Protein AF-0000000071469486 (afdb_homodimer)

Structure (mmCIF, N/CA/C/O backbone):
data_AF-0000000071469486-model_v1
#
loop_
_entity.id
_entity.type
_entity.pdbx_description
1 polymer 'Carnitine O-acetyltransferase, mitochondrial'
#
loop_
_atom_site.group_PDB
_atom_site.id
_atom_site.type_symbol
_atom_site.label_atom_id
_atom_site.label_alt_id
_atom_site.label_comp_id
_atom_site.label_asym_id
_atom_site.label_entity_id
_atom_site.label_seq_id
_atom_site.pdbx_PDB_ins_code
_atom_site.Cartn_x
_atom_site.Cartn_y
_atom_site.Cartn_z
_atom_site.occupancy
_atom_site.B_iso_or_equiv
_atom_site.auth_seq_id
_atom_site.auth_comp_id
_atom_site.auth_asym_id
_atom_site.auth_atom_id
_atom_site.pdbx_PDB_model_num
ATOM 1 N N . MET A 1 1 ? 19.953 -26.188 0.372 1 44.59 1 MET A N 1
ATOM 2 C CA . MET A 1 1 ? 19.859 -27.359 -0.504 1 44.59 1 MET A CA 1
ATOM 3 C C . MET A 1 1 ? 21.125 -28.203 -0.444 1 44.59 1 MET A C 1
ATOM 5 O O . MET A 1 1 ? 22.234 -27.672 -0.587 1 44.59 1 MET A O 1
ATOM 9 N N . ARG A 1 2 ? 21.062 -29.312 0.188 1 46.56 2 ARG A N 1
ATOM 10 C CA . ARG A 1 2 ? 22.266 -30.141 0.289 1 46.56 2 ARG A CA 1
ATOM 11 C C . ARG A 1 2 ? 22.5 -30.922 -1 1 46.56 2 ARG A C 1
ATOM 13 O O . ARG A 1 2 ? 21.594 -31.578 -1.504 1 46.56 2 ARG A O 1
ATOM 20 N N . LEU A 1 3 ? 23.328 -30.5 -1.856 1 50.81 3 LEU A N 1
ATOM 21 C CA . LEU A 1 3 ? 23.766 -31.312 -2.988 1 50.81 3 LEU A CA 1
ATOM 22 C C . LEU A 1 3 ? 24.453 -32.594 -2.508 1 50.81 3 LEU A C 1
ATOM 24 O O . LEU A 1 3 ? 25.312 -32.562 -1.635 1 50.81 3 LEU A O 1
ATOM 28 N N . SER A 1 4 ? 23.688 -33.625 -2.514 1 47.88 4 SER A N 1
ATOM 29 C CA . SER A 1 4 ? 24.281 -34.875 -2.07 1 47.88 4 SER A CA 1
ATOM 30 C C . SER A 1 4 ? 25.516 -35.219 -2.898 1 47.88 4 SER A C 1
ATOM 32 O O . SER A 1 4 ? 25.594 -34.875 -4.078 1 47.88 4 SER A O 1
ATOM 34 N N . LYS A 1 5 ? 26.641 -35.719 -2.309 1 55.25 5 LYS A N 1
ATOM 35 C CA . LYS A 1 5 ? 27.859 -36.219 -2.932 1 55.25 5 LYS A CA 1
ATOM 36 C C . LYS A 1 5 ? 27.594 -37.531 -3.684 1 55.25 5 LYS A C 1
ATOM 38 O O . LYS A 1 5 ? 28.422 -37.969 -4.48 1 55.25 5 LYS A O 1
ATOM 43 N N . MET A 1 6 ? 26.391 -38.094 -3.385 1 54.84 6 MET A N 1
ATOM 44 C CA . MET A 1 6 ? 26.203 -39.375 -4.039 1 54.84 6 MET A CA 1
ATOM 45 C C . MET A 1 6 ? 25.297 -39.25 -5.266 1 54.84 6 MET A C 1
ATOM 47 O O . MET A 1 6 ? 24.266 -38.562 -5.207 1 54.84 6 MET A O 1
ATOM 51 N N . ALA A 1 7 ? 25.609 -39.781 -6.465 1 66.88 7 ALA A N 1
ATOM 52 C CA . ALA A 1 7 ? 24.906 -39.781 -7.75 1 66.88 7 ALA A CA 1
ATOM 53 C C . ALA A 1 7 ? 23.688 -40.688 -7.715 1 66.88 7 ALA A C 1
ATOM 55 O O . ALA A 1 7 ? 23.562 -41.531 -6.816 1 66.88 7 ALA A O 1
ATOM 56 N N . ARG A 1 8 ? 22.609 -40.406 -8.43 1 73.62 8 ARG A N 1
ATOM 57 C CA . ARG A 1 8 ? 21.422 -41.188 -8.773 1 73.62 8 ARG A CA 1
ATOM 58 C C . ARG A 1 8 ? 20.484 -41.312 -7.578 1 73.62 8 ARG A C 1
ATOM 60 O O . ARG A 1 8 ? 19.953 -42.375 -7.305 1 73.62 8 ARG A O 1
ATOM 67 N N . GLN A 1 9 ? 20.375 -40.188 -6.852 1 84.81 9 GLN A N 1
ATOM 68 C CA . GLN A 1 9 ? 19.516 -40.156 -5.672 1 84.81 9 GLN A CA 1
ATOM 69 C C . GLN A 1 9 ? 18.203 -39.469 -5.957 1 84.81 9 GLN A C 1
ATOM 71 O O . GLN A 1 9 ? 17.188 -39.719 -5.305 1 84.81 9 GLN A O 1
ATOM 76 N N . LEU A 1 10 ? 18.156 -38.656 -6.977 1 92.62 10 LEU A N 1
ATOM 77 C CA . LEU A 1 10 ? 17.047 -37.75 -7.199 1 92.62 10 LEU A CA 1
ATOM 78 C C . LEU A 1 10 ? 15.742 -38.5 -7.375 1 92.62 10 LEU A C 1
ATOM 80 O O . LEU A 1 10 ? 14.727 -38.125 -6.781 1 92.62 10 LEU A O 1
ATOM 84 N N . TYR A 1 11 ? 15.805 -39.656 -8.07 1 94.69 11 TYR A N 1
ATOM 85 C CA . TYR A 1 11 ? 14.578 -40.344 -8.43 1 94.69 11 TYR A CA 1
ATOM 86 C C . TYR A 1 11 ? 14.484 -41.688 -7.695 1 94.69 11 TYR A C 1
ATOM 88 O O . TYR A 1 11 ? 13.742 -42.594 -8.109 1 94.69 11 TYR A O 1
ATOM 96 N N . LYS A 1 12 ? 15.172 -41.844 -6.602 1 93.19 12 LYS A N 1
ATOM 97 C CA . LYS A 1 12 ? 15.312 -43.156 -5.949 1 93.19 12 LYS A CA 1
ATOM 98 C C . LYS A 1 12 ? 13.984 -43.594 -5.348 1 93.19 12 LYS A C 1
ATOM 100 O O . LYS A 1 12 ? 13.742 -44.812 -5.199 1 93.19 12 LYS A O 1
ATOM 105 N N . TYR A 1 13 ? 13.133 -42.656 -5.016 1 94.5 13 TYR A N 1
ATOM 106 C CA . TYR A 1 13 ? 11.891 -43.062 -4.34 1 94.5 13 TYR A CA 1
ATOM 107 C C . TYR A 1 13 ? 10.742 -43.125 -5.332 1 94.5 13 TYR A C 1
ATOM 109 O O . TYR A 1 13 ? 9.609 -43.469 -4.949 1 94.5 13 TYR A O 1
ATOM 117 N N . GLN A 1 14 ? 10.906 -42.938 -6.629 1 94.94 14 GLN A N 1
ATOM 118 C CA . GLN A 1 14 ? 9.828 -42.812 -7.602 1 94.94 14 GLN A CA 1
ATOM 119 C C . GLN A 1 14 ? 9.047 -44.125 -7.723 1 94.94 14 GLN A C 1
ATOM 121 O O . GLN A 1 14 ? 7.82 -44.125 -7.82 1 94.94 14 GLN A O 1
ATOM 126 N N . GLU A 1 15 ? 9.766 -45.219 -7.691 1 94.25 15 GLU A N 1
ATOM 127 C CA . GLU A 1 15 ? 9.125 -46.5 -7.863 1 94.25 15 GLU A CA 1
ATOM 128 C C . GLU A 1 15 ? 8.266 -46.875 -6.652 1 94.25 15 GLU A C 1
ATOM 130 O O . GLU A 1 15 ? 7.277 -47.594 -6.777 1 94.25 15 GLU A O 1
ATOM 135 N N . LYS A 1 16 ? 8.609 -46.344 -5.594 1 94.06 16 LYS A N 1
ATOM 136 C CA . LYS A 1 16 ? 7.926 -46.656 -4.348 1 94.06 16 LYS A CA 1
ATOM 137 C C . LYS A 1 16 ? 6.711 -45.75 -4.141 1 94.06 16 LYS A C 1
ATOM 139 O O . LYS A 1 16 ? 5.855 -46.031 -3.301 1 94.06 16 LYS A O 1
ATOM 144 N N . LEU A 1 17 ? 6.562 -44.719 -4.867 1 97 17 LEU A N 1
ATOM 145 C CA . LEU A 1 17 ? 5.426 -43.812 -4.723 1 97 17 LEU A CA 1
ATOM 146 C C . LEU A 1 17 ? 4.125 -44.531 -5.113 1 97 17 LEU A C 1
ATOM 148 O O . LEU A 1 17 ? 4.094 -45.281 -6.082 1 97 17 LEU A O 1
ATOM 152 N N . PRO A 1 18 ? 3.115 -44.281 -4.312 1 96.62 18 PRO A N 1
ATOM 153 C CA . PRO A 1 18 ? 1.829 -44.875 -4.688 1 96.62 18 PRO A CA 1
ATOM 154 C C . PRO A 1 18 ? 1.234 -44.25 -5.945 1 96.62 18 PRO A C 1
ATOM 156 O O . PRO A 1 18 ? 1.59 -43.125 -6.305 1 96.62 18 PRO A O 1
ATOM 159 N N . SER A 1 19 ? 0.396 -45.031 -6.68 1 97.31 19 SER A N 1
ATOM 160 C CA . SER A 1 19 ? -0.411 -44.5 -7.77 1 97.31 19 SER A CA 1
ATOM 161 C C . SER A 1 19 ? -1.475 -43.531 -7.246 1 97.31 19 SER A C 1
ATOM 163 O O . SER A 1 19 ? -1.877 -43.625 -6.086 1 97.31 19 SER A O 1
ATOM 165 N N . LEU A 1 20 ? -1.877 -42.594 -8.078 1 97.81 20 LEU A N 1
ATOM 166 C CA . LEU A 1 20 ? -3.002 -41.75 -7.715 1 97.81 20 LEU A CA 1
ATOM 167 C C . LEU A 1 20 ? -4.289 -42.562 -7.617 1 97.81 20 LEU A C 1
ATOM 169 O O . LEU A 1 20 ? -4.691 -43.219 -8.578 1 97.81 20 LEU A O 1
ATOM 173 N N . PRO A 1 21 ? -4.949 -42.531 -6.535 1 96.81 21 PRO A N 1
ATOM 174 C CA . PRO A 1 21 ? -6.148 -43.375 -6.367 1 96.81 21 PRO A CA 1
ATOM 175 C C . PRO A 1 21 ? -7.363 -42.812 -7.102 1 96.81 21 PRO A C 1
ATOM 177 O O . PRO A 1 21 ? -7.418 -41.594 -7.375 1 96.81 21 PRO A O 1
ATOM 180 N N . VAL A 1 22 ? -8.195 -43.719 -7.52 1 98.31 22 VAL A N 1
ATOM 181 C CA . VAL A 1 22 ? -9.562 -43.312 -7.852 1 98.31 22 VAL A CA 1
ATOM 182 C C . VAL A 1 22 ? -10.438 -43.375 -6.602 1 98.31 22 VAL A C 1
ATOM 184 O O . VAL A 1 22 ? -10.719 -44.469 -6.09 1 98.31 22 VAL A O 1
ATOM 187 N N . PRO A 1 23 ? -10.875 -42.25 -6.121 1 98.12 23 PRO A N 1
ATOM 188 C CA . PRO A 1 23 ? -11.672 -42.281 -4.891 1 98.12 23 PRO A CA 1
ATOM 189 C C . PRO A 1 23 ? -12.984 -43.062 -5.059 1 98.12 23 PRO A C 1
ATOM 191 O O . PRO A 1 23 ? -13.484 -43.188 -6.18 1 98.12 23 PRO A O 1
ATOM 194 N N . PRO A 1 24 ? -13.5 -43.562 -3.887 1 98.25 24 PRO A N 1
ATOM 195 C CA . PRO A 1 24 ? -14.844 -44.125 -3.986 1 98.25 24 PRO A CA 1
ATOM 196 C C . PRO A 1 24 ? -15.891 -43.125 -4.422 1 98.25 24 PRO A C 1
ATOM 198 O O . PRO A 1 24 ? -15.875 -41.969 -3.959 1 98.25 24 PRO A O 1
ATOM 201 N N . LEU A 1 25 ? -16.734 -43.594 -5.293 1 98.56 25 LEU A N 1
ATOM 202 C CA . LEU A 1 25 ? -17.75 -42.719 -5.844 1 98.56 25 LEU A CA 1
ATOM 203 C C . LEU A 1 25 ? -18.578 -42.094 -4.734 1 98.56 25 LEU A C 1
ATOM 205 O O . LEU A 1 25 ? -18.828 -40.875 -4.746 1 98.56 25 LEU A O 1
ATOM 209 N N . GLN A 1 26 ? -18.953 -42.875 -3.77 1 98.12 26 GLN A N 1
ATOM 210 C CA . GLN A 1 26 ? -19.828 -42.406 -2.688 1 98.12 26 GLN A CA 1
ATOM 211 C C . GLN A 1 26 ? -19.125 -41.312 -1.866 1 98.12 26 GLN A C 1
ATOM 213 O O . GLN A 1 26 ? -19.75 -40.344 -1.462 1 98.12 26 GLN A O 1
ATOM 218 N N . HIS A 1 27 ? -17.906 -41.531 -1.627 1 98.31 27 HIS A N 1
ATOM 219 C CA . HIS A 1 27 ? -17.141 -40.531 -0.883 1 98.31 27 HIS A CA 1
ATOM 220 C C . HIS A 1 27 ? -17.172 -39.188 -1.571 1 98.31 27 HIS A C 1
ATOM 222 O O . HIS A 1 27 ? -17.484 -38.156 -0.939 1 98.31 27 HIS A O 1
ATOM 228 N N . THR A 1 28 ? -16.859 -39.125 -2.859 1 98.69 28 THR A N 1
ATOM 229 C CA . THR A 1 28 ? -16.766 -37.906 -3.621 1 98.69 28 THR A CA 1
ATOM 230 C C . THR A 1 28 ? -18.141 -37.219 -3.684 1 98.69 28 THR A C 1
ATOM 232 O O . THR A 1 28 ? -18.234 -36 -3.518 1 98.69 28 THR A O 1
ATOM 235 N N . LEU A 1 29 ? -19.156 -38 -3.912 1 98.75 29 LEU A N 1
ATOM 236 C CA . LEU A 1 29 ? -20.484 -37.406 -4.078 1 98.75 29 LEU A CA 1
ATOM 237 C C . LEU A 1 29 ? -20.984 -36.844 -2.762 1 98.75 29 LEU A C 1
ATOM 239 O O . LEU A 1 29 ? -21.656 -35.812 -2.752 1 98.75 29 LEU A O 1
ATOM 243 N N . GLU A 1 30 ? -20.703 -37.531 -1.669 1 98.31 30 GLU A N 1
ATOM 244 C CA . GLU A 1 30 ? -21.094 -37 -0.364 1 98.31 30 GLU A CA 1
ATOM 245 C C . GLU A 1 30 ? -20.344 -35.719 -0.042 1 98.31 30 GLU A C 1
ATOM 247 O O . GLU A 1 30 ? -20.922 -34.75 0.452 1 98.31 30 GLU A O 1
ATOM 252 N N . LEU A 1 31 ? -19.047 -35.75 -0.284 1 98.44 31 LEU A N 1
ATOM 253 C CA . LEU A 1 31 ? -18.234 -34.562 -0.06 1 98.44 31 LEU A CA 1
ATOM 254 C C . LEU A 1 31 ? -18.688 -33.406 -0.957 1 98.44 31 LEU A C 1
ATOM 256 O O . LEU A 1 31 ? -18.703 -32.25 -0.536 1 98.44 31 LEU A O 1
ATOM 260 N N . TYR A 1 32 ? -19.047 -33.75 -2.191 1 98.56 32 TYR A N 1
ATOM 261 C CA . TYR A 1 32 ? -19.531 -32.75 -3.137 1 98.56 32 TYR A CA 1
ATOM 262 C C . TYR A 1 32 ? -20.812 -32.094 -2.631 1 98.56 32 TYR A C 1
ATOM 264 O O . TYR A 1 32 ? -20.953 -30.859 -2.646 1 98.56 32 TYR A O 1
ATOM 272 N N . LYS A 1 33 ? -21.703 -32.938 -2.199 1 98.5 33 LYS A N 1
ATOM 273 C CA . LYS A 1 33 ? -22.953 -32.406 -1.642 1 98.5 33 LYS A CA 1
ATOM 274 C C . LYS A 1 33 ? -22.672 -31.438 -0.496 1 98.5 33 LYS A C 1
ATOM 276 O O . LYS A 1 33 ? -23.266 -30.359 -0.436 1 98.5 33 LYS A O 1
ATOM 281 N N . GLU A 1 34 ? 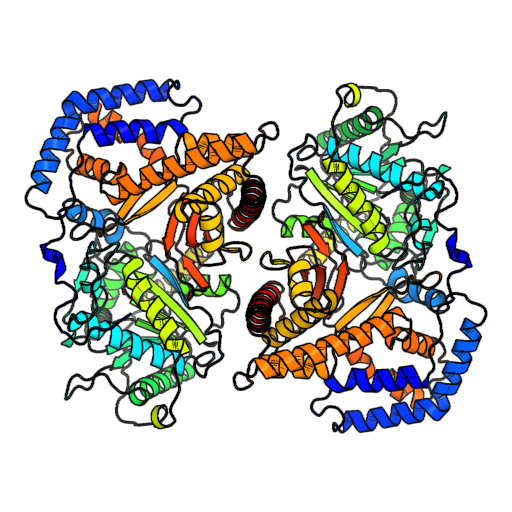-21.766 -31.812 0.364 1 98.06 34 GLU A N 1
ATOM 282 C CA . GLU A 1 34 ? -21.422 -30.953 1.494 1 98.06 34 GLU A CA 1
ATOM 283 C C . GLU A 1 34 ? -20.797 -29.641 1.022 1 98.06 34 GLU A C 1
ATOM 285 O O . GLU A 1 34 ? -21.094 -28.578 1.566 1 98.06 34 GLU A O 1
ATOM 290 N N . SER A 1 35 ? -19.969 -29.688 0.042 1 98.19 35 SER A N 1
ATOM 291 C CA . SER A 1 35 ? -19.156 -28.562 -0.409 1 98.19 35 SER A CA 1
ATOM 292 C C . SER A 1 35 ? -20 -27.516 -1.118 1 98.19 35 SER A C 1
ATOM 294 O O . SER A 1 35 ? -19.594 -26.359 -1.243 1 98.19 35 SER A O 1
ATOM 296 N N . ILE A 1 36 ? -21.203 -27.859 -1.57 1 98.44 36 ILE A N 1
ATOM 297 C CA . ILE A 1 36 ? -21.984 -26.906 -2.348 1 98.44 36 ILE A CA 1
ATOM 298 C C . ILE A 1 36 ? -23.047 -26.266 -1.461 1 98.44 36 ILE A C 1
ATOM 300 O O . ILE A 1 36 ? -23.688 -25.266 -1.851 1 98.44 36 ILE A O 1
ATOM 304 N N . LYS A 1 37 ? -23.203 -26.766 -0.271 1 98.25 37 LYS A N 1
ATOM 305 C CA . LYS A 1 37 ? -24.234 -26.266 0.638 1 98.25 37 LYS A CA 1
ATOM 306 C C . LYS A 1 37 ? -24.078 -24.781 0.907 1 98.25 37 LYS A C 1
ATOM 308 O O . LYS A 1 37 ? -25.062 -24.031 0.928 1 98.25 37 LYS A O 1
ATOM 313 N N . PRO A 1 38 ? -22.859 -24.25 1.106 1 98.06 38 PRO A N 1
ATOM 314 C CA . PRO A 1 38 ? -22.703 -22.828 1.467 1 98.06 38 PRO A CA 1
ATOM 315 C C . PRO A 1 38 ? -23.172 -21.891 0.362 1 98.06 38 PRO A C 1
ATOM 317 O O . PRO A 1 38 ? -23.359 -20.703 0.607 1 98.06 38 PRO A O 1
ATOM 320 N N . PHE A 1 39 ? -23.359 -22.359 -0.854 1 97.94 39 PHE A N 1
ATOM 321 C CA . PHE A 1 39 ? -23.656 -21.5 -1.987 1 97.94 39 PHE A CA 1
ATOM 322 C C . PHE A 1 39 ? -25.172 -21.359 -2.176 1 97.94 39 PHE A C 1
ATOM 324 O O . PHE A 1 39 ? -25.625 -20.609 -3.051 1 97.94 39 PHE A O 1
ATOM 331 N N . TYR A 1 40 ? -25.922 -22.109 -1.347 1 97.31 40 TYR A N 1
ATOM 332 C CA . TYR A 1 40 ? -27.375 -21.984 -1.338 1 97.31 40 TYR A CA 1
ATOM 333 C C . TYR A 1 40 ? -27.844 -21.109 -0.182 1 97.31 40 TYR A C 1
ATOM 335 O O . TYR A 1 40 ? -27.328 -21.219 0.936 1 97.31 40 TYR A O 1
ATOM 343 N N . LYS A 1 41 ? -28.734 -20.234 -0.458 1 92.81 41 LYS A N 1
ATOM 344 C CA . LYS A 1 41 ? -29.219 -19.266 0.532 1 92.81 41 LYS A CA 1
ATOM 345 C C . LYS A 1 41 ? -29.672 -19.969 1.806 1 92.81 41 LYS A C 1
ATOM 347 O O . LYS A 1 41 ? -29.328 -19.547 2.912 1 92.81 41 LYS A O 1
ATOM 352 N N . ASP A 1 42 ? -30.391 -21.094 1.594 1 94.5 42 ASP A N 1
ATOM 353 C CA . ASP A 1 42 ? -30.938 -21.797 2.75 1 94.5 42 ASP A CA 1
ATOM 354 C C . ASP A 1 42 ? -30.188 -23.094 3.014 1 94.5 42 ASP A C 1
ATOM 356 O O . ASP A 1 42 ? -30.734 -24.031 3.621 1 94.5 42 ASP A O 1
ATOM 360 N N . GLY A 1 43 ? -28.969 -23.172 2.5 1 94.06 43 GLY A N 1
ATOM 361 C CA . GLY A 1 43 ? -28.141 -24.344 2.734 1 94.06 43 GLY A CA 1
ATOM 362 C C . GLY A 1 43 ? -28.781 -25.625 2.264 1 94.06 43 GLY A C 1
ATOM 363 O O . GLY A 1 43 ? -29.25 -25.719 1.124 1 94.06 43 GLY A O 1
ATOM 364 N N . GLU A 1 44 ? -28.859 -26.547 3.201 1 94.25 44 GLU A N 1
ATOM 365 C CA . GLU A 1 44 ? -29.375 -27.875 2.859 1 94.25 44 GLU A CA 1
ATOM 366 C C . GLU A 1 44 ? -30.906 -27.859 2.758 1 94.25 44 GLU A C 1
ATOM 368 O O . GLU A 1 44 ? -31.5 -28.812 2.234 1 94.25 44 GLU A O 1
ATOM 373 N N . ARG A 1 45 ? -31.594 -26.781 3.178 1 93.69 45 ARG A N 1
ATOM 374 C CA . ARG A 1 45 ? -33.031 -26.672 3.123 1 93.69 45 ARG A CA 1
ATOM 375 C C . ARG A 1 45 ? -33.5 -25.984 1.835 1 93.69 45 ARG A C 1
ATOM 377 O O . ARG A 1 45 ? -34.688 -25.891 1.555 1 93.69 45 ARG A O 1
ATOM 384 N N . ASP A 1 46 ? -32.5 -25.547 1.08 1 97.25 46 ASP A N 1
ATOM 385 C CA . ASP A 1 46 ? -32.812 -24.891 -0.186 1 97.25 46 ASP A CA 1
ATOM 386 C C . ASP A 1 46 ? -33.469 -25.859 -1.16 1 97.25 46 ASP A C 1
ATOM 388 O O . ASP A 1 46 ? -33 -27 -1.328 1 97.25 46 ASP A O 1
ATOM 392 N N . THR A 1 47 ? -34.5 -25.406 -1.831 1 97.62 47 THR A N 1
ATOM 393 C CA . THR A 1 47 ? -35.25 -26.266 -2.744 1 97.62 47 THR A CA 1
ATOM 394 C C . THR A 1 47 ? -34.375 -26.719 -3.906 1 97.62 47 THR A C 1
ATOM 396 O O . THR A 1 47 ? -34.438 -27.875 -4.34 1 97.62 47 THR A O 1
ATOM 399 N N . GLU A 1 48 ? -33.656 -25.797 -4.387 1 97.31 48 GLU A N 1
ATOM 400 C CA . GLU A 1 48 ? -32.75 -26.141 -5.496 1 97.31 48 GLU A CA 1
ATOM 401 C C . GLU A 1 48 ? -31.688 -27.141 -5.062 1 97.31 48 GLU A C 1
ATOM 403 O O . GLU A 1 48 ? -31.281 -28 -5.844 1 97.31 48 GLU A O 1
ATOM 408 N N . TYR A 1 49 ? -31.219 -27 -3.832 1 98.12 49 TYR A N 1
ATOM 409 C CA . TYR A 1 49 ? -30.281 -27.969 -3.303 1 98.12 49 TYR A CA 1
ATOM 410 C C . TYR A 1 49 ? -30.906 -29.359 -3.211 1 98.12 49 TYR A C 1
ATOM 412 O O . TYR A 1 49 ? -30.297 -30.344 -3.619 1 98.12 49 TYR A O 1
ATOM 420 N N . ILE A 1 50 ? -32.094 -29.422 -2.613 1 98.31 50 ILE A N 1
ATOM 421 C CA . ILE A 1 50 ? -32.781 -30.688 -2.426 1 98.31 50 ILE A CA 1
ATOM 422 C C . ILE A 1 50 ? -32.969 -31.375 -3.775 1 98.31 50 ILE A C 1
ATOM 424 O O . ILE A 1 50 ? -32.75 -32.562 -3.906 1 98.31 50 ILE A O 1
ATOM 428 N N . ASN A 1 51 ? -33.375 -30.609 -4.742 1 98.12 51 ASN A N 1
ATOM 429 C CA . ASN A 1 51 ? -33.562 -31.141 -6.082 1 98.12 51 ASN A CA 1
ATOM 430 C C . ASN A 1 51 ? -32.281 -31.688 -6.672 1 98.12 51 ASN A C 1
ATOM 432 O O . ASN A 1 51 ? -32.25 -32.781 -7.254 1 98.12 51 ASN A O 1
ATOM 436 N N . TYR A 1 52 ? -31.219 -30.906 -6.59 1 98.31 52 TYR A N 1
ATOM 437 C CA . TYR A 1 52 ? -29.953 -31.344 -7.156 1 98.31 52 TYR A CA 1
ATOM 438 C C . TYR A 1 52 ? -29.375 -32.531 -6.379 1 98.31 52 TYR A C 1
ATOM 440 O O . TYR A 1 52 ? -28.781 -33.438 -6.965 1 98.31 52 TYR A O 1
ATOM 448 N N . ALA A 1 53 ? -29.562 -32.531 -5.039 1 98.31 53 ALA A N 1
ATOM 449 C CA . ALA A 1 53 ? -29.125 -33.656 -4.223 1 98.31 53 ALA A CA 1
ATOM 450 C C . ALA A 1 53 ? -29.797 -34.969 -4.676 1 98.31 53 ALA A C 1
ATOM 452 O O . ALA A 1 53 ? -29.172 -36.031 -4.672 1 98.31 53 ALA A O 1
ATOM 453 N N . ALA A 1 54 ? -31 -34.844 -5.066 1 98.06 54 ALA A N 1
ATOM 454 C CA . ALA A 1 54 ? -31.719 -36 -5.574 1 98.06 54 ALA A CA 1
ATOM 455 C C . ALA A 1 54 ? -31.109 -36.5 -6.887 1 98.06 54 ALA A C 1
ATOM 457 O O . ALA A 1 54 ? -31.047 -37.688 -7.137 1 98.06 54 ALA A O 1
ATOM 458 N N . ILE A 1 55 ? -30.781 -35.562 -7.695 1 98.25 55 ILE A N 1
ATOM 459 C CA . ILE A 1 55 ? -30.141 -35.906 -8.953 1 98.25 55 ILE A CA 1
ATOM 460 C C . ILE A 1 55 ? -28.797 -36.594 -8.672 1 98.25 55 ILE A C 1
ATOM 462 O O . ILE A 1 55 ? -28.469 -37.594 -9.32 1 98.25 55 ILE A O 1
ATOM 466 N N . ILE A 1 56 ? -28.016 -36.125 -7.699 1 98.56 56 ILE A N 1
ATOM 467 C CA . ILE A 1 56 ? -26.734 -36.688 -7.309 1 98.56 56 ILE A CA 1
ATOM 468 C C . ILE A 1 56 ? -26.938 -38.125 -6.801 1 98.56 56 ILE A C 1
ATOM 470 O O . ILE A 1 56 ? -26.172 -39.031 -7.117 1 98.56 56 ILE A O 1
ATOM 474 N N . ASP A 1 57 ? -28.016 -38.344 -6.016 1 98.12 57 ASP A N 1
ATOM 475 C CA . ASP A 1 57 ? -28.328 -39.656 -5.477 1 98.12 57 ASP A CA 1
ATOM 476 C C . ASP A 1 57 ? -28.688 -40.625 -6.594 1 98.12 57 ASP A C 1
ATOM 478 O O . ASP A 1 57 ? -28.281 -41.812 -6.555 1 98.12 57 ASP A O 1
ATOM 482 N N . LYS A 1 58 ? -29.438 -40.156 -7.531 1 97.62 58 LYS A N 1
ATOM 483 C CA . LYS A 1 58 ? -29.781 -40.969 -8.68 1 97.62 58 LYS A CA 1
ATOM 484 C C . LYS A 1 58 ? -28.531 -41.312 -9.5 1 97.62 58 LYS A C 1
ATOM 486 O O . LYS A 1 58 ? -28.391 -42.438 -9.984 1 97.62 58 LYS A O 1
ATOM 491 N N . PHE A 1 59 ? -27.75 -40.344 -9.727 1 98.12 59 PHE A N 1
ATOM 492 C CA . PHE A 1 59 ? -26.469 -40.531 -10.414 1 98.12 59 PHE A CA 1
ATOM 493 C C . PHE A 1 59 ? -25.625 -41.594 -9.703 1 98.12 59 PHE A C 1
ATOM 495 O O . PHE A 1 59 ? -25.016 -42.438 -10.352 1 98.12 59 PHE A O 1
ATOM 502 N N . ALA A 1 60 ? -25.641 -41.656 -8.359 1 97.56 60 ALA A N 1
ATOM 503 C CA . ALA A 1 60 ? -24.812 -42.5 -7.52 1 97.56 60 ALA A CA 1
ATOM 504 C C . ALA A 1 60 ? -25.219 -43.969 -7.652 1 97.56 60 ALA A C 1
ATOM 506 O O . ALA A 1 60 ? -24.391 -44.875 -7.445 1 97.56 60 ALA A O 1
ATOM 507 N N . ILE A 1 61 ? -26.391 -44.281 -7.992 1 95.25 61 ILE A N 1
ATOM 508 C CA . ILE A 1 61 ? -26.875 -45.656 -7.922 1 95.25 61 ILE A CA 1
ATOM 509 C C . ILE A 1 61 ? -26.906 -46.25 -9.328 1 95.25 61 ILE A C 1
ATOM 511 O O . ILE A 1 61 ? -27.109 -47.469 -9.484 1 95.25 61 ILE A O 1
ATOM 515 N N . ASP A 1 62 ? -26.688 -45.406 -10.375 1 92.56 62 ASP A N 1
ATOM 516 C CA . ASP A 1 62 ? -26.75 -45.969 -11.719 1 92.56 62 ASP A CA 1
ATOM 517 C C . ASP A 1 62 ? -25.594 -45.438 -12.586 1 92.56 62 ASP A C 1
ATOM 519 O O . ASP A 1 62 ? -24.5 -46 -12.562 1 92.56 62 ASP A O 1
ATOM 523 N N . GLU A 1 63 ? -25.844 -44.281 -13.258 1 94.94 63 GLU A N 1
ATOM 524 C CA . GLU A 1 63 ? -24.875 -43.781 -14.234 1 94.94 63 GLU A CA 1
ATOM 525 C C . GLU A 1 63 ? -23.531 -43.5 -13.586 1 94.94 63 GLU A C 1
ATOM 527 O O . GLU A 1 63 ? -22.484 -43.656 -14.219 1 94.94 63 GLU A O 1
ATOM 532 N N . GLY A 1 64 ? -23.562 -43.094 -12.352 1 97.44 64 GLY A N 1
ATOM 533 C CA . GLY A 1 64 ? -22.328 -42.812 -11.633 1 97.44 64 GLY A CA 1
ATOM 534 C C . GLY A 1 64 ? -21.469 -44.062 -11.453 1 97.44 64 GLY A C 1
ATOM 535 O O . GLY A 1 64 ? -20.25 -44 -11.555 1 97.44 64 GLY A O 1
ATOM 536 N N . ILE A 1 65 ? -22.125 -45.156 -11.164 1 97.75 65 ILE A N 1
ATOM 537 C CA . ILE A 1 65 ? -21.438 -46.406 -10.961 1 97.75 65 ILE A CA 1
ATOM 538 C C . ILE A 1 65 ? -20.781 -46.875 -12.266 1 97.75 65 ILE A C 1
ATOM 540 O O . ILE A 1 65 ? -19.656 -47.344 -12.266 1 97.75 65 ILE A O 1
ATOM 544 N N . LYS A 1 66 ? -21.5 -46.688 -13.352 1 97.5 66 LYS A N 1
ATOM 545 C CA . LYS A 1 66 ? -20.969 -47.062 -14.656 1 97.5 66 LYS A CA 1
ATOM 546 C C . LYS A 1 66 ? -19.734 -46.25 -15 1 97.5 66 LYS A C 1
ATOM 548 O O . LYS A 1 66 ? -18.734 -46.812 -15.461 1 97.5 66 LYS A O 1
ATOM 553 N N . LEU A 1 67 ? -19.828 -44.969 -14.836 1 98.38 67 LEU A N 1
ATOM 554 C CA . LEU A 1 67 ? -18.688 -44.094 -15.117 1 98.38 67 LEU A CA 1
ATOM 555 C C . LEU A 1 67 ? -17.531 -44.406 -14.188 1 98.38 67 LEU A C 1
ATOM 557 O O . LEU A 1 67 ? -16.359 -44.344 -14.602 1 98.38 67 LEU A O 1
ATOM 561 N N . GLN A 1 68 ? -17.844 -44.719 -12.914 1 98.44 68 GLN A N 1
ATOM 562 C CA . GLN A 1 68 ? -16.844 -45.094 -11.93 1 98.44 68 GLN A CA 1
ATOM 563 C C . GLN A 1 68 ? -16.094 -46.344 -12.375 1 98.44 68 GLN A C 1
ATOM 565 O O . GLN A 1 68 ? -14.859 -46.406 -12.297 1 98.44 68 GLN A O 1
ATOM 570 N N . GLU A 1 69 ? -16.781 -47.312 -12.789 1 98.12 69 GLU A N 1
ATOM 571 C CA . GLU A 1 69 ? -16.156 -48.531 -13.25 1 98.12 69 GLU A CA 1
ATOM 572 C C . GLU A 1 69 ? -15.273 -48.281 -14.461 1 98.12 69 GLU A C 1
ATOM 574 O O . GLU A 1 69 ? -14.18 -48.875 -14.555 1 98.12 69 GLU A O 1
ATOM 579 N N . LYS A 1 70 ? -15.766 -47.5 -15.328 1 98.12 70 LYS A N 1
ATOM 580 C CA . LYS A 1 70 ? -14.969 -47.156 -16.5 1 98.12 70 LYS A CA 1
ATOM 581 C C . LYS A 1 70 ? -13.672 -46.438 -16.094 1 98.12 70 LYS A C 1
ATOM 583 O O . LYS A 1 70 ? -12.609 -46.719 -16.656 1 98.12 70 LYS A O 1
ATOM 588 N N . LEU A 1 71 ? -13.734 -45.562 -15.148 1 98.56 71 LEU A N 1
ATOM 589 C CA . LEU A 1 71 ? -12.562 -44.812 -14.695 1 98.56 71 LEU A CA 1
ATOM 590 C C . LEU A 1 71 ? -11.578 -45.719 -13.984 1 98.56 71 LEU A C 1
ATOM 592 O O . LEU A 1 71 ? -10.359 -45.594 -14.156 1 98.56 71 LEU A O 1
ATOM 596 N N . ILE A 1 72 ? -12.133 -46.625 -13.133 1 98.5 72 ILE A N 1
ATOM 597 C CA . ILE A 1 72 ? -11.289 -47.594 -12.453 1 98.5 72 ILE A CA 1
ATOM 598 C C . ILE A 1 72 ? -10.562 -48.438 -13.477 1 98.5 72 ILE A C 1
ATOM 600 O O . ILE A 1 72 ? -9.367 -48.719 -13.344 1 98.5 72 ILE A O 1
ATOM 604 N N . LYS A 1 73 ? -11.281 -48.844 -14.469 1 98.25 73 LYS A N 1
ATOM 605 C CA . LYS A 1 73 ? -10.672 -49.656 -15.539 1 98.25 73 LYS A CA 1
ATOM 606 C C . LYS A 1 73 ? -9.609 -48.844 -16.281 1 98.25 73 LYS A C 1
ATOM 608 O O . LYS A 1 73 ? -8.523 -49.344 -16.562 1 98.25 73 LYS A O 1
ATOM 613 N N . PHE A 1 74 ? -9.922 -47.688 -16.609 1 97.56 74 PHE A N 1
ATOM 614 C CA . PHE A 1 74 ? -8.984 -46.781 -17.266 1 97.56 74 PHE A CA 1
ATOM 615 C C . PHE A 1 74 ? -7.723 -46.625 -16.422 1 97.56 74 PHE A C 1
ATOM 617 O O . PHE A 1 74 ? -6.609 -46.594 -16.953 1 97.56 74 PHE A O 1
ATOM 624 N N . ALA A 1 75 ? -7.863 -46.5 -15.102 1 97.56 75 ALA A N 1
ATOM 625 C CA . ALA A 1 75 ? -6.773 -46.219 -14.172 1 97.56 75 ALA A CA 1
ATOM 626 C C . ALA A 1 75 ? -5.953 -47.5 -13.891 1 97.56 75 ALA A C 1
ATOM 628 O O . ALA A 1 75 ? -4.82 -47.406 -13.406 1 97.56 75 ALA A O 1
ATOM 629 N N . SER A 1 76 ? -6.465 -48.625 -14.141 1 96.5 76 SER A N 1
ATOM 630 C CA . SER A 1 76 ? -5.926 -49.906 -13.688 1 96.5 76 SER A CA 1
ATOM 631 C C . SER A 1 76 ? -4.508 -50.125 -14.203 1 96.5 76 SER A C 1
ATOM 633 O O . SER A 1 76 ? -3.705 -50.812 -13.562 1 96.5 76 SER A O 1
ATOM 635 N N . ASN A 1 77 ? -4.16 -49.562 -15.289 1 95.5 77 ASN A N 1
ATOM 636 C CA . ASN A 1 77 ? -2.822 -49.781 -15.836 1 95.5 77 ASN A CA 1
ATOM 637 C C . ASN A 1 77 ? -2.02 -48.469 -15.875 1 95.5 77 ASN A C 1
ATOM 639 O O . ASN A 1 77 ? -1.097 -48.344 -16.672 1 95.5 77 ASN A O 1
ATOM 643 N N . LYS A 1 78 ? -2.387 -47.562 -15.133 1 96.19 78 LYS A N 1
ATOM 644 C CA . LYS A 1 78 ? -1.728 -46.25 -15.062 1 96.19 78 LYS A CA 1
ATOM 645 C C . LYS A 1 78 ? -1.389 -45.875 -13.617 1 96.19 78 LYS A C 1
ATOM 647 O O . LYS A 1 78 ? -2.236 -46 -12.727 1 96.19 78 LYS A O 1
ATOM 652 N N . ARG A 1 79 ? -0.213 -45.469 -13.367 1 96.44 79 ARG A N 1
ATOM 653 C CA . ARG A 1 79 ? 0.189 -45.062 -12.023 1 96.44 79 ARG A CA 1
ATOM 654 C C . ARG A 1 79 ? -0.415 -43.719 -11.648 1 96.44 79 ARG A C 1
ATOM 656 O O . ARG A 1 79 ? -0.541 -43.406 -10.461 1 96.44 79 ARG A O 1
ATOM 663 N N . ASN A 1 80 ? -0.757 -42.938 -12.656 1 97.25 80 ASN A N 1
ATOM 664 C CA . ASN A 1 80 ? -1.489 -41.688 -12.484 1 97.25 80 ASN A CA 1
ATOM 665 C C . ASN A 1 80 ? -2.494 -41.469 -13.609 1 97.25 80 ASN A C 1
ATOM 667 O O . ASN A 1 80 ? -2.148 -40.906 -14.656 1 97.25 80 ASN A O 1
ATOM 671 N N . TRP A 1 81 ? -3.664 -41.75 -13.352 1 97.38 81 TRP A N 1
ATOM 672 C CA . TRP A 1 81 ? -4.703 -41.719 -14.375 1 97.38 81 TRP A CA 1
ATOM 673 C C . TRP A 1 81 ? -5.02 -40.281 -14.773 1 97.38 81 TRP A C 1
ATOM 675 O O . TRP A 1 81 ? -5.355 -40 -15.93 1 97.38 81 TRP A O 1
ATOM 685 N N . LEU A 1 82 ? -4.961 -39.375 -13.883 1 96.81 82 LEU A N 1
ATOM 686 C CA . LEU A 1 82 ? -5.305 -37.969 -14.117 1 96.81 82 LEU A CA 1
ATOM 687 C C . LEU A 1 82 ? -4.305 -37.312 -15.07 1 96.81 82 LEU A C 1
ATOM 689 O O . LEU A 1 82 ? -4.672 -36.469 -15.875 1 96.81 82 LEU A O 1
ATOM 693 N N . ALA A 1 83 ? -3.037 -37.625 -14.961 1 93.19 83 ALA A N 1
ATOM 694 C CA . ALA A 1 83 ? -1.967 -37.062 -15.766 1 93.19 83 ALA A CA 1
ATOM 695 C C . ALA A 1 83 ? -2.229 -37.25 -17.25 1 93.19 83 ALA A C 1
ATOM 697 O O . ALA A 1 83 ? -1.734 -36.5 -18.078 1 93.19 83 ALA A O 1
ATOM 698 N N . GLU A 1 84 ? -3.004 -38.219 -17.562 1 90.88 84 GLU A N 1
ATOM 699 C CA . GLU A 1 84 ? -3.322 -38.531 -18.953 1 90.88 84 GLU A CA 1
ATOM 700 C C . GLU A 1 84 ? -4.188 -37.438 -19.578 1 90.88 84 GLU A C 1
ATOM 702 O O . GLU A 1 84 ? -4.191 -37.25 -20.797 1 90.88 84 GLU A O 1
ATOM 707 N N . PHE A 1 85 ? -4.852 -36.719 -18.703 1 93.12 85 PHE A N 1
ATOM 708 C CA . PHE A 1 85 ? -5.793 -35.719 -19.188 1 93.12 85 PHE A CA 1
ATOM 709 C C . PHE A 1 85 ? -5.316 -34.312 -18.828 1 93.12 85 PHE A C 1
ATOM 711 O O . PHE A 1 85 ? -5.5 -33.375 -19.594 1 93.12 85 PHE A O 1
ATOM 718 N N . TRP A 1 86 ? -4.75 -34.219 -17.75 1 91.31 86 TRP A N 1
ATOM 719 C CA . TRP A 1 86 ? -4.641 -32.938 -17.062 1 91.31 86 TRP A CA 1
ATOM 720 C C . TRP A 1 86 ? -3.721 -31.969 -17.812 1 91.31 86 TRP A C 1
ATOM 722 O O . TRP A 1 86 ? -4.047 -30.797 -17.984 1 91.31 86 TRP A O 1
ATOM 732 N N . ASP A 1 87 ? -2.562 -32.375 -18.281 1 89.81 87 ASP A N 1
ATOM 733 C CA . ASP A 1 87 ? -1.608 -31.516 -18.984 1 89.81 87 ASP A CA 1
ATOM 734 C C . ASP A 1 87 ? -2.244 -30.891 -20.219 1 89.81 87 ASP A C 1
ATOM 736 O O . ASP A 1 87 ? -1.996 -29.719 -20.516 1 89.81 87 ASP A O 1
ATOM 740 N N . ASN A 1 88 ? -3.031 -31.688 -20.844 1 91.75 88 ASN A N 1
ATOM 741 C CA . ASN A 1 88 ? -3.688 -31.172 -22.047 1 91.75 88 ASN A CA 1
ATOM 742 C C . ASN A 1 88 ? -4.809 -30.203 -21.703 1 91.75 88 ASN A C 1
ATOM 744 O O . ASN A 1 88 ? -4.805 -29.062 -22.156 1 91.75 88 ASN A O 1
ATOM 748 N N . TYR A 1 89 ? -5.598 -30.672 -20.859 1 91.31 89 TYR A N 1
ATOM 749 C CA . TYR A 1 89 ? -6.781 -29.891 -20.516 1 91.31 89 TYR A CA 1
ATOM 750 C C . TYR A 1 89 ? -6.398 -28.578 -19.844 1 91.31 89 TYR A C 1
ATOM 752 O O . TYR A 1 89 ? -6.867 -27.5 -20.234 1 91.31 89 TYR A O 1
ATOM 760 N N . ALA A 1 90 ? -5.539 -28.609 -18.922 1 90.31 90 ALA A N 1
ATOM 761 C CA . ALA A 1 90 ? -5.277 -27.453 -18.078 1 90.31 90 ALA A CA 1
ATOM 762 C C . ALA A 1 90 ? -4.273 -26.516 -18.734 1 90.31 90 ALA A C 1
ATOM 764 O O . ALA A 1 90 ? -4.285 -25.312 -18.469 1 90.31 90 ALA A O 1
ATOM 765 N N . TYR A 1 91 ? -3.439 -27.031 -19.656 1 93 91 TYR A N 1
ATOM 766 C CA . TYR A 1 91 ? -2.334 -26.172 -20.062 1 93 91 TYR A CA 1
ATOM 767 C C . TYR A 1 91 ? -2.166 -26.188 -21.578 1 93 91 TYR A C 1
ATOM 769 O O . TYR A 1 91 ? -2.26 -25.141 -22.234 1 93 91 TYR A O 1
ATOM 777 N N . LEU A 1 92 ? -2.09 -27.297 -22.203 1 95.62 92 LEU A N 1
ATOM 778 C CA . LEU A 1 92 ? -1.597 -27.375 -23.562 1 95.62 92 LEU A CA 1
ATOM 779 C C . LEU A 1 92 ? -2.719 -27.094 -24.562 1 95.62 92 LEU A C 1
ATOM 781 O O . LEU A 1 92 ? -2.457 -26.734 -25.719 1 95.62 92 LEU A O 1
ATOM 785 N N . GLU A 1 93 ? -3.936 -27.281 -24.109 1 95.94 93 GLU A N 1
ATOM 786 C CA . GLU A 1 93 ? -5.074 -26.953 -24.969 1 95.94 93 GLU A CA 1
ATOM 787 C C . GLU A 1 93 ? -5.59 -25.547 -24.672 1 95.94 93 GLU A C 1
ATOM 789 O O . GLU A 1 93 ? -6.461 -25.031 -25.391 1 95.94 93 GLU A O 1
ATOM 794 N N . TYR A 1 94 ? -5.086 -25 -23.672 1 92.75 94 TYR A N 1
ATOM 795 C CA . TYR A 1 94 ? -5.367 -23.594 -23.359 1 92.75 94 TYR A CA 1
ATOM 796 C C . TYR A 1 94 ? -4.832 -22.672 -24.453 1 92.75 94 TYR A C 1
ATOM 798 O O . TYR A 1 94 ? -3.689 -22.812 -24.891 1 92.75 94 TYR A O 1
ATOM 806 N N . ARG A 1 95 ? -5.641 -21.656 -24.859 1 96.06 95 ARG A N 1
ATOM 807 C CA . ARG A 1 95 ? -5.227 -20.953 -26.062 1 96.06 95 ARG A CA 1
ATOM 808 C C . ARG A 1 95 ? -4.855 -19.5 -25.766 1 96.06 95 ARG A C 1
ATOM 810 O O . ARG A 1 95 ? -4.207 -18.828 -26.578 1 96.06 95 ARG A O 1
ATOM 817 N N . ASP A 1 96 ? -5.285 -18.906 -24.656 1 95.56 96 ASP A N 1
ATOM 818 C CA . ASP A 1 96 ? -4.82 -17.578 -24.297 1 95.56 96 ASP A CA 1
ATOM 819 C C . ASP A 1 96 ? -3.303 -17.547 -24.125 1 95.56 96 ASP A C 1
ATOM 821 O O . ASP A 1 96 ? -2.664 -18.594 -24.031 1 95.56 96 ASP A O 1
ATOM 825 N N . PRO A 1 97 ? -2.762 -16.359 -24.109 1 96.75 97 PRO A N 1
ATOM 826 C CA . PRO A 1 97 ? -1.305 -16.266 -23.984 1 96.75 97 PRO A CA 1
ATOM 827 C C . PRO A 1 97 ? -0.77 -16.953 -22.734 1 96.75 97 PRO A C 1
ATOM 829 O O . PRO A 1 97 ? -1.396 -16.891 -21.672 1 96.75 97 PRO A O 1
ATOM 832 N N . VAL A 1 98 ? 0.369 -17.594 -22.812 1 95.56 98 VAL A N 1
ATOM 833 C CA . VAL A 1 98 ? 1.02 -18.219 -21.672 1 95.56 98 VAL A CA 1
ATOM 834 C C . VAL A 1 98 ? 1.242 -17.188 -20.562 1 95.56 98 VAL A C 1
ATOM 836 O O . VAL A 1 98 ? 0.846 -17.391 -19.422 1 95.56 98 VAL A O 1
ATOM 839 N N . SER A 1 99 ? 1.848 -16.141 -20.906 1 93.62 99 SER A N 1
ATOM 840 C CA . SER A 1 99 ? 1.949 -14.984 -20.031 1 93.62 99 SER A CA 1
ATOM 841 C C . SER A 1 99 ? 1.075 -13.836 -20.516 1 93.62 99 SER A C 1
ATOM 843 O O . SER A 1 99 ? 1.111 -13.484 -21.703 1 93.62 99 SER A O 1
ATOM 845 N N . PRO A 1 100 ? 0.185 -13.453 -19.656 1 94.38 100 PRO A N 1
ATOM 846 C CA . PRO A 1 100 ? 0.26 -13.539 -18.203 1 94.38 100 PRO A CA 1
ATOM 847 C C . PRO A 1 100 ? -0.667 -14.609 -17.625 1 94.38 100 PRO A C 1
ATOM 849 O O . PRO A 1 100 ? -0.856 -14.672 -16.406 1 94.38 100 PRO A O 1
ATOM 852 N N . PHE A 1 101 ? -1.176 -15.594 -18.328 1 93.25 101 PHE A N 1
ATOM 853 C CA . PHE A 1 101 ? -2.338 -16.328 -17.828 1 93.25 101 PHE A CA 1
ATOM 854 C C . PHE A 1 101 ? -1.951 -17.734 -17.391 1 93.25 101 PHE A C 1
ATOM 856 O O . PHE A 1 101 ? -2.623 -18.328 -16.547 1 93.25 101 PHE A O 1
ATOM 863 N N . VAL A 1 102 ? -1.066 -18.453 -17.922 1 92.19 102 VAL A N 1
ATOM 864 C CA . VAL A 1 102 ? -0.674 -19.781 -17.516 1 92.19 102 VAL A CA 1
ATOM 865 C C . VAL A 1 102 ? 0.811 -19.797 -17.156 1 92.19 102 VAL A C 1
ATOM 867 O O . VAL A 1 102 ? 1.558 -20.672 -17.625 1 92.19 102 VAL A O 1
ATOM 870 N N . SER A 1 103 ? 1.161 -18.734 -16.516 1 95.88 103 SER A N 1
ATOM 871 C CA . SER A 1 103 ? 2.494 -18.562 -15.953 1 95.88 103 SER A CA 1
ATOM 872 C C . SER A 1 103 ? 2.424 -18.078 -14.508 1 95.88 103 SER A C 1
ATOM 874 O O . SER A 1 103 ? 1.363 -17.672 -14.039 1 95.88 103 SER A O 1
ATOM 876 N N . TYR A 1 104 ? 3.461 -18.297 -13.805 1 97.38 104 TYR A N 1
ATOM 877 C CA . TYR A 1 104 ? 3.65 -17.781 -12.453 1 97.38 104 TYR A CA 1
ATOM 878 C C . TYR A 1 104 ? 5.047 -17.188 -12.289 1 97.38 104 TYR A C 1
ATOM 880 O O . TYR A 1 104 ? 5.973 -17.562 -13.016 1 97.38 104 TYR A O 1
ATOM 888 N N . PHE A 1 105 ? 5.16 -16.25 -11.359 1 98.19 105 PHE A N 1
ATOM 889 C CA . PHE A 1 105 ? 6.457 -15.594 -11.25 1 98.19 105 PHE A CA 1
ATOM 890 C C . PHE A 1 105 ? 6.914 -15.531 -9.797 1 98.19 105 PHE A C 1
ATOM 892 O O . PHE A 1 105 ? 6.105 -15.688 -8.883 1 98.19 105 PHE A O 1
ATOM 899 N N . PHE A 1 106 ? 8.219 -15.469 -9.602 1 98.38 106 PHE A N 1
ATOM 900 C CA . PHE A 1 106 ? 8.867 -15.07 -8.359 1 98.38 106 PHE A CA 1
ATOM 901 C C . PHE A 1 106 ? 9.688 -13.805 -8.555 1 98.38 106 PHE A C 1
ATOM 903 O O . PHE A 1 106 ? 10.266 -13.586 -9.617 1 98.38 106 PHE A O 1
ATOM 910 N N . ASN A 1 107 ? 9.633 -12.969 -7.637 1 97.81 107 ASN A N 1
ATOM 911 C CA . ASN A 1 107 ? 10.609 -11.891 -7.547 1 97.81 107 ASN A CA 1
ATOM 912 C C . ASN A 1 107 ? 11.609 -12.133 -6.418 1 97.81 107 ASN A C 1
ATOM 914 O O . ASN A 1 107 ? 11.211 -12.438 -5.289 1 97.81 107 ASN A O 1
ATOM 918 N N . HIS A 1 108 ? 12.891 -12.055 -6.73 1 96.5 108 HIS A N 1
ATOM 919 C CA . HIS A 1 108 ? 13.938 -12.305 -5.75 1 96.5 108 HIS A CA 1
ATOM 920 C C . HIS A 1 108 ? 14.094 -11.133 -4.785 1 96.5 108 HIS A C 1
ATOM 922 O O . HIS A 1 108 ? 14.109 -9.977 -5.207 1 96.5 108 HIS A O 1
ATOM 928 N N . GLY A 1 109 ? 14.164 -11.445 -3.533 1 91.81 109 GLY A N 1
ATOM 929 C CA . GLY A 1 109 ? 14.359 -10.414 -2.529 1 91.81 109 GLY A CA 1
ATOM 930 C C . GLY A 1 109 ? 15.672 -9.664 -2.693 1 91.81 109 GLY A C 1
ATOM 931 O O . GLY A 1 109 ? 16.625 -10.203 -3.248 1 91.81 109 GLY A O 1
ATOM 932 N N . ASP A 1 110 ? 15.578 -8.383 -2.215 1 78.81 110 ASP A N 1
ATOM 933 C CA . ASP A 1 110 ? 16.781 -7.562 -2.314 1 78.81 110 ASP A CA 1
ATOM 934 C C . ASP A 1 110 ? 17.875 -8.062 -1.366 1 78.81 110 ASP A C 1
ATOM 936 O O . ASP A 1 110 ? 17.578 -8.445 -0.231 1 78.81 110 ASP A O 1
ATOM 940 N N . VAL A 1 111 ? 18.875 -8.453 -1.9 1 64.12 111 VAL A N 1
ATOM 941 C CA . VAL A 1 111 ? 19.984 -8.938 -1.075 1 64.12 111 VAL A CA 1
ATOM 942 C C . VAL A 1 111 ? 20.438 -7.836 -0.123 1 64.12 111 VAL A C 1
ATOM 944 O O . VAL A 1 111 ? 20.719 -6.719 -0.553 1 64.12 111 VAL A O 1
ATOM 947 N N . LYS A 1 112 ? 19.953 -7.902 1.062 1 55.22 112 LYS A N 1
ATOM 948 C CA . LYS A 1 112 ? 20.141 -6.945 2.15 1 55.22 112 LYS A CA 1
ATOM 949 C C . LYS A 1 112 ? 21.516 -6.285 2.092 1 55.22 112 LYS A C 1
ATOM 951 O O . LYS A 1 112 ? 21.625 -5.074 2.268 1 55.22 112 LYS A O 1
ATOM 956 N N . TYR A 1 113 ? 22.5 -7.227 2.131 1 53.25 113 TYR A N 1
ATOM 957 C CA . TYR A 1 113 ? 23.828 -6.688 2.352 1 53.25 113 TYR A CA 1
ATOM 958 C C . TYR A 1 113 ? 24.547 -6.438 1.026 1 53.25 113 TYR A C 1
ATOM 960 O O . TYR A 1 113 ? 24.547 -7.297 0.144 1 53.25 113 TYR A O 1
ATOM 968 N N . LYS A 1 114 ? 24.266 -5.148 0.633 1 60.75 114 LYS A N 1
ATOM 969 C CA . LYS A 1 114 ? 24.859 -4.543 -0.558 1 60.75 114 LYS A CA 1
ATOM 970 C C . LYS A 1 114 ? 26.141 -5.246 -0.954 1 60.75 114 LYS A C 1
ATOM 972 O O . LYS A 1 114 ? 27.188 -5.043 -0.328 1 60.75 114 LYS A O 1
ATOM 977 N N . ASN A 1 115 ? 25.953 -6.449 -1.405 1 69.12 115 ASN A N 1
ATOM 978 C CA . ASN A 1 115 ? 27.172 -6.98 -2.014 1 69.12 115 ASN A CA 1
ATOM 979 C C . ASN A 1 115 ? 27.328 -6.52 -3.461 1 69.12 115 ASN A C 1
ATOM 981 O O . ASN A 1 115 ? 26.531 -5.715 -3.945 1 69.12 115 ASN A O 1
ATOM 985 N N . VAL A 1 116 ? 28.359 -6.895 -3.932 1 75.31 116 VAL A N 1
ATOM 986 C CA . VAL A 1 116 ? 28.797 -6.387 -5.227 1 75.31 116 VAL A CA 1
ATOM 987 C C . VAL A 1 116 ? 27.766 -6.738 -6.301 1 75.31 116 VAL A C 1
ATOM 989 O O . VAL A 1 116 ? 27.734 -6.109 -7.359 1 75.31 116 VAL A O 1
ATOM 992 N N . LEU A 1 117 ? 26.797 -7.68 -5.984 1 78.75 117 LEU A N 1
ATOM 993 C CA . LEU A 1 117 ? 25.828 -8.141 -6.969 1 78.75 117 LEU A CA 1
ATOM 994 C C . LEU A 1 117 ? 24.609 -7.227 -6.988 1 78.75 117 LEU A C 1
ATOM 996 O O . LEU A 1 117 ? 23.859 -7.195 -7.973 1 78.75 117 LEU A O 1
ATOM 1000 N N . SER A 1 118 ? 24.375 -6.508 -5.969 1 78.19 118 SER A N 1
ATOM 1001 C CA . SER A 1 118 ? 23.094 -5.871 -5.723 1 78.19 118 SER A CA 1
ATOM 1002 C C . SER A 1 118 ? 22.781 -4.816 -6.781 1 78.19 118 SER A C 1
ATOM 1004 O O . SER A 1 118 ? 21.625 -4.609 -7.145 1 78.19 118 SER A O 1
ATOM 1006 N N . ASN A 1 119 ? 23.766 -4.246 -7.34 1 83.19 119 ASN A N 1
ATOM 1007 C CA . ASN A 1 119 ? 23.453 -3.148 -8.242 1 83.19 119 ASN A CA 1
ATOM 1008 C C . ASN A 1 119 ? 24.156 -3.307 -9.586 1 83.19 119 ASN A C 1
ATOM 1010 O O . ASN A 1 119 ? 24.266 -2.348 -10.352 1 83.19 119 ASN A O 1
ATOM 1014 N N . ASP A 1 120 ? 24.578 -4.535 -9.852 1 91 120 ASP A N 1
ATOM 1015 C CA . ASP A 1 120 ? 25.25 -4.797 -11.117 1 91 120 ASP A CA 1
ATOM 1016 C C . ASP A 1 120 ? 24.516 -5.879 -11.914 1 91 120 ASP A C 1
ATOM 1018 O O . ASP A 1 120 ? 24.578 -7.059 -11.562 1 91 120 ASP A O 1
ATOM 1022 N N . GLN A 1 121 ? 23.953 -5.477 -12.938 1 96 121 GLN A N 1
ATOM 1023 C CA . GLN A 1 121 ? 23.125 -6.379 -13.727 1 96 121 GLN A CA 1
ATOM 1024 C C . GLN A 1 121 ? 23.938 -7.547 -14.273 1 96 121 GLN A C 1
ATOM 1026 O O . GLN A 1 121 ? 23.5 -8.695 -14.219 1 96 121 GLN A O 1
ATOM 1031 N N . LEU A 1 122 ? 25.125 -7.293 -14.789 1 96.31 122 LEU A N 1
ATOM 1032 C CA . LEU A 1 122 ? 25.906 -8.32 -15.461 1 96.31 122 LEU A CA 1
ATOM 1033 C C . LEU A 1 122 ? 26.547 -9.273 -14.453 1 96.31 122 LEU A C 1
ATOM 1035 O O . LEU A 1 122 ? 26.578 -10.484 -14.672 1 96.31 122 LEU A O 1
ATOM 1039 N N . LEU A 1 123 ? 27.062 -8.734 -13.359 1 94.31 123 LEU A N 1
ATOM 1040 C CA . LEU A 1 123 ? 27.625 -9.594 -12.328 1 94.31 123 LEU A CA 1
ATOM 1041 C C . LEU A 1 123 ? 26.562 -10.523 -11.75 1 94.31 123 LEU A C 1
ATOM 1043 O O . LEU A 1 123 ? 26.797 -11.711 -11.562 1 94.31 123 LEU A O 1
ATOM 1047 N N . LYS A 1 124 ? 25.453 -9.953 -11.484 1 95.12 124 LYS A N 1
ATOM 1048 C CA . LYS A 1 124 ? 24.375 -10.758 -10.93 1 95.12 124 LYS A CA 1
ATOM 1049 C C . LYS A 1 124 ? 23.891 -11.797 -11.938 1 95.12 124 LYS A C 1
ATOM 1051 O O . LYS A 1 124 ? 23.594 -12.938 -11.57 1 95.12 124 LYS A O 1
ATOM 1056 N N . SER A 1 125 ? 23.766 -11.375 -13.164 1 97.69 125 SER A N 1
ATOM 1057 C CA . SER A 1 125 ? 23.375 -12.32 -14.203 1 97.69 125 SER A CA 1
ATOM 1058 C C . SER A 1 125 ? 24.359 -13.477 -14.305 1 97.69 125 SER A C 1
ATOM 1060 O O . SER A 1 125 ? 23.953 -14.633 -14.469 1 97.69 125 SER A O 1
ATOM 1062 N N . THR A 1 126 ? 25.625 -13.141 -14.25 1 96.88 126 THR A N 1
ATOM 1063 C CA . THR A 1 126 ? 26.656 -14.172 -14.297 1 96.88 126 THR A CA 1
ATOM 1064 C C . THR A 1 126 ? 26.5 -15.156 -13.133 1 96.88 126 THR A C 1
ATOM 1066 O O . THR A 1 126 ? 26.547 -16.375 -13.328 1 96.88 126 THR A O 1
ATOM 1069 N N . PHE A 1 127 ? 26.297 -14.578 -11.984 1 96 127 PHE A N 1
ATOM 1070 C CA . PHE A 1 127 ? 26.094 -15.398 -10.797 1 96 127 PHE A CA 1
ATOM 1071 C C . PHE A 1 127 ? 24.875 -16.297 -10.969 1 96 127 PHE A C 1
ATOM 1073 O O . PHE A 1 127 ? 24.938 -17.5 -10.688 1 96 127 PHE A O 1
ATOM 1080 N N . ILE A 1 128 ? 23.781 -15.742 -11.422 1 97.62 128 ILE A N 1
ATOM 1081 C CA . ILE A 1 128 ? 22.531 -16.484 -11.602 1 97.62 128 ILE A CA 1
ATOM 1082 C C . ILE A 1 128 ? 22.75 -17.609 -12.602 1 97.62 128 ILE A C 1
ATOM 1084 O O . ILE A 1 128 ? 22.344 -18.75 -12.367 1 97.62 128 ILE A O 1
ATOM 1088 N N . ILE A 1 129 ? 23.375 -17.312 -13.68 1 98.44 129 ILE A N 1
ATOM 1089 C CA . ILE A 1 129 ? 23.625 -18.328 -14.695 1 98.44 129 ILE A CA 1
ATOM 1090 C C . ILE A 1 129 ? 24.422 -19.469 -14.094 1 98.44 129 ILE A C 1
ATOM 1092 O O . ILE A 1 129 ? 24.047 -20.641 -14.227 1 98.44 129 ILE A O 1
ATOM 1096 N N . LEU A 1 130 ? 25.453 -19.188 -13.391 1 97.38 130 LEU A N 1
ATOM 1097 C CA . LEU A 1 130 ? 26.328 -20.219 -12.852 1 97.38 130 LEU A CA 1
ATOM 1098 C C . LEU A 1 130 ? 25.594 -21.062 -11.82 1 97.38 130 LEU A C 1
ATOM 1100 O O . LEU A 1 130 ? 25.75 -22.297 -11.789 1 97.38 130 LEU A O 1
ATOM 1104 N N . LYS A 1 131 ? 24.812 -20.422 -10.984 1 97.25 131 LYS A N 1
ATOM 1105 C CA . LYS A 1 131 ? 24.109 -21.172 -9.945 1 97.25 131 LYS A CA 1
ATOM 1106 C C . LYS A 1 131 ? 23 -22.016 -10.539 1 97.25 131 LYS A C 1
ATOM 1108 O O . LYS A 1 131 ? 22.75 -23.141 -10.102 1 97.25 131 LYS A O 1
ATOM 1113 N N . VAL A 1 132 ? 22.312 -21.5 -11.508 1 98.38 132 VAL A N 1
ATOM 1114 C CA . VAL A 1 132 ? 21.281 -22.281 -12.172 1 98.38 132 VAL A CA 1
ATOM 1115 C C . VAL A 1 132 ? 21.906 -23.469 -12.906 1 98.38 132 VAL A C 1
ATOM 1117 O O . VAL A 1 132 ? 21.344 -24.562 -12.93 1 98.38 132 VAL A O 1
ATOM 1120 N N . LEU A 1 133 ? 23.094 -23.25 -13.484 1 98.19 133 LEU A N 1
ATOM 1121 C CA . LEU A 1 133 ? 23.812 -24.344 -14.117 1 98.19 133 LEU A CA 1
ATOM 1122 C C . LEU A 1 133 ? 24.188 -25.422 -13.102 1 98.19 133 LEU A C 1
ATOM 1124 O O . LEU A 1 133 ? 24.094 -26.609 -13.391 1 98.19 133 LEU A O 1
ATOM 1128 N N . GLU A 1 134 ? 24.609 -24.938 -11.977 1 97.25 134 GLU A N 1
ATOM 1129 C CA . GLU A 1 134 ? 24.922 -25.891 -10.906 1 97.25 134 GLU A CA 1
ATOM 1130 C C . GLU A 1 134 ? 23.688 -26.703 -10.523 1 97.25 134 GLU A C 1
ATOM 1132 O O . GLU A 1 134 ? 23.766 -27.906 -10.312 1 97.25 134 GLU A O 1
ATOM 1137 N N . PHE A 1 135 ? 22.609 -26.062 -10.375 1 97.5 135 PHE A N 1
ATOM 1138 C CA . PHE A 1 135 ? 21.344 -26.734 -10.055 1 97.5 135 PHE A CA 1
ATOM 1139 C C . PHE A 1 135 ? 20.969 -27.719 -11.164 1 97.5 135 PHE A C 1
ATOM 1141 O O . PHE A 1 135 ? 20.594 -28.859 -10.883 1 97.5 135 PHE A O 1
ATOM 1148 N N . SER A 1 136 ? 21.047 -27.297 -12.414 1 97.31 136 SER A N 1
ATOM 1149 C CA . SER A 1 136 ? 20.75 -28.141 -13.562 1 97.31 136 SER A CA 1
ATOM 1150 C C . SER A 1 136 ? 21.641 -29.375 -13.578 1 97.31 136 SER A C 1
ATOM 1152 O O . SER A 1 136 ? 21.188 -30.484 -13.875 1 97.31 136 SER A O 1
ATOM 1154 N N . LYS A 1 137 ? 22.891 -29.219 -13.305 1 96.19 137 LYS A N 1
ATOM 1155 C CA . LYS A 1 137 ? 23.828 -30.328 -13.242 1 96.19 137 LYS A CA 1
ATOM 1156 C C . LYS A 1 137 ? 23.422 -31.344 -12.18 1 96.19 137 LYS A C 1
ATOM 1158 O O . LYS A 1 137 ? 23.516 -32.562 -12.398 1 96.19 137 LYS A O 1
ATOM 1163 N N . SER A 1 138 ? 22.953 -30.797 -11.078 1 96.12 138 SER A N 1
ATOM 1164 C CA . SER A 1 138 ? 22.547 -31.672 -9.992 1 96.12 138 SER A CA 1
ATOM 1165 C C . SER A 1 138 ? 21.328 -32.5 -10.383 1 96.12 138 SER A C 1
ATOM 1167 O O . SER A 1 138 ? 21.141 -33.625 -9.875 1 96.12 138 SER A O 1
ATOM 1169 N N . ILE A 1 139 ? 20.516 -32 -11.227 1 95.75 139 ILE A N 1
ATOM 1170 C CA . ILE A 1 139 ? 19.375 -32.75 -11.758 1 95.75 139 ILE A CA 1
ATOM 1171 C C . ILE A 1 139 ? 19.891 -33.812 -12.766 1 95.75 139 ILE A C 1
ATOM 1173 O O . ILE A 1 139 ? 19.484 -34.969 -12.719 1 95.75 139 ILE A O 1
ATOM 1177 N N . GLU A 1 140 ? 20.75 -33.406 -13.664 1 94.06 140 GLU A N 1
ATOM 1178 C CA . GLU A 1 140 ? 21.266 -34.25 -14.727 1 94.06 140 GLU A CA 1
ATOM 1179 C C . GLU A 1 140 ? 22 -35.469 -14.148 1 94.06 140 GLU A C 1
ATOM 1181 O O . GLU A 1 140 ? 21.828 -36.594 -14.617 1 94.06 140 GLU A O 1
ATOM 1186 N N . ASP A 1 141 ? 22.812 -35.25 -13.18 1 93.38 141 ASP A N 1
ATOM 1187 C CA . ASP A 1 141 ? 23.578 -36.344 -12.609 1 93.38 141 ASP A CA 1
ATOM 1188 C C . ASP A 1 141 ? 22.828 -36.969 -11.43 1 93.38 141 ASP A C 1
ATOM 1190 O O . ASP A 1 141 ? 23.375 -37.844 -10.758 1 93.38 141 ASP A O 1
ATOM 1194 N N . GLU A 1 142 ? 21.641 -36.438 -11.078 1 94.75 142 GLU A N 1
ATOM 1195 C CA . GLU A 1 142 ? 20.719 -36.969 -10.07 1 94.75 142 GLU A CA 1
ATOM 1196 C C . GLU A 1 142 ? 21.328 -36.844 -8.672 1 94.75 142 GLU A C 1
ATOM 1198 O O . GLU A 1 142 ? 21.094 -37.719 -7.824 1 94.75 142 GLU A O 1
ATOM 1203 N N . SER A 1 143 ? 22.125 -35.844 -8.508 1 94.75 143 SER A N 1
ATOM 1204 C CA . SER A 1 143 ? 22.703 -35.625 -7.188 1 94.75 143 SER A CA 1
ATOM 1205 C C . SER A 1 143 ? 21.812 -34.75 -6.328 1 94.75 143 SER A C 1
ATOM 1207 O O . SER A 1 143 ? 22.016 -34.625 -5.117 1 94.75 143 SER A O 1
ATOM 1209 N N . LEU A 1 144 ? 20.812 -34.125 -6.906 1 94.94 144 LEU A N 1
ATOM 1210 C CA . LEU A 1 144 ? 19.844 -33.375 -6.137 1 94.94 144 LEU A CA 1
ATOM 1211 C C . LEU A 1 144 ? 19.094 -34.25 -5.152 1 94.94 144 LEU A C 1
ATOM 1213 O O . LEU A 1 144 ? 18.562 -35.312 -5.531 1 94.94 144 LEU A O 1
ATOM 1217 N N . THR A 1 145 ? 19.047 -33.812 -3.912 1 93.81 145 THR A N 1
ATOM 1218 C CA . THR A 1 145 ? 18.438 -34.594 -2.857 1 93.81 145 THR A CA 1
ATOM 1219 C C . THR A 1 145 ? 16.922 -34.719 -3.072 1 93.81 145 THR A C 1
ATOM 1221 O O . THR A 1 145 ? 16.266 -33.719 -3.383 1 93.81 145 THR A O 1
ATOM 1224 N N . PRO A 1 146 ? 16.406 -35.906 -2.92 1 94.31 146 PRO A N 1
ATOM 1225 C CA . PRO A 1 146 ? 14.945 -36.031 -3 1 94.31 146 PRO A CA 1
ATOM 1226 C C . PRO A 1 146 ? 14.227 -35.281 -1.886 1 94.31 146 PRO A C 1
ATOM 1228 O O . PRO A 1 146 ? 14.781 -35.094 -0.802 1 94.31 146 PRO A O 1
ATOM 1231 N N . GLU A 1 147 ? 13.086 -34.844 -2.17 1 92.81 147 GLU A N 1
ATOM 1232 C CA . GLU A 1 147 ? 12.273 -34.125 -1.191 1 92.81 147 GLU A CA 1
ATOM 1233 C C . GLU A 1 147 ? 11.453 -35.094 -0.341 1 92.81 147 GLU A C 1
ATOM 1235 O O . GLU A 1 147 ? 10.789 -36 -0.872 1 92.81 147 GLU A O 1
ATOM 1240 N N . LEU A 1 148 ? 11.586 -34.875 0.936 1 91.56 148 LEU A N 1
ATOM 1241 C CA . LEU A 1 148 ? 10.812 -35.656 1.897 1 91.56 148 LEU A CA 1
ATOM 1242 C C . LEU A 1 148 ? 9.945 -34.75 2.762 1 91.56 148 LEU A C 1
ATOM 1244 O O . LEU A 1 148 ? 10.367 -33.656 3.156 1 91.56 148 LEU A O 1
ATOM 1248 N N . VAL A 1 149 ? 8.734 -35.094 2.92 1 86.44 149 VAL A N 1
ATOM 1249 C CA . VAL A 1 149 ? 7.852 -34.438 3.885 1 86.44 149 VAL A CA 1
ATOM 1250 C C . VAL A 1 149 ? 7.496 -35.406 5 1 86.44 149 VAL A C 1
ATOM 1252 O O . VAL A 1 149 ? 6.809 -36.406 4.766 1 86.44 149 VAL A O 1
ATOM 1255 N N . LYS A 1 150 ? 7.812 -35.125 6.215 1 84.81 150 LYS A N 1
ATOM 1256 C CA . LYS A 1 150 ? 7.629 -36.031 7.352 1 84.81 150 LYS A CA 1
ATOM 1257 C C . LYS A 1 150 ? 8.039 -37.438 6.992 1 84.81 150 LYS A C 1
ATOM 1259 O O . LYS A 1 150 ? 7.258 -38.375 7.184 1 84.81 150 LYS A O 1
ATOM 1264 N N . ASN A 1 151 ? 9.039 -37.625 6.273 1 87.38 151 ASN A N 1
ATOM 1265 C CA . ASN A 1 151 ? 9.68 -38.906 5.926 1 87.38 151 ASN A CA 1
ATOM 1266 C C . ASN A 1 151 ? 8.969 -39.594 4.766 1 87.38 151 ASN A C 1
ATOM 1268 O O . ASN A 1 151 ? 9.281 -40.719 4.434 1 87.38 151 ASN A O 1
ATOM 1272 N N . SER A 1 152 ? 8.047 -38.938 4.254 1 91.81 152 SER A N 1
ATOM 1273 C CA . SER A 1 152 ? 7.391 -39.438 3.053 1 91.81 152 SER A CA 1
ATOM 1274 C C . SER A 1 152 ? 7.914 -38.75 1.803 1 91.81 152 SER A C 1
ATOM 1276 O O . SER A 1 152 ? 7.977 -37.5 1.751 1 91.81 152 SER A O 1
ATOM 1278 N N . PRO A 1 153 ? 8.273 -39.562 0.881 1 94.06 153 PRO A N 1
ATOM 1279 C CA . PRO A 1 153 ? 8.867 -38.938 -0.313 1 94.06 153 PRO A CA 1
ATOM 1280 C C . PRO A 1 153 ? 7.84 -38.219 -1.171 1 94.06 153 PRO A C 1
ATOM 1282 O O . PRO A 1 153 ? 6.676 -38.625 -1.23 1 94.06 153 PRO A O 1
ATOM 1285 N N . PHE A 1 154 ? 8.242 -37.188 -1.872 1 94.62 154 PHE A N 1
ATOM 1286 C CA . PHE A 1 154 ? 7.469 -36.469 -2.885 1 94.62 154 PHE A CA 1
ATOM 1287 C C . PHE A 1 154 ? 7.949 -36.844 -4.285 1 94.62 154 PHE A C 1
ATOM 1289 O O . PHE A 1 154 ? 9.117 -37.156 -4.48 1 94.62 154 PHE A O 1
ATOM 1296 N N . CYS A 1 155 ? 7.082 -36.781 -5.184 1 95.94 155 CYS A N 1
ATOM 1297 C CA . CYS A 1 155 ? 7.406 -37.094 -6.57 1 95.94 155 CYS A CA 1
ATOM 1298 C C . CYS A 1 155 ? 8.375 -36.062 -7.145 1 95.94 155 CYS A C 1
ATOM 1300 O O . CYS A 1 155 ? 8.164 -34.875 -7 1 95.94 155 CYS A O 1
ATOM 1302 N N . MET A 1 156 ? 9.391 -36.531 -7.781 1 96 156 MET A N 1
ATOM 1303 C CA . MET A 1 156 ? 10.422 -35.656 -8.336 1 96 156 MET A CA 1
ATOM 1304 C C . MET A 1 156 ? 10.359 -35.625 -9.859 1 96 156 MET A C 1
ATOM 1306 O O . MET A 1 156 ? 11.242 -35.094 -10.508 1 96 156 MET A O 1
ATOM 1310 N N . GLU A 1 157 ? 9.32 -36.125 -10.5 1 93.75 157 GLU A N 1
ATOM 1311 C CA . GLU A 1 157 ? 9.203 -36.312 -11.945 1 93.75 157 GLU A CA 1
ATOM 1312 C C . GLU A 1 157 ? 9.289 -34.969 -12.672 1 93.75 157 GLU A C 1
ATOM 1314 O O . GLU A 1 157 ? 9.836 -34.875 -13.773 1 93.75 157 GLU A O 1
ATOM 1319 N N . SER A 1 158 ? 8.781 -33.969 -12.055 1 93.62 158 SER A N 1
ATOM 1320 C CA . SER A 1 158 ? 8.711 -32.656 -12.711 1 93.62 158 SER A CA 1
ATOM 1321 C C . SER A 1 158 ? 10.109 -32.125 -13 1 93.62 158 SER A C 1
ATOM 1323 O O . SER A 1 158 ? 10.289 -31.344 -13.945 1 93.62 158 SER A O 1
ATOM 1325 N N . PHE A 1 159 ? 11.109 -32.469 -12.234 1 95.88 159 PHE A N 1
ATOM 1326 C CA . PHE A 1 159 ? 12.469 -31.984 -12.406 1 95.88 159 PHE A CA 1
ATOM 1327 C C . PHE A 1 159 ? 13.039 -32.406 -13.75 1 95.88 159 PHE A C 1
ATOM 1329 O O . PHE A 1 159 ? 13.945 -31.766 -14.281 1 95.88 159 PHE A O 1
ATOM 1336 N N . LYS A 1 160 ? 12.484 -33.469 -14.336 1 94.56 160 LYS A N 1
ATOM 1337 C CA . LYS A 1 160 ? 12.914 -33.906 -15.648 1 94.56 160 LYS A CA 1
ATOM 1338 C C . LYS A 1 160 ? 12.609 -32.875 -16.719 1 94.56 160 LYS A C 1
ATOM 1340 O O . LYS A 1 160 ? 13.242 -32.875 -17.781 1 94.56 160 LYS A O 1
ATOM 1345 N N . TRP A 1 161 ? 11.664 -32.031 -16.422 1 95.56 161 TRP A N 1
ATOM 1346 C CA . TRP A 1 161 ? 11.156 -31.109 -17.422 1 95.56 161 TRP A CA 1
ATOM 1347 C C . TRP A 1 161 ? 11.633 -29.688 -17.141 1 95.56 161 TRP A C 1
ATOM 1349 O O . TRP A 1 161 ? 11.156 -28.734 -17.75 1 95.56 161 TRP A O 1
ATOM 1359 N N . MET A 1 162 ? 12.547 -29.484 -16.266 1 97.38 162 MET A N 1
ATOM 1360 C CA . MET A 1 162 ? 12.898 -28.141 -15.836 1 97.38 162 MET A CA 1
ATOM 1361 C C . MET A 1 162 ? 13.789 -27.453 -16.875 1 97.38 162 MET A C 1
ATOM 1363 O O . MET A 1 162 ? 13.625 -26.266 -17.156 1 97.38 162 MET A O 1
ATOM 1367 N N . PHE A 1 163 ? 14.719 -28.219 -17.438 1 97.94 163 PHE A N 1
ATOM 1368 C CA . PHE A 1 163 ? 15.68 -27.625 -18.359 1 97.94 163 PHE A CA 1
ATOM 1369 C C . PHE A 1 163 ? 15.648 -28.344 -19.703 1 97.94 163 PHE A C 1
ATOM 1371 O O . PHE A 1 163 ? 15.07 -29.422 -19.828 1 97.94 163 PHE A O 1
ATOM 1378 N N . ASN A 1 164 ? 16.219 -27.734 -20.719 1 97.75 164 ASN A N 1
ATOM 1379 C CA . ASN A 1 164 ? 16.406 -28.297 -22.062 1 97.75 164 ASN A CA 1
ATOM 1380 C C . ASN A 1 164 ? 15.086 -28.797 -22.641 1 97.75 164 ASN A C 1
ATOM 1382 O O . ASN A 1 164 ? 15.008 -29.938 -23.125 1 97.75 164 ASN A O 1
ATOM 1386 N N . ASN A 1 165 ? 14.07 -28.062 -22.5 1 96.06 165 ASN A N 1
ATOM 1387 C CA . ASN A 1 165 ? 12.773 -28.297 -23.125 1 96.06 165 ASN A CA 1
ATOM 1388 C C . ASN A 1 165 ? 12.055 -26.984 -23.438 1 96.06 165 ASN A C 1
ATOM 1390 O O . ASN A 1 165 ? 12.531 -25.906 -23.078 1 96.06 165 ASN A O 1
ATOM 1394 N N . SER A 1 166 ? 11.023 -27.062 -24.188 1 97.31 166 SER A N 1
ATOM 1395 C CA . SER A 1 166 ? 10.242 -25.891 -24.562 1 97.31 166 SER A CA 1
ATOM 1396 C C . SER A 1 166 ? 8.805 -26.266 -24.906 1 97.31 166 SER A C 1
ATOM 1398 O O . SER A 1 166 ? 8.547 -27.375 -25.391 1 97.31 166 SER A O 1
ATOM 1400 N N . ARG A 1 167 ? 7.875 -25.422 -24.5 1 97.25 167 ARG A N 1
ATOM 1401 C CA . ARG A 1 167 ? 6.527 -25.484 -25.047 1 97.25 167 ARG A CA 1
ATOM 1402 C C . ARG A 1 167 ? 6.496 -24.984 -26.484 1 97.25 167 ARG A C 1
ATOM 1404 O O . ARG A 1 167 ? 6.918 -23.859 -26.766 1 97.25 167 ARG A O 1
ATOM 1411 N N . ILE A 1 168 ? 6.105 -25.781 -27.422 1 97.69 168 ILE A N 1
ATOM 1412 C CA . ILE A 1 168 ? 6.086 -25.406 -28.828 1 97.69 168 ILE A CA 1
ATOM 1413 C C . ILE A 1 168 ? 4.645 -25.219 -29.297 1 97.69 168 ILE A C 1
ATOM 1415 O O . ILE A 1 168 ? 3.787 -26.062 -29.047 1 97.69 168 ILE A O 1
ATOM 1419 N N . PRO A 1 169 ? 4.395 -24.031 -29.922 1 97.69 169 PRO A N 1
ATOM 1420 C CA . PRO A 1 169 ? 3.031 -23.828 -30.406 1 97.69 169 PRO A CA 1
ATOM 1421 C C . PRO A 1 169 ? 2.631 -24.859 -31.469 1 97.69 169 PRO A C 1
ATOM 1423 O O . PRO A 1 169 ? 3.453 -25.234 -32.312 1 97.69 169 PRO A O 1
ATOM 1426 N N . ASN A 1 170 ? 1.519 -25.328 -31.375 1 97.19 170 ASN A N 1
ATOM 1427 C CA . ASN A 1 170 ? 0.932 -26.297 -32.281 1 97.19 170 ASN A CA 1
ATOM 1428 C C . ASN A 1 170 ? -0.569 -26.078 -32.469 1 97.19 170 ASN A C 1
ATOM 1430 O O . ASN A 1 170 ? -1.179 -25.328 -31.688 1 97.19 170 ASN A O 1
ATOM 1434 N N . ALA A 1 171 ? -1.085 -26.703 -33.531 1 95.56 171 ALA A N 1
ATOM 1435 C CA . ALA A 1 171 ? -2.508 -26.531 -33.812 1 95.56 171 ALA A CA 1
ATOM 1436 C C . ALA A 1 171 ? -3.365 -27.172 -32.75 1 95.56 171 ALA A C 1
ATOM 1438 O O . ALA A 1 171 ? -3.166 -28.344 -32.406 1 95.56 171 ALA A O 1
ATOM 1439 N N . LYS A 1 172 ? -4.254 -26.484 -32.156 1 93.19 172 LYS A N 1
ATOM 1440 C CA . LYS A 1 172 ? -5.262 -26.906 -31.188 1 93.19 172 LYS A CA 1
ATOM 1441 C C . LYS A 1 172 ? -4.633 -27.219 -29.828 1 93.19 172 LYS A C 1
ATOM 1443 O O . LYS A 1 172 ? -5.219 -26.906 -28.781 1 93.19 172 LYS A O 1
ATOM 1448 N N . ARG A 1 173 ? -3.422 -27.797 -29.859 1 96.38 173 ARG A N 1
ATOM 1449 C CA . ARG A 1 173 ? -2.744 -28.203 -28.625 1 96.38 173 ARG A CA 1
ATOM 1450 C C . ARG A 1 173 ? -1.232 -28.047 -28.766 1 96.38 173 ARG A C 1
ATOM 1452 O O . ARG A 1 173 ? -0.613 -28.672 -29.641 1 96.38 173 ARG A O 1
ATOM 1459 N N . ASP A 1 174 ? -0.631 -27.266 -27.906 1 97.38 174 ASP A N 1
ATOM 1460 C CA . ASP A 1 174 ? 0.823 -27.125 -27.891 1 97.38 174 ASP A CA 1
ATOM 1461 C C . ASP A 1 174 ? 1.491 -28.453 -27.5 1 97.38 174 ASP A C 1
ATOM 1463 O O . ASP A 1 174 ? 0.814 -29.406 -27.125 1 97.38 174 ASP A O 1
ATOM 1467 N N . ILE A 1 175 ? 2.762 -28.531 -27.672 1 96.44 175 ILE A N 1
ATOM 1468 C CA . ILE A 1 175 ? 3.506 -29.734 -27.312 1 96.44 175 ILE A CA 1
ATOM 1469 C C . ILE A 1 175 ? 4.766 -29.359 -26.547 1 96.44 175 ILE A C 1
ATOM 1471 O O . ILE A 1 175 ? 5.34 -28.297 -26.766 1 96.44 175 ILE A O 1
ATOM 1475 N N . ASN A 1 176 ? 5.121 -30.219 -25.625 1 95.62 176 ASN A N 1
ATOM 1476 C CA . ASN A 1 176 ? 6.41 -30.078 -24.969 1 95.62 176 ASN A CA 1
ATOM 1477 C C . ASN A 1 176 ? 7.461 -31.016 -25.562 1 95.62 176 ASN A C 1
ATOM 1479 O O . ASN A 1 176 ? 7.219 -32.219 -25.703 1 95.62 176 ASN A O 1
ATOM 1483 N N . VAL A 1 177 ? 8.547 -30.453 -25.875 1 96.62 177 VAL A N 1
ATOM 1484 C CA . VAL A 1 177 ? 9.625 -31.25 -26.453 1 96.62 177 VAL A CA 1
ATOM 1485 C C . VAL A 1 177 ? 10.859 -31.172 -25.547 1 96.62 177 VAL A C 1
ATOM 1487 O O . VAL A 1 177 ? 11.305 -30.078 -25.203 1 96.62 177 VAL A O 1
ATOM 1490 N N . LYS A 1 178 ? 11.312 -32.281 -25.203 1 96.12 178 LYS A N 1
ATOM 1491 C CA . LYS A 1 178 ? 12.539 -32.375 -24.422 1 96.12 178 LYS A CA 1
ATOM 1492 C C . LYS A 1 178 ? 13.734 -32.688 -25.297 1 96.12 178 LYS A C 1
ATOM 1494 O O . LYS A 1 178 ? 13.625 -33.469 -26.266 1 96.12 178 LYS A O 1
ATOM 1499 N N . TYR A 1 179 ? 14.875 -32.188 -24.938 1 97.19 179 TYR A N 1
ATOM 1500 C CA . TYR A 1 179 ? 16.094 -32.375 -25.719 1 97.19 179 TYR A CA 1
ATOM 1501 C C . TYR A 1 179 ? 17.219 -32.938 -24.859 1 97.19 179 TYR A C 1
ATOM 1503 O O . TYR A 1 179 ? 17.172 -32.844 -23.625 1 97.19 179 TYR A O 1
ATOM 1511 N N . ASP A 1 180 ? 18.172 -33.5 -25.5 1 95.38 180 ASP A N 1
ATOM 1512 C CA . ASP A 1 180 ? 19.359 -33.969 -24.812 1 95.38 180 ASP A CA 1
ATOM 1513 C C . ASP A 1 180 ? 20.172 -32.812 -24.25 1 95.38 180 ASP A C 1
ATOM 1515 O O . ASP A 1 180 ? 20.562 -31.906 -24.984 1 95.38 180 ASP A O 1
ATOM 1519 N N . PRO A 1 181 ? 20.422 -32.906 -22.969 1 94.81 181 PRO A N 1
ATOM 1520 C CA . PRO A 1 181 ? 21.203 -31.844 -22.344 1 94.81 181 PRO A CA 1
ATOM 1521 C C . PRO A 1 181 ? 22.547 -31.609 -23.047 1 94.81 181 PRO A C 1
ATOM 1523 O O . PRO A 1 181 ? 23.031 -30.469 -23.094 1 94.81 181 PRO A O 1
ATOM 1526 N N . LYS A 1 182 ? 23.094 -32.594 -23.594 1 92.81 182 LYS A N 1
ATOM 1527 C CA . LYS A 1 182 ? 24.391 -32.469 -24.25 1 92.81 182 LYS A CA 1
ATOM 1528 C C . LYS A 1 182 ? 24.312 -31.594 -25.5 1 92.81 182 LYS A C 1
ATOM 1530 O O . LYS A 1 182 ? 25.297 -30.984 -25.906 1 92.81 182 LYS A O 1
ATOM 1535 N N . GLU A 1 183 ? 23.156 -31.531 -26.016 1 93.44 183 GLU A N 1
ATOM 1536 C CA . GLU A 1 183 ? 22.969 -30.734 -27.219 1 93.44 183 GLU A CA 1
ATOM 1537 C C . GLU A 1 183 ? 22.578 -29.297 -26.891 1 93.44 183 GLU A C 1
ATOM 1539 O O . GLU A 1 183 ? 22.562 -28.438 -27.766 1 93.44 183 GLU A O 1
ATOM 1544 N N . GLY A 1 184 ? 22.266 -29.109 -25.672 1 96.12 184 GLY A N 1
ATOM 1545 C CA . GLY A 1 184 ? 21.766 -27.797 -25.266 1 96.12 184 GLY A CA 1
ATOM 1546 C C . GLY A 1 184 ? 22.609 -27.156 -24.172 1 96.12 184 GLY A C 1
ATOM 1547 O O . GLY A 1 184 ? 22.078 -26.688 -23.172 1 96.12 184 GLY A O 1
ATOM 1548 N N . ARG A 1 185 ? 23.953 -27.234 -24.297 1 97.19 185 ARG A N 1
ATOM 1549 C CA . ARG A 1 185 ? 24.875 -26.672 -23.312 1 97.19 185 ARG A CA 1
ATOM 1550 C C . ARG A 1 185 ? 25.047 -25.172 -23.531 1 97.19 185 ARG A C 1
ATOM 1552 O O . ARG A 1 185 ? 26.172 -24.688 -23.688 1 97.19 185 ARG A O 1
ATOM 1559 N N . PHE A 1 186 ? 23.984 -24.422 -23.547 1 98.19 186 PHE A N 1
ATOM 1560 C CA . PHE A 1 186 ? 23.984 -22.969 -23.703 1 98.19 186 PHE A CA 1
ATOM 1561 C C . PHE A 1 186 ? 22.688 -22.375 -23.141 1 98.19 186 PHE A C 1
ATOM 1563 O O . PHE A 1 186 ? 21.719 -23.109 -22.906 1 98.19 186 PHE A O 1
ATOM 1570 N N . VAL A 1 187 ? 22.734 -21.125 -22.828 1 98.62 187 VAL A N 1
ATOM 1571 C CA . VAL A 1 187 ? 21.609 -20.312 -22.375 1 98.62 187 VAL A CA 1
ATOM 1572 C C . VAL A 1 187 ? 21.266 -19.266 -23.422 1 98.62 187 VAL A C 1
ATOM 1574 O O . VAL A 1 187 ? 22.156 -18.781 -24.141 1 98.62 187 VAL A O 1
ATOM 1577 N N . ILE A 1 188 ? 20 -19.016 -23.562 1 98.88 188 ILE A N 1
ATOM 1578 C CA . ILE A 1 188 ? 19.594 -17.922 -24.438 1 98.88 188 ILE A CA 1
ATOM 1579 C C . ILE A 1 188 ? 19.516 -16.625 -23.641 1 98.88 188 ILE A C 1
ATOM 1581 O O . ILE A 1 188 ? 18.906 -16.578 -22.578 1 98.88 188 ILE A O 1
ATOM 1585 N N . ILE A 1 189 ? 20.188 -15.617 -24.156 1 98.88 189 ILE A N 1
ATOM 1586 C CA . ILE A 1 189 ? 20.156 -14.297 -23.547 1 98.88 189 ILE A CA 1
ATOM 1587 C C . ILE A 1 189 ? 19.328 -13.352 -24.406 1 98.88 189 ILE A C 1
ATOM 1589 O O . ILE A 1 189 ? 19.547 -13.242 -25.625 1 98.88 189 ILE A O 1
ATOM 1593 N N . LEU A 1 190 ? 18.328 -12.727 -23.875 1 98.81 190 LEU A N 1
ATOM 1594 C CA . LEU A 1 190 ? 17.609 -11.648 -24.531 1 98.81 190 LEU A CA 1
ATOM 1595 C C . LEU A 1 190 ? 18 -10.289 -23.953 1 98.81 190 LEU A C 1
ATOM 1597 O O . LEU A 1 190 ? 18.047 -10.125 -22.734 1 98.81 190 LEU A O 1
ATOM 1601 N N . SER A 1 191 ? 18.328 -9.406 -24.766 1 98.69 191 SER A N 1
ATOM 1602 C CA . SER A 1 191 ? 18.656 -8.031 -24.406 1 98.69 191 SER A CA 1
ATOM 1603 C C . SER A 1 191 ? 18.172 -7.047 -25.453 1 98.69 191 SER A C 1
ATOM 1605 O O . SER A 1 191 ? 18.531 -7.16 -26.641 1 98.69 191 SER A O 1
ATOM 1607 N N . LYS A 1 192 ? 17.312 -6.141 -25.078 1 98.38 192 LYS A N 1
ATOM 1608 C CA . LYS A 1 192 ? 16.734 -5.137 -25.969 1 98.38 192 LYS A CA 1
ATOM 1609 C C . LYS A 1 192 ? 16.047 -5.785 -27.172 1 98.38 192 LYS A C 1
ATOM 1611 O O . LYS A 1 192 ? 16.047 -5.227 -28.266 1 98.38 192 LYS A O 1
ATOM 1616 N N . GLY A 1 193 ? 15.586 -6.984 -26.953 1 98.31 193 GLY A N 1
ATOM 1617 C CA . GLY A 1 193 ? 14.844 -7.691 -27.984 1 98.31 193 GLY A CA 1
ATOM 1618 C C . GLY A 1 193 ? 15.734 -8.516 -28.906 1 98.31 193 GLY A C 1
ATOM 1619 O O . GLY A 1 193 ? 15.242 -9.203 -29.797 1 98.31 193 GLY A O 1
ATOM 1620 N N . TRP A 1 194 ? 17 -8.43 -28.719 1 98.62 194 TRP A N 1
ATOM 1621 C CA . TRP A 1 194 ? 17.922 -9.25 -29.484 1 98.62 194 TRP A CA 1
ATOM 1622 C C . TRP A 1 194 ? 18.172 -10.594 -28.797 1 98.62 194 TRP A C 1
ATOM 1624 O O . TRP A 1 194 ? 18.062 -10.688 -27.562 1 98.62 194 TRP A O 1
ATOM 1634 N N . VAL A 1 195 ? 18.484 -11.656 -29.609 1 98.81 195 VAL A N 1
ATOM 1635 C CA . VAL A 1 195 ? 18.609 -13.008 -29.094 1 98.81 195 VAL A CA 1
ATOM 1636 C C . VAL A 1 195 ? 20.031 -13.516 -29.281 1 98.81 195 VAL A C 1
ATOM 1638 O O . VAL A 1 195 ? 20.578 -13.445 -30.375 1 98.81 195 VAL A O 1
ATOM 1641 N N . PHE A 1 196 ? 20.641 -13.969 -28.188 1 98.88 196 PHE A N 1
ATOM 1642 C CA . PHE A 1 196 ? 22.016 -14.461 -28.25 1 98.88 196 PHE A CA 1
ATOM 1643 C C . PHE A 1 196 ? 22.109 -15.852 -27.625 1 98.88 196 PHE A C 1
ATOM 1645 O O . PHE A 1 196 ? 21.344 -16.188 -26.703 1 98.88 196 PHE A O 1
ATOM 1652 N N . LYS A 1 197 ? 22.953 -16.609 -28.156 1 98.31 197 LYS A N 1
ATOM 1653 C CA . LYS A 1 197 ? 23.375 -17.891 -27.578 1 98.31 197 LYS A CA 1
ATOM 1654 C C . LYS A 1 197 ? 24.641 -17.703 -26.75 1 98.31 197 LYS A C 1
ATOM 1656 O O . LYS A 1 197 ? 25.688 -17.281 -27.25 1 98.31 197 LYS A O 1
ATOM 1661 N N . LEU A 1 198 ? 24.531 -17.938 -25.469 1 98.62 198 LEU A N 1
ATOM 1662 C CA . LEU A 1 198 ? 25.672 -17.891 -24.562 1 98.62 198 LEU A CA 1
ATOM 1663 C C . LEU A 1 198 ? 26.125 -19.297 -24.172 1 98.62 198 LEU A C 1
ATOM 1665 O O . LEU A 1 198 ? 25.344 -20.062 -23.578 1 98.62 198 LEU A O 1
ATOM 1669 N N . PHE A 1 199 ? 27.312 -19.641 -24.453 1 97.56 199 PHE A N 1
ATOM 1670 C CA . PHE A 1 199 ? 27.844 -20.969 -24.172 1 97.56 199 PHE A CA 1
ATOM 1671 C C . PHE A 1 199 ? 28.156 -21.141 -22.688 1 97.56 199 PHE A C 1
ATOM 1673 O O . PHE A 1 199 ? 28.656 -20.203 -22.047 1 97.56 199 PHE A O 1
ATOM 1680 N N . THR A 1 200 ? 27.859 -22.328 -22.172 1 97.69 200 THR A N 1
ATOM 1681 C CA . THR A 1 200 ? 27.953 -22.516 -20.719 1 97.69 200 THR A CA 1
ATOM 1682 C C . THR A 1 200 ? 28.984 -23.562 -20.375 1 97.69 200 THR A C 1
ATOM 1684 O O . THR A 1 200 ? 29.438 -23.641 -19.219 1 97.69 200 THR A O 1
ATOM 1687 N N . HIS A 1 201 ? 29.344 -24.391 -21.344 1 96.5 201 HIS A N 1
ATOM 1688 C CA . HIS A 1 201 ? 30.266 -25.5 -21.094 1 96.5 201 HIS A CA 1
ATOM 1689 C C . HIS A 1 201 ? 31.438 -25.469 -22.047 1 96.5 201 HIS A C 1
ATOM 1691 O O . HIS A 1 201 ? 31.312 -25.047 -23.188 1 96.5 201 HIS A O 1
ATOM 1697 N N . ASP A 1 202 ? 32.531 -25.938 -21.5 1 92.69 202 ASP A N 1
ATOM 1698 C CA . ASP A 1 202 ? 33.688 -26.156 -22.359 1 92.69 202 ASP A CA 1
ATOM 1699 C C . ASP A 1 202 ? 33.438 -27.328 -23.312 1 92.69 202 ASP A C 1
ATOM 1701 O O . ASP A 1 202 ? 33.125 -28.438 -22.875 1 92.69 202 ASP A O 1
ATOM 1705 N N . SER A 1 203 ? 33.656 -27.047 -24.531 1 88.5 203 SER A N 1
ATOM 1706 C CA . SER A 1 203 ? 33.375 -28.062 -25.531 1 88.5 203 SER A CA 1
ATOM 1707 C C . SER A 1 203 ? 34.312 -29.25 -25.406 1 88.5 203 SER A C 1
ATOM 1709 O O . SER A 1 203 ? 34 -30.344 -25.875 1 88.5 203 SER A O 1
ATOM 1711 N N . ARG A 1 204 ? 35.531 -29.031 -24.719 1 88.75 204 ARG A N 1
ATOM 1712 C CA . ARG A 1 204 ? 36.562 -30.062 -24.641 1 88.75 204 ARG A CA 1
ATOM 1713 C C . ARG A 1 204 ? 36.281 -31.062 -23.531 1 88.75 204 ARG A C 1
ATOM 1715 O O . ARG A 1 204 ? 36.531 -32.25 -23.672 1 88.75 204 ARG A O 1
ATOM 1722 N N . ASN A 1 205 ? 35.594 -30.656 -22.438 1 91.69 205 ASN A N 1
ATOM 1723 C CA . ASN A 1 205 ? 35.469 -31.531 -21.281 1 91.69 205 ASN A CA 1
ATOM 1724 C C . ASN A 1 205 ? 34.094 -31.453 -20.656 1 91.69 205 ASN A C 1
ATOM 1726 O O . ASN A 1 205 ? 33.844 -32.062 -19.625 1 91.69 205 ASN A O 1
ATOM 1730 N N . ASP A 1 206 ? 33.188 -30.688 -21.172 1 93.44 206 ASP A N 1
ATOM 1731 C CA . ASP A 1 206 ? 31.797 -30.578 -20.781 1 93.44 206 ASP A CA 1
ATOM 1732 C C . ASP A 1 206 ? 31.656 -29.969 -19.391 1 93.44 206 ASP A C 1
ATOM 1734 O O . ASP A 1 206 ? 30.625 -30.125 -18.734 1 93.44 206 ASP A O 1
ATOM 1738 N N . GLU A 1 207 ? 32.719 -29.312 -18.953 1 94.75 207 GLU A N 1
ATOM 1739 C CA . GLU A 1 207 ? 32.656 -28.641 -17.656 1 94.75 207 GLU A CA 1
ATOM 1740 C C . GLU A 1 207 ? 32.031 -27.25 -17.781 1 94.75 207 GLU A C 1
ATOM 1742 O O . GLU A 1 207 ? 32.188 -26.578 -18.812 1 94.75 207 GLU A O 1
ATOM 1747 N N . ILE A 1 208 ? 31.391 -26.859 -16.766 1 96.56 208 ILE A N 1
ATOM 1748 C CA . ILE A 1 208 ? 30.797 -25.531 -16.734 1 96.56 208 ILE A CA 1
ATOM 1749 C C . ILE A 1 208 ? 31.891 -24.469 -16.812 1 96.56 208 ILE A C 1
ATOM 1751 O O . ILE A 1 208 ? 32.938 -24.578 -16.141 1 96.56 208 ILE A O 1
ATOM 1755 N N . LEU A 1 209 ? 31.688 -23.516 -17.641 1 95.62 209 LEU A N 1
ATOM 1756 C CA . LEU A 1 209 ? 32.656 -22.438 -17.812 1 95.62 209 LEU A CA 1
ATOM 1757 C C . LEU A 1 209 ? 32.812 -21.641 -16.531 1 95.62 209 LEU A C 1
ATOM 1759 O O . LEU A 1 209 ? 31.938 -21.656 -15.672 1 95.62 209 LEU A O 1
ATOM 1763 N N . SER A 1 210 ? 33.969 -20.969 -16.391 1 93.44 210 SER A N 1
ATOM 1764 C CA . SER A 1 210 ? 34.25 -20.172 -15.211 1 93.44 210 SER A CA 1
ATOM 1765 C C . SER A 1 210 ? 33.438 -18.891 -15.18 1 93.44 210 SER A C 1
ATOM 1767 O O . SER A 1 210 ? 32.812 -18.531 -16.172 1 93.44 210 SER A O 1
ATOM 1769 N N . PHE A 1 211 ? 33.438 -18.219 -14.031 1 94.38 211 PHE A N 1
ATOM 1770 C CA . PHE A 1 211 ? 32.719 -16.969 -13.836 1 94.38 211 PHE A CA 1
ATOM 1771 C C . PHE A 1 211 ? 33.125 -15.938 -14.883 1 94.38 211 PHE A C 1
ATOM 1773 O O . PHE A 1 211 ? 32.25 -15.32 -15.508 1 94.38 211 PHE A O 1
ATOM 1780 N N . ASN A 1 212 ? 34.406 -15.758 -15.125 1 93.31 212 ASN A N 1
ATOM 1781 C CA . ASN A 1 212 ? 34.906 -14.742 -16.047 1 93.31 212 ASN A CA 1
ATOM 1782 C C . ASN A 1 212 ? 34.5 -15.039 -17.484 1 93.31 212 ASN A C 1
ATOM 1784 O O . ASN A 1 212 ? 34.25 -14.125 -18.266 1 93.31 212 ASN A O 1
ATOM 1788 N N . GLU A 1 213 ? 34.5 -16.328 -17.844 1 94.88 213 GLU A N 1
ATOM 1789 C CA . GLU A 1 213 ? 34.156 -16.703 -19.203 1 94.88 213 GLU A CA 1
ATOM 1790 C C . GLU A 1 213 ? 32.688 -16.391 -19.5 1 94.88 213 GLU A C 1
ATOM 1792 O O . GLU A 1 213 ? 32.344 -15.922 -20.578 1 94.88 213 GLU A O 1
ATOM 1797 N N . ILE A 1 214 ? 31.828 -16.656 -18.484 1 96.75 214 ILE A N 1
ATOM 1798 C CA . ILE A 1 214 ? 30.406 -16.328 -18.625 1 96.75 214 ILE A CA 1
ATOM 1799 C C . ILE A 1 214 ? 30.234 -14.812 -18.641 1 96.75 214 ILE A C 1
ATOM 1801 O O . ILE A 1 214 ? 29.531 -14.266 -19.5 1 96.75 214 ILE A O 1
ATOM 1805 N N . TYR A 1 215 ? 30.906 -14.109 -17.734 1 95.69 215 TYR A N 1
ATOM 1806 C CA . TYR A 1 215 ? 30.812 -12.664 -17.562 1 95.69 215 TYR A CA 1
ATOM 1807 C C . TYR A 1 215 ? 31.219 -11.938 -18.844 1 95.69 215 TYR A C 1
ATOM 1809 O O . TYR A 1 215 ? 30.547 -10.992 -19.266 1 95.69 215 TYR A O 1
ATOM 1817 N N . ASN A 1 216 ? 32.25 -12.383 -19.469 1 95.25 216 ASN A N 1
ATOM 1818 C CA . ASN A 1 216 ? 32.75 -11.727 -20.656 1 95.25 216 ASN A CA 1
ATOM 1819 C C . ASN A 1 216 ? 31.797 -11.859 -21.828 1 95.25 216 ASN A C 1
ATOM 1821 O O . ASN A 1 216 ? 31.672 -10.953 -22.656 1 95.25 216 ASN A O 1
ATOM 1825 N N . GLN A 1 217 ? 31.172 -13.031 -21.953 1 97.06 217 GLN A N 1
ATOM 1826 C CA . GLN A 1 217 ? 30.156 -13.18 -22.984 1 97.06 217 GLN A CA 1
ATOM 1827 C C . GLN A 1 217 ? 29.016 -12.188 -22.781 1 97.06 217 GLN A C 1
ATOM 1829 O O . GLN A 1 217 ? 28.516 -11.602 -23.75 1 97.06 217 GLN A O 1
ATOM 1834 N N . LEU A 1 218 ? 28.641 -11.953 -21.531 1 97.62 218 LEU A N 1
ATOM 1835 C CA . LEU A 1 218 ? 27.547 -11.023 -21.234 1 97.62 218 LEU A CA 1
ATOM 1836 C C . LEU A 1 218 ? 27.969 -9.594 -21.547 1 97.62 218 LEU A C 1
ATOM 1838 O O . LEU A 1 218 ? 27.156 -8.797 -22.031 1 97.62 218 LEU A O 1
ATOM 1842 N N . ILE A 1 219 ? 29.172 -9.234 -21.219 1 95.88 219 ILE A N 1
ATOM 1843 C CA . ILE A 1 219 ? 29.688 -7.906 -21.516 1 95.88 219 ILE A CA 1
ATOM 1844 C C . ILE A 1 219 ? 29.594 -7.648 -23.031 1 95.88 219 ILE A C 1
ATOM 1846 O O . ILE A 1 219 ? 29.188 -6.57 -23.453 1 95.88 219 ILE A O 1
ATOM 1850 N N . GLN A 1 220 ? 30.031 -8.656 -23.734 1 96.31 220 GLN A N 1
ATOM 1851 C CA . GLN A 1 220 ? 29.984 -8.539 -25.188 1 96.31 220 GLN A CA 1
ATOM 1852 C C . GLN A 1 220 ? 28.547 -8.305 -25.672 1 96.31 220 GLN A C 1
ATOM 1854 O O . GLN A 1 220 ? 28.312 -7.457 -26.547 1 96.31 220 GLN A O 1
ATOM 1859 N N . ILE A 1 221 ? 27.641 -9.039 -25.156 1 98.25 221 ILE A N 1
ATOM 1860 C CA . ILE A 1 221 ? 26.234 -8.906 -25.531 1 98.25 221 ILE A CA 1
ATOM 1861 C C . ILE A 1 221 ? 25.734 -7.508 -25.188 1 98.25 221 ILE A C 1
ATOM 1863 O O . ILE A 1 221 ? 25.094 -6.852 -26.016 1 98.25 221 ILE A O 1
ATOM 1867 N N . GLU A 1 222 ? 25.984 -7.047 -23.969 1 97.06 222 GLU A N 1
ATOM 1868 C CA . GLU A 1 222 ? 25.547 -5.727 -23.531 1 97.06 222 GLU A CA 1
ATOM 1869 C C . GLU A 1 222 ? 26.078 -4.633 -24.453 1 97.06 222 GLU A C 1
ATOM 1871 O O . GLU A 1 222 ? 25.344 -3.727 -24.844 1 97.06 222 GLU A O 1
ATOM 1876 N N . LYS A 1 223 ? 27.375 -4.734 -24.797 1 96.38 223 LYS A N 1
ATOM 1877 C CA . LYS A 1 223 ? 28 -3.748 -25.672 1 96.38 223 LYS A CA 1
ATOM 1878 C C . LYS A 1 223 ? 27.312 -3.719 -27.047 1 96.38 223 LYS A C 1
ATOM 1880 O O . LYS A 1 223 ? 27.031 -2.646 -27.578 1 96.38 223 LYS A O 1
ATOM 1885 N N . THR A 1 224 ? 27.109 -4.875 -27.547 1 97.44 224 THR A N 1
ATOM 1886 C CA . THR A 1 224 ? 26.469 -4.996 -28.844 1 97.44 224 THR A CA 1
ATOM 1887 C C . THR A 1 224 ? 25.078 -4.383 -28.828 1 97.44 224 THR A C 1
ATOM 1889 O O . THR A 1 224 ? 24.719 -3.609 -29.719 1 97.44 224 THR A O 1
ATOM 1892 N N . CYS A 1 225 ? 24.297 -4.715 -27.859 1 97.81 225 CYS A N 1
ATOM 1893 C CA . CYS A 1 225 ? 22.906 -4.266 -27.781 1 97.81 225 CYS A CA 1
ATOM 1894 C C . CYS A 1 225 ? 22.828 -2.768 -27.5 1 97.81 225 CYS A C 1
ATOM 1896 O O . CYS A 1 225 ? 21.938 -2.084 -27.984 1 97.81 225 CYS A O 1
ATOM 1898 N N . ASN A 1 226 ? 23.75 -2.285 -26.688 1 96.69 226 ASN A N 1
ATOM 1899 C CA . ASN A 1 226 ? 23.781 -0.854 -26.406 1 96.69 226 ASN A CA 1
ATOM 1900 C C . ASN A 1 226 ? 24.109 -0.042 -27.656 1 96.69 226 ASN A C 1
ATOM 1902 O O . ASN A 1 226 ? 23.562 1.04 -27.859 1 96.69 226 ASN A O 1
ATOM 1906 N N . LEU A 1 227 ? 24.938 -0.515 -28.453 1 96.94 227 LEU A N 1
ATOM 1907 C CA . LEU A 1 227 ? 25.297 0.155 -29.688 1 96.94 227 LEU A CA 1
ATOM 1908 C C . LEU A 1 227 ? 24.141 0.146 -30.672 1 96.94 227 LEU A C 1
ATOM 1910 O O . LEU A 1 227 ? 23.906 1.139 -31.375 1 96.94 227 LEU A O 1
ATOM 1914 N N . ARG A 1 228 ? 23.438 -0.909 -30.719 1 97.19 228 ARG A N 1
ATOM 1915 C CA . ARG A 1 228 ? 22.406 -1.097 -31.734 1 97.19 228 ARG A CA 1
ATOM 1916 C C . ARG A 1 228 ? 21.078 -0.479 -31.281 1 97.19 228 ARG A C 1
ATOM 1918 O O . ARG A 1 228 ? 20.25 -0.094 -32.125 1 97.19 228 ARG A O 1
ATOM 1925 N N . GLY A 1 229 ? 20.828 -0.416 -30 1 97.38 229 GLY A N 1
ATOM 1926 C CA . GLY A 1 229 ? 19.516 -0.011 -29.5 1 97.38 229 GLY A CA 1
ATOM 1927 C C . GLY A 1 229 ? 18.5 -1.134 -29.5 1 97.38 229 GLY A C 1
ATOM 1928 O O . GLY A 1 229 ? 18.859 -2.309 -29.609 1 97.38 229 GLY A O 1
ATOM 1929 N N . GLU A 1 230 ? 17.297 -0.801 -29.375 1 97.62 230 GLU A N 1
ATOM 1930 C CA . GLU A 1 230 ? 16.219 -1.783 -29.297 1 97.62 230 GLU A CA 1
ATOM 1931 C C . GLU A 1 230 ? 15.961 -2.412 -30.672 1 97.62 230 GLU A C 1
ATOM 1933 O O . GLU A 1 230 ? 15.984 -1.724 -31.688 1 97.62 230 GLU A O 1
ATOM 1938 N N . ASN A 1 231 ? 15.75 -3.695 -30.688 1 98.12 231 ASN A N 1
ATOM 1939 C CA . ASN A 1 231 ? 15.391 -4.398 -31.922 1 98.12 231 ASN A CA 1
ATOM 1940 C C . ASN A 1 231 ? 14.055 -3.916 -32.469 1 98.12 231 ASN A C 1
ATOM 1942 O O . ASN A 1 231 ? 13.031 -3.986 -31.781 1 98.12 231 ASN A O 1
ATOM 1946 N N . PRO A 1 232 ? 13.992 -3.439 -33.656 1 96.94 232 PRO A N 1
ATOM 1947 C CA . PRO A 1 232 ? 12.727 -2.965 -34.219 1 96.94 232 PRO A CA 1
ATOM 1948 C C . PRO A 1 232 ? 11.734 -4.098 -34.469 1 96.94 232 PRO A C 1
ATOM 1950 O O . PRO A 1 232 ? 10.539 -3.85 -34.625 1 96.94 232 PRO A O 1
ATOM 1953 N N . ASN A 1 233 ? 12.281 -5.312 -34.625 1 97.88 233 ASN A N 1
ATOM 1954 C CA . ASN A 1 233 ? 11.438 -6.484 -34.812 1 97.88 233 ASN A CA 1
ATOM 1955 C C . ASN A 1 233 ? 11.766 -7.594 -33.812 1 97.88 233 ASN A C 1
ATOM 1957 O O . ASN A 1 233 ? 12.203 -8.68 -34.219 1 97.88 233 ASN A O 1
ATOM 1961 N N . PRO A 1 234 ? 11.484 -7.328 -32.594 1 98.38 234 PRO A N 1
ATOM 1962 C CA . PRO A 1 234 ? 11.812 -8.344 -31.594 1 98.38 234 PRO A CA 1
ATOM 1963 C C . PRO A 1 234 ? 10.883 -9.547 -31.656 1 98.38 234 PRO A C 1
ATOM 1965 O O . PRO A 1 234 ? 9.68 -9.422 -31.406 1 98.38 234 PRO A O 1
ATOM 1968 N N . ILE A 1 235 ? 11.367 -10.672 -31.938 1 98 235 ILE A N 1
ATOM 1969 C CA . ILE A 1 235 ? 10.547 -11.852 -32.219 1 98 235 ILE A CA 1
ATOM 1970 C C . ILE A 1 235 ? 9.992 -12.406 -30.891 1 98 235 ILE A C 1
ATOM 1972 O O . ILE A 1 235 ? 9.008 -13.156 -30.891 1 98 235 ILE A O 1
ATOM 1976 N N . GLY A 1 236 ? 10.625 -12.016 -29.688 1 98.25 236 GLY A N 1
ATOM 1977 C CA . GLY A 1 236 ? 10.133 -12.492 -28.406 1 98.25 236 GLY A CA 1
ATOM 1978 C C . GLY A 1 236 ? 8.672 -12.172 -28.156 1 98.25 236 GLY A C 1
ATOM 1979 O O . GLY A 1 236 ? 7.965 -12.938 -27.5 1 98.25 236 GLY A O 1
ATOM 1980 N N . ILE A 1 237 ? 8.141 -11.062 -28.734 1 98.56 237 ILE A N 1
ATOM 1981 C CA . ILE A 1 237 ? 6.789 -10.578 -28.5 1 98.56 237 ILE A CA 1
ATOM 1982 C C . ILE A 1 237 ? 5.777 -11.578 -29.062 1 98.56 237 ILE A C 1
ATOM 1984 O O . ILE A 1 237 ? 4.641 -11.648 -28.594 1 98.56 237 ILE A O 1
ATOM 1988 N N . LEU A 1 238 ? 6.23 -12.391 -30.031 1 98.5 238 LEU A N 1
ATOM 1989 C CA . LEU A 1 238 ? 5.328 -13.344 -30.656 1 98.5 238 LEU A CA 1
ATOM 1990 C C . LEU A 1 238 ? 4.91 -14.438 -29.688 1 98.5 238 LEU A C 1
ATOM 1992 O O . LEU A 1 238 ? 3.828 -15.016 -29.812 1 98.5 238 LEU A O 1
ATOM 1996 N N . THR A 1 239 ? 5.707 -14.727 -28.672 1 98.12 239 THR A N 1
ATOM 1997 C CA . THR A 1 239 ? 5.395 -15.758 -27.688 1 98.12 239 THR A CA 1
ATOM 1998 C C . THR A 1 239 ? 4.332 -15.266 -26.703 1 98.12 239 THR A C 1
ATOM 2000 O O . THR A 1 239 ? 3.803 -16.047 -25.922 1 98.12 239 THR A O 1
ATOM 2003 N N . SER A 1 240 ? 4.004 -14.016 -26.703 1 97 240 SER A N 1
ATOM 2004 C CA . SER A 1 240 ? 2.996 -13.445 -25.812 1 97 240 SER A CA 1
ATOM 2005 C C . SER A 1 240 ? 1.615 -13.469 -26.453 1 97 240 SER A C 1
ATOM 2007 O O . SER A 1 240 ? 0.649 -12.953 -25.891 1 97 240 SER A O 1
ATOM 2009 N N . SER A 1 241 ? 1.452 -14.109 -27.547 1 96.56 241 SER A N 1
ATOM 2010 C CA . SER A 1 241 ? 0.223 -14.102 -28.344 1 96.56 241 SER A CA 1
ATOM 2011 C C . SER A 1 241 ? -0.708 -15.234 -27.922 1 96.56 241 SER A C 1
ATOM 2013 O O . SER A 1 241 ? -0.294 -16.156 -27.203 1 96.56 241 SER A O 1
ATOM 2015 N N . ASN A 1 242 ? -1.965 -15.008 -28.359 1 97.56 242 ASN A N 1
ATOM 2016 C CA . ASN A 1 242 ? -2.814 -16.188 -28.406 1 97.56 242 ASN A CA 1
ATOM 2017 C C . ASN A 1 242 ? -2.096 -17.375 -29.062 1 97.56 242 ASN A C 1
ATOM 2019 O O . ASN A 1 242 ? -1.396 -17.203 -30.062 1 97.56 242 ASN A O 1
ATOM 2023 N N . ARG A 1 243 ? -2.314 -18.531 -28.531 1 97.81 243 ARG A N 1
ATOM 2024 C CA . ARG A 1 243 ? -1.497 -19.672 -28.938 1 97.81 243 ARG A CA 1
ATOM 2025 C C . ARG A 1 243 ? -1.738 -20.031 -30.391 1 97.81 243 ARG A C 1
ATOM 2027 O O . ARG A 1 243 ? -0.829 -20.516 -31.078 1 97.81 243 ARG A O 1
ATOM 2034 N N . ASP A 1 244 ? -2.988 -19.797 -30.906 1 98.12 244 ASP A N 1
ATOM 2035 C CA . ASP A 1 244 ? -3.262 -20.047 -32.312 1 98.12 244 ASP A CA 1
ATOM 2036 C C . ASP A 1 244 ? -2.535 -19.047 -33.188 1 98.12 244 ASP A C 1
ATOM 2038 O O . ASP A 1 244 ? -1.994 -19.406 -34.25 1 98.12 244 ASP A O 1
ATOM 2042 N N . GLU A 1 245 ? -2.566 -17.812 -32.781 1 98 245 GLU A N 1
ATOM 2043 C CA . GLU A 1 245 ? -1.834 -16.797 -33.5 1 98 245 GLU A CA 1
ATOM 2044 C C . GLU A 1 245 ? -0.333 -17.062 -33.5 1 98 245 GLU A C 1
ATOM 2046 O O . GLU A 1 245 ? 0.345 -16.906 -34.5 1 98 245 GLU A O 1
ATOM 2051 N N . TRP A 1 246 ? 0.153 -17.469 -32.375 1 98.25 246 TRP A N 1
ATOM 2052 C CA . TRP A 1 246 ? 1.569 -17.797 -32.281 1 98.25 246 TRP A CA 1
ATOM 2053 C C . TRP A 1 246 ? 1.921 -18.984 -33.156 1 98.25 246 TRP A C 1
ATOM 2055 O O . TRP A 1 246 ? 2.984 -19.016 -33.781 1 98.25 246 TRP A O 1
ATOM 2065 N N . PHE A 1 247 ? 1.037 -19.984 -33.219 1 98.31 247 PHE A N 1
ATOM 2066 C CA . PHE A 1 247 ? 1.264 -21.141 -34.094 1 98.31 247 PHE A CA 1
ATOM 2067 C C . PHE A 1 247 ? 1.397 -20.703 -35.531 1 98.31 247 PHE A C 1
ATOM 2069 O O . PHE A 1 247 ? 2.32 -21.125 -36.25 1 98.31 247 PHE A O 1
ATOM 2076 N N . GLU A 1 248 ? 0.536 -19.859 -35.969 1 98.19 248 GLU A N 1
ATOM 2077 C CA . GLU A 1 248 ? 0.586 -19.359 -37.344 1 98.19 248 GLU A CA 1
ATOM 2078 C C . GLU A 1 248 ? 1.88 -18.594 -37.594 1 98.19 248 GLU A C 1
ATOM 2080 O O . GLU A 1 248 ? 2.553 -18.812 -38.594 1 98.19 248 GLU A O 1
ATOM 2085 N N . ASN A 1 249 ? 2.195 -17.672 -36.719 1 98.38 249 ASN A N 1
ATOM 2086 C CA . ASN A 1 249 ? 3.396 -16.859 -36.875 1 98.38 249 ASN A CA 1
ATOM 2087 C C . ASN A 1 249 ? 4.664 -17.703 -36.75 1 98.38 249 ASN A C 1
ATOM 2089 O O . ASN A 1 249 ? 5.672 -17.406 -37.406 1 98.38 249 ASN A O 1
ATOM 2093 N N . TYR A 1 250 ? 4.598 -18.734 -35.906 1 98.25 250 TYR A N 1
ATOM 2094 C CA . TYR A 1 250 ? 5.703 -19.672 -35.781 1 98.25 250 TYR A CA 1
ATOM 2095 C C . TYR A 1 250 ? 5.961 -20.375 -37.125 1 98.25 250 TYR A C 1
ATOM 2097 O O . TYR A 1 250 ? 7.113 -20.531 -37.531 1 98.25 250 TYR A O 1
ATOM 2105 N N . GLN A 1 251 ? 4.914 -20.75 -37.812 1 97.81 251 GLN A N 1
ATOM 2106 C CA . GLN A 1 251 ? 5.031 -21.359 -39.125 1 97.81 251 GLN A CA 1
ATOM 2107 C C . GLN A 1 251 ? 5.613 -20.391 -40.156 1 97.81 251 GLN A C 1
ATOM 2109 O O . GLN A 1 251 ? 6.488 -20.75 -40.938 1 97.81 251 GLN A O 1
ATOM 2114 N N . ILE A 1 252 ? 5.117 -19.234 -40.094 1 98 252 ILE A N 1
ATOM 2115 C CA . ILE A 1 252 ? 5.621 -18.203 -41 1 98 252 ILE A CA 1
ATOM 2116 C C . ILE A 1 252 ? 7.109 -17.984 -40.75 1 98 252 ILE A C 1
ATOM 2118 O O . ILE A 1 252 ? 7.91 -18.016 -41.688 1 98 252 ILE A O 1
ATOM 2122 N N . LEU A 1 253 ? 7.461 -17.766 -39.5 1 98.25 253 LEU A N 1
ATOM 2123 C CA . LEU A 1 253 ? 8.852 -17.531 -39.125 1 98.25 253 LEU A CA 1
ATOM 2124 C C . LEU A 1 253 ? 9.742 -18.672 -39.594 1 98.25 253 LEU A C 1
ATOM 2126 O O . LEU A 1 253 ? 10.844 -18.438 -40.125 1 98.25 253 LEU A O 1
ATOM 2130 N N . SER A 1 254 ? 9.297 -19.906 -39.469 1 97.88 254 SER A N 1
ATOM 2131 C CA . SER A 1 254 ? 10.055 -21.109 -39.844 1 97.88 254 SER A CA 1
ATOM 2132 C C . SER A 1 254 ? 10.18 -21.234 -41.344 1 97.88 254 SER A C 1
ATOM 2134 O O . SER A 1 254 ? 11.148 -21.812 -41.844 1 97.88 254 SER A O 1
ATOM 2136 N N . SER A 1 255 ? 9.266 -20.719 -42.094 1 97.81 255 SER A N 1
ATOM 2137 C CA . SER A 1 255 ? 9.234 -20.922 -43.531 1 97.81 255 SER A CA 1
ATOM 2138 C C . SER A 1 255 ? 10.117 -19.906 -44.25 1 97.81 255 SER A C 1
ATOM 2140 O O . SER A 1 255 ? 10.477 -20.109 -45.406 1 97.81 255 SER A O 1
ATOM 2142 N N . ILE A 1 256 ? 10.477 -18.891 -43.562 1 97.94 256 ILE A N 1
ATOM 2143 C CA . ILE A 1 256 ? 11.203 -17.797 -44.219 1 97.94 256 ILE A CA 1
ATOM 2144 C C . ILE A 1 256 ? 12.609 -18.25 -44.594 1 97.94 256 ILE A C 1
ATOM 2146 O O . ILE A 1 256 ? 13.102 -17.938 -45.656 1 97.94 256 ILE A O 1
ATOM 2150 N N . SER A 1 257 ? 13.336 -19.016 -43.688 1 98.12 257 SER A N 1
ATOM 2151 C CA . SER A 1 257 ? 14.695 -19.469 -43.969 1 98.12 257 SER A CA 1
ATOM 2152 C C . SER A 1 257 ? 15.086 -20.656 -43.094 1 98.12 257 SER A C 1
ATOM 2154 O O . SER A 1 257 ? 14.531 -20.844 -42 1 98.12 257 SER A O 1
ATOM 2156 N N . SER A 1 258 ? 16.016 -21.406 -43.562 1 97.94 258 SER A N 1
ATOM 2157 C CA . SER A 1 258 ? 16.562 -22.5 -42.75 1 97.94 258 SER A CA 1
ATOM 2158 C C . SER A 1 258 ? 17.281 -21.984 -41.531 1 97.94 258 SER A C 1
ATOM 2160 O O . SER A 1 258 ? 17.328 -22.672 -40.5 1 97.94 258 SER A O 1
ATOM 2162 N N . GLN A 1 259 ? 17.734 -20.812 -41.625 1 97.94 259 GLN A N 1
ATOM 2163 C CA . GLN A 1 259 ? 18.375 -20.203 -40.469 1 97.94 259 GLN A CA 1
ATOM 2164 C C . GLN A 1 259 ? 17.391 -19.984 -39.344 1 97.94 259 GLN A C 1
ATOM 2166 O O . GLN A 1 259 ? 17.719 -20.203 -38.156 1 97.94 259 GLN A O 1
ATOM 2171 N N . ASN A 1 260 ? 16.234 -19.516 -39.688 1 98.62 260 ASN A N 1
ATOM 2172 C CA . ASN A 1 260 ? 15.195 -19.312 -38.688 1 98.62 260 ASN A CA 1
ATOM 2173 C C . ASN A 1 260 ? 14.844 -20.625 -38 1 98.62 260 ASN A C 1
ATOM 2175 O O . ASN A 1 260 ? 14.648 -20.641 -36.781 1 98.62 260 ASN A O 1
ATOM 2179 N N . VAL A 1 261 ? 14.812 -21.703 -38.75 1 98.44 261 VAL A N 1
ATOM 2180 C CA . VAL A 1 261 ? 14.508 -23.016 -38.188 1 98.44 261 VAL A CA 1
ATOM 2181 C C . VAL A 1 261 ? 15.594 -23.422 -37.188 1 98.44 261 VAL A C 1
ATOM 2183 O O . VAL A 1 261 ? 15.305 -23.906 -36.094 1 98.44 261 VAL A O 1
ATOM 2186 N N . SER A 1 262 ? 16.781 -23.234 -37.625 1 98.31 262 SER A N 1
ATOM 2187 C CA . SER A 1 262 ? 17.922 -23.578 -36.781 1 98.31 262 SER A CA 1
ATOM 2188 C C . SER A 1 262 ? 17.938 -22.75 -35.5 1 98.31 262 SER A C 1
ATOM 2190 O O . SER A 1 262 ? 18.219 -23.266 -34.406 1 98.31 262 SER A O 1
ATOM 2192 N N . ASN A 1 263 ? 17.656 -21.469 -35.656 1 98.56 263 ASN A N 1
ATOM 2193 C CA . ASN A 1 263 ? 17.609 -20.562 -34.5 1 98.56 263 ASN A CA 1
ATOM 2194 C C . ASN A 1 263 ? 16.516 -20.969 -33.531 1 98.56 263 ASN A C 1
ATOM 2196 O O . ASN A 1 263 ? 16.734 -20.984 -32.312 1 98.56 263 ASN A O 1
ATOM 2200 N N . LEU A 1 264 ? 15.367 -21.266 -34 1 98.56 264 LEU A N 1
ATOM 2201 C CA . LEU A 1 264 ? 14.258 -21.703 -33.156 1 98.56 264 LEU A CA 1
ATOM 2202 C C . LEU A 1 264 ? 14.602 -22.984 -32.438 1 98.56 264 LEU A C 1
ATOM 2204 O O . LEU A 1 264 ? 14.281 -23.141 -31.25 1 98.56 264 LEU A O 1
ATOM 2208 N N . LEU A 1 265 ? 15.219 -23.859 -33.125 1 98.31 265 LEU A N 1
ATOM 2209 C CA . LEU A 1 265 ? 15.648 -25.109 -32.5 1 98.31 265 LEU A CA 1
ATOM 2210 C C . LEU A 1 265 ? 16.625 -24.859 -31.359 1 98.31 265 LEU A C 1
ATOM 2212 O O . LEU A 1 265 ? 16.562 -25.5 -30.312 1 98.31 265 LEU A O 1
ATOM 2216 N N . ASP A 1 266 ? 17.516 -23.953 -31.578 1 98.38 266 ASP A N 1
ATOM 2217 C CA . ASP A 1 266 ? 18.469 -23.609 -30.531 1 98.38 266 ASP A CA 1
ATOM 2218 C C . ASP A 1 266 ? 17.766 -23.047 -29.312 1 98.38 266 ASP A C 1
ATOM 2220 O O . ASP A 1 266 ? 18.109 -23.375 -28.172 1 98.38 266 ASP A O 1
ATOM 2224 N N . ILE A 1 267 ? 16.828 -22.172 -29.531 1 98.69 267 ILE A N 1
ATOM 2225 C CA . ILE A 1 267 ? 16.094 -21.625 -28.406 1 98.69 267 ILE A CA 1
ATOM 2226 C C . ILE A 1 267 ? 15.383 -22.75 -27.656 1 98.69 267 ILE A C 1
ATOM 2228 O O . ILE A 1 267 ? 15.453 -22.828 -26.422 1 98.69 267 ILE A O 1
ATOM 2232 N N . ASN A 1 268 ? 14.773 -23.656 -28.375 1 98.12 268 ASN A N 1
ATOM 2233 C CA . ASN A 1 268 ? 14.023 -24.766 -27.781 1 98.12 268 ASN A CA 1
ATOM 2234 C C . ASN A 1 268 ? 14.938 -25.703 -26.984 1 98.12 268 ASN A C 1
ATOM 2236 O O . ASN A 1 268 ? 14.547 -26.188 -25.922 1 98.12 268 ASN A O 1
ATOM 2240 N N . LYS A 1 269 ? 16.188 -25.859 -27.453 1 97.25 269 LYS A N 1
ATOM 2241 C CA . LYS A 1 269 ? 17.141 -26.797 -26.859 1 97.25 269 LYS A CA 1
ATOM 2242 C C . LYS A 1 269 ? 17.828 -26.172 -25.641 1 97.25 269 LYS A C 1
ATOM 2244 O O . LYS A 1 269 ? 18.406 -26.891 -24.828 1 97.25 269 LYS A O 1
ATOM 2249 N N . SER A 1 270 ? 17.797 -24.922 -25.594 1 98.38 270 SER A N 1
ATOM 2250 C CA . SER A 1 270 ? 18.609 -24.234 -24.594 1 98.38 270 SER A CA 1
ATOM 2251 C C . SER A 1 270 ? 18.234 -24.672 -23.172 1 98.38 270 SER A C 1
ATOM 2253 O O . SER A 1 270 ? 17.125 -25.172 -22.938 1 98.38 270 SER A O 1
ATOM 2255 N N . LEU A 1 271 ? 19.172 -24.547 -22.25 1 98.25 271 LEU A N 1
ATOM 2256 C CA . LEU A 1 271 ? 18.938 -24.875 -20.844 1 98.25 271 LEU A CA 1
ATOM 2257 C C . LEU A 1 271 ? 17.812 -24.016 -20.281 1 98.25 271 LEU A C 1
ATOM 2259 O O . LEU A 1 271 ? 16.844 -24.531 -19.719 1 98.25 271 LEU A O 1
ATOM 2263 N N . PHE A 1 272 ? 17.984 -22.75 -20.344 1 98.5 272 PHE A N 1
ATOM 2264 C CA . PHE A 1 272 ? 17 -21.766 -19.906 1 98.5 272 PHE A CA 1
ATOM 2265 C C . PHE A 1 272 ? 17.25 -20.422 -20.594 1 98.5 272 PHE A C 1
ATOM 2267 O O . PHE A 1 272 ? 18.1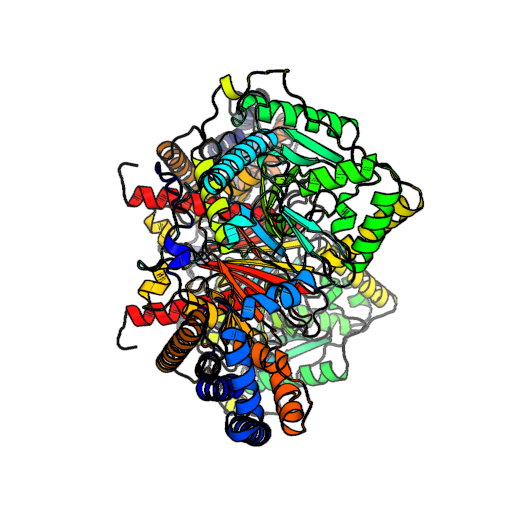09 -20.312 -21.469 1 98.5 272 PHE A O 1
ATOM 2274 N N . VAL A 1 273 ? 16.375 -19.422 -20.312 1 98.75 273 VAL A N 1
ATOM 2275 C CA . VAL A 1 273 ? 16.5 -18.078 -20.875 1 98.75 273 VAL A CA 1
ATOM 2276 C C . VAL A 1 273 ? 16.797 -17.078 -19.766 1 98.75 273 VAL A C 1
ATOM 2278 O O . VAL A 1 273 ? 16.266 -17.188 -18.656 1 98.75 273 VAL A O 1
ATOM 2281 N N . LEU A 1 274 ? 17.703 -16.219 -20.016 1 98.88 274 LEU A N 1
ATOM 2282 C CA . LEU A 1 274 ? 17.922 -15.078 -19.125 1 98.88 274 LEU A CA 1
ATOM 2283 C C . LEU A 1 274 ? 17.75 -13.758 -19.875 1 98.88 274 LEU A C 1
ATOM 2285 O O . LEU A 1 274 ? 18.328 -13.57 -20.953 1 98.88 274 LEU A O 1
ATOM 2289 N N . CYS A 1 275 ? 16.969 -12.875 -19.359 1 98.81 275 CYS A N 1
ATOM 2290 C CA . CYS A 1 275 ? 16.672 -11.594 -19.984 1 98.81 275 CYS A CA 1
ATOM 2291 C C . CYS A 1 275 ? 17.359 -10.453 -19.25 1 98.81 275 CYS A C 1
ATOM 2293 O O . CYS A 1 275 ? 17.203 -10.289 -18.047 1 98.81 275 CYS A O 1
ATOM 2295 N N . LEU A 1 276 ? 18.141 -9.688 -19.953 1 98.69 276 LEU A N 1
ATOM 2296 C CA . LEU A 1 276 ? 18.703 -8.445 -19.438 1 98.69 276 LEU A CA 1
ATOM 2297 C C . LEU A 1 276 ? 17.75 -7.277 -19.688 1 98.69 276 LEU A C 1
ATOM 2299 O O . LEU A 1 276 ? 17.688 -6.758 -20.812 1 98.69 276 LEU A O 1
ATOM 2303 N N . ASP A 1 277 ? 17.094 -6.852 -18.641 1 97.88 277 ASP A N 1
ATOM 2304 C CA . ASP A 1 277 ? 16.078 -5.824 -18.797 1 97.88 277 ASP A CA 1
ATOM 2305 C C . ASP A 1 277 ? 16.672 -4.426 -18.688 1 97.88 277 ASP A C 1
ATOM 2307 O O . ASP A 1 277 ? 17.641 -4.215 -17.969 1 97.88 277 ASP A O 1
ATOM 2311 N N . ASP A 1 278 ? 16.016 -3.457 -19.328 1 96.12 278 ASP A N 1
ATOM 2312 C CA . ASP A 1 278 ? 16.531 -2.09 -19.359 1 96.12 278 ASP A CA 1
ATOM 2313 C C . ASP A 1 278 ? 15.859 -1.231 -18.281 1 96.12 278 ASP A C 1
ATOM 2315 O O . ASP A 1 278 ? 16.312 -0.121 -18 1 96.12 278 ASP A O 1
ATOM 2319 N N . ASN A 1 279 ? 14.891 -1.689 -17.688 1 96.25 279 ASN A N 1
ATOM 2320 C CA . ASN A 1 279 ? 14.156 -0.914 -16.688 1 96.25 279 ASN A CA 1
ATOM 2321 C C . ASN A 1 279 ? 14.789 -1.04 -15.305 1 96.25 279 ASN A C 1
ATOM 2323 O O . ASN A 1 279 ? 15.773 -1.759 -15.133 1 96.25 279 ASN A O 1
ATOM 2327 N N . SER A 1 280 ? 14.328 -0.243 -14.352 1 95.12 280 SER A N 1
ATOM 2328 C CA . SER A 1 280 ? 14.805 -0.219 -12.969 1 95.12 280 SER A CA 1
ATOM 2329 C C . SER A 1 280 ? 13.641 -0.182 -11.984 1 95.12 280 SER A C 1
ATOM 2331 O O . SER A 1 280 ? 13.445 0.815 -11.281 1 95.12 280 SER A O 1
ATOM 2333 N N . PRO A 1 281 ? 12.914 -1.3 -11.852 1 95.81 281 PRO A N 1
ATOM 2334 C CA . PRO A 1 281 ? 11.797 -1.294 -10.898 1 95.81 281 PRO A CA 1
ATOM 2335 C C . PRO A 1 281 ? 12.258 -1.089 -9.461 1 95.81 281 PRO A C 1
ATOM 2337 O O . PRO A 1 281 ? 13.266 -1.655 -9.039 1 95.81 281 PRO A O 1
ATOM 2340 N N . THR A 1 282 ? 11.453 -0.309 -8.695 1 94.75 282 THR A N 1
ATOM 2341 C CA . THR A 1 282 ? 11.844 0.039 -7.332 1 94.75 282 THR A CA 1
ATOM 2342 C C . THR A 1 282 ? 10.906 -0.606 -6.316 1 94.75 282 THR A C 1
ATOM 2344 O O . THR A 1 282 ? 11.328 -1.427 -5.504 1 94.75 282 THR A O 1
ATOM 2347 N N . THR A 1 283 ? 9.633 -0.362 -6.398 1 96.62 283 THR A N 1
ATOM 2348 C CA . THR A 1 283 ? 8.664 -0.832 -5.414 1 96.62 283 THR A CA 1
ATOM 2349 C C . THR A 1 283 ? 8.391 -2.324 -5.59 1 96.62 283 THR A C 1
ATOM 2351 O O . THR A 1 283 ? 8.688 -2.893 -6.645 1 96.62 283 THR A O 1
ATOM 2354 N N . ILE A 1 284 ? 7.844 -2.961 -4.613 1 96.56 284 ILE A N 1
ATOM 2355 C CA . ILE A 1 284 ? 7.512 -4.383 -4.656 1 96.56 284 ILE A CA 1
ATOM 2356 C C . ILE A 1 284 ? 6.508 -4.645 -5.777 1 96.56 284 ILE A C 1
ATOM 2358 O O . ILE A 1 284 ? 6.586 -5.668 -6.461 1 96.56 284 ILE A O 1
ATOM 2362 N N . GLU A 1 285 ? 5.59 -3.734 -6.008 1 96.62 285 GLU A N 1
ATOM 2363 C CA . GLU A 1 285 ? 4.594 -3.877 -7.066 1 96.62 285 GLU A CA 1
ATOM 2364 C C . GLU A 1 285 ? 5.238 -3.781 -8.445 1 96.62 285 GLU A C 1
ATOM 2366 O O . GLU A 1 285 ? 4.902 -4.551 -9.352 1 96.62 285 GLU A O 1
ATOM 2371 N N . GLU A 1 286 ? 6.145 -2.811 -8.578 1 96.56 286 GLU A N 1
ATOM 2372 C CA . GLU A 1 286 ? 6.863 -2.691 -9.844 1 96.56 286 GLU A CA 1
ATOM 2373 C C . GLU A 1 286 ? 7.676 -3.949 -10.141 1 96.56 286 GLU A C 1
ATOM 2375 O O . GLU A 1 286 ? 7.695 -4.43 -11.273 1 96.56 286 GLU A O 1
ATOM 2380 N N . LYS A 1 287 ? 8.328 -4.426 -9.164 1 97.12 287 LYS A N 1
ATOM 2381 C CA . LYS A 1 287 ? 9.133 -5.641 -9.289 1 97.12 287 LYS A CA 1
ATOM 2382 C C . LYS A 1 287 ? 8.266 -6.84 -9.648 1 97.12 287 LYS A C 1
ATOM 2384 O O . LYS A 1 287 ? 8.633 -7.645 -10.508 1 97.12 287 LYS A O 1
ATOM 2389 N N . SER A 1 288 ? 7.133 -6.957 -9 1 97.25 288 SER A N 1
ATOM 2390 C CA . SER A 1 288 ? 6.199 -8.039 -9.281 1 97.25 288 SER A CA 1
ATOM 2391 C C . SER A 1 288 ? 5.672 -7.953 -10.711 1 97.25 288 SER A C 1
ATOM 2393 O O . SER A 1 288 ? 5.602 -8.961 -11.414 1 97.25 288 SER A O 1
ATOM 2395 N N . ARG A 1 289 ? 5.348 -6.789 -11.078 1 95.94 289 ARG A N 1
ATOM 2396 C CA . ARG A 1 289 ? 4.836 -6.602 -12.43 1 95.94 289 ARG A CA 1
ATOM 2397 C C . ARG A 1 289 ? 5.887 -6.965 -13.469 1 95.94 289 ARG A C 1
ATOM 2399 O O . ARG A 1 289 ? 5.57 -7.574 -14.5 1 95.94 289 ARG A O 1
ATOM 2406 N N . ASN A 1 290 ? 7.082 -6.543 -13.219 1 96.62 290 ASN A N 1
ATOM 2407 C CA . ASN A 1 290 ? 8.164 -6.863 -14.141 1 96.62 290 ASN A CA 1
ATOM 2408 C C . ASN A 1 290 ? 8.391 -8.367 -14.242 1 96.62 290 ASN A C 1
ATOM 2410 O O . ASN A 1 290 ? 8.664 -8.891 -15.32 1 96.62 290 ASN A O 1
ATOM 2414 N N . SER A 1 291 ? 8.281 -9.008 -13.125 1 97.19 291 SER A N 1
ATOM 2415 C CA . SER A 1 291 ? 8.477 -10.453 -13.102 1 97.19 291 SER A CA 1
ATOM 2416 C C . SER A 1 291 ? 7.305 -11.188 -13.75 1 97.19 291 SER A C 1
ATOM 2418 O O . SER A 1 291 ? 7.469 -12.281 -14.281 1 97.19 291 SER A O 1
ATOM 2420 N N . TRP A 1 292 ? 6.184 -10.555 -13.75 1 96.38 292 TRP A N 1
ATOM 2421 C CA . TRP A 1 292 ? 4.934 -11.133 -14.227 1 96.38 292 TRP A CA 1
ATOM 2422 C C . TRP A 1 292 ? 4.922 -11.219 -15.75 1 96.38 292 TRP A C 1
ATOM 2424 O O . TRP A 1 292 ? 4.574 -12.258 -16.312 1 96.38 292 TRP A O 1
ATOM 2434 N N . HIS A 1 293 ? 5.359 -10.086 -16.375 1 95.75 293 HIS A N 1
ATOM 2435 C CA . HIS A 1 293 ? 5.254 -10.117 -17.828 1 95.75 293 HIS A CA 1
ATOM 2436 C C . HIS A 1 293 ? 6.34 -9.266 -18.484 1 95.75 293 HIS A C 1
ATOM 2438 O O . HIS A 1 293 ? 6.602 -9.391 -19.688 1 95.75 293 HIS A O 1
ATOM 2444 N N . GLY A 1 294 ? 6.992 -8.391 -17.703 1 95.69 294 GLY A N 1
AT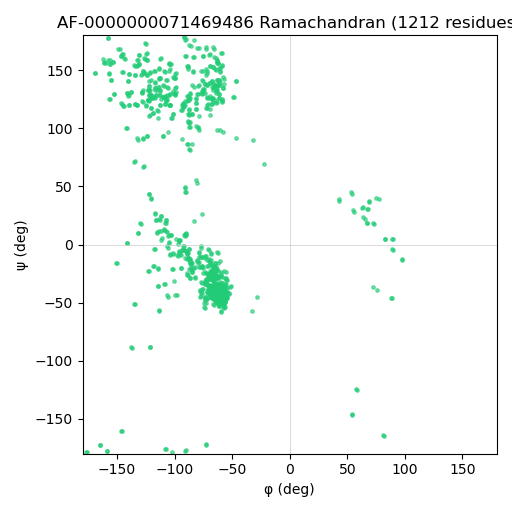OM 2445 C CA . GLY A 1 294 ? 7.965 -7.496 -18.312 1 95.69 294 GLY A CA 1
ATOM 2446 C C . GLY A 1 294 ? 7.391 -6.699 -19.469 1 95.69 294 GLY A C 1
ATOM 2447 O O . GLY A 1 294 ? 6.238 -6.262 -19.422 1 95.69 294 GLY A O 1
ATOM 2448 N N . ASN A 1 295 ? 8.227 -6.422 -20.484 1 96.5 295 ASN A N 1
ATOM 2449 C CA . ASN A 1 295 ? 7.773 -5.617 -21.625 1 96.5 295 ASN A CA 1
ATOM 2450 C C . ASN A 1 295 ? 7.32 -6.492 -22.781 1 96.5 295 ASN A C 1
ATOM 2452 O O . ASN A 1 295 ? 7.074 -5.988 -23.891 1 96.5 295 ASN A O 1
ATOM 2456 N N . GLY A 1 296 ? 7.344 -7.77 -22.578 1 96.94 296 GLY A N 1
ATOM 2457 C CA . GLY A 1 296 ? 6.801 -8.695 -23.562 1 96.94 296 GLY A CA 1
ATOM 2458 C C . GLY A 1 296 ? 7.824 -9.133 -24.594 1 96.94 296 GLY A C 1
ATOM 2459 O O . GLY A 1 296 ? 7.988 -10.328 -24.844 1 96.94 296 GLY A O 1
ATOM 2460 N N . PHE A 1 297 ? 8.57 -8.172 -25.125 1 97.44 297 PHE A N 1
ATOM 2461 C CA . PHE A 1 297 ? 9.414 -8.516 -26.266 1 97.44 297 PHE A CA 1
ATOM 2462 C C . PHE A 1 297 ? 10.781 -9 -25.797 1 97.44 297 PHE A C 1
ATOM 2464 O O . PHE A 1 297 ? 11.484 -9.695 -26.531 1 97.44 297 PHE A O 1
ATOM 2471 N N . ASN A 1 298 ? 11.219 -8.602 -24.609 1 98.25 298 ASN A N 1
ATOM 2472 C CA . ASN A 1 298 ? 12.469 -9.109 -24.031 1 98.25 298 ASN A CA 1
ATOM 2473 C C . ASN A 1 298 ? 12.227 -10.352 -23.172 1 98.25 298 ASN A C 1
ATOM 2475 O O . ASN A 1 298 ? 12.719 -10.43 -22.047 1 98.25 298 ASN A O 1
ATOM 2479 N N . ARG A 1 299 ? 11.43 -11.266 -23.703 1 98.19 299 ARG A N 1
ATOM 2480 C CA . ARG A 1 299 ? 11.023 -12.516 -23.062 1 98.19 299 ARG A CA 1
ATOM 2481 C C . ARG A 1 299 ? 10.914 -13.641 -24.094 1 98.19 299 ARG A C 1
ATOM 2483 O O . ARG A 1 299 ? 10.836 -13.391 -25.297 1 98.19 299 ARG A O 1
ATOM 2490 N N . TRP A 1 300 ? 10.953 -14.82 -23.609 1 98.44 300 TRP A N 1
ATOM 2491 C CA . TRP A 1 300 ? 10.547 -16.016 -24.344 1 98.44 300 TRP A CA 1
ATOM 2492 C C . TRP A 1 300 ? 9.633 -16.891 -23.469 1 98.44 300 TRP A C 1
ATOM 2494 O O . TRP A 1 300 ? 10.086 -17.859 -22.875 1 98.44 300 TRP A O 1
ATOM 2504 N N . PHE A 1 301 ? 8.398 -16.703 -23.547 1 97.94 301 PHE A N 1
ATOM 2505 C CA . PHE A 1 301 ? 7.43 -17.188 -22.562 1 97.94 301 PHE A CA 1
ATOM 2506 C C . PHE A 1 301 ? 7.246 -18.703 -22.703 1 97.94 301 PHE A C 1
ATOM 2508 O O . PHE A 1 301 ? 6.707 -19.344 -21.797 1 97.94 301 PHE A O 1
ATOM 2515 N N . ASP A 1 302 ? 7.754 -19.281 -23.781 1 97.62 302 ASP A N 1
ATOM 2516 C CA . ASP A 1 302 ? 7.578 -20.703 -24.031 1 97.62 302 ASP A CA 1
ATOM 2517 C C . ASP A 1 302 ? 8.578 -21.531 -23.234 1 97.62 302 ASP A C 1
ATOM 2519 O O . ASP A 1 302 ? 8.453 -22.766 -23.156 1 97.62 302 ASP A O 1
ATOM 2523 N N . LYS A 1 303 ? 9.586 -20.922 -22.688 1 97.75 303 LYS A N 1
ATOM 2524 C CA . LYS A 1 303 ? 10.602 -21.656 -21.938 1 97.75 303 LYS A CA 1
ATOM 2525 C C . LYS A 1 303 ? 10.164 -21.859 -20.5 1 97.75 303 LYS A C 1
ATOM 2527 O O . LYS A 1 303 ? 9.656 -20.953 -19.844 1 97.75 303 LYS A O 1
ATOM 2532 N N . PRO A 1 304 ? 10.359 -23.047 -19.938 1 97.06 304 PRO A N 1
ATOM 2533 C CA . PRO A 1 304 ? 9.906 -23.328 -18.578 1 97.06 304 PRO A CA 1
ATOM 2534 C C . PRO A 1 304 ? 10.609 -22.469 -17.531 1 97.06 304 PRO A C 1
ATOM 2536 O O . PRO A 1 304 ? 10.008 -22.109 -16.516 1 97.06 304 PRO A O 1
ATOM 2539 N N . VAL A 1 305 ? 11.883 -22.219 -17.781 1 98.31 305 VAL A N 1
ATOM 2540 C CA . VAL A 1 305 ? 12.672 -21.422 -16.844 1 98.31 305 VAL A CA 1
ATOM 2541 C C . VAL A 1 305 ? 13.18 -20.156 -17.531 1 98.31 305 VAL A C 1
ATOM 2543 O O . VAL A 1 305 ? 13.945 -20.234 -18.5 1 98.31 305 VAL A O 1
ATOM 2546 N N . GLN A 1 306 ? 12.695 -19.125 -17.094 1 97.94 306 GLN A N 1
ATOM 2547 C CA . GLN A 1 306 ? 13.156 -17.812 -17.547 1 97.94 306 GLN A CA 1
ATOM 2548 C C . GLN A 1 306 ? 13.539 -16.922 -16.375 1 97.94 306 GLN A C 1
ATOM 2550 O O . GLN A 1 306 ? 12.734 -16.719 -15.461 1 97.94 306 GLN A O 1
ATOM 2555 N N . MET A 1 307 ? 14.766 -16.484 -16.406 1 98.38 307 MET A N 1
ATOM 2556 C CA . MET A 1 307 ? 15.266 -15.547 -15.398 1 98.38 307 MET A CA 1
ATOM 2557 C C . MET A 1 307 ? 15.375 -14.141 -15.969 1 98.38 307 MET A C 1
ATOM 2559 O O . MET A 1 307 ? 15.492 -13.969 -17.188 1 98.38 307 MET A O 1
ATOM 2563 N N . PHE A 1 308 ? 15.328 -13.141 -15.141 1 97.12 308 PHE A N 1
ATOM 2564 C CA . PHE A 1 308 ? 15.57 -11.789 -15.617 1 97.12 308 PHE A CA 1
ATOM 2565 C C . PHE A 1 308 ? 16.297 -10.961 -14.57 1 97.12 308 PHE A C 1
ATOM 2567 O O . PHE A 1 308 ? 16.141 -11.195 -13.367 1 97.12 308 PHE A O 1
ATOM 2574 N N . VAL A 1 309 ? 17.109 -10.047 -15.016 1 97.69 309 VAL A N 1
ATOM 2575 C CA . VAL A 1 309 ? 17.828 -9.094 -14.18 1 97.69 309 VAL A CA 1
ATOM 2576 C C . VAL A 1 309 ? 17.688 -7.691 -14.758 1 97.69 309 VAL A C 1
ATOM 2578 O O . VAL A 1 309 ? 18.062 -7.438 -15.906 1 97.69 309 VAL A O 1
ATOM 2581 N N . SER A 1 310 ? 17.125 -6.801 -13.977 1 96.81 310 SER A N 1
ATOM 2582 C CA . SER A 1 310 ? 16.953 -5.406 -14.375 1 96.81 310 SER A CA 1
ATOM 2583 C C . SER A 1 310 ? 18.25 -4.613 -14.219 1 96.81 310 SER A C 1
ATOM 2585 O O . SER A 1 310 ? 19.203 -5.102 -13.633 1 96.81 310 SER A O 1
ATOM 2587 N N . ARG A 1 311 ? 18.25 -3.426 -14.75 1 95.62 311 ARG A N 1
ATOM 2588 C CA . ARG A 1 311 ? 19.422 -2.574 -14.719 1 95.62 311 ARG A CA 1
ATOM 2589 C C . ARG A 1 311 ? 19.859 -2.293 -13.281 1 95.62 311 ARG A C 1
ATOM 2591 O O . ARG A 1 311 ? 21.062 -2.158 -13.008 1 95.62 311 ARG A O 1
ATOM 2598 N N . ASN A 1 312 ? 18.891 -2.229 -12.398 1 92.38 312 ASN A N 1
ATOM 2599 C CA . ASN A 1 312 ? 19.234 -1.897 -11.016 1 92.38 312 ASN A CA 1
ATOM 2600 C C . ASN A 1 312 ? 19.5 -3.152 -10.188 1 92.38 312 ASN A C 1
ATOM 2602 O O . ASN A 1 312 ? 19.484 -3.104 -8.953 1 92.38 312 ASN A O 1
ATOM 2606 N N . GLY A 1 313 ? 19.547 -4.301 -10.859 1 93.19 313 GLY A N 1
ATOM 2607 C CA . GLY A 1 313 ? 19.953 -5.523 -10.188 1 93.19 313 GLY A CA 1
ATOM 2608 C C . GLY A 1 313 ? 18.781 -6.367 -9.719 1 93.19 313 GLY A C 1
ATOM 2609 O O . GLY A 1 313 ? 18.969 -7.523 -9.328 1 93.19 313 GLY A O 1
ATOM 2610 N N . ASN A 1 314 ? 17.594 -5.828 -9.711 1 95.06 314 ASN A N 1
ATOM 2611 C CA . ASN A 1 314 ? 16.453 -6.66 -9.359 1 95.06 314 ASN A CA 1
ATOM 2612 C C . ASN A 1 314 ? 16.328 -7.867 -10.281 1 95.06 314 ASN A C 1
ATOM 2614 O O . ASN A 1 314 ? 16.531 -7.75 -11.492 1 95.06 314 ASN A O 1
ATOM 2618 N N . SER A 1 315 ? 16.094 -9 -9.695 1 96.75 315 SER A N 1
ATOM 2619 C CA . SER A 1 315 ? 15.992 -10.219 -10.5 1 96.75 315 SER A CA 1
ATOM 2620 C C . SER A 1 315 ? 14.742 -11.008 -10.148 1 96.75 315 SER A C 1
ATOM 2622 O O . SER A 1 315 ? 14.102 -10.75 -9.125 1 96.75 315 SER A O 1
ATOM 2624 N N . GLY A 1 316 ? 14.398 -11.891 -11.023 1 97.44 316 GLY A N 1
ATOM 2625 C CA . GLY A 1 316 ? 13.227 -12.719 -10.82 1 97.44 316 GLY A CA 1
ATOM 2626 C C . GLY A 1 316 ? 13.18 -13.922 -11.734 1 97.44 316 GLY A C 1
ATOM 2627 O O . GLY A 1 316 ? 14.188 -14.273 -12.359 1 97.44 316 GLY A O 1
ATOM 2628 N N . PHE A 1 317 ? 12.055 -14.57 -11.656 1 98.19 317 PHE A N 1
ATOM 2629 C CA . PHE A 1 317 ? 11.805 -15.828 -12.344 1 98.19 317 PHE A CA 1
ATOM 2630 C C . PHE A 1 317 ? 10.391 -15.875 -12.906 1 98.19 317 PHE A C 1
ATOM 2632 O O . PHE A 1 317 ? 9.461 -15.352 -12.297 1 98.19 317 PHE A O 1
ATOM 2639 N N . LEU A 1 318 ? 10.273 -16.422 -14.078 1 98.06 318 LEU A N 1
ATOM 2640 C CA . LEU A 1 318 ? 8.977 -16.734 -14.672 1 98.06 318 LEU A CA 1
ATOM 2641 C C . LEU A 1 318 ? 8.922 -18.188 -15.133 1 98.06 318 LEU A C 1
ATOM 2643 O O . LEU A 1 318 ? 9.805 -18.641 -15.859 1 98.06 318 LEU A O 1
ATOM 2647 N N . GLY A 1 319 ? 7.863 -18.828 -14.734 1 97.38 319 GLY A N 1
ATOM 2648 C CA . GLY A 1 319 ? 7.707 -20.234 -15.086 1 97.38 319 GLY A CA 1
ATOM 2649 C C . GLY A 1 319 ? 6.559 -20.484 -16.047 1 97.38 319 GLY A C 1
ATOM 2650 O O . GLY A 1 319 ? 5.477 -19.906 -15.883 1 97.38 319 GLY A O 1
ATOM 2651 N N . GLU A 1 320 ? 6.875 -21.266 -17.078 1 96.12 320 GLU A N 1
ATOM 2652 C CA . GLU A 1 320 ? 5.82 -21.891 -17.891 1 96.12 320 GLU A CA 1
ATOM 2653 C C . GLU A 1 320 ? 5.203 -23.078 -17.156 1 96.12 320 GLU A C 1
ATOM 2655 O O . GLU A 1 320 ? 5.918 -23.953 -16.672 1 96.12 320 GLU A O 1
ATOM 2660 N N . HIS A 1 321 ? 3.971 -23.172 -17.047 1 94.81 321 HIS A N 1
ATOM 2661 C CA . HIS A 1 321 ? 3.299 -23.922 -15.992 1 94.81 321 HIS A CA 1
ATOM 2662 C C . HIS A 1 321 ? 2.93 -25.328 -16.453 1 94.81 321 HIS A C 1
ATOM 2664 O O . HIS A 1 321 ? 2.471 -26.141 -15.641 1 94.81 321 HIS A O 1
ATOM 2670 N N . SER A 1 322 ? 3.088 -25.734 -17.656 1 93.88 322 SER A N 1
ATOM 2671 C CA . SER A 1 322 ? 2.469 -26.938 -18.188 1 93.88 322 SER A CA 1
ATOM 2672 C C . SER A 1 322 ? 3.062 -28.188 -17.562 1 93.88 322 SER A C 1
ATOM 2674 O O . SER A 1 322 ? 2.334 -29.125 -17.234 1 93.88 322 SER A O 1
ATOM 2676 N N . LYS A 1 323 ? 4.406 -28.172 -17.391 1 93.12 323 LYS A N 1
ATOM 2677 C CA . LYS A 1 323 ? 5.023 -29.422 -16.922 1 93.12 323 LYS A CA 1
ATOM 2678 C C . LYS A 1 323 ? 5.672 -29.234 -15.555 1 93.12 323 LYS A C 1
ATOM 2680 O O . LYS A 1 323 ? 6.168 -30.203 -14.969 1 93.12 323 LYS A O 1
ATOM 2685 N N . MET A 1 324 ? 5.633 -28.062 -15.109 1 90.5 324 MET A N 1
ATOM 2686 C CA . MET A 1 324 ? 6.309 -27.797 -13.844 1 90.5 324 MET A CA 1
ATOM 2687 C C . MET A 1 324 ? 5.477 -26.859 -12.977 1 90.5 324 MET A C 1
ATOM 2689 O O . MET A 1 324 ? 5.129 -25.75 -13.406 1 90.5 324 MET A O 1
ATOM 2693 N N . ASP A 1 325 ? 5.289 -27.328 -11.727 1 90.62 325 ASP A N 1
ATOM 2694 C CA . ASP A 1 325 ? 4.578 -26.484 -10.773 1 90.62 325 ASP A CA 1
ATOM 2695 C C . ASP A 1 325 ? 5.547 -25.594 -9.992 1 90.62 325 ASP A C 1
ATOM 2697 O O . ASP A 1 325 ? 6.762 -25.672 -10.188 1 90.62 325 ASP A O 1
ATOM 2701 N N . GLY A 1 326 ? 5.016 -24.828 -9.078 1 93.62 326 GLY A N 1
ATOM 2702 C CA . GLY A 1 326 ? 5.781 -23.797 -8.391 1 93.62 326 GLY A CA 1
ATOM 2703 C C . GLY A 1 326 ? 6.73 -24.359 -7.348 1 93.62 326 GLY A C 1
ATOM 2704 O O . GLY A 1 326 ? 7.738 -23.734 -7.02 1 93.62 326 GLY A O 1
ATOM 2705 N N . THR A 1 327 ? 6.523 -25.547 -6.879 1 93.25 327 THR A N 1
ATOM 2706 C CA . THR A 1 327 ? 7.305 -26.047 -5.758 1 93.25 327 THR A CA 1
ATOM 2707 C C . THR A 1 327 ? 8.734 -26.359 -6.188 1 93.25 327 THR A C 1
ATOM 2709 O O . THR A 1 327 ? 9.688 -26 -5.504 1 93.25 327 THR A O 1
ATOM 2712 N N . PRO A 1 328 ? 8.945 -27.062 -7.336 1 94.31 328 PRO A N 1
ATOM 2713 C CA . PRO A 1 328 ? 10.328 -27.312 -7.762 1 94.31 328 PRO A CA 1
ATOM 2714 C C . PRO A 1 328 ? 11.094 -26.031 -8.055 1 94.31 328 PRO A C 1
ATOM 2716 O O . PRO A 1 328 ? 12.266 -25.906 -7.691 1 94.31 328 PRO A O 1
ATOM 2719 N N . THR A 1 329 ? 10.43 -25.125 -8.703 1 96.94 329 THR A N 1
ATOM 2720 C CA . THR A 1 329 ? 11.117 -23.891 -9.055 1 96.94 329 THR A CA 1
ATOM 2721 C C . THR A 1 329 ? 11.336 -23.016 -7.82 1 96.94 329 THR A C 1
ATOM 2723 O O . THR A 1 329 ? 12.297 -22.25 -7.762 1 96.94 329 THR A O 1
ATOM 2726 N N . LEU A 1 330 ? 10.422 -23.141 -6.875 1 97.25 330 LEU A N 1
ATOM 2727 C CA . LEU A 1 330 ? 10.641 -22.484 -5.59 1 97.25 330 LEU A CA 1
ATOM 2728 C C . LEU A 1 330 ? 11.945 -22.953 -4.949 1 97.25 330 LEU A C 1
ATOM 2730 O O . LEU A 1 330 ? 12.734 -22.141 -4.461 1 97.25 330 LEU A O 1
ATOM 2734 N N . ARG A 1 331 ? 12.133 -24.25 -4.93 1 96.38 331 ARG A N 1
ATOM 2735 C CA . ARG A 1 331 ? 13.352 -24.828 -4.359 1 96.38 331 ARG A CA 1
ATOM 2736 C C . ARG A 1 331 ? 14.594 -24.219 -5 1 96.38 331 ARG A C 1
ATOM 2738 O O . ARG A 1 331 ? 15.531 -23.828 -4.305 1 96.38 331 ARG A O 1
ATOM 2745 N N . MET A 1 332 ? 14.602 -24.109 -6.297 1 97.75 332 MET A N 1
ATOM 2746 C CA . MET A 1 332 ? 15.75 -23.578 -7.023 1 97.75 332 MET A CA 1
ATOM 2747 C C . MET A 1 332 ? 15.953 -22.109 -6.707 1 97.75 332 MET A C 1
ATOM 2749 O O . MET A 1 332 ? 17.062 -21.688 -6.367 1 97.75 332 MET A O 1
ATOM 2753 N N . ASN A 1 333 ? 14.93 -21.359 -6.832 1 98 333 ASN A N 1
ATOM 2754 C CA . ASN A 1 333 ? 15.047 -19.906 -6.676 1 98 333 ASN A CA 1
ATOM 2755 C C . ASN A 1 333 ? 15.352 -19.516 -5.234 1 98 333 ASN A C 1
ATOM 2757 O O . ASN A 1 333 ? 16.094 -18.562 -4.988 1 98 333 ASN A O 1
ATOM 2761 N N . ASP A 1 334 ? 14.719 -20.203 -4.32 1 96.94 334 ASP A N 1
ATOM 2762 C CA . ASP A 1 334 ? 15.016 -19.938 -2.914 1 96.94 334 ASP A CA 1
ATOM 2763 C C . ASP A 1 334 ? 16.484 -20.203 -2.607 1 96.94 334 ASP A C 1
ATOM 2765 O O . ASP A 1 334 ? 17.141 -19.375 -1.969 1 96.94 334 ASP A O 1
ATOM 2769 N N . TRP A 1 335 ? 16.969 -21.328 -3.043 1 96.38 335 TRP A N 1
ATOM 2770 C CA . TRP A 1 335 ? 18.375 -21.672 -2.885 1 96.38 335 TRP A CA 1
ATOM 2771 C C . TRP A 1 335 ? 19.266 -20.656 -3.576 1 96.38 335 TRP A C 1
ATOM 2773 O O . TRP A 1 335 ? 20.297 -20.234 -3.025 1 96.38 335 TRP A O 1
ATOM 2783 N N . LEU A 1 336 ? 18.891 -20.281 -4.738 1 96.38 336 LEU A N 1
ATOM 2784 C CA . LEU A 1 336 ? 19.625 -19.312 -5.535 1 96.38 336 LEU A CA 1
ATOM 2785 C C . LEU A 1 336 ? 19.812 -18 -4.766 1 96.38 336 LEU A C 1
ATOM 2787 O O . LEU A 1 336 ? 20.922 -17.484 -4.684 1 96.38 336 LEU A O 1
ATOM 2791 N N . VAL A 1 337 ? 18.766 -17.484 -4.203 1 94.81 337 VAL A N 1
ATOM 2792 C CA . VAL A 1 337 ? 18.812 -16.203 -3.492 1 94.81 337 VAL A CA 1
ATOM 2793 C C . VAL A 1 337 ? 19.656 -16.359 -2.223 1 94.81 337 VAL A C 1
ATOM 2795 O O . VAL A 1 337 ? 20.391 -15.453 -1.846 1 94.81 337 VAL A O 1
ATOM 2798 N N . GLU A 1 338 ? 19.547 -17.484 -1.584 1 92.94 338 GLU A N 1
ATOM 2799 C CA . GLU A 1 338 ? 20.391 -17.75 -0.414 1 92.94 338 GLU A CA 1
ATOM 2800 C C . GLU A 1 338 ? 21.875 -17.719 -0.773 1 92.94 338 GLU A C 1
ATOM 2802 O O . GLU A 1 338 ? 22.688 -17.188 -0.017 1 92.94 338 GLU A O 1
ATOM 2807 N N . GLU A 1 339 ? 22.141 -18.297 -1.873 1 92.44 339 GLU A N 1
ATOM 2808 C CA . GLU A 1 339 ? 23.516 -18.328 -2.336 1 92.44 339 GLU A CA 1
ATOM 2809 C C . GLU A 1 339 ? 24.016 -16.922 -2.684 1 92.44 339 GLU A C 1
ATOM 2811 O O . GLU A 1 339 ? 25.203 -16.625 -2.521 1 92.44 339 GLU A O 1
ATOM 2816 N N . MET A 1 340 ? 23.188 -16.109 -3.193 1 90.69 340 MET A N 1
ATOM 2817 C CA . MET A 1 340 ? 23.562 -14.742 -3.537 1 90.69 340 MET A CA 1
ATOM 2818 C C . MET A 1 340 ? 24.047 -13.984 -2.307 1 90.69 340 MET A C 1
ATOM 2820 O O . MET A 1 340 ? 24.969 -13.18 -2.4 1 90.69 340 MET A O 1
ATOM 2824 N N . LYS A 1 341 ? 23.453 -14.25 -1.234 1 83.94 341 LYS A N 1
ATOM 2825 C CA . LYS A 1 341 ? 23.766 -13.555 0.008 1 83.94 341 LYS A CA 1
ATOM 2826 C C . LYS A 1 341 ? 25.203 -13.836 0.436 1 83.94 341 LYS A C 1
ATOM 2828 O O . LYS A 1 341 ? 25.844 -12.992 1.059 1 83.94 341 LYS A O 1
ATOM 2833 N N . ASN A 1 342 ? 25.703 -14.914 0.045 1 82.25 342 ASN A N 1
ATOM 2834 C CA . ASN A 1 342 ? 27.016 -15.367 0.517 1 82.25 342 ASN A CA 1
ATOM 2835 C C . ASN A 1 342 ? 28.078 -15.195 -0.555 1 82.25 342 ASN A C 1
ATOM 2837 O O . ASN A 1 342 ? 29.234 -15.594 -0.356 1 82.25 342 ASN A O 1
ATOM 2841 N N . PHE A 1 343 ? 27.688 -14.578 -1.557 1 86.38 343 PHE A N 1
ATOM 2842 C CA . PHE A 1 343 ? 28.609 -14.477 -2.684 1 86.38 343 PHE A CA 1
ATOM 2843 C C . PHE A 1 343 ? 29.719 -13.477 -2.391 1 86.38 343 PHE A C 1
ATOM 2845 O O . PHE A 1 343 ? 29.469 -12.398 -1.856 1 86.38 343 PHE A O 1
ATOM 2852 N N . LYS A 1 344 ? 30.969 -13.828 -2.662 1 83.06 344 LYS A N 1
ATOM 2853 C CA . LYS A 1 344 ? 32.125 -12.961 -2.611 1 83.06 344 LYS A CA 1
ATOM 2854 C C . LYS A 1 344 ? 32.844 -12.938 -3.955 1 83.06 344 LYS A C 1
ATOM 2856 O O . LYS A 1 344 ? 33.25 -13.984 -4.48 1 83.06 344 LYS A O 1
ATOM 2861 N N . LEU A 1 345 ? 33 -11.797 -4.445 1 83.5 345 LEU A N 1
ATOM 2862 C CA . LEU A 1 345 ? 33.656 -11.625 -5.738 1 83.5 345 LEU A CA 1
ATOM 2863 C C . LEU A 1 345 ? 35.156 -11.695 -5.598 1 83.5 345 LEU A C 1
ATOM 2865 O O . LEU A 1 345 ? 35.75 -11.055 -4.707 1 83.5 345 LEU A O 1
ATOM 2869 N N . SER A 1 346 ? 35.781 -12.469 -6.359 1 83 346 SER A N 1
ATOM 2870 C CA . SER A 1 346 ? 37.25 -12.516 -6.422 1 83 346 SER A CA 1
ATOM 2871 C C . SER A 1 346 ? 37.781 -11.734 -7.621 1 83 346 SER A C 1
ATOM 2873 O O . SER A 1 346 ? 37.094 -11.641 -8.648 1 83 346 SER A O 1
ATOM 2875 N N . PRO A 1 347 ? 38.875 -11.094 -7.441 1 75.94 347 PRO A N 1
ATOM 2876 C CA . PRO A 1 347 ? 39.469 -10.367 -8.562 1 75.94 347 PRO A CA 1
ATOM 2877 C C . PRO A 1 347 ? 39.625 -11.227 -9.82 1 75.94 347 PRO A C 1
ATOM 2879 O O . PRO A 1 347 ? 39.469 -10.727 -10.938 1 75.94 347 PRO A O 1
ATOM 2882 N N . SER A 1 348 ? 39.906 -12.406 -9.641 1 75.38 348 SER A N 1
ATOM 2883 C CA . SER A 1 348 ? 40.094 -13.312 -10.766 1 75.38 348 SER A CA 1
ATOM 2884 C C . SER A 1 348 ? 38.781 -13.5 -11.547 1 75.38 348 SER A C 1
ATOM 2886 O O . SER A 1 348 ? 38.812 -13.844 -12.734 1 75.38 348 SER A O 1
ATOM 2888 N N . ASP A 1 349 ? 37.719 -13.219 -10.922 1 79.19 349 ASP A N 1
ATOM 2889 C CA . ASP A 1 349 ? 36.406 -13.367 -11.539 1 79.19 349 ASP A CA 1
ATOM 2890 C C . ASP A 1 349 ? 36.188 -12.328 -12.633 1 79.19 349 ASP A C 1
ATOM 2892 O O . ASP A 1 349 ? 35.344 -12.5 -13.5 1 79.19 349 ASP A O 1
ATOM 2896 N N . LEU A 1 350 ? 37.062 -11.328 -12.633 1 78.19 350 LEU A N 1
ATOM 2897 C CA . LEU A 1 350 ? 36.812 -10.227 -13.562 1 78.19 350 LEU A CA 1
ATOM 2898 C C . LEU A 1 350 ? 37.875 -10.203 -14.648 1 78.19 350 LEU A C 1
ATOM 2900 O O . LEU A 1 350 ? 37.875 -9.32 -15.516 1 78.19 350 LEU A O 1
ATOM 2904 N N . ASN A 1 351 ? 38.75 -11.234 -14.578 1 78.31 351 ASN A N 1
ATOM 2905 C CA . ASN A 1 351 ? 39.781 -11.289 -15.594 1 78.31 351 ASN A CA 1
ATOM 2906 C C . ASN A 1 351 ? 39.219 -11.477 -16.984 1 78.31 351 ASN A C 1
ATOM 2908 O O . ASN A 1 351 ? 38.281 -12.25 -17.188 1 78.31 351 ASN A O 1
ATOM 2912 N N . ARG A 1 352 ? 39.719 -10.656 -17.891 1 72.88 352 ARG A N 1
ATOM 2913 C CA . ARG A 1 352 ? 39.25 -10.734 -19.266 1 72.88 352 ARG A CA 1
ATOM 2914 C C . ARG A 1 352 ? 39.906 -11.906 -20 1 72.88 352 ARG A C 1
ATOM 2916 O O . ARG A 1 352 ? 41.125 -12.133 -19.875 1 72.88 352 ARG A O 1
ATOM 2923 N N . ASN A 1 353 ? 39.094 -12.875 -20.281 1 67.44 353 ASN A N 1
ATOM 2924 C CA . ASN A 1 353 ? 39.5 -13.945 -21.188 1 67.44 353 ASN A CA 1
ATOM 2925 C C . ASN A 1 353 ? 38.688 -13.945 -22.469 1 67.44 353 ASN A C 1
ATOM 2927 O O . ASN A 1 353 ? 37.469 -14.023 -22.422 1 67.44 353 ASN A O 1
ATOM 2931 N N . ASP A 1 354 ? 39.25 -13.57 -23.594 1 64.88 354 ASP A N 1
ATOM 2932 C CA . ASP A 1 354 ? 38.562 -13.32 -24.859 1 64.88 354 ASP A CA 1
ATOM 2933 C C . ASP A 1 354 ? 38.344 -14.625 -25.625 1 64.88 354 ASP A C 1
ATOM 2935 O O . ASP A 1 354 ? 37.938 -14.594 -26.797 1 64.88 354 ASP A O 1
ATOM 2939 N N . ASN A 1 355 ? 38.375 -15.695 -25.016 1 76.38 355 ASN A N 1
ATOM 2940 C CA . ASN A 1 355 ? 38.406 -16.891 -25.859 1 76.38 355 ASN A CA 1
ATOM 2941 C C . ASN A 1 355 ? 37.031 -17.391 -26.203 1 76.38 355 ASN A C 1
ATOM 2943 O O . ASN A 1 355 ? 36.812 -17.969 -27.281 1 76.38 355 ASN A O 1
ATOM 2947 N N . ILE A 1 356 ? 36 -17.172 -25.453 1 85.5 356 ILE A N 1
ATOM 2948 C CA . ILE A 1 356 ? 34.688 -17.672 -25.766 1 85.5 356 ILE A CA 1
ATOM 2949 C C . ILE A 1 356 ? 33.719 -16.484 -25.938 1 85.5 356 ILE A C 1
ATOM 2951 O O . ILE A 1 356 ? 33.625 -15.602 -25.094 1 85.5 356 ILE A O 1
ATOM 2955 N N . GLN A 1 357 ? 33.031 -16.516 -27.172 1 89.75 357 GLN A N 1
ATOM 2956 C CA . GLN A 1 357 ? 32.125 -15.43 -27.5 1 89.75 357 GLN A CA 1
ATOM 2957 C C . GLN A 1 357 ? 30.703 -15.961 -27.766 1 89.75 357 GLN A C 1
ATOM 2959 O O . GLN A 1 357 ? 30.547 -17.031 -28.344 1 89.75 357 GLN A O 1
ATOM 2964 N N . SER A 1 358 ? 29.781 -15.203 -27.281 1 96.19 358 SER A N 1
ATOM 2965 C CA . SER A 1 358 ? 28.375 -15.5 -27.578 1 96.19 358 SER A CA 1
ATOM 2966 C C . SER A 1 358 ? 28.078 -15.352 -29.062 1 96.19 358 SER A C 1
ATOM 2968 O O . SER A 1 358 ? 28.844 -14.719 -29.797 1 96.19 358 SER A O 1
ATOM 2970 N N . ILE A 1 359 ? 27.016 -15.945 -29.469 1 97.62 359 ILE A N 1
ATOM 2971 C CA . ILE A 1 359 ? 26.609 -15.875 -30.875 1 97.62 359 ILE A CA 1
ATOM 2972 C C . ILE A 1 359 ? 25.203 -15.273 -30.969 1 97.62 359 ILE A C 1
ATOM 2974 O O . ILE A 1 359 ? 24.281 -15.711 -30.266 1 97.62 359 ILE A O 1
ATOM 2978 N N . GLU A 1 360 ? 25.062 -14.281 -31.781 1 98.19 360 GLU A N 1
ATOM 2979 C CA . GLU A 1 360 ? 23.734 -13.727 -32.031 1 98.19 360 GLU A CA 1
ATOM 2980 C C . GLU A 1 360 ? 22.906 -14.656 -32.906 1 98.19 360 GLU A C 1
ATOM 2982 O O . GLU A 1 360 ? 23.406 -15.172 -33.906 1 98.19 360 GLU A O 1
ATOM 2987 N N . LEU A 1 361 ? 21.734 -14.938 -32.5 1 98.62 361 LEU A N 1
ATOM 2988 C CA . LEU A 1 361 ? 20.781 -15.641 -33.375 1 98.62 361 LEU A CA 1
ATOM 2989 C C . LEU A 1 361 ? 20 -14.664 -34.25 1 98.62 361 LEU A C 1
ATOM 2991 O O . LEU A 1 361 ? 19 -14.094 -33.812 1 98.62 361 LEU A O 1
ATOM 2995 N N . LYS A 1 362 ? 20.406 -14.562 -35.469 1 97.75 362 LYS A N 1
ATOM 2996 C CA . LYS A 1 362 ? 19.812 -13.594 -36.406 1 97.75 362 LYS A CA 1
ATOM 2997 C C . LYS A 1 362 ? 18.594 -14.18 -37.094 1 97.75 362 LYS A C 1
ATOM 2999 O O . LYS A 1 362 ? 18.688 -15.219 -37.75 1 97.75 362 LYS A O 1
ATOM 3004 N N . PHE A 1 363 ? 17.547 -13.492 -37 1 98.38 363 PHE A N 1
ATOM 3005 C CA . PHE A 1 363 ? 16.312 -13.953 -37.625 1 98.38 363 PHE A CA 1
ATOM 3006 C C . PHE A 1 363 ? 16 -13.148 -38.875 1 98.38 363 PHE A C 1
ATOM 3008 O O . PHE A 1 363 ? 16.141 -11.922 -38.875 1 98.38 363 PHE A O 1
ATOM 3015 N N . ASP A 1 364 ? 15.641 -13.844 -39.906 1 98.12 364 ASP A N 1
ATOM 3016 C CA . ASP A 1 364 ? 15.102 -13.211 -41.094 1 98.12 364 ASP A CA 1
ATOM 3017 C C . ASP A 1 364 ? 13.617 -12.898 -40.938 1 98.12 364 ASP A C 1
ATOM 3019 O O . ASP A 1 364 ? 12.82 -13.789 -40.594 1 98.12 364 ASP A O 1
ATOM 3023 N N . ILE A 1 365 ? 13.297 -11.672 -41.156 1 98 365 ILE A N 1
ATOM 3024 C CA . ILE A 1 365 ? 11.922 -11.211 -40.969 1 98 365 ILE A CA 1
ATOM 3025 C C . ILE A 1 365 ? 11.391 -10.602 -42.25 1 98 365 ILE A C 1
ATOM 3027 O O . ILE A 1 365 ? 12.023 -9.719 -42.844 1 98 365 ILE A O 1
ATOM 3031 N N . ASN A 1 366 ? 10.281 -11.047 -42.812 1 97.25 366 ASN A N 1
ATOM 3032 C CA . ASN A 1 366 ? 9.648 -10.438 -43.969 1 97.25 366 ASN A CA 1
ATOM 3033 C C . ASN A 1 366 ? 8.602 -9.406 -43.562 1 97.25 366 ASN A C 1
ATOM 3035 O O . ASN A 1 366 ? 8.398 -9.164 -42.375 1 97.25 366 ASN A O 1
ATOM 3039 N N . GLY A 1 367 ? 7.98 -8.773 -44.531 1 97.31 367 GLY A N 1
ATOM 3040 C CA . GLY A 1 367 ? 7.039 -7.699 -44.281 1 97.31 367 GLY A CA 1
ATOM 3041 C C . GLY A 1 367 ? 5.832 -8.148 -43.469 1 97.31 367 GLY A C 1
ATOM 3042 O O . GLY A 1 367 ? 5.371 -7.43 -42.594 1 97.31 367 GLY A O 1
ATOM 3043 N N . LYS A 1 368 ? 5.414 -9.312 -43.812 1 97.06 368 LYS A N 1
ATOM 3044 C CA . LYS A 1 368 ? 4.242 -9.844 -43.125 1 97.06 368 LYS A CA 1
ATOM 3045 C C . LYS A 1 368 ? 4.523 -10.055 -41.625 1 97.06 368 LYS A C 1
ATOM 3047 O O . LYS A 1 368 ? 3.721 -9.672 -40.781 1 97.06 368 LYS A O 1
ATOM 3052 N N . LEU A 1 369 ? 5.602 -10.68 -41.344 1 97.81 369 LEU A N 1
ATOM 3053 C CA . LEU A 1 369 ? 5.953 -10.969 -39.969 1 97.81 369 LEU A CA 1
ATOM 3054 C C . LEU A 1 369 ? 6.254 -9.68 -39.219 1 97.81 369 LEU A C 1
ATOM 3056 O O . LEU A 1 369 ? 5.965 -9.586 -38 1 97.81 369 LEU A O 1
ATOM 3060 N N . SER A 1 370 ? 6.875 -8.742 -39.844 1 98.31 370 SER A N 1
ATOM 3061 C CA . SER A 1 370 ? 7.141 -7.453 -39.219 1 98.31 370 SER A CA 1
ATOM 3062 C C . SER A 1 370 ? 5.848 -6.789 -38.75 1 98.31 370 SER A C 1
ATOM 3064 O O . SER A 1 370 ? 5.789 -6.234 -37.656 1 98.31 370 SER A O 1
ATOM 3066 N N . LYS A 1 371 ? 4.871 -6.836 -39.594 1 98.25 371 LYS A N 1
ATOM 3067 C CA . LYS A 1 371 ? 3.568 -6.277 -39.219 1 98.25 371 LYS A CA 1
ATOM 3068 C C . LYS A 1 371 ? 2.945 -7.023 -38.062 1 98.25 371 LYS A C 1
ATOM 3070 O O . LYS A 1 371 ? 2.35 -6.406 -37.156 1 98.25 371 LYS A O 1
ATOM 3075 N N . GLU A 1 372 ? 3.072 -8.328 -38.094 1 98 372 GLU A N 1
ATOM 3076 C CA . GLU A 1 372 ? 2.545 -9.141 -37 1 98 372 GLU A CA 1
ATOM 3077 C C . GLU A 1 372 ? 3.242 -8.812 -35.688 1 98 372 GLU A C 1
ATOM 3079 O O . GLU A 1 372 ? 2.605 -8.797 -34.625 1 98 372 GLU A O 1
ATOM 3084 N N . ILE A 1 373 ? 4.516 -8.633 -35.75 1 98.56 373 ILE A N 1
ATOM 3085 C CA . ILE A 1 373 ? 5.281 -8.266 -34.562 1 98.56 373 ILE A CA 1
ATOM 3086 C C . ILE A 1 373 ? 4.738 -6.961 -33.969 1 98.56 373 ILE A C 1
ATOM 3088 O O . ILE A 1 373 ? 4.492 -6.867 -32.75 1 98.56 373 ILE A O 1
ATOM 3092 N N . GLN A 1 374 ? 4.477 -5.992 -34.781 1 98.31 374 GLN A N 1
ATOM 3093 C CA . GLN A 1 374 ? 3.93 -4.719 -34.344 1 98.31 374 GLN A CA 1
ATOM 3094 C C . GLN A 1 374 ? 2.533 -4.898 -33.75 1 98.31 374 GLN A C 1
ATOM 3096 O O . GLN A 1 374 ? 2.203 -4.297 -32.719 1 98.31 374 GLN A O 1
ATOM 3101 N N . ASN A 1 375 ? 1.782 -5.664 -34.406 1 98.31 375 ASN A N 1
ATOM 3102 C CA . ASN A 1 375 ? 0.438 -5.949 -33.906 1 98.31 375 ASN A CA 1
ATOM 3103 C C . ASN A 1 375 ? 0.47 -6.605 -32.531 1 98.31 375 ASN A C 1
ATOM 3105 O O . ASN A 1 375 ? -0.344 -6.277 -31.672 1 98.31 375 ASN A O 1
ATOM 3109 N N . GLN A 1 376 ? 1.366 -7.566 -32.375 1 98.19 376 GLN A N 1
ATOM 3110 C CA . GLN A 1 376 ? 1.467 -8.273 -31.094 1 98.19 376 GLN A CA 1
ATOM 3111 C C . GLN A 1 376 ? 1.981 -7.352 -30 1 98.19 376 GLN A C 1
ATOM 3113 O O . GLN A 1 376 ? 1.609 -7.5 -28.828 1 98.19 376 GLN A O 1
ATOM 3118 N N . MET A 1 377 ? 2.814 -6.363 -30.375 1 98.25 377 MET A N 1
ATOM 3119 C CA . MET A 1 377 ? 3.246 -5.363 -29.406 1 98.25 377 MET A CA 1
ATOM 3120 C C . MET A 1 377 ? 2.053 -4.602 -28.844 1 98.25 377 MET A C 1
ATOM 3122 O O . MET A 1 377 ? 1.956 -4.398 -27.625 1 98.25 377 MET A O 1
ATOM 3126 N N . VAL A 1 378 ? 1.161 -4.219 -29.703 1 98.25 378 VAL A N 1
ATOM 3127 C CA . VAL A 1 378 ? -0.024 -3.463 -29.312 1 98.25 378 VAL A CA 1
ATOM 3128 C C . VAL A 1 378 ? -0.943 -4.344 -28.469 1 98.25 378 VAL A C 1
ATOM 3130 O O . VAL A 1 378 ? -1.424 -3.918 -27.406 1 98.25 378 VAL A O 1
ATOM 3133 N N . LYS A 1 379 ? -1.158 -5.574 -28.922 1 97.88 379 LYS A N 1
ATOM 3134 C CA . LYS A 1 379 ? -2.037 -6.496 -28.203 1 97.88 379 LYS A CA 1
ATOM 3135 C C . LYS A 1 379 ? -1.502 -6.801 -26.812 1 97.88 379 LYS A C 1
ATOM 3137 O O . LYS A 1 379 ? -2.273 -6.914 -25.859 1 97.88 379 LYS A O 1
ATOM 3142 N N . PHE A 1 380 ? -0.23 -6.965 -26.75 1 98.06 380 PHE A N 1
ATOM 3143 C CA . PHE A 1 380 ? 0.393 -7.242 -25.453 1 98.06 380 PHE A CA 1
ATOM 3144 C C . PHE A 1 380 ? 0.152 -6.102 -24.484 1 98.06 380 PHE A C 1
ATOM 3146 O O . PHE A 1 380 ? -0.226 -6.332 -23.328 1 98.06 380 PHE A O 1
ATOM 3153 N N . LYS A 1 381 ? 0.398 -4.938 -24.953 1 97.81 381 LYS A N 1
ATOM 3154 C CA . LYS A 1 381 ? 0.19 -3.76 -24.109 1 97.81 381 LYS A CA 1
ATOM 3155 C C . LYS A 1 381 ? -1.255 -3.678 -23.625 1 97.81 381 LYS A C 1
ATOM 3157 O O . LYS A 1 381 ? -1.509 -3.336 -22.469 1 97.81 381 LYS A O 1
ATOM 3162 N N . GLU A 1 382 ? -2.143 -3.967 -24.453 1 97.94 382 GLU A N 1
ATOM 3163 C CA . GLU A 1 382 ? -3.557 -3.967 -24.094 1 97.94 382 GLU A CA 1
ATOM 3164 C C . GLU A 1 382 ? -3.857 -5.035 -23.047 1 97.94 382 GLU A C 1
ATOM 3166 O O . GLU A 1 382 ? -4.578 -4.777 -22.078 1 97.94 382 GLU A O 1
ATOM 3171 N N . THR A 1 383 ? -3.324 -6.234 -23.266 1 97.5 383 THR A N 1
ATOM 3172 C CA . THR A 1 383 ? -3.566 -7.355 -22.375 1 97.5 383 THR A CA 1
ATOM 3173 C C . THR A 1 383 ? -3.039 -7.047 -20.969 1 97.5 383 THR A C 1
ATOM 3175 O O . THR A 1 383 ? -3.779 -7.137 -19.984 1 97.5 383 THR A O 1
ATOM 3178 N N . VAL A 1 384 ? -1.825 -6.668 -20.906 1 97.69 384 VAL A N 1
ATOM 3179 C CA . VAL A 1 384 ? -1.229 -6.445 -19.594 1 97.69 384 VAL A CA 1
ATOM 3180 C C . VAL A 1 384 ? -1.789 -5.16 -18.984 1 97.69 384 VAL A C 1
ATOM 3182 O O . VAL A 1 384 ? -1.925 -5.055 -17.75 1 97.69 384 VAL A O 1
ATOM 3185 N N . GLY A 1 385 ? -2.135 -4.195 -19.859 1 97.62 385 GLY A N 1
ATOM 3186 C CA . GLY A 1 385 ? -2.764 -2.967 -19.391 1 97.62 385 GLY A CA 1
ATOM 3187 C C . GLY A 1 385 ? -4.129 -3.193 -18.781 1 97.62 385 GLY A C 1
ATOM 3188 O O . GLY A 1 385 ? -4.617 -2.357 -18.016 1 97.62 385 GLY A O 1
ATOM 3189 N N . SER A 1 386 ? -4.738 -4.289 -19.062 1 97.81 386 SER A N 1
ATOM 3190 C CA . SER A 1 386 ? -6.062 -4.605 -18.547 1 97.81 386 SER A CA 1
ATOM 3191 C C . SER A 1 386 ? -5.973 -5.293 -17.188 1 97.81 386 SER A C 1
ATOM 3193 O O . SER A 1 386 ? -6.996 -5.562 -16.547 1 97.81 386 SER A O 1
ATOM 3195 N N . LEU A 1 387 ? -4.816 -5.574 -16.703 1 98.06 387 LEU A N 1
ATOM 3196 C CA . LEU A 1 387 ? -4.602 -6.293 -15.445 1 98.06 387 LEU A CA 1
ATOM 3197 C C . LEU A 1 387 ? -4.094 -5.355 -14.359 1 98.06 387 LEU A C 1
ATOM 3199 O O . LEU A 1 387 ? -3.328 -4.43 -14.641 1 98.06 387 LEU A O 1
ATOM 3203 N N . SER A 1 388 ? -4.582 -5.574 -13.172 1 97.88 388 SER A N 1
ATOM 3204 C CA . SER A 1 388 ? -4.125 -4.824 -12 1 97.88 388 SER A CA 1
ATOM 3205 C C . SER A 1 388 ? -3.475 -5.738 -10.977 1 97.88 388 SER A C 1
ATOM 3207 O O . SER A 1 388 ? -3.811 -6.922 -10.891 1 97.88 388 SER A O 1
ATOM 3209 N N . ILE A 1 389 ? -2.527 -5.203 -10.242 1 98.06 389 ILE A N 1
ATOM 3210 C CA . ILE A 1 389 ? -1.87 -5.934 -9.164 1 98.06 389 ILE A CA 1
ATOM 3211 C C . ILE A 1 389 ? -1.688 -5.02 -7.953 1 98.06 389 ILE A C 1
ATOM 3213 O O . ILE A 1 389 ? -1.399 -3.828 -8.109 1 98.06 389 ILE A O 1
ATOM 3217 N N . LYS A 1 390 ? -2.045 -5.441 -6.793 1 98.25 390 LYS A N 1
ATOM 3218 C CA . LYS A 1 390 ? -1.688 -4.871 -5.496 1 98.25 390 LYS A CA 1
ATOM 3219 C C . LYS A 1 390 ? -0.993 -5.902 -4.613 1 98.25 390 LYS A C 1
ATOM 3221 O O . LYS A 1 390 ? -1.513 -7 -4.402 1 98.25 390 LYS A O 1
ATOM 3226 N N . THR A 1 391 ? 0.206 -5.57 -4.152 1 97.75 391 THR A N 1
ATOM 3227 C CA . THR A 1 391 ? 0.919 -6.453 -3.238 1 97.75 391 THR A CA 1
ATOM 3228 C C . THR A 1 391 ? 0.623 -6.086 -1.787 1 97.75 391 THR A C 1
ATOM 3230 O O . THR A 1 391 ? 0.827 -4.938 -1.379 1 97.75 391 THR A O 1
ATOM 3233 N N . TRP A 1 392 ? 0.104 -6.992 -1.019 1 98.25 392 TRP A N 1
ATOM 3234 C CA . TRP A 1 392 ? -0.197 -6.812 0.397 1 98.25 392 TRP A CA 1
ATOM 3235 C C . TRP A 1 392 ? 0.854 -7.492 1.268 1 98.25 392 TRP A C 1
ATOM 3237 O O . TRP A 1 392 ? 1.003 -8.719 1.232 1 98.25 392 TRP A O 1
ATOM 3247 N N . GLN A 1 393 ? 1.684 -6.754 1.939 1 97.81 393 GLN A N 1
ATOM 3248 C CA . GLN A 1 393 ? 2.617 -7.25 2.945 1 97.81 393 GLN A CA 1
ATOM 3249 C C . GLN A 1 393 ? 2.207 -6.801 4.344 1 97.81 393 GLN A C 1
ATOM 3251 O O . GLN A 1 393 ? 1.881 -5.633 4.559 1 97.81 393 GLN A O 1
ATOM 3256 N N . TYR A 1 394 ? 2.08 -7.68 5.25 1 98.31 394 TYR A N 1
ATOM 3257 C CA . TYR A 1 394 ? 1.71 -7.395 6.633 1 98.31 394 TYR A CA 1
ATOM 3258 C C . TYR A 1 394 ? 2.791 -7.871 7.594 1 98.31 394 TYR A C 1
ATOM 3260 O O . TYR A 1 394 ? 3.053 -9.07 7.699 1 98.31 394 TYR A O 1
ATOM 3268 N N . PHE A 1 395 ? 3.432 -6.965 8.367 1 98.06 395 PHE A N 1
ATOM 3269 C CA . PHE A 1 395 ? 4.605 -7.27 9.18 1 98.06 395 PHE A CA 1
ATOM 3270 C C . PHE A 1 395 ? 4.227 -7.402 10.648 1 98.06 395 PHE A C 1
ATOM 3272 O O . PHE A 1 395 ? 5.098 -7.539 11.516 1 98.06 395 PHE A O 1
ATOM 3279 N N . GLY A 1 396 ? 2.912 -7.402 10.953 1 97.5 396 GLY A N 1
ATOM 3280 C CA . GLY A 1 396 ? 2.451 -7.434 12.328 1 97.5 396 GLY A CA 1
ATOM 3281 C C . GLY A 1 396 ? 2.328 -8.844 12.891 1 97.5 396 GLY A C 1
ATOM 3282 O O . GLY A 1 396 ? 2.189 -9.023 14.102 1 97.5 396 GLY A O 1
ATOM 3283 N N . LEU A 1 397 ? 2.33 -9.797 12.023 1 96.12 397 LEU A N 1
ATOM 3284 C CA . LEU A 1 397 ? 2.332 -11.188 12.461 1 96.12 397 LEU A CA 1
ATOM 3285 C C . LEU A 1 397 ? 2.768 -12.109 11.328 1 96.12 397 LEU A C 1
ATOM 3287 O O . LEU A 1 397 ? 2.713 -11.734 10.156 1 96.12 397 LEU A O 1
ATOM 3291 N N . GLY A 1 398 ? 3.229 -13.328 11.648 1 97.69 398 GLY A N 1
ATOM 3292 C CA . GLY A 1 398 ? 3.605 -14.367 10.703 1 97.69 398 GLY A CA 1
ATOM 3293 C C . GLY A 1 398 ? 3.324 -15.766 11.211 1 97.69 398 GLY A C 1
ATOM 3294 O O . GLY A 1 398 ? 2.434 -15.961 12.047 1 97.69 398 GLY A O 1
ATOM 3295 N N . LYS A 1 399 ? 3.945 -16.672 10.656 1 98.25 399 LYS A N 1
ATOM 3296 C CA . LYS A 1 399 ? 3.789 -18.094 10.977 1 98.25 399 LYS A CA 1
ATOM 3297 C C . LYS A 1 399 ? 4 -18.344 12.469 1 98.25 399 LYS A C 1
ATOM 3299 O O . LYS A 1 399 ? 3.266 -19.125 13.086 1 98.25 399 LYS A O 1
ATOM 3304 N N . ASN A 1 400 ? 4.973 -17.703 13.062 1 97.69 400 ASN A N 1
ATOM 3305 C CA . ASN A 1 400 ? 5.297 -17.891 14.469 1 97.69 400 ASN A CA 1
ATOM 3306 C C . ASN A 1 400 ? 4.145 -17.469 15.375 1 97.69 400 ASN A C 1
ATOM 3308 O O . ASN A 1 400 ? 3.801 -18.172 16.328 1 97.69 400 ASN A O 1
ATOM 3312 N N . ASP A 1 401 ? 3.57 -16.375 15.117 1 97.19 401 ASP A N 1
ATOM 3313 C CA . ASP A 1 401 ? 2.424 -15.891 15.883 1 97.19 401 ASP A CA 1
ATOM 3314 C C . ASP A 1 401 ? 1.227 -16.828 15.719 1 97.19 401 ASP A C 1
ATOM 3316 O O . ASP A 1 401 ? 0.534 -17.141 16.688 1 97.19 401 ASP A O 1
ATOM 3320 N N . ILE A 1 402 ? 0.973 -17.234 14.5 1 98 402 ILE A N 1
ATOM 3321 C CA . ILE A 1 402 ? -0.18 -18.062 14.188 1 98 402 ILE A CA 1
ATOM 3322 C C . ILE A 1 402 ? -0.085 -19.391 14.945 1 98 402 ILE A C 1
ATOM 3324 O O . ILE A 1 402 ? -1.084 -19.875 15.477 1 98 402 ILE A O 1
ATOM 3328 N N . LYS A 1 403 ? 1.084 -19.938 14.969 1 96.94 403 LYS A N 1
ATOM 3329 C CA . LYS A 1 403 ? 1.303 -21.172 15.719 1 96.94 403 LYS A CA 1
ATOM 3330 C C . LYS A 1 403 ? 1.062 -20.953 17.203 1 96.94 403 LYS A C 1
ATOM 3332 O O . LYS A 1 403 ? 0.536 -21.844 17.891 1 96.94 403 LYS A O 1
ATOM 3337 N N . LEU A 1 404 ? 1.47 -19.812 17.688 1 95.94 404 LEU A N 1
ATOM 3338 C CA . LEU A 1 404 ? 1.217 -19.469 19.078 1 95.94 404 LEU A CA 1
ATOM 3339 C C . LEU A 1 404 ? -0.28 -19.391 19.359 1 95.94 404 LEU A C 1
ATOM 3341 O O . LEU A 1 404 ? -0.726 -19.688 20.469 1 95.94 404 LEU A O 1
ATOM 3345 N N . PHE A 1 405 ? -1.036 -19.047 18.328 1 96.31 405 PHE A N 1
ATOM 3346 C CA . PHE A 1 405 ? -2.488 -19 18.438 1 96.31 405 PHE A CA 1
ATOM 3347 C C . PHE A 1 405 ? -3.084 -20.391 18.344 1 96.31 405 PHE A C 1
ATOM 3349 O O . PHE A 1 405 ? -4.305 -20.562 18.391 1 96.31 405 PHE A O 1
ATOM 3356 N N . LYS A 1 406 ? -2.223 -21.375 18.031 1 95.31 406 LYS A N 1
ATOM 3357 C CA . LYS A 1 406 ? -2.625 -22.781 17.875 1 95.31 406 LYS A CA 1
ATOM 3358 C C . LYS A 1 406 ? -3.484 -22.969 16.641 1 95.31 406 LYS A C 1
ATOM 3360 O O . LYS A 1 406 ? -4.461 -23.719 16.656 1 95.31 406 LYS A O 1
ATOM 3365 N N . CYS A 1 407 ? -3.152 -22.266 15.633 1 96.62 407 CYS A N 1
ATOM 3366 C CA . CYS A 1 407 ? -3.795 -22.375 14.328 1 96.62 407 CYS A CA 1
ATOM 3367 C C . CYS A 1 407 ? -2.82 -22.922 13.289 1 96.62 407 CYS A C 1
ATOM 3369 O O . CYS A 1 407 ? -1.623 -22.641 13.344 1 96.62 407 CYS A O 1
ATOM 3371 N N . SER A 1 408 ? -3.396 -23.781 12.367 1 97.12 408 SER A N 1
ATOM 3372 C CA . SER A 1 408 ? -2.635 -24.047 11.156 1 97.12 408 SER A CA 1
ATOM 3373 C C . SER A 1 408 ? -2.395 -22.766 10.359 1 97.12 408 SER A C 1
ATOM 3375 O O . SER A 1 408 ? -3.336 -22.031 10.07 1 97.12 408 SER A O 1
ATOM 3377 N N . PRO A 1 409 ? -1.151 -22.469 10.039 1 98.19 409 PRO A N 1
ATOM 3378 C CA . PRO A 1 409 ? -0.879 -21.219 9.312 1 98.19 409 PRO A CA 1
ATOM 3379 C C . PRO A 1 409 ? -1.674 -21.109 8.016 1 98.19 409 PRO A C 1
ATOM 3381 O O . PRO A 1 409 ? -2.223 -20.047 7.715 1 98.19 409 PRO A O 1
ATOM 3384 N N . ASP A 1 410 ? -1.704 -22.188 7.27 1 98.25 410 ASP A N 1
ATOM 3385 C CA . ASP A 1 410 ? -2.426 -22.188 6 1 98.25 410 ASP A CA 1
ATOM 3386 C C . ASP A 1 410 ? -3.918 -21.938 6.219 1 98.25 410 ASP A C 1
ATOM 3388 O O . ASP A 1 410 ? -4.531 -21.141 5.52 1 98.25 410 ASP A O 1
ATOM 3392 N N . SER A 1 411 ? -4.488 -22.688 7.141 1 98.62 411 SER A N 1
ATOM 3393 C CA . SER A 1 411 ? -5.91 -22.516 7.438 1 98.62 411 SER A CA 1
ATOM 3394 C C . SER A 1 411 ? -6.223 -21.109 7.902 1 98.62 411 SER A C 1
ATOM 3396 O O . SER A 1 411 ? -7.266 -20.547 7.547 1 98.62 411 SER A O 1
ATOM 3398 N N . PHE A 1 412 ? -5.336 -20.578 8.734 1 98.69 412 PHE A N 1
ATOM 3399 C CA . PHE A 1 412 ? -5.512 -19.219 9.227 1 98.69 412 PHE A CA 1
ATOM 3400 C C . PHE A 1 412 ? -5.609 -18.234 8.078 1 98.69 412 PHE A C 1
ATOM 3402 O O . PHE A 1 412 ? -6.52 -17.391 8.039 1 98.69 412 PHE A O 1
ATOM 3409 N N . VAL A 1 413 ? -4.688 -18.281 7.121 1 98.88 413 VAL A N 1
ATOM 3410 C CA . VAL A 1 413 ? -4.652 -17.312 6.027 1 98.88 413 VAL A CA 1
ATOM 3411 C C . VAL A 1 413 ? -5.863 -17.516 5.121 1 98.88 413 VAL A C 1
ATOM 3413 O O . VAL A 1 413 ? -6.414 -16.547 4.582 1 98.88 413 VAL A O 1
ATOM 3416 N N . GLN A 1 414 ? -6.281 -18.734 4.902 1 98.88 414 GLN A N 1
ATOM 3417 C CA . GLN A 1 414 ? -7.473 -18.984 4.098 1 98.88 414 GLN A CA 1
ATOM 3418 C C . GLN A 1 414 ? -8.711 -18.375 4.742 1 98.88 414 GLN A C 1
ATOM 3420 O O . GLN A 1 414 ? -9.547 -17.781 4.059 1 98.88 414 GLN A O 1
ATOM 3425 N N . MET A 1 415 ? -8.812 -18.547 6.062 1 98.88 415 MET A N 1
ATOM 3426 C CA . MET A 1 415 ? -9.945 -17.922 6.746 1 98.88 415 MET A CA 1
ATOM 3427 C C . MET A 1 415 ? -9.812 -16.391 6.742 1 98.88 415 MET A C 1
ATOM 3429 O O . MET A 1 415 ? -10.82 -15.688 6.668 1 98.88 415 MET A O 1
ATOM 3433 N N . LEU A 1 416 ? -8.578 -15.914 6.848 1 98.88 416 LEU A N 1
ATOM 3434 C CA . LEU A 1 416 ? -8.328 -14.484 6.707 1 98.88 416 LEU A CA 1
ATOM 3435 C C . LEU A 1 416 ? -8.836 -13.969 5.363 1 98.88 416 LEU A C 1
ATOM 3437 O O . LEU A 1 416 ? -9.508 -12.938 5.305 1 98.88 416 LEU A O 1
ATOM 3441 N N . ILE A 1 417 ? -8.531 -14.688 4.289 1 98.94 417 ILE A N 1
ATOM 3442 C CA . ILE A 1 417 ? -8.953 -14.328 2.939 1 98.94 417 ILE A CA 1
ATOM 3443 C C . ILE A 1 417 ? -10.477 -14.336 2.859 1 98.94 417 ILE A C 1
ATOM 3445 O O . ILE A 1 417 ? -11.078 -13.398 2.318 1 98.94 417 ILE A O 1
ATOM 3449 N N . GLN A 1 418 ? -11.094 -15.359 3.414 1 98.88 418 GLN A N 1
ATOM 3450 C CA . GLN A 1 418 ? -12.555 -15.461 3.377 1 98.88 418 GLN A CA 1
ATOM 3451 C C . GLN A 1 418 ? -13.203 -14.312 4.145 1 98.88 418 GLN A C 1
ATOM 3453 O O . GLN A 1 418 ? -14.18 -13.727 3.682 1 98.88 418 GLN A O 1
ATOM 3458 N N . LEU A 1 419 ? -12.641 -14.023 5.277 1 98.81 419 LEU A N 1
ATOM 3459 C CA . LEU A 1 419 ? -13.188 -12.93 6.082 1 98.81 419 LEU A CA 1
ATOM 3460 C C . LEU A 1 419 ? -13.039 -11.602 5.355 1 98.81 419 LEU A C 1
ATOM 3462 O O . LEU A 1 419 ? -13.977 -10.805 5.316 1 98.81 419 LEU A O 1
ATOM 3466 N N . ALA A 1 420 ? -11.883 -11.344 4.844 1 98.75 420 ALA A N 1
ATOM 3467 C CA . ALA A 1 420 ? -11.633 -10.102 4.113 1 98.75 420 ALA A CA 1
ATOM 3468 C C . ALA A 1 420 ? -12.578 -9.969 2.92 1 98.75 420 ALA A C 1
ATOM 3470 O O . ALA A 1 420 ? -13.125 -8.891 2.67 1 98.75 420 ALA A O 1
ATOM 3471 N N . TYR A 1 421 ? -12.727 -11.07 2.154 1 98.75 421 TYR A N 1
ATOM 3472 C CA . TYR A 1 421 ? -13.609 -11.047 0.992 1 98.75 421 TYR A CA 1
ATOM 3473 C C . TYR A 1 421 ? -15.047 -10.797 1.407 1 98.75 421 TYR A C 1
ATOM 3475 O O . TYR A 1 421 ? -15.781 -10.078 0.72 1 98.75 421 TYR A O 1
ATOM 3483 N N . TYR A 1 422 ? -15.469 -11.398 2.482 1 98.38 422 TYR A N 1
ATOM 3484 C CA . TYR A 1 422 ? -16.828 -11.195 2.988 1 98.38 422 TYR A CA 1
ATOM 3485 C C . TYR A 1 422 ? -17.031 -9.742 3.422 1 98.38 422 TYR A C 1
ATOM 3487 O O . TYR A 1 422 ? -18.078 -9.156 3.154 1 98.38 422 TYR A O 1
ATOM 3495 N N . LYS A 1 423 ? -16.094 -9.227 4.105 1 96.06 423 LYS A N 1
ATOM 3496 C CA . LYS A 1 423 ? -16.156 -7.809 4.469 1 96.06 423 LYS A CA 1
ATOM 3497 C C . LYS A 1 423 ? -16.281 -6.93 3.232 1 96.06 423 LYS A C 1
ATOM 3499 O O . LYS A 1 423 ? -16.938 -5.887 3.268 1 96.06 423 LYS A O 1
ATOM 3504 N N . TYR A 1 424 ? -15.617 -7.27 2.186 1 97.06 424 TYR A N 1
ATOM 3505 C CA . TYR A 1 424 ? -15.523 -6.496 0.951 1 97.06 424 TYR A CA 1
ATOM 3506 C C . TYR A 1 424 ? -16.812 -6.621 0.134 1 97.06 424 TYR A C 1
ATOM 3508 O O . TYR A 1 424 ? -17.312 -5.629 -0.39 1 97.06 424 TYR A O 1
ATOM 3516 N N . THR A 1 425 ? -17.422 -7.828 0.105 1 97.31 425 THR A N 1
ATOM 3517 C CA . THR A 1 425 ? -18.453 -8.07 -0.888 1 97.31 425 THR A CA 1
ATOM 3518 C C . THR A 1 425 ? -19.766 -8.469 -0.212 1 97.31 425 THR A C 1
ATOM 3520 O O . THR A 1 425 ? -20.828 -8.438 -0.837 1 97.31 425 THR A O 1
ATOM 3523 N N . GLY A 1 426 ? -19.688 -8.984 1.034 1 96.06 426 GLY A N 1
ATOM 3524 C CA . GLY A 1 426 ? -20.875 -9.414 1.746 1 96.06 426 GLY A CA 1
ATOM 3525 C C . GLY A 1 426 ? -21.234 -10.867 1.485 1 96.06 426 GLY A C 1
ATOM 3526 O O . GLY A 1 426 ? -22.266 -11.352 1.956 1 96.06 426 GLY A O 1
ATOM 3527 N N . THR A 1 427 ? -20.344 -11.578 0.709 1 96.69 427 THR A N 1
ATOM 3528 C CA . THR A 1 427 ? -20.625 -12.969 0.389 1 96.69 427 THR A CA 1
ATOM 3529 C C . THR A 1 427 ? -19.344 -13.781 0.297 1 96.69 427 THR A C 1
ATOM 3531 O O . THR A 1 427 ? -18.25 -13.227 0.319 1 96.69 427 THR A O 1
ATOM 3534 N N . LEU A 1 428 ? -19.484 -15.078 0.376 1 98 428 LEU A N 1
ATOM 3535 C CA . LEU A 1 428 ? -18.391 -15.984 0.002 1 98 428 LEU A CA 1
ATOM 3536 C C . LEU A 1 428 ? -18.625 -16.547 -1.395 1 98 428 LEU A C 1
ATOM 3538 O O . LEU A 1 428 ? -19.766 -16.766 -1.802 1 98 428 LEU A O 1
ATOM 3542 N N . LYS A 1 429 ? -17.594 -16.719 -2.129 1 98.31 429 LYS A N 1
ATOM 3543 C CA . LYS A 1 429 ? -17.641 -17.281 -3.475 1 98.31 429 LYS A CA 1
ATOM 3544 C C . LYS A 1 429 ? -16.719 -18.5 -3.59 1 98.31 429 LYS A C 1
ATOM 3546 O O . LYS A 1 429 ? -15.836 -18.688 -2.76 1 98.31 429 LYS A O 1
ATOM 3551 N N . PRO A 1 430 ? -17.016 -19.344 -4.605 1 98.62 430 PRO A N 1
ATOM 3552 C CA . PRO A 1 430 ? -16.141 -20.5 -4.805 1 98.62 430 PRO A CA 1
ATOM 3553 C C . PRO A 1 430 ? -14.664 -20.141 -4.812 1 98.62 430 PRO A C 1
ATOM 3555 O O . PRO A 1 430 ? -14.258 -19.219 -5.527 1 98.62 430 PRO A O 1
ATOM 3558 N N . THR A 1 431 ? -13.914 -20.828 -3.982 1 98.75 431 THR A N 1
ATOM 3559 C CA . THR A 1 431 ? -12.492 -20.547 -3.789 1 98.75 431 THR A CA 1
ATOM 3560 C C . THR A 1 431 ? -11.656 -21.797 -4.031 1 98.75 431 THR A C 1
ATOM 3562 O O . THR A 1 431 ? -11.859 -22.828 -3.379 1 98.75 431 THR A O 1
ATOM 3565 N N . TYR A 1 432 ? -10.812 -21.656 -4.98 1 98.31 432 TYR A N 1
ATOM 3566 C CA . TYR A 1 432 ? -9.844 -22.703 -5.297 1 98.31 432 TYR A CA 1
ATOM 3567 C C . TYR A 1 432 ? -8.57 -22.531 -4.473 1 98.31 432 TYR A C 1
ATOM 3569 O O . TYR A 1 432 ? -7.969 -21.453 -4.469 1 98.31 432 TYR A O 1
ATOM 3577 N N . GLU A 1 433 ? -8.211 -23.547 -3.766 1 98.44 433 GLU A N 1
ATOM 3578 C CA . GLU A 1 433 ? -6.883 -23.625 -3.168 1 98.44 433 GLU A CA 1
ATOM 3579 C C . GLU A 1 433 ? -6.129 -24.859 -3.678 1 98.44 433 GLU A C 1
ATOM 3581 O O . GLU A 1 433 ? -6.641 -25.984 -3.615 1 98.44 433 GLU A O 1
ATOM 3586 N N . SER A 1 434 ? -4.941 -24.594 -4.141 1 96.81 434 SER A N 1
ATOM 3587 C CA . SER A 1 434 ? -4.141 -25.688 -4.66 1 96.81 434 SER A CA 1
ATOM 3588 C C . SER A 1 434 ? -3.643 -26.594 -3.537 1 96.81 434 SER A C 1
ATOM 3590 O O . SER A 1 434 ? -3.062 -26.125 -2.561 1 96.81 434 SER A O 1
ATOM 3592 N N . ALA A 1 435 ? -3.895 -27.875 -3.65 1 97 435 ALA A N 1
ATOM 3593 C CA . ALA A 1 435 ? -3.344 -28.891 -2.758 1 97 435 ALA A CA 1
ATOM 3594 C C . ALA A 1 435 ? -2.375 -29.812 -3.502 1 97 435 ALA A C 1
ATOM 3596 O O . ALA A 1 435 ? -2.711 -30.344 -4.559 1 97 435 ALA A O 1
ATOM 3597 N N . SER A 1 436 ? -1.26 -29.969 -3 1 94.94 436 SER A N 1
ATOM 3598 C CA . SER A 1 436 ? -0.26 -30.812 -3.662 1 94.94 436 SER A CA 1
ATOM 3599 C C . SER A 1 436 ? -0.619 -32.281 -3.562 1 94.94 436 SER A C 1
ATOM 3601 O O . SER A 1 436 ? -1.042 -32.75 -2.504 1 94.94 436 SER A O 1
ATOM 3603 N N . THR A 1 437 ? -0.456 -33 -4.633 1 96.06 437 THR A N 1
ATOM 3604 C CA . THR A 1 437 ? -0.601 -34.469 -4.645 1 96.06 437 THR A CA 1
ATOM 3605 C C . THR A 1 437 ? 0.716 -35.125 -5.02 1 96.06 437 THR A C 1
ATOM 3607 O O . THR A 1 437 ? 0.721 -36.219 -5.594 1 96.06 437 THR A O 1
ATOM 3610 N N . ARG A 1 438 ? 1.787 -34.469 -4.738 1 95.5 438 ARG A N 1
ATOM 3611 C CA . ARG A 1 438 ? 3.105 -35 -5.094 1 95.5 438 ARG A CA 1
ATOM 3612 C C . ARG A 1 438 ? 3.467 -36.188 -4.246 1 95.5 438 ARG A C 1
ATOM 3614 O O . ARG A 1 438 ? 4.484 -36.844 -4.488 1 95.5 438 ARG A O 1
ATOM 3621 N N . ARG A 1 439 ? 2.662 -36.562 -3.293 1 96.19 439 ARG A N 1
ATOM 3622 C CA . ARG A 1 439 ? 2.859 -37.812 -2.564 1 96.19 439 ARG A CA 1
ATOM 3623 C C . ARG A 1 439 ? 2.594 -39.031 -3.461 1 96.19 439 ARG A C 1
ATOM 3625 O O . ARG A 1 439 ? 2.982 -40.156 -3.135 1 96.19 439 ARG A O 1
ATOM 3632 N N . PHE A 1 440 ? 1.904 -38.812 -4.613 1 97.12 440 PHE A N 1
ATOM 3633 C CA . PHE A 1 440 ? 1.656 -39.844 -5.609 1 97.12 440 PHE A CA 1
ATOM 3634 C C . PHE A 1 440 ? 2.578 -39.656 -6.809 1 97.12 440 PHE A C 1
ATOM 3636 O O . PHE A 1 440 ? 3.076 -38.562 -7.062 1 97.12 440 PHE A O 1
ATOM 3643 N N . PHE A 1 441 ? 2.82 -40.781 -7.531 1 96.88 441 PHE A N 1
ATOM 3644 C CA . PHE A 1 441 ? 3.639 -40.719 -8.734 1 96.88 441 PHE A CA 1
ATOM 3645 C C . PHE A 1 441 ? 3.035 -39.75 -9.758 1 96.88 441 PHE A C 1
ATOM 3647 O O . PHE A 1 441 ? 1.85 -39.875 -10.086 1 96.88 441 PHE A O 1
ATOM 3654 N N . LYS A 1 442 ? 3.803 -38.781 -10.203 1 95.81 442 LYS A N 1
ATOM 3655 C CA . LYS A 1 442 ? 3.412 -37.781 -11.18 1 95.81 442 LYS A CA 1
ATOM 3656 C C . LYS A 1 442 ? 2.285 -36.906 -10.641 1 95.81 442 LYS A C 1
ATOM 3658 O O . LYS A 1 442 ? 1.487 -36.375 -11.414 1 95.81 442 LYS A O 1
ATOM 3663 N N . GLY A 1 443 ? 2.184 -36.844 -9.305 1 94.81 443 GLY A N 1
ATOM 3664 C CA . GLY A 1 443 ? 1.164 -36 -8.688 1 94.81 443 GLY A CA 1
ATOM 3665 C C . GLY A 1 443 ? 1.4 -34.531 -8.906 1 94.81 443 GLY A C 1
ATOM 3666 O O . GLY A 1 443 ? 2.533 -34.062 -8.797 1 94.81 443 GLY A O 1
ATOM 3667 N N . ARG A 1 444 ? 0.329 -33.719 -9.156 1 93.06 444 ARG A N 1
ATOM 3668 C CA . ARG A 1 444 ? 0.387 -32.281 -9.344 1 93.06 444 ARG A CA 1
ATOM 3669 C C . ARG A 1 444 ? -0.482 -31.562 -8.312 1 93.06 444 ARG A C 1
ATOM 3671 O O . ARG A 1 444 ? -0.072 -31.391 -7.164 1 93.06 444 ARG A O 1
ATOM 3678 N N . THR A 1 445 ? -1.814 -31.391 -8.688 1 92.06 445 THR A N 1
ATOM 3679 C CA . THR A 1 445 ? -2.645 -30.656 -7.738 1 92.06 445 THR A CA 1
ATOM 3680 C C . THR A 1 445 ? -4.027 -31.297 -7.629 1 92.06 445 THR A C 1
ATOM 3682 O O . THR A 1 445 ? -4.453 -32.031 -8.523 1 92.06 445 THR A O 1
ATOM 3685 N N . GLU A 1 446 ? -4.559 -31.219 -6.488 1 96.44 446 GLU A N 1
ATOM 3686 C CA . GLU A 1 446 ? -5.98 -31.344 -6.191 1 96.44 446 GLU A CA 1
ATOM 3687 C C . GLU A 1 446 ? -6.566 -30.016 -5.723 1 96.44 446 GLU A C 1
ATOM 3689 O O . GLU A 1 446 ? -5.828 -29.078 -5.41 1 96.44 446 GLU A O 1
ATOM 3694 N N . THR A 1 447 ? -7.875 -29.891 -5.809 1 97.75 447 THR A N 1
ATOM 3695 C CA . THR A 1 447 ? -8.547 -28.672 -5.375 1 97.75 447 THR A CA 1
ATOM 3696 C C . THR A 1 447 ? -9.008 -28.797 -3.926 1 97.75 447 THR A C 1
ATOM 3698 O O . THR A 1 447 ? -9.75 -29.719 -3.582 1 97.75 447 THR A O 1
ATOM 3701 N N . CYS A 1 448 ? -8.516 -27.938 -3.152 1 98.31 448 CYS A N 1
ATOM 3702 C CA . CYS A 1 448 ? -9.172 -27.719 -1.87 1 98.31 448 CYS A CA 1
ATOM 3703 C C . CYS A 1 448 ? -10.273 -26.672 -1.997 1 98.31 448 CYS A C 1
ATOM 3705 O O . CYS A 1 448 ? -10.016 -25.531 -2.391 1 98.31 448 CYS A O 1
ATOM 3707 N N . ARG A 1 449 ? -11.492 -27.094 -1.768 1 97.94 449 ARG A N 1
ATOM 3708 C CA . ARG A 1 449 ? -12.609 -26.172 -1.706 1 97.94 449 ARG A CA 1
ATOM 3709 C C . ARG A 1 449 ? -12.664 -25.469 -0.355 1 97.94 449 ARG A C 1
ATOM 3711 O O . ARG A 1 449 ? -13.336 -25.922 0.567 1 97.94 449 ARG A O 1
ATOM 3718 N N . SER A 1 450 ? -12.188 -24.266 -0.296 1 97 450 SER A N 1
ATOM 3719 C CA . SER A 1 450 ? -11.891 -23.594 0.967 1 97 450 SER A CA 1
ATOM 3720 C C . SER A 1 450 ? -13.156 -23.047 1.615 1 97 450 SER A C 1
ATOM 3722 O O . SER A 1 450 ? -13.156 -22.719 2.801 1 97 450 SER A O 1
ATOM 3724 N N . VAL A 1 451 ? -14.234 -22.969 0.857 1 98.44 451 VAL A N 1
ATOM 3725 C CA . VAL A 1 451 ? -15.484 -22.453 1.413 1 98.44 451 VAL A CA 1
ATOM 3726 C C . VAL A 1 451 ? -16.328 -23.609 1.936 1 98.44 451 VAL A C 1
ATOM 3728 O O . VAL A 1 451 ? -16.641 -24.547 1.19 1 98.44 451 VAL A O 1
ATOM 3731 N N . SER A 1 452 ? -16.609 -23.641 3.166 1 98.12 452 SER A N 1
ATOM 3732 C CA . SER A 1 452 ? -17.453 -24.609 3.842 1 98.12 452 SER A CA 1
ATOM 3733 C C . SER A 1 452 ? -18.578 -23.938 4.625 1 98.12 452 SER A C 1
ATOM 3735 O O . SER A 1 452 ? -18.625 -22.703 4.695 1 98.12 452 SER A O 1
ATOM 3737 N N . LEU A 1 453 ? -19.484 -24.766 5.145 1 98 453 LEU A N 1
ATOM 3738 C CA . LEU A 1 453 ? -20.531 -24.219 6 1 98 453 LEU A CA 1
ATOM 3739 C C . LEU A 1 453 ? -19.938 -23.578 7.242 1 98 453 LEU A C 1
ATOM 3741 O O . LEU A 1 453 ? -20.438 -22.547 7.719 1 98 453 LEU A O 1
ATOM 3745 N N . GLU A 1 454 ? -18.859 -24.156 7.773 1 98.5 454 GLU A N 1
ATOM 3746 C CA . GLU A 1 454 ? -18.188 -23.609 8.945 1 98.5 454 GLU A CA 1
ATOM 3747 C C . GLU A 1 454 ? -17.547 -22.266 8.633 1 98.5 454 GLU A C 1
ATOM 3749 O O . GLU A 1 454 ? -17.609 -21.344 9.438 1 98.5 454 GLU A O 1
ATOM 3754 N N . ALA A 1 455 ? -16.922 -22.156 7.457 1 98.75 455 ALA A N 1
ATOM 3755 C CA . ALA A 1 455 ? -16.344 -20.891 7.035 1 98.75 455 ALA A CA 1
ATOM 3756 C C . ALA A 1 455 ? -17.406 -19.812 6.895 1 98.75 455 ALA A C 1
ATOM 3758 O O . ALA A 1 455 ? -17.188 -18.672 7.305 1 98.75 455 ALA A O 1
ATOM 3759 N N . LEU A 1 456 ? -18.531 -20.188 6.27 1 98.62 456 LEU A N 1
ATOM 3760 C CA . LEU A 1 456 ? -19.625 -19.266 6.102 1 98.62 456 LEU A CA 1
ATOM 3761 C C . LEU A 1 456 ? -20.141 -18.766 7.449 1 98.62 456 LEU A C 1
ATOM 3763 O O . LEU A 1 456 ? -20.391 -17.578 7.633 1 98.62 456 LEU A O 1
ATOM 3767 N N . GLN A 1 457 ? -20.281 -19.703 8.391 1 98.44 457 GLN A N 1
ATOM 3768 C CA . GLN A 1 457 ? -20.75 -19.328 9.727 1 98.44 457 GLN A CA 1
ATOM 3769 C C . GLN A 1 457 ? -19.75 -18.422 10.422 1 98.44 457 GLN A C 1
ATOM 3771 O O . GLN A 1 457 ? -20.125 -17.469 11.109 1 98.44 457 GLN A O 1
ATOM 3776 N N . PHE A 1 458 ? -18.516 -18.688 10.281 1 98.69 458 PHE A N 1
ATOM 3777 C CA . PHE A 1 458 ? -17.438 -17.891 10.867 1 98.69 458 PHE A CA 1
ATOM 3778 C C . PHE A 1 458 ? -17.531 -16.453 10.406 1 98.69 458 PHE A C 1
ATOM 3780 O O . PHE A 1 458 ? -17.562 -15.531 11.227 1 98.69 458 PHE A O 1
ATOM 3787 N N . VAL A 1 459 ? -17.562 -16.203 9.133 1 98.5 459 VAL A N 1
ATOM 3788 C CA . VAL A 1 459 ? -17.516 -14.836 8.633 1 98.5 459 VAL A CA 1
ATOM 3789 C C . VAL A 1 459 ? -18.797 -14.109 9.016 1 98.5 459 VAL A C 1
ATOM 3791 O O . VAL A 1 459 ? -18.781 -12.906 9.312 1 98.5 459 VAL A O 1
ATOM 3794 N N . LYS A 1 460 ? -19.953 -14.844 8.992 1 97.62 460 LYS A N 1
ATOM 3795 C CA . LYS A 1 460 ? -21.219 -14.242 9.406 1 97.62 460 LYS A CA 1
ATOM 3796 C C . LYS A 1 460 ? -21.172 -13.82 10.875 1 97.62 460 LYS A C 1
ATOM 3798 O O . LYS A 1 460 ? -21.594 -12.719 11.227 1 97.62 460 LYS A O 1
ATOM 3803 N N . ASP A 1 461 ? -20.656 -14.75 11.695 1 97.81 461 ASP A N 1
ATOM 3804 C CA . ASP A 1 461 ? -20.516 -14.422 13.117 1 97.81 461 ASP A CA 1
ATOM 3805 C C . ASP A 1 461 ? -19.578 -13.242 13.32 1 97.81 461 ASP A C 1
ATOM 3807 O O . ASP A 1 461 ? -19.859 -12.344 14.117 1 97.81 461 ASP A O 1
ATOM 3811 N N . TRP A 1 462 ? -18.547 -13.258 12.641 1 96.94 462 TRP A N 1
ATOM 3812 C CA . TRP A 1 462 ? -17.516 -12.25 12.844 1 96.94 462 TRP A CA 1
ATOM 3813 C C . TRP A 1 462 ? -18.031 -10.859 12.5 1 96.94 462 TRP A C 1
ATOM 3815 O O . TRP A 1 462 ? -17.672 -9.875 13.148 1 96.94 462 TRP A O 1
ATOM 3825 N N . GLU A 1 463 ? -18.859 -10.75 11.477 1 93.38 463 GLU A N 1
ATOM 3826 C CA . GLU A 1 463 ? -19.328 -9.453 11 1 93.38 463 GLU A CA 1
ATOM 3827 C C . GLU A 1 463 ? -20.609 -9.023 11.734 1 93.38 463 GLU A C 1
ATOM 3829 O O . GLU A 1 463 ? -21.078 -7.906 11.555 1 93.38 463 GLU A O 1
ATOM 3834 N N . ASN A 1 464 ? -21.125 -9.898 12.508 1 92 464 ASN A N 1
ATOM 3835 C CA . ASN A 1 464 ? -22.297 -9.57 13.328 1 92 464 ASN A CA 1
ATOM 3836 C C . ASN A 1 464 ? -21.891 -8.906 14.641 1 92 464 ASN A C 1
ATOM 3838 O O . ASN A 1 464 ? -21.312 -9.555 15.516 1 92 464 ASN A O 1
ATOM 3842 N N . PRO A 1 465 ? -22.188 -7.691 14.844 1 84.62 465 PRO A N 1
ATOM 3843 C CA . PRO A 1 465 ? -21.719 -6.965 16.031 1 84.62 465 PRO A CA 1
ATOM 3844 C C . PRO A 1 465 ? -22.328 -7.492 17.328 1 84.62 465 PRO A C 1
ATOM 3846 O O . PRO A 1 465 ? -21.812 -7.223 18.406 1 84.62 465 PRO A O 1
ATOM 3849 N N . THR A 1 466 ? -23.391 -8.203 17.281 1 87.25 466 THR A N 1
ATOM 3850 C CA . THR A 1 466 ? -24.062 -8.688 18.469 1 87.25 466 THR A CA 1
ATOM 3851 C C . THR A 1 466 ? -23.484 -10.023 18.922 1 87.25 466 THR A C 1
ATOM 3853 O O . THR A 1 466 ? -23.734 -10.469 20.047 1 87.25 466 THR A O 1
ATOM 3856 N N . VAL A 1 467 ? -22.672 -10.641 18.078 1 93.94 467 VAL A N 1
ATOM 3857 C CA . VAL A 1 467 ? -22.031 -11.898 18.438 1 93.94 46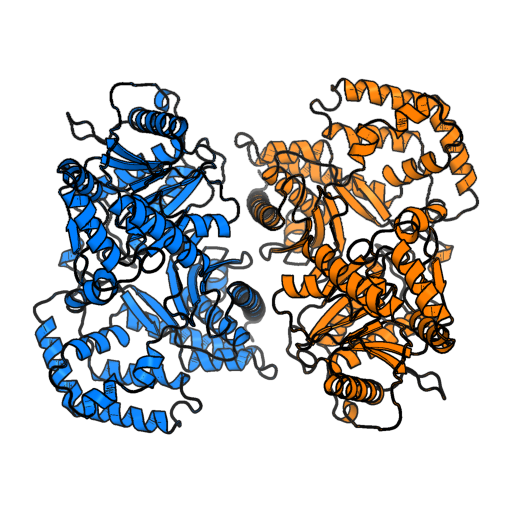7 VAL A CA 1
ATOM 3858 C C . VAL A 1 467 ? -20.797 -11.625 19.297 1 93.94 467 VAL A C 1
ATOM 3860 O O . VAL A 1 467 ? -19.906 -10.875 18.906 1 93.94 467 VAL A O 1
ATOM 3863 N N . PRO A 1 468 ? -20.781 -12.188 20.516 1 93.38 468 PRO A N 1
ATOM 3864 C CA . PRO A 1 468 ? -19.609 -11.977 21.391 1 93.38 468 PRO A CA 1
ATOM 3865 C C . PRO A 1 468 ? -18.328 -12.562 20.797 1 93.38 468 PRO A C 1
ATOM 3867 O O . PRO A 1 468 ? -18.375 -13.531 20.047 1 93.38 468 PRO A O 1
ATOM 3870 N N . VAL A 1 469 ? -17.234 -12.078 21.234 1 93.81 469 VAL A N 1
ATOM 3871 C CA . VAL A 1 469 ? -15.922 -12.438 20.688 1 93.81 469 VAL A CA 1
ATOM 3872 C C . VAL A 1 469 ? -15.656 -13.922 20.938 1 93.81 469 VAL A C 1
ATOM 3874 O O . VAL A 1 469 ? -15.078 -14.602 20.094 1 93.81 469 VAL A O 1
ATOM 3877 N N . GLU A 1 470 ? -16.062 -14.422 22.047 1 95.31 470 GLU A N 1
ATOM 3878 C CA . GLU A 1 470 ? -15.859 -15.836 22.375 1 95.31 470 GLU A CA 1
ATOM 3879 C C . GLU A 1 470 ? -16.531 -16.734 21.344 1 95.31 470 GLU A C 1
ATOM 3881 O O . GLU A 1 470 ? -15.953 -17.75 20.938 1 95.31 470 GLU A O 1
ATOM 3886 N N . ARG A 1 471 ? -17.719 -16.391 20.938 1 97 471 ARG A N 1
ATOM 3887 C CA . ARG A 1 471 ? -18.438 -17.156 19.938 1 97 471 ARG A CA 1
ATOM 3888 C C . ARG A 1 471 ? -17.797 -17 18.562 1 97 471 ARG A C 1
ATOM 3890 O O . ARG A 1 471 ? -17.766 -17.938 17.766 1 97 471 ARG A O 1
ATOM 3897 N N . LYS A 1 472 ? -17.359 -15.812 18.281 1 97.69 472 LYS A N 1
ATOM 3898 C CA . LYS A 1 472 ? -16.625 -15.578 17.047 1 97.69 472 LYS A CA 1
ATOM 3899 C C . LYS A 1 472 ? -15.406 -16.484 16.938 1 97.69 472 LYS A C 1
ATOM 3901 O O . LYS A 1 472 ? -15.164 -17.094 15.891 1 97.69 472 LYS A O 1
ATOM 3906 N N . LEU A 1 473 ? -14.68 -16.625 18.031 1 97.75 473 LEU A N 1
ATOM 3907 C CA . LEU A 1 473 ? -13.469 -17.438 18.062 1 97.75 473 LEU A CA 1
ATOM 3908 C C . LEU A 1 473 ? -13.812 -18.922 17.953 1 97.75 473 LEU A C 1
ATOM 3910 O O . LEU A 1 473 ? -13.055 -19.688 17.344 1 97.75 473 LEU A O 1
ATOM 3914 N N . LYS A 1 474 ? -14.906 -19.281 18.531 1 97.88 474 LYS A N 1
ATOM 3915 C CA . LYS A 1 474 ? -15.352 -20.672 18.391 1 97.88 474 LYS A CA 1
ATOM 3916 C C . LYS A 1 474 ? -15.68 -21 16.938 1 97.88 474 LYS A C 1
ATOM 3918 O O . LYS A 1 474 ? -15.32 -22.062 16.438 1 97.88 474 LYS A O 1
ATOM 3923 N N . SER A 1 475 ? -16.406 -20.109 16.297 1 98.62 475 SER A N 1
ATOM 3924 C CA . SER A 1 475 ? -16.719 -20.297 14.883 1 98.62 475 SER A CA 1
ATOM 3925 C C . SER A 1 475 ? -15.453 -20.359 14.031 1 98.62 475 SER A C 1
ATOM 3927 O O . SER A 1 475 ? -15.391 -21.109 13.055 1 98.62 475 SER A O 1
ATOM 3929 N N . LEU A 1 476 ? -14.492 -19.531 14.398 1 98.69 476 LEU A N 1
ATOM 3930 C CA . LEU A 1 476 ? -13.211 -19.578 13.703 1 98.69 476 LEU A CA 1
ATOM 3931 C C . LEU A 1 476 ? -12.555 -20.953 13.859 1 98.69 476 LEU A C 1
ATOM 3933 O O . LEU A 1 476 ? -12.07 -21.516 12.875 1 98.69 476 LEU A O 1
ATOM 3937 N N . ASP A 1 477 ? -12.562 -21.422 15.039 1 98.31 477 ASP A N 1
ATOM 3938 C CA . ASP A 1 477 ? -11.961 -22.719 15.312 1 98.31 477 ASP A CA 1
ATOM 3939 C C . ASP A 1 477 ? -12.602 -23.812 14.469 1 98.31 477 ASP A C 1
ATOM 3941 O O . ASP A 1 477 ? -11.906 -24.672 13.922 1 98.31 477 ASP A O 1
ATOM 3945 N N . LEU A 1 478 ? -13.875 -23.781 14.383 1 98.75 478 LEU A N 1
ATOM 3946 C CA . LEU A 1 478 ? -14.594 -24.766 13.594 1 98.75 478 LEU A CA 1
ATOM 3947 C C . LEU A 1 478 ? -14.258 -24.625 12.109 1 98.75 478 LEU A C 1
ATOM 3949 O O . LEU A 1 478 ? -14.117 -25.625 11.406 1 98.75 478 LEU A O 1
ATOM 3953 N N . ALA A 1 479 ? -14.188 -23.422 11.641 1 98.88 479 ALA A N 1
ATOM 3954 C CA . ALA A 1 479 ? -13.828 -23.156 10.25 1 98.88 479 ALA A CA 1
ATOM 3955 C C . ALA A 1 479 ? -12.422 -23.672 9.938 1 98.88 479 ALA A C 1
ATOM 3957 O O . ALA A 1 479 ? -12.18 -24.234 8.875 1 98.88 479 ALA A O 1
ATOM 3958 N N . LEU A 1 480 ? -11.523 -23.453 10.852 1 98.75 480 LEU A N 1
ATOM 3959 C CA . LEU A 1 480 ? -10.148 -23.922 10.688 1 98.75 480 LEU A CA 1
ATOM 3960 C C . LEU A 1 480 ? -10.094 -25.438 10.609 1 98.75 480 LEU A C 1
ATOM 3962 O O . LEU A 1 480 ? -9.391 -26 9.766 1 98.75 480 LEU A O 1
ATOM 3966 N N . LYS A 1 481 ? -10.836 -26.047 11.469 1 98.56 481 LYS A N 1
ATOM 3967 C CA . LYS A 1 481 ? -10.883 -27.516 11.469 1 98.56 481 LYS A CA 1
ATOM 3968 C C . LYS A 1 481 ? -11.453 -28.047 10.164 1 98.56 481 LYS A C 1
ATOM 3970 O O . LYS A 1 481 ? -10.961 -29.031 9.617 1 98.56 481 LYS A O 1
ATOM 3975 N N . SER A 1 482 ? -12.469 -27.406 9.742 1 98.69 482 SER A N 1
ATOM 3976 C CA . SER A 1 482 ? -13.07 -27.797 8.469 1 98.69 482 SER A CA 1
ATOM 3977 C C . SER A 1 482 ? -12.07 -27.656 7.324 1 98.69 482 SER A C 1
ATOM 3979 O O . SER A 1 482 ? -11.945 -28.562 6.488 1 98.69 482 SER A O 1
ATOM 3981 N N . HIS A 1 483 ? -11.414 -26.547 7.273 1 98.69 483 HIS A N 1
ATOM 3982 C CA . HIS A 1 483 ? -10.422 -26.328 6.23 1 98.69 483 HIS A CA 1
ATOM 3983 C C . HIS A 1 483 ? -9.32 -27.375 6.281 1 98.69 483 HIS A C 1
ATOM 3985 O O . HIS A 1 483 ? -8.898 -27.891 5.246 1 98.69 483 HIS A O 1
ATOM 3991 N N . ASN A 1 484 ? -8.914 -27.656 7.473 1 98.31 484 ASN A N 1
ATOM 3992 C CA . ASN A 1 484 ? -7.891 -28.688 7.652 1 98.31 484 ASN A CA 1
ATOM 3993 C C . ASN A 1 484 ? -8.344 -30.031 7.098 1 98.31 484 ASN A C 1
ATOM 3995 O O . ASN A 1 484 ? -7.539 -30.766 6.523 1 98.31 484 ASN A O 1
ATOM 3999 N N . ASN A 1 485 ? -9.547 -30.281 7.305 1 98.25 485 ASN A N 1
ATOM 4000 C CA . ASN A 1 485 ? -10.086 -31.531 6.785 1 98.25 485 ASN A CA 1
ATOM 4001 C C . ASN A 1 485 ? -10.117 -31.531 5.262 1 98.25 485 ASN A C 1
ATOM 4003 O O . ASN A 1 485 ? -9.727 -32.531 4.633 1 98.25 485 ASN A O 1
ATOM 4007 N N . TYR A 1 486 ? -10.578 -30.453 4.688 1 98.31 486 TYR A N 1
ATOM 4008 C CA . TYR A 1 486 ? -10.656 -30.359 3.234 1 98.31 486 TYR A CA 1
ATOM 4009 C C . TYR A 1 486 ? -9.273 -30.469 2.607 1 98.31 486 TYR A C 1
ATOM 4011 O O . TYR A 1 486 ? -9.094 -31.141 1.591 1 98.31 486 TYR A O 1
ATOM 4019 N N . ILE A 1 487 ? -8.305 -29.797 3.18 1 97.69 487 ILE A N 1
ATOM 4020 C CA . ILE A 1 487 ? -6.957 -29.812 2.613 1 97.69 487 ILE A CA 1
ATOM 4021 C C . ILE A 1 487 ? -6.344 -31.203 2.756 1 97.69 487 ILE A C 1
ATOM 4023 O O . ILE A 1 487 ? -5.582 -31.641 1.892 1 97.69 487 ILE A O 1
ATOM 4027 N N . ARG A 1 488 ? -6.629 -31.844 3.875 1 97.31 488 ARG A N 1
ATOM 4028 C CA . ARG A 1 488 ? -6.152 -33.219 4.074 1 97.31 488 ARG A CA 1
ATOM 4029 C C . ARG A 1 488 ? -6.723 -34.156 3.016 1 97.31 488 ARG A C 1
ATOM 4031 O O . ARG A 1 488 ? -5.988 -34.938 2.414 1 97.31 488 ARG A O 1
ATOM 4038 N N . LEU A 1 489 ? -7.977 -34.062 2.801 1 98.12 489 LEU A N 1
ATOM 4039 C CA . LEU A 1 489 ? -8.633 -34.906 1.809 1 98.12 489 LEU A CA 1
ATOM 4040 C C . LEU A 1 489 ? -8.078 -34.625 0.413 1 98.12 489 LEU A C 1
ATOM 4042 O O . LEU A 1 489 ? -7.797 -35.562 -0.342 1 98.12 489 LEU A O 1
ATOM 4046 N N . ALA A 1 490 ? -7.945 -33.406 0.125 1 98.12 490 ALA A N 1
ATOM 4047 C CA . ALA A 1 490 ? -7.418 -33.031 -1.185 1 98.12 490 ALA A CA 1
ATOM 4048 C C . ALA A 1 490 ? -6 -33.562 -1.381 1 98.12 490 ALA A C 1
ATOM 4050 O O . ALA A 1 490 ? -5.684 -34.125 -2.43 1 98.12 490 ALA A O 1
ATOM 4051 N N . SER A 1 491 ? -5.191 -33.406 -0.374 1 96.38 491 SER A N 1
ATOM 4052 C CA . SER A 1 491 ? -3.803 -33.844 -0.456 1 96.38 491 SER A CA 1
ATOM 4053 C C . SER A 1 491 ? -3.717 -35.375 -0.577 1 96.38 491 SER A C 1
ATOM 4055 O O . SER A 1 491 ? -2.748 -35.906 -1.126 1 96.38 491 SER A O 1
ATOM 4057 N N . ASN A 1 492 ? -4.797 -36.031 -0.123 1 96.94 492 ASN A N 1
ATOM 4058 C CA . ASN A 1 492 ? -4.863 -37.5 -0.197 1 96.94 492 ASN A CA 1
ATOM 4059 C C . ASN A 1 492 ? -5.492 -37.969 -1.506 1 96.94 492 ASN A C 1
ATOM 4061 O O . ASN A 1 492 ? -5.789 -39.156 -1.669 1 96.94 492 ASN A O 1
ATOM 4065 N N . GLY A 1 493 ? -5.699 -37.062 -2.385 1 96.88 493 GLY A N 1
ATOM 4066 C CA . GLY A 1 493 ? -6.312 -37.406 -3.656 1 96.88 493 GLY A CA 1
ATOM 4067 C C . GLY A 1 493 ? -7.797 -37.719 -3.541 1 96.88 493 GLY A C 1
ATOM 4068 O O . GLY A 1 493 ? -8.375 -38.344 -4.418 1 96.88 493 GLY A O 1
ATOM 4069 N N . GLU A 1 494 ? -8.359 -37.281 -2.461 1 98 494 GLU A N 1
ATOM 4070 C CA . GLU A 1 494 ? -9.766 -37.562 -2.172 1 98 494 GLU A CA 1
ATOM 4071 C C . GLU A 1 494 ? -10.617 -36.281 -2.25 1 98 494 GLU A C 1
ATOM 4073 O O . GLU A 1 494 ? -11.633 -36.188 -1.561 1 98 494 GLU A O 1
ATOM 4078 N N . GLY A 1 495 ? -10.133 -35.344 -2.998 1 97.62 495 GLY A N 1
ATOM 4079 C CA . GLY A 1 495 ? -10.945 -34.156 -3.236 1 97.62 495 GLY A CA 1
ATOM 4080 C C . GLY A 1 495 ? -12.109 -34.406 -4.176 1 97.62 495 GLY A C 1
ATOM 4081 O O . GLY A 1 495 ? -12.328 -35.531 -4.605 1 97.62 495 GLY A O 1
ATOM 4082 N N . VAL A 1 496 ? -12.781 -33.375 -4.578 1 98.06 496 VAL A N 1
ATOM 4083 C CA . VAL A 1 496 ? -14.016 -33.469 -5.348 1 98.06 496 VAL A CA 1
ATOM 4084 C C . VAL A 1 496 ? -13.719 -33.25 -6.832 1 98.06 496 VAL A C 1
ATOM 4086 O O . VAL A 1 496 ? -14.125 -34.062 -7.672 1 98.06 496 VAL A O 1
ATOM 4089 N N . ASP A 1 497 ? -12.953 -32.344 -7.137 1 97.81 497 ASP A N 1
ATOM 4090 C CA . ASP A 1 497 ? -12.914 -31.734 -8.477 1 97.81 497 ASP A CA 1
ATOM 4091 C C . ASP A 1 497 ? -12.164 -32.656 -9.453 1 97.81 497 ASP A C 1
ATOM 4093 O O . ASP A 1 497 ? -12.617 -32.875 -10.578 1 97.81 497 ASP A O 1
ATOM 4097 N N . ARG A 1 498 ? -11.062 -33.188 -9.078 1 98.06 498 ARG A N 1
ATOM 4098 C CA . ARG A 1 498 ? -10.297 -34.031 -10 1 98.06 498 ARG A CA 1
ATOM 4099 C C . ARG A 1 498 ? -11.031 -35.344 -10.289 1 98.06 498 ARG A C 1
ATOM 4101 O O . ARG A 1 498 ? -10.969 -35.844 -11.406 1 98.06 498 ARG A O 1
ATOM 4108 N N . HIS A 1 499 ? -11.664 -35.938 -9.25 1 98.44 499 HIS A N 1
ATOM 4109 C CA . HIS A 1 499 ? -12.445 -37.125 -9.461 1 98.44 499 HIS A CA 1
ATOM 4110 C C . HIS A 1 499 ? -13.609 -36.875 -10.422 1 98.44 499 HIS A C 1
ATOM 4112 O O . HIS A 1 499 ? -13.812 -37.625 -11.375 1 98.44 499 HIS A O 1
ATOM 4118 N N . LEU A 1 500 ? -14.344 -35.844 -10.156 1 98.38 500 LEU A N 1
ATOM 4119 C CA . LEU A 1 500 ? -15.484 -35.5 -11.023 1 98.38 500 LEU A CA 1
ATOM 4120 C C . LEU A 1 500 ? -15.016 -35.219 -12.445 1 98.38 500 LEU A C 1
ATOM 4122 O O . LEU A 1 500 ? -15.719 -35.531 -13.406 1 98.38 500 LEU A O 1
ATOM 4126 N N . PHE A 1 501 ? -13.922 -34.625 -12.609 1 97.56 501 PHE A N 1
ATOM 4127 C CA . PHE A 1 501 ? -13.336 -34.406 -13.93 1 97.56 501 PHE A CA 1
ATOM 4128 C C . PHE A 1 501 ? -13.062 -35.75 -14.617 1 97.56 501 PHE A C 1
ATOM 4130 O O . PHE A 1 501 ? -13.383 -35.906 -15.797 1 97.56 501 PHE A O 1
ATOM 4137 N N . GLY A 1 502 ? -12.438 -36.656 -13.867 1 97.81 502 GLY A N 1
ATOM 4138 C CA . GLY A 1 502 ? -12.188 -37.969 -14.422 1 97.81 502 GLY A CA 1
ATOM 4139 C C . GLY A 1 502 ? -13.453 -38.656 -14.883 1 97.81 502 GLY A C 1
ATOM 4140 O O . GLY A 1 502 ? -13.477 -39.25 -15.977 1 97.81 502 GLY A O 1
ATOM 4141 N N . LEU A 1 503 ? -14.477 -38.625 -14.039 1 98.38 503 LEU A N 1
ATOM 4142 C CA . LEU A 1 503 ? -15.75 -39.25 -14.406 1 98.38 503 LEU A CA 1
ATOM 4143 C C . LEU A 1 503 ? -16.312 -38.625 -15.672 1 98.38 503 LEU A C 1
ATOM 4145 O O . LEU A 1 503 ? -16.844 -39.312 -16.547 1 98.38 503 LEU A O 1
ATOM 4149 N N . LYS A 1 504 ? -16.234 -37.344 -15.75 1 97.25 504 LYS A N 1
ATOM 4150 C CA . LYS A 1 504 ? -16.75 -36.625 -16.922 1 97.25 504 LYS A CA 1
ATOM 4151 C C . LYS A 1 504 ? -16.047 -37.094 -18.188 1 97.25 504 LYS A C 1
ATOM 4153 O O . LYS A 1 504 ? -16.672 -37.156 -19.25 1 97.25 504 LYS A O 1
ATOM 4158 N N . GLN A 1 505 ? -14.734 -37.406 -18.125 1 96.62 505 GLN A N 1
ATOM 4159 C CA . GLN A 1 505 ? -13.969 -37.875 -19.281 1 96.62 505 GLN A CA 1
ATOM 4160 C C . GLN A 1 505 ? -14.469 -39.219 -19.766 1 96.62 505 GLN A C 1
ATOM 4162 O O . GLN A 1 505 ? -14.211 -39.625 -20.891 1 96.62 505 GLN A O 1
ATOM 4167 N N . MET A 1 506 ? -15.18 -39.969 -18.891 1 97.38 506 MET A N 1
ATOM 4168 C CA . MET A 1 506 ? -15.633 -41.312 -19.219 1 97.38 506 MET A CA 1
ATOM 4169 C C . MET A 1 506 ? -17 -41.281 -19.891 1 97.38 506 MET A C 1
ATOM 4171 O O . MET A 1 506 ? -17.516 -42.312 -20.328 1 97.38 506 MET A O 1
ATOM 4175 N N . VAL A 1 507 ? -17.609 -40.125 -19.938 1 97.19 507 VAL A N 1
ATOM 4176 C CA . VAL A 1 507 ? -18.969 -40 -20.469 1 97.19 507 VAL A CA 1
ATOM 4177 C C . VAL A 1 507 ? -18.953 -40.281 -21.984 1 97.19 507 VAL A C 1
ATOM 4179 O O . VAL A 1 507 ? -18.266 -39.562 -22.719 1 97.19 507 VAL A O 1
ATOM 4182 N N . GLU A 1 508 ? -19.656 -41.219 -22.391 1 93.5 508 GLU A N 1
ATOM 4183 C CA . GLU A 1 508 ? -19.812 -41.531 -23.812 1 93.5 508 GLU A CA 1
ATOM 4184 C C . GLU A 1 508 ? -21.188 -41.094 -24.328 1 93.5 508 GLU A C 1
ATOM 4186 O O . GLU A 1 508 ? -21.312 -40.594 -25.438 1 93.5 508 GLU A O 1
ATOM 4191 N N . GLU A 1 509 ? -22.141 -41.438 -23.516 1 90.38 509 GLU A N 1
ATOM 4192 C CA . GLU A 1 509 ? -23.531 -41.062 -23.828 1 90.38 509 GLU A CA 1
ATOM 4193 C C . GLU A 1 509 ? -24.094 -40.094 -22.812 1 90.38 509 GLU A C 1
ATOM 4195 O O . GLU A 1 509 ? -24 -40.312 -21.594 1 90.38 509 GLU A O 1
ATOM 4200 N N . GLN A 1 510 ? -24.688 -39.094 -23.406 1 91.5 510 GLN A N 1
ATOM 4201 C CA . GLN A 1 510 ? -25.312 -38.125 -22.531 1 91.5 510 GLN A CA 1
ATOM 4202 C C . GLN A 1 510 ? -26.734 -38.531 -22.156 1 91.5 510 GLN A C 1
ATOM 4204 O O . GLN A 1 510 ? -27.703 -37.938 -22.641 1 91.5 510 GLN A O 1
ATOM 4209 N N . THR A 1 511 ? -26.797 -39.406 -21.172 1 94.88 511 THR A N 1
ATOM 4210 C CA . THR A 1 511 ? -28.109 -39.719 -20.656 1 94.88 511 THR A CA 1
ATOM 4211 C C . THR A 1 511 ? -28.703 -38.531 -19.891 1 94.88 511 THR A C 1
ATOM 4213 O O . THR A 1 511 ? -27.984 -37.625 -19.516 1 94.88 511 THR A O 1
ATOM 4216 N N . PRO A 1 512 ? -29.969 -38.594 -19.688 1 95.56 512 PRO A N 1
ATOM 4217 C CA . PRO A 1 512 ? -30.594 -37.469 -18.984 1 95.56 512 PRO A CA 1
ATOM 4218 C C . PRO A 1 512 ? -30 -37.219 -17.594 1 95.56 512 PRO A C 1
ATOM 4220 O O . PRO A 1 512 ? -29.781 -36.062 -17.219 1 95.56 512 PRO A O 1
ATOM 4223 N N . ILE A 1 513 ? -29.672 -38.25 -16.875 1 95.69 513 ILE A N 1
ATOM 4224 C CA . ILE A 1 513 ? -29.156 -38.094 -15.523 1 95.69 513 ILE A CA 1
ATOM 4225 C C . ILE A 1 513 ? -27.734 -37.531 -15.57 1 95.69 513 ILE A C 1
ATOM 4227 O O . ILE A 1 513 ? -27.359 -36.719 -14.727 1 95.69 513 ILE A O 1
ATOM 4231 N N . VAL A 1 514 ? -26.953 -38 -16.469 1 97.31 514 VAL A N 1
ATOM 4232 C CA . VAL A 1 514 ? -25.594 -37.5 -16.656 1 97.31 514 VAL A CA 1
ATOM 4233 C C . VAL A 1 514 ? -25.625 -36.031 -17.016 1 97.31 514 VAL A C 1
ATOM 4235 O O . VAL A 1 514 ? -24.859 -35.219 -16.469 1 97.31 514 VAL A O 1
ATOM 4238 N N . ASP A 1 515 ? -26.531 -35.688 -17.875 1 97 515 ASP A N 1
ATOM 4239 C CA . ASP A 1 515 ? -26.703 -34.312 -18.297 1 97 515 ASP A CA 1
ATOM 4240 C C . ASP A 1 515 ? -27.109 -33.438 -17.125 1 97 515 ASP A C 1
ATOM 4242 O O . ASP A 1 515 ? -26.516 -32.375 -16.906 1 97 515 ASP A O 1
ATOM 4246 N N . LYS A 1 516 ? -28.078 -33.844 -16.359 1 97.25 516 LYS A N 1
ATOM 4247 C CA . LYS A 1 516 ? -28.578 -33.062 -15.227 1 97.25 516 LYS A CA 1
ATOM 4248 C C . LYS A 1 516 ? -27.531 -32.938 -14.133 1 97.25 516 LYS A C 1
ATOM 4250 O O . LYS A 1 516 ? -27.484 -31.938 -13.422 1 97.25 516 LYS A O 1
ATOM 4255 N N . PHE A 1 517 ? -26.688 -33.969 -14.055 1 97.94 517 PHE A N 1
ATOM 4256 C CA . PHE A 1 517 ? -25.641 -33.938 -13.047 1 97.94 517 PHE A CA 1
ATOM 4257 C C . PHE A 1 517 ? -24.531 -32.938 -13.422 1 97.94 517 PHE A C 1
ATOM 4259 O O . PHE A 1 517 ? -24.266 -32 -12.672 1 97.94 517 PHE A O 1
ATOM 4266 N N . PHE A 1 518 ? -23.953 -33.062 -14.586 1 97.88 518 PHE A N 1
ATOM 4267 C CA . PHE A 1 518 ? -22.734 -32.312 -14.953 1 97.88 518 PHE A CA 1
ATOM 4268 C C . PHE A 1 518 ? -23.094 -30.938 -15.492 1 97.88 518 PHE A C 1
ATOM 4270 O O . PHE A 1 518 ? -22.25 -30.047 -15.555 1 97.88 518 PHE A O 1
ATOM 4277 N N . ASN A 1 519 ? -24.312 -30.672 -15.875 1 97 519 ASN A N 1
ATOM 4278 C CA . ASN A 1 519 ? -24.672 -29.391 -16.469 1 97 519 ASN A CA 1
ATOM 4279 C C . ASN A 1 519 ? -25.625 -28.609 -15.555 1 97 519 ASN A C 1
ATOM 4281 O O . ASN A 1 519 ? -26.234 -27.625 -15.984 1 97 519 ASN A O 1
ATOM 4285 N N . ASN A 1 520 ? -25.719 -29.141 -14.312 1 97.56 520 ASN A N 1
ATOM 4286 C CA . ASN A 1 520 ? -26.453 -28.344 -13.336 1 97.56 520 ASN A CA 1
ATOM 4287 C C . ASN A 1 520 ? -25.781 -26.984 -13.109 1 97.56 520 ASN A C 1
ATOM 4289 O O . ASN A 1 520 ? -24.547 -26.891 -13.07 1 97.56 520 ASN A O 1
ATOM 4293 N N . PRO A 1 521 ? -26.547 -25.922 -12.945 1 97.31 521 PRO A N 1
ATOM 4294 C CA . PRO A 1 521 ? -25.953 -24.594 -12.75 1 97.31 521 PRO A CA 1
ATOM 4295 C C . PRO A 1 521 ? -25 -24.531 -11.57 1 97.31 521 PRO A C 1
ATOM 4297 O O . PRO A 1 521 ? -23.953 -23.891 -11.648 1 97.31 521 PRO A O 1
ATOM 4300 N N . ILE A 1 522 ? -25.266 -25.219 -10.516 1 98.19 522 ILE A N 1
ATOM 4301 C CA . ILE A 1 522 ? -24.422 -25.172 -9.328 1 98.19 522 ILE A CA 1
ATOM 4302 C C . ILE A 1 522 ? -23.125 -25.938 -9.578 1 98.19 522 ILE A C 1
ATOM 4304 O O . ILE A 1 522 ? -22.094 -25.609 -8.992 1 98.19 522 ILE A O 1
ATOM 4308 N N . PHE A 1 523 ? -23.172 -27 -10.422 1 98.06 523 PHE A N 1
ATOM 4309 C CA . PHE A 1 523 ? -21.969 -27.734 -10.766 1 98.06 523 PHE A CA 1
ATOM 4310 C C . PHE A 1 523 ? -20.938 -26.797 -11.398 1 98.06 523 PHE A C 1
ATOM 4312 O O . PHE A 1 523 ? -19.781 -26.75 -10.969 1 98.06 523 PHE A O 1
ATOM 4319 N N . ASN A 1 524 ? -21.406 -25.984 -12.32 1 97.12 524 ASN A N 1
ATOM 4320 C CA . ASN A 1 524 ? -20.547 -25.031 -12.984 1 97.12 524 ASN A CA 1
ATOM 4321 C C . ASN A 1 524 ? -20.125 -23.906 -12.047 1 97.12 524 ASN A C 1
ATOM 4323 O O . ASN A 1 524 ? -18.969 -23.5 -12.023 1 97.12 524 ASN A O 1
ATOM 4327 N N . TYR A 1 525 ? -21.062 -23.438 -11.273 1 98.06 525 TYR A N 1
ATOM 4328 C CA . TYR A 1 525 ? -20.797 -22.328 -10.367 1 98.06 525 TYR A CA 1
ATOM 4329 C C . TYR A 1 525 ? -19.766 -22.719 -9.312 1 98.06 525 TYR A C 1
ATOM 4331 O O . TYR A 1 525 ? -18.844 -21.938 -9.023 1 98.06 525 TYR A O 1
ATOM 4339 N N . SER A 1 526 ? -19.922 -23.875 -8.742 1 98.12 526 SER A N 1
ATOM 4340 C CA . SER A 1 526 ? -19.109 -24.297 -7.605 1 98.12 526 SER A CA 1
ATOM 4341 C C . SER A 1 526 ? -17.688 -24.625 -8.039 1 98.12 526 SER A C 1
ATOM 4343 O O . SER A 1 526 ? -16.797 -24.812 -7.195 1 98.12 526 SER A O 1
ATOM 4345 N N . SER A 1 527 ? -17.453 -24.688 -9.359 1 96.81 527 SER A N 1
ATOM 4346 C CA . SER A 1 527 ? -16.094 -24.891 -9.875 1 96.81 527 SER A CA 1
ATOM 4347 C C . SER A 1 527 ? -15.617 -23.688 -10.664 1 96.81 527 SER A C 1
ATOM 4349 O O . SER A 1 527 ? -14.68 -23.781 -11.453 1 96.81 527 SER A O 1
ATOM 4351 N N . TYR A 1 528 ? -16.375 -22.562 -10.609 1 97.69 528 TYR A N 1
ATOM 4352 C CA . TYR A 1 528 ? -15.969 -21.25 -11.125 1 97.69 528 TYR A CA 1
ATOM 4353 C C . TYR A 1 528 ? -15.188 -20.469 -10.086 1 97.69 528 TYR A C 1
ATOM 4355 O O . TYR A 1 528 ? -15.766 -19.969 -9.117 1 97.69 528 TYR A O 1
ATOM 4363 N N . TRP A 1 529 ? -13.922 -20.359 -10.234 1 97.94 529 TRP A N 1
ATOM 4364 C CA . TRP A 1 529 ? -13.047 -19.984 -9.141 1 97.94 529 TRP A CA 1
ATOM 4365 C C . TRP A 1 529 ? -12.898 -18.469 -9.07 1 97.94 529 TRP A C 1
ATOM 4367 O O . TRP A 1 529 ? -11.891 -17.906 -9.508 1 97.94 529 TRP A O 1
ATOM 4377 N N . TYR A 1 530 ? -13.836 -17.859 -8.375 1 98.56 530 TYR A N 1
ATOM 4378 C CA . TYR A 1 530 ? -13.812 -16.422 -8.125 1 98.56 530 TYR A CA 1
ATOM 4379 C C . TYR A 1 530 ? -12.555 -16.016 -7.367 1 98.56 530 TYR A C 1
ATOM 4381 O O . TYR A 1 530 ? -11.977 -14.969 -7.633 1 98.56 530 TYR A O 1
ATOM 4389 N N . LEU A 1 531 ? -12.211 -16.875 -6.457 1 98.81 531 LEU A N 1
ATOM 4390 C CA . LEU A 1 531 ? -10.922 -16.719 -5.781 1 98.81 531 LEU A CA 1
ATOM 4391 C C . LEU A 1 531 ? -10 -17.891 -6.102 1 98.81 531 LEU A C 1
ATOM 4393 O O . LEU A 1 531 ? -10.336 -19.047 -5.82 1 98.81 531 LEU A O 1
ATOM 4397 N N . SER A 1 532 ? -8.945 -17.594 -6.754 1 98.5 532 SER A N 1
ATOM 4398 C CA . SER A 1 532 ? -7.879 -18.547 -6.984 1 98.5 532 SER A CA 1
ATOM 4399 C C . SER A 1 532 ? -6.707 -18.312 -6.039 1 98.5 532 SER A C 1
ATOM 4401 O O . SER A 1 532 ? -6.051 -17.281 -6.105 1 98.5 532 SER A O 1
ATOM 4403 N N . THR A 1 533 ? -6.473 -19.25 -5.125 1 98.56 533 THR A N 1
ATOM 4404 C CA . THR A 1 533 ? -5.457 -19.047 -4.102 1 98.56 533 THR A CA 1
ATOM 4405 C C . THR A 1 533 ? -4.438 -20.188 -4.121 1 98.56 533 THR A C 1
ATOM 4407 O O . THR A 1 533 ? -4.766 -21.312 -4.484 1 98.56 533 THR A O 1
ATOM 4410 N N . SER A 1 534 ? -3.201 -19.844 -3.812 1 97.62 534 SER A N 1
ATOM 4411 C CA . SER A 1 534 ? -2.117 -20.797 -3.688 1 97.62 534 SER A CA 1
ATOM 4412 C C . SER A 1 534 ? -0.992 -20.266 -2.811 1 97.62 534 SER A C 1
ATOM 4414 O O . SER A 1 534 ? -0.758 -19.047 -2.768 1 97.62 534 SER A O 1
ATOM 4416 N N . GLN A 1 535 ? -0.365 -21.203 -2.104 1 96.38 535 GLN A N 1
ATOM 4417 C CA . GLN A 1 535 ? 0.668 -20.797 -1.154 1 96.38 535 GLN A CA 1
ATOM 4418 C C . GLN A 1 535 ? 2.033 -21.344 -1.567 1 96.38 535 GLN A C 1
ATOM 4420 O O . GLN A 1 535 ? 2.184 -22.547 -1.808 1 96.38 535 GLN A O 1
ATOM 4425 N N . LEU A 1 536 ? 3.029 -20.531 -1.646 1 96.56 536 LEU A N 1
ATOM 4426 C CA . LEU A 1 536 ? 4.461 -20.828 -1.681 1 96.56 536 LEU A CA 1
ATOM 4427 C C . LEU A 1 536 ? 5.238 -19.828 -0.833 1 96.56 536 LEU A C 1
ATOM 4429 O O . LEU A 1 536 ? 5.219 -18.625 -1.11 1 96.56 536 LEU A O 1
ATOM 4433 N N . SER A 1 537 ? 5.945 -20.297 0.167 1 96.56 537 SER A N 1
ATOM 4434 C CA . SER A 1 537 ? 6.562 -19.359 1.104 1 96.56 537 SER A CA 1
ATOM 4435 C C . SER A 1 537 ? 8.078 -19.344 0.937 1 96.56 537 SER A C 1
ATOM 4437 O O . SER A 1 537 ? 8.703 -20.375 0.701 1 96.56 537 SER A O 1
ATOM 4439 N N . SER A 1 538 ? 8.609 -18.203 0.955 1 97.12 538 SER A N 1
ATOM 4440 C CA . SER A 1 538 ? 10.055 -18 0.959 1 97.12 538 SER A CA 1
ATOM 4441 C C . SER A 1 538 ? 10.422 -16.672 1.636 1 97.12 538 SER A C 1
ATOM 4443 O O . SER A 1 538 ? 9.891 -15.625 1.286 1 97.12 538 SER A O 1
ATOM 4445 N N . GLU A 1 539 ? 11.359 -16.734 2.59 1 95.56 539 GLU A N 1
ATOM 4446 C CA . GLU A 1 539 ? 11.891 -15.531 3.215 1 95.56 539 GLU A CA 1
ATOM 4447 C C . GLU A 1 539 ? 12.727 -14.719 2.23 1 95.56 539 GLU A C 1
ATOM 4449 O O . GLU A 1 539 ? 13.055 -13.562 2.49 1 95.56 539 GLU A O 1
ATOM 4454 N N . ASN A 1 540 ? 12.953 -15.352 1.049 1 94.94 540 ASN A N 1
ATOM 4455 C CA . ASN A 1 540 ? 13.898 -14.766 0.106 1 94.94 540 ASN A CA 1
ATOM 4456 C C . ASN A 1 540 ? 13.188 -14.094 -1.061 1 94.94 540 ASN A C 1
ATOM 4458 O O . ASN A 1 540 ? 13.828 -13.57 -1.973 1 94.94 540 ASN A O 1
ATOM 4462 N N . PHE A 1 541 ? 11.891 -14.078 -1.066 1 96.5 541 PHE A N 1
ATOM 4463 C CA . PHE A 1 541 ? 11.148 -13.508 -2.186 1 96.5 541 PHE A CA 1
ATOM 4464 C C . PHE A 1 541 ? 10.484 -12.195 -1.786 1 96.5 541 PHE A C 1
ATOM 4466 O O . PHE A 1 541 ? 10.125 -12.008 -0.624 1 96.5 541 PHE A O 1
ATOM 4473 N N . ASN A 1 542 ? 10.359 -11.305 -2.781 1 92.12 542 ASN A N 1
ATOM 4474 C CA . ASN A 1 542 ? 9.594 -10.062 -2.666 1 92.12 542 ASN A CA 1
ATOM 4475 C C . ASN A 1 542 ? 8.273 -10.148 -3.434 1 92.12 542 ASN A C 1
ATOM 4477 O O . ASN A 1 542 ? 7.492 -9.203 -3.434 1 92.12 542 ASN A O 1
ATOM 4481 N N . GLY A 1 543 ? 8.094 -11.305 -4.105 1 94.81 543 GLY A N 1
ATOM 4482 C CA . GLY A 1 543 ? 6.887 -11.43 -4.906 1 94.81 543 GLY A CA 1
ATOM 4483 C C . GLY A 1 543 ? 6.648 -12.844 -5.398 1 94.81 543 GLY A C 1
ATOM 4484 O O . GLY A 1 543 ? 7.602 -13.594 -5.645 1 94.81 543 GLY A O 1
ATOM 4485 N N . TYR A 1 544 ? 5.457 -13.203 -5.527 1 97.31 544 TYR A N 1
ATOM 4486 C CA . TYR A 1 544 ? 4.922 -14.453 -6.059 1 97.31 544 TYR A CA 1
ATOM 4487 C C . TYR A 1 544 ? 3.498 -14.266 -6.566 1 97.31 544 TYR A C 1
ATOM 4489 O O . TYR A 1 544 ? 2.648 -13.719 -5.859 1 97.31 544 TYR A O 1
ATOM 4497 N N . GLY A 1 545 ? 3.33 -14.648 -7.859 1 97.62 545 GLY A N 1
ATOM 4498 C CA . GLY A 1 545 ? 1.946 -14.43 -8.25 1 97.62 545 GLY A CA 1
ATOM 4499 C C . GLY A 1 545 ? 1.644 -14.906 -9.656 1 97.62 545 GLY A C 1
ATOM 4500 O O . GLY A 1 545 ? 2.496 -15.508 -10.312 1 97.62 545 GLY A O 1
ATOM 4501 N N . TRP A 1 546 ? 0.385 -14.68 -10.047 1 97.75 546 TRP A N 1
ATOM 4502 C CA . TRP A 1 546 ? -0.188 -14.984 -11.352 1 97.75 546 TRP A CA 1
ATOM 4503 C C . TRP A 1 546 ? -1.443 -14.148 -11.602 1 97.75 546 TRP A C 1
ATOM 4505 O O . TRP A 1 546 ? -1.81 -13.305 -10.781 1 97.75 546 TRP A O 1
ATOM 4515 N N . SER A 1 547 ? -2.113 -14.328 -12.711 1 97.69 547 SER A N 1
ATOM 4516 C CA . SER A 1 547 ? -3.293 -13.578 -13.125 1 97.69 547 SER A CA 1
ATOM 4517 C C . SER A 1 547 ? -4.562 -14.148 -12.5 1 97.69 547 SER A C 1
ATOM 4519 O O . SER A 1 547 ? -4.57 -15.289 -12.031 1 97.69 547 SER A O 1
ATOM 4521 N N . PRO A 1 548 ? -5.676 -13.32 -12.469 1 97.75 548 PRO A N 1
ATOM 4522 C CA . PRO A 1 548 ? -6.969 -13.922 -12.141 1 97.75 548 PRO A CA 1
ATOM 4523 C C . PRO A 1 548 ? -7.383 -15.008 -13.141 1 97.75 548 PRO A C 1
ATOM 4525 O O . PRO A 1 548 ? -7.113 -14.883 -14.336 1 97.75 548 PRO A O 1
ATOM 4528 N N . VAL A 1 549 ? -8.109 -15.992 -12.664 1 96.56 549 VAL A N 1
ATOM 4529 C CA . VAL A 1 549 ? -8.391 -17.125 -13.539 1 96.56 549 VAL A CA 1
ATOM 4530 C C . VAL A 1 549 ? -9.734 -16.922 -14.227 1 96.56 549 VAL A C 1
ATOM 4532 O O . VAL A 1 549 ? -10.031 -17.594 -15.227 1 96.56 549 VAL A O 1
ATOM 4535 N N . VAL A 1 550 ? -10.617 -16.047 -13.656 1 97.56 550 VAL A N 1
ATOM 4536 C CA . VAL A 1 550 ? -11.867 -15.664 -14.297 1 97.56 550 VAL A CA 1
ATOM 4537 C C . VAL A 1 550 ? -12.008 -14.148 -14.281 1 97.56 550 VAL A C 1
ATOM 4539 O O . VAL A 1 550 ? -11.438 -13.477 -13.414 1 97.56 550 VAL A O 1
ATOM 4542 N N . PRO A 1 551 ? -12.766 -13.562 -15.195 1 97.69 551 PRO A N 1
ATOM 4543 C CA . PRO A 1 551 ? -12.867 -12.102 -15.297 1 97.69 551 PRO A CA 1
ATOM 4544 C C . PRO A 1 551 ? -13.43 -11.461 -14.031 1 97.69 551 PRO A C 1
ATOM 4546 O O . PRO A 1 551 ? -13.07 -10.328 -13.695 1 97.69 551 PRO A O 1
ATOM 4549 N N . GLU A 1 552 ? -14.25 -12.219 -13.281 1 98.19 552 GLU A N 1
ATOM 4550 C CA . GLU A 1 552 ? -14.93 -11.688 -12.109 1 98.19 552 GLU A CA 1
ATOM 4551 C C . GLU A 1 552 ? -14.094 -11.875 -10.852 1 98.19 552 GLU A C 1
ATOM 4553 O O . GLU A 1 552 ? -14.453 -11.391 -9.773 1 98.19 552 GLU A O 1
ATOM 4558 N N . GLY A 1 553 ? -12.992 -12.578 -11.031 1 98.25 553 GLY A N 1
ATOM 4559 C CA . GLY A 1 553 ? -12.344 -13.086 -9.836 1 98.25 553 GLY A CA 1
ATOM 4560 C C . GLY A 1 553 ? -11.062 -12.359 -9.492 1 98.25 553 GLY A C 1
ATOM 4561 O O . GLY A 1 553 ? -10.734 -11.344 -10.109 1 98.25 553 GLY A O 1
ATOM 4562 N N . LEU A 1 554 ? -10.406 -12.906 -8.406 1 98.81 554 LEU A N 1
ATOM 4563 C CA . LEU A 1 554 ? -9.117 -12.453 -7.906 1 98.81 554 LEU A CA 1
ATOM 4564 C C . LEU A 1 554 ? -8.102 -13.586 -7.906 1 98.81 554 LEU A C 1
ATOM 4566 O O . LEU A 1 554 ? -8.445 -14.734 -7.613 1 98.81 554 LEU A O 1
ATOM 4570 N N . GLY A 1 555 ? -6.883 -13.289 -8.344 1 98.69 555 GLY A N 1
ATOM 4571 C CA . GLY A 1 555 ? -5.754 -14.156 -8.039 1 98.69 555 GLY A CA 1
ATOM 4572 C C . GLY A 1 555 ? -5.039 -13.773 -6.754 1 98.69 555 GLY A C 1
ATOM 4573 O O . GLY A 1 555 ? -4.645 -12.617 -6.578 1 98.69 555 GLY A O 1
ATOM 4574 N N . LEU A 1 556 ? -4.934 -14.719 -5.84 1 98.81 556 LEU A N 1
ATOM 4575 C CA . LEU A 1 556 ? -4.305 -14.469 -4.547 1 98.81 556 LEU A CA 1
ATOM 4576 C C . LEU A 1 556 ? -3.168 -15.445 -4.293 1 98.81 556 LEU A C 1
ATOM 4578 O O . LEU A 1 556 ? -3.393 -16.547 -3.77 1 98.81 556 LEU A O 1
ATOM 4582 N N . ALA A 1 557 ? -1.971 -15.062 -4.629 1 98.56 557 ALA A N 1
ATOM 4583 C CA . ALA A 1 557 ? -0.766 -15.828 -4.312 1 98.56 557 ALA A CA 1
ATOM 4584 C C . ALA A 1 557 ? -0.172 -15.383 -2.979 1 98.56 557 ALA A C 1
ATOM 4586 O O . ALA A 1 557 ? 0.169 -14.211 -2.801 1 98.56 557 ALA A O 1
ATOM 4587 N N . TYR A 1 558 ? -0.083 -16.281 -2.037 1 98.38 558 TYR A N 1
ATOM 4588 C CA . TYR A 1 558 ? 0.296 -15.789 -0.719 1 98.38 558 TYR A CA 1
ATOM 4589 C C . TYR A 1 558 ? 1.485 -16.562 -0.166 1 98.38 558 TYR A C 1
ATOM 4591 O O . TYR A 1 558 ? 1.723 -17.719 -0.557 1 98.38 558 TYR A O 1
ATOM 4599 N N . MET A 1 559 ? 2.283 -15.938 0.613 1 98.5 559 MET A N 1
ATOM 4600 C CA . MET A 1 559 ? 3.404 -16.484 1.379 1 98.5 559 MET A CA 1
ATOM 4601 C C . MET A 1 559 ? 3.172 -16.312 2.877 1 98.5 559 MET A C 1
ATOM 4603 O O . MET A 1 559 ? 2.66 -15.281 3.316 1 98.5 559 MET A O 1
ATOM 4607 N N . ILE A 1 560 ? 3.424 -17.312 3.602 1 98.5 560 ILE A N 1
ATOM 4608 C CA . ILE A 1 560 ? 3.383 -17.281 5.059 1 98.5 560 ILE A CA 1
ATOM 4609 C C . ILE A 1 560 ? 4.801 -17.391 5.617 1 98.5 560 ILE A C 1
ATOM 4611 O O . ILE A 1 560 ? 5.301 -18.484 5.863 1 98.5 560 ILE A O 1
ATOM 4615 N N . ASN A 1 561 ? 5.41 -16.281 5.867 1 97.81 561 ASN A N 1
ATOM 4616 C CA . ASN A 1 561 ? 6.777 -16.25 6.371 1 97.81 561 ASN A CA 1
ATOM 4617 C C . ASN A 1 561 ? 6.816 -16.266 7.898 1 97.81 561 ASN A C 1
ATOM 4619 O O . ASN A 1 561 ? 5.773 -16.328 8.547 1 97.81 561 ASN A O 1
ATOM 4623 N N . SER A 1 562 ? 7.977 -16.312 8.477 1 97.31 562 SER A N 1
ATOM 4624 C CA . SER A 1 562 ? 8.133 -16.5 9.914 1 97.31 562 SER A CA 1
ATOM 4625 C C . SER A 1 562 ? 7.426 -15.391 10.695 1 97.31 562 SER A C 1
ATOM 4627 O O . SER A 1 562 ? 6.664 -15.672 11.625 1 97.31 562 SER A O 1
ATOM 4629 N N . ASP A 1 563 ? 7.613 -14.062 10.195 1 96.38 563 ASP A N 1
ATOM 4630 C CA . ASP A 1 563 ? 7.117 -12.953 11.008 1 96.38 563 ASP A CA 1
ATOM 4631 C C . ASP A 1 563 ? 6.312 -11.977 10.164 1 96.38 563 ASP A C 1
ATOM 4633 O O . ASP A 1 563 ? 6.016 -10.867 10.602 1 96.38 563 ASP A O 1
ATOM 4637 N N . TRP A 1 564 ? 6.035 -12.352 8.977 1 97.56 564 TRP A N 1
ATOM 4638 C CA . TRP A 1 564 ? 5.258 -11.453 8.133 1 97.56 564 TRP A CA 1
ATOM 4639 C C . TRP A 1 564 ? 4.48 -12.242 7.078 1 97.56 564 TRP A C 1
ATOM 4641 O O . TRP A 1 564 ? 4.824 -13.391 6.773 1 97.56 564 TRP A O 1
ATOM 4651 N N . LEU A 1 565 ? 3.422 -11.742 6.539 1 98.62 565 LEU A N 1
ATOM 4652 C CA . LEU A 1 565 ? 2.555 -12.328 5.523 1 98.62 565 LEU A CA 1
ATOM 4653 C C . LEU A 1 565 ? 2.635 -11.547 4.219 1 98.62 565 LEU A C 1
ATOM 4655 O O . LEU A 1 565 ? 2.941 -10.352 4.223 1 98.62 565 LEU A O 1
ATOM 4659 N N . HIS A 1 566 ? 2.416 -12.188 3.123 1 98.44 566 HIS A N 1
ATOM 4660 C CA . HIS A 1 566 ? 2.453 -11.594 1.793 1 98.44 566 HIS A CA 1
ATOM 4661 C C . HIS A 1 566 ? 1.361 -12.164 0.898 1 98.44 566 HIS A C 1
ATOM 4663 O O . HIS A 1 566 ? 1.159 -13.383 0.864 1 98.44 566 HIS A O 1
ATOM 4669 N N . ILE A 1 567 ? 0.565 -11.336 0.203 1 98.75 567 ILE A N 1
ATOM 4670 C CA . ILE A 1 567 ? -0.377 -11.773 -0.821 1 98.75 567 ILE A CA 1
ATOM 4671 C C . ILE A 1 567 ? -0.266 -10.867 -2.047 1 98.75 567 ILE A C 1
ATOM 4673 O O . ILE A 1 567 ? -0.406 -9.648 -1.939 1 98.75 567 ILE A O 1
ATOM 4677 N N . ASN A 1 568 ? 0.043 -11.383 -3.203 1 98.5 568 ASN A N 1
ATOM 4678 C CA . ASN A 1 568 ? -0.16 -10.68 -4.465 1 98.5 568 ASN A CA 1
ATOM 4679 C C . ASN A 1 568 ? -1.604 -10.797 -4.945 1 98.5 568 ASN A C 1
ATOM 4681 O O . ASN A 1 568 ? -2.076 -11.891 -5.246 1 98.5 568 ASN A O 1
ATOM 4685 N N . ILE A 1 569 ? -2.279 -9.688 -5.023 1 98.88 569 ILE A N 1
ATOM 4686 C CA . ILE A 1 569 ? -3.684 -9.641 -5.418 1 98.88 569 ILE A CA 1
ATOM 4687 C C . ILE A 1 569 ? -3.799 -9.148 -6.855 1 98.88 569 ILE A C 1
ATOM 4689 O O . ILE A 1 569 ? -3.383 -8.031 -7.168 1 98.88 569 ILE A O 1
ATOM 4693 N N . THR A 1 570 ? -4.352 -9.914 -7.754 1 98.69 570 THR A N 1
ATOM 4694 C CA . THR A 1 570 ? -4.523 -9.516 -9.148 1 98.69 570 THR A CA 1
ATOM 4695 C C . THR A 1 570 ? -5.996 -9.547 -9.539 1 98.69 570 THR A C 1
ATOM 4697 O O . THR A 1 570 ? -6.781 -10.312 -8.977 1 98.69 570 THR A O 1
ATOM 4700 N N . ALA A 1 571 ? -6.395 -8.68 -10.422 1 98.75 571 ALA A N 1
ATOM 4701 C CA . ALA A 1 571 ? -7.742 -8.594 -10.977 1 98.75 571 ALA A CA 1
ATOM 4702 C C . ALA A 1 571 ? -7.723 -7.906 -12.344 1 98.75 571 ALA A C 1
ATOM 4704 O O . ALA A 1 571 ? -6.766 -7.207 -12.68 1 98.75 571 ALA A O 1
ATOM 4705 N N . PHE A 1 572 ? -8.703 -8.18 -13.148 1 98.5 572 PHE A N 1
ATOM 4706 C CA . PHE A 1 572 ? -8.922 -7.355 -14.328 1 98.5 572 PHE A CA 1
ATOM 4707 C C . PHE A 1 572 ? -9.414 -5.969 -13.938 1 98.5 572 PHE A C 1
ATOM 4709 O O . PHE A 1 572 ? -10.203 -5.828 -13 1 98.5 572 PHE A O 1
ATOM 4716 N N . LYS A 1 573 ? -8.914 -4.965 -14.602 1 98 573 LYS A N 1
ATOM 4717 C CA . LYS A 1 573 ? -9.32 -3.594 -14.297 1 98 573 LYS A CA 1
ATOM 4718 C C . LYS A 1 573 ? -10.82 -3.404 -14.516 1 98 573 LYS A C 1
ATOM 4720 O O . LYS A 1 573 ? -11.477 -2.713 -13.734 1 98 573 LYS A O 1
ATOM 4725 N N . GLU A 1 574 ? -11.289 -3.963 -15.578 1 97.62 574 GLU A N 1
ATOM 4726 C CA . GLU A 1 574 ? -12.727 -3.945 -15.836 1 97.62 574 GLU A CA 1
ATOM 4727 C C . GLU A 1 574 ? -13.406 -5.18 -15.25 1 97.62 574 GLU A C 1
ATOM 4729 O O . GLU A 1 574 ? -14.141 -5.883 -15.953 1 97.62 574 GLU A O 1
ATOM 4734 N N . ASN A 1 575 ? -13.164 -5.492 -14.039 1 98.12 575 ASN A N 1
ATOM 4735 C CA . ASN A 1 575 ? -13.781 -6.617 -13.336 1 98.12 575 ASN A CA 1
ATOM 4736 C C . ASN A 1 575 ? -15.297 -6.488 -13.297 1 98.12 575 ASN A C 1
ATOM 4738 O O . ASN A 1 575 ? -15.828 -5.504 -12.773 1 98.12 575 ASN A O 1
ATOM 4742 N N . PRO A 1 576 ? -16.047 -7.418 -13.773 1 97.94 576 PRO A N 1
ATOM 4743 C CA . PRO A 1 576 ? -17.516 -7.328 -13.836 1 97.94 576 PRO A CA 1
ATOM 4744 C C . PRO A 1 576 ? -18.141 -7.156 -12.461 1 97.94 576 PRO A C 1
ATOM 4746 O O . PRO A 1 576 ? -19.281 -6.668 -12.359 1 97.94 576 PRO A O 1
ATOM 4749 N N . MET A 1 577 ? -17.5 -7.578 -11.438 1 97.56 577 MET A N 1
ATOM 4750 C CA . MET A 1 577 ? -18 -7.426 -10.078 1 97.56 577 MET A CA 1
ATOM 4751 C C . MET A 1 577 ? -17.422 -6.184 -9.414 1 97.56 577 MET A C 1
ATOM 4753 O O . MET A 1 577 ? -17.641 -5.957 -8.227 1 97.56 577 MET A O 1
ATOM 4757 N N . ASN A 1 578 ? -16.656 -5.422 -10.148 1 97.19 578 ASN A N 1
ATOM 4758 C CA . ASN A 1 578 ? -16.047 -4.16 -9.727 1 97.19 578 ASN A CA 1
ATOM 4759 C C . ASN A 1 578 ? -15.078 -4.363 -8.562 1 97.19 578 ASN A C 1
ATOM 4761 O O . ASN A 1 578 ? -15.023 -3.543 -7.645 1 97.19 578 ASN A O 1
ATOM 4765 N N . LEU A 1 579 ? -14.453 -5.504 -8.539 1 98.12 579 LEU A N 1
ATOM 4766 C CA . LEU A 1 579 ? -13.453 -5.773 -7.52 1 98.12 579 LEU A CA 1
ATOM 4767 C C . LEU A 1 579 ? -12.133 -5.09 -7.859 1 98.12 579 LEU A C 1
ATOM 4769 O O . LEU A 1 579 ? -11.711 -5.082 -9.023 1 98.12 579 LEU A O 1
ATOM 4773 N N . LYS A 1 580 ? -11.539 -4.512 -6.898 1 98 580 LYS A N 1
ATOM 4774 C CA . LYS A 1 580 ? -10.234 -3.861 -7.031 1 98 580 LYS A CA 1
ATOM 4775 C C . LYS A 1 580 ? -9.227 -4.445 -6.043 1 98 580 LYS A C 1
ATOM 4777 O O . LYS A 1 580 ? -9.539 -4.621 -4.863 1 98 580 LYS A O 1
ATOM 4782 N N . PRO A 1 581 ? -8.031 -4.758 -6.508 1 98.44 581 PRO A N 1
ATOM 4783 C CA . PRO A 1 581 ? -7.02 -5.32 -5.613 1 98.44 581 PRO A CA 1
ATOM 4784 C C . PRO A 1 581 ? -6.742 -4.43 -4.402 1 98.44 581 PRO A C 1
ATOM 4786 O O . PRO A 1 581 ? -6.492 -4.934 -3.305 1 98.44 581 PRO A O 1
ATOM 4789 N N . GLU A 1 582 ? -6.801 -3.111 -4.523 1 97.94 582 GLU A N 1
ATOM 4790 C CA . GLU A 1 582 ? -6.531 -2.178 -3.432 1 97.94 582 GLU A CA 1
ATOM 4791 C C . GLU A 1 582 ? -7.551 -2.332 -2.307 1 97.94 582 GLU A C 1
ATOM 4793 O O . GLU A 1 582 ? -7.199 -2.246 -1.128 1 97.94 582 GLU A O 1
ATOM 4798 N N . GLU A 1 583 ? -8.781 -2.459 -2.66 1 98.19 583 GLU A N 1
ATOM 4799 C CA . GLU A 1 583 ? -9.828 -2.623 -1.65 1 98.19 583 GLU A CA 1
ATOM 4800 C C . GLU A 1 583 ? -9.703 -3.969 -0.943 1 98.19 583 GLU A C 1
ATOM 4802 O O . GLU A 1 583 ? -9.906 -4.059 0.269 1 98.19 583 GLU A O 1
ATOM 4807 N N . MET A 1 584 ? -9.383 -5.023 -1.726 1 98.75 584 MET A N 1
ATOM 4808 C CA . MET A 1 584 ? -9.141 -6.316 -1.094 1 98.75 584 MET A CA 1
ATOM 4809 C C . MET A 1 584 ? -7.996 -6.223 -0.088 1 98.75 584 MET A C 1
ATOM 4811 O O . MET A 1 584 ? -8.078 -6.793 1.003 1 98.75 584 MET A O 1
ATOM 4815 N N . ALA A 1 585 ? -6.926 -5.555 -0.502 1 98.69 585 ALA A N 1
ATOM 4816 C CA . ALA A 1 585 ? -5.789 -5.359 0.394 1 98.69 585 ALA A CA 1
ATOM 4817 C C . ALA A 1 585 ? -6.215 -4.637 1.67 1 98.69 585 ALA A C 1
ATOM 4819 O O . ALA A 1 585 ? -5.762 -4.98 2.766 1 98.69 585 ALA A O 1
ATOM 4820 N N . TYR A 1 586 ? -7.051 -3.666 1.554 1 97.81 586 TYR A N 1
ATOM 4821 C CA . TYR A 1 586 ? -7.57 -2.93 2.699 1 97.81 586 TYR A CA 1
ATOM 4822 C C . TYR A 1 586 ? -8.305 -3.859 3.658 1 97.81 586 TYR A C 1
ATOM 4824 O O . TYR A 1 586 ? -8.031 -3.863 4.859 1 97.81 586 TYR A O 1
ATOM 4832 N N . TYR A 1 587 ? -9.188 -4.625 3.148 1 98 587 TYR A N 1
ATOM 4833 C CA . TYR A 1 587 ? -10 -5.492 3.994 1 98 587 TYR A CA 1
ATOM 4834 C C . TYR A 1 587 ? -9.156 -6.613 4.59 1 98 587 TYR A C 1
ATOM 4836 O O . TYR A 1 587 ? -9.43 -7.078 5.703 1 98 587 TYR A O 1
ATOM 4844 N N . LEU A 1 588 ? -8.109 -7.039 3.889 1 98.75 588 LEU A N 1
ATOM 4845 C CA . LEU A 1 588 ? -7.176 -7.984 4.484 1 98.75 588 LEU A CA 1
ATOM 4846 C C . LEU A 1 588 ? -6.535 -7.402 5.742 1 98.75 588 LEU A C 1
ATOM 4848 O O . LEU A 1 588 ? -6.414 -8.094 6.758 1 98.75 588 LEU A O 1
ATOM 4852 N N . THR A 1 589 ? -6.137 -6.172 5.652 1 97.81 589 THR A N 1
ATOM 4853 C CA . THR A 1 589 ? -5.512 -5.516 6.793 1 97.81 589 THR A CA 1
ATOM 4854 C C . THR A 1 589 ? -6.5 -5.391 7.953 1 97.81 589 THR A C 1
ATOM 4856 O O . THR A 1 589 ? -6.148 -5.648 9.102 1 97.81 589 THR A O 1
ATOM 4859 N N . VAL A 1 590 ? -7.738 -4.965 7.645 1 95.88 590 VAL A N 1
ATOM 4860 C CA . VAL A 1 590 ? -8.773 -4.848 8.672 1 95.88 590 VAL A CA 1
ATOM 4861 C C . VAL A 1 590 ? -8.992 -6.203 9.336 1 95.88 590 VAL A C 1
ATOM 4863 O O . VAL A 1 590 ? -9 -6.305 10.562 1 95.88 590 VAL A O 1
ATOM 4866 N N . ALA A 1 591 ? -9.125 -7.207 8.523 1 97.69 591 ALA A N 1
ATOM 4867 C CA . ALA A 1 591 ? -9.438 -8.547 9.008 1 97.69 591 ALA A CA 1
ATOM 4868 C C . ALA A 1 591 ? -8.305 -9.094 9.875 1 97.69 591 ALA A C 1
ATOM 4870 O O . ALA A 1 591 ? -8.547 -9.648 10.953 1 97.69 591 ALA A O 1
ATOM 4871 N N . VAL A 1 592 ? -7.082 -8.977 9.453 1 98.31 592 VAL A N 1
ATOM 4872 C CA . VAL A 1 592 ? -5.965 -9.57 10.18 1 98.31 592 VAL A CA 1
ATOM 4873 C C . VAL A 1 592 ? -5.77 -8.844 11.516 1 98.31 592 VAL A C 1
ATOM 4875 O O . VAL A 1 592 ? -5.414 -9.469 12.516 1 98.31 592 VAL A O 1
ATOM 4878 N N . ASN A 1 593 ? -5.914 -7.551 11.531 1 96.06 593 ASN A N 1
ATOM 4879 C CA . ASN A 1 593 ? -5.828 -6.805 12.789 1 96.06 593 ASN A CA 1
ATOM 4880 C C . ASN A 1 593 ? -6.863 -7.285 13.797 1 96.06 593 ASN A C 1
ATOM 4882 O O . ASN A 1 593 ? -6.559 -7.449 14.977 1 96.06 593 ASN A O 1
ATOM 4886 N N . GLU A 1 594 ? -8.102 -7.477 13.359 1 95.06 594 GLU A N 1
ATOM 4887 C CA . GLU A 1 594 ? -9.172 -7.949 14.234 1 95.06 594 GLU A CA 1
ATOM 4888 C C . GLU A 1 594 ? -8.875 -9.352 14.758 1 95.06 594 GLU A C 1
ATOM 4890 O O . GLU A 1 594 ? -9.062 -9.625 15.945 1 95.06 594 GLU A O 1
ATOM 4895 N N . LEU A 1 595 ? -8.469 -10.203 13.844 1 97.5 595 LEU A N 1
ATOM 4896 C CA . LEU A 1 595 ? -8.148 -11.57 14.25 1 97.5 595 LEU A CA 1
ATOM 4897 C C . LEU A 1 595 ? -7.012 -11.586 15.258 1 97.5 595 LEU A C 1
ATOM 4899 O O . LEU A 1 595 ? -7.086 -12.297 16.266 1 97.5 595 LEU A O 1
ATOM 4903 N N . LYS A 1 596 ? -5.965 -10.852 14.961 1 96.62 596 LYS A N 1
ATOM 4904 C CA . LYS A 1 596 ? -4.812 -10.781 15.852 1 96.62 596 LYS A CA 1
ATOM 4905 C C . LYS A 1 596 ? -5.223 -10.289 17.234 1 96.62 596 LYS A C 1
ATOM 4907 O O . LYS A 1 596 ? -4.82 -10.867 18.25 1 96.62 596 LYS A O 1
ATOM 4912 N N . ASP A 1 597 ? -6 -9.234 17.297 1 93.81 597 ASP A N 1
ATOM 4913 C CA . ASP A 1 597 ? -6.449 -8.664 18.562 1 93.81 597 ASP A CA 1
ATOM 4914 C C . ASP A 1 597 ? -7.25 -9.688 19.375 1 93.81 597 ASP A C 1
ATOM 4916 O O . ASP A 1 597 ? -7.008 -9.867 20.562 1 93.81 597 ASP A O 1
ATOM 4920 N N . ALA A 1 598 ? -8.203 -10.328 18.734 1 95.19 598 ALA A N 1
ATOM 4921 C CA . ALA A 1 598 ? -9.07 -11.297 19.406 1 95.19 598 ALA A CA 1
ATOM 4922 C C . ALA A 1 598 ? -8.273 -12.5 19.891 1 95.19 598 ALA A C 1
ATOM 4924 O O . ALA A 1 598 ? -8.477 -12.977 21.016 1 95.19 598 ALA A O 1
ATOM 4925 N N . LEU A 1 599 ? -7.391 -12.984 19.078 1 96.69 599 LEU A N 1
ATOM 4926 C CA . LEU A 1 599 ? -6.633 -14.188 19.406 1 96.69 599 LEU A CA 1
ATOM 4927 C C . LEU A 1 599 ? -5.586 -13.898 20.469 1 96.69 599 LEU A C 1
ATOM 4929 O O . LEU A 1 599 ? -5.27 -14.773 21.281 1 96.69 599 LEU A O 1
ATOM 4933 N N . SER A 1 600 ? -5.016 -12.672 20.438 1 92.69 600 SER A N 1
ATOM 4934 C CA . SER A 1 600 ? -4.051 -12.281 21.453 1 92.69 600 SER A CA 1
ATOM 4935 C C . SER A 1 600 ? -4.707 -12.18 22.828 1 92.69 600 SER A C 1
ATOM 4937 O O . SER A 1 600 ? -4.09 -12.516 23.844 1 92.69 600 SER A O 1
ATOM 4939 N N . GLN A 1 601 ? -5.855 -11.703 22.891 1 86.75 601 GLN A N 1
ATOM 4940 C CA . GLN A 1 601 ? -6.594 -11.602 24.141 1 86.75 601 GLN A CA 1
ATOM 4941 C C . GLN A 1 601 ? -6.949 -12.984 24.688 1 86.75 601 GLN A C 1
ATOM 4943 O O . GLN A 1 601 ? -6.926 -13.203 25.891 1 86.75 601 GLN A O 1
ATOM 4948 N N . LYS A 1 602 ? -7.301 -13.867 23.875 1 80.94 602 LYS A N 1
ATOM 4949 C CA . LYS A 1 602 ? -7.59 -15.242 24.266 1 80.94 602 LYS A CA 1
ATOM 4950 C C . LYS A 1 602 ? -6.367 -15.906 24.891 1 80.94 602 LYS A C 1
ATOM 4952 O O . LYS A 1 602 ? -6.48 -16.641 25.875 1 80.94 602 LYS A O 1
ATOM 4957 N N . LYS A 1 603 ? -5.238 -15.703 24.375 1 74.5 603 LYS A N 1
ATOM 4958 C CA . LYS A 1 603 ? -3.99 -16.266 24.891 1 74.5 603 LYS A CA 1
ATOM 4959 C C . LYS A 1 603 ? -3.688 -15.75 26.281 1 74.5 603 LYS A C 1
ATOM 4961 O O . LYS A 1 603 ? -3.193 -16.5 27.141 1 74.5 603 LYS A O 1
ATOM 4966 N N . LEU A 1 604 ? -3.998 -14.555 26.438 1 66.88 604 LEU A N 1
ATOM 4967 C CA . LEU A 1 604 ? -3.744 -13.938 27.75 1 66.88 604 LEU A CA 1
ATOM 4968 C C . LEU A 1 604 ? -4.797 -14.367 28.766 1 66.88 604 LEU A C 1
ATOM 4970 O O . LEU A 1 604 ? -4.496 -14.508 29.953 1 66.88 604 LEU A O 1
ATOM 4974 N N . ASP A 1 605 ? -6.012 -14.578 28.219 1 65.69 605 ASP A N 1
ATOM 4975 C CA . ASP A 1 605 ? -7.117 -15.047 29.047 1 65.69 605 ASP A CA 1
ATOM 4976 C C . ASP A 1 605 ? -7.773 -16.281 28.453 1 65.69 605 ASP A C 1
ATOM 4978 O O . ASP A 1 605 ? -8.695 -16.188 27.641 1 65.69 605 ASP A O 1
ATOM 4982 N N . PRO A 1 606 ? -7.246 -17.438 28.891 1 60.25 606 PRO A N 1
ATOM 4983 C CA . PRO A 1 606 ? -7.766 -18.641 28.25 1 60.25 606 PRO A CA 1
ATOM 4984 C C . PRO A 1 606 ? -9.258 -18.844 28.484 1 60.25 606 PRO A C 1
ATOM 4986 O O . PRO A 1 606 ? -9.867 -19.734 27.891 1 60.25 606 PRO A O 1
ATOM 4989 N N . LYS A 1 607 ? -9.828 -17.906 29.422 1 60.62 607 LYS A N 1
ATOM 4990 C CA . LYS A 1 607 ? -11.258 -18.062 29.656 1 60.62 607 LYS A CA 1
ATOM 4991 C C . LYS A 1 607 ? -12.07 -17.484 28.5 1 60.62 607 LYS A C 1
ATOM 4993 O O . LYS A 1 607 ? -13.289 -17.656 28.438 1 60.62 607 LYS A O 1
ATOM 4998 N N . LEU A 1 608 ? -11.469 -16.984 27.672 1 51.12 608 LEU A N 1
ATOM 4999 C CA . LEU A 1 608 ? -12.109 -16.531 26.438 1 51.12 608 LEU A CA 1
ATOM 5000 C C . LEU A 1 608 ? -12.07 -17.609 25.359 1 51.12 608 LEU A C 1
ATOM 5002 O O . LEU A 1 608 ? -11.039 -18.25 25.172 1 51.12 608 LEU A O 1
ATOM 5006 N N . MET B 1 1 ? -10.891 12.742 27.672 1 46.12 1 MET B N 1
ATOM 5007 C CA . MET B 1 1 ? -10.961 14.156 28.016 1 46.12 1 MET B CA 1
ATOM 5008 C C . MET B 1 1 ? -11.93 14.391 29.172 1 46.12 1 MET B C 1
ATOM 5010 O O . MET B 1 1 ? -13.062 13.898 29.156 1 46.12 1 MET B O 1
ATOM 5014 N N . ARG B 1 2 ? -11.414 14.727 30.312 1 46.78 2 ARG B N 1
ATOM 5015 C CA . ARG B 1 2 ? -12.289 14.953 31.453 1 46.78 2 ARG B CA 1
ATOM 5016 C C . ARG B 1 2 ? -12.898 16.344 31.406 1 46.78 2 ARG B C 1
ATOM 5018 O O . ARG B 1 2 ? -12.18 17.344 31.25 1 46.78 2 ARG B O 1
ATOM 5025 N N . LEU B 1 3 ? -14.086 16.516 31.031 1 51.25 3 LEU B N 1
ATOM 5026 C CA . LEU B 1 3 ? -14.797 17.781 31.188 1 51.25 3 LEU B CA 1
ATOM 5027 C C . LEU B 1 3 ? -14.961 18.125 32.656 1 51.25 3 LEU B C 1
ATOM 5029 O O . LEU B 1 3 ? -15.398 17.297 33.469 1 51.25 3 LEU B O 1
ATOM 5033 N N . SER B 1 4 ? -14.102 18.953 33.094 1 48.16 4 SER B N 1
ATOM 5034 C CA . SER B 1 4 ? -14.188 19.328 34.5 1 48.16 4 SER B CA 1
ATOM 5035 C C . SER B 1 4 ? -15.531 19.984 34.812 1 48.16 4 SER B C 1
ATOM 5037 O O . SER B 1 4 ? -16.125 20.625 33.969 1 48.16 4 SER B O 1
ATOM 5039 N N . LYS B 1 5 ? -16.203 19.703 36 1 55.66 5 LYS B N 1
ATOM 5040 C CA . LYS B 1 5 ? -17.422 20.281 36.531 1 55.66 5 LYS B CA 1
ATOM 5041 C C . LYS B 1 5 ? -17.203 21.734 36.969 1 55.66 5 LYS B C 1
ATOM 5043 O O . LYS B 1 5 ? -18.156 22.469 37.219 1 55.66 5 LYS B O 1
ATOM 5048 N N . MET B 1 6 ? -15.891 22.094 37.031 1 55.12 6 MET B N 1
ATOM 5049 C CA . MET B 1 6 ? -15.711 23.453 37.562 1 55.12 6 MET B CA 1
ATOM 5050 C C . MET B 1 6 ? -15.5 24.438 36.406 1 55.12 6 MET B C 1
ATOM 5052 O O . MET B 1 6 ? -14.711 24.172 35.5 1 55.12 6 MET B O 1
ATOM 5056 N N . ALA B 1 7 ? -16.156 25.594 36.281 1 66.69 7 ALA B N 1
ATOM 5057 C CA . ALA B 1 7 ? -16.125 26.672 35.312 1 66.69 7 ALA B CA 1
ATOM 5058 C C . ALA B 1 7 ? -14.859 27.5 35.438 1 66.69 7 ALA B C 1
ATOM 5060 O O . ALA B 1 7 ? -14.172 27.438 36.438 1 66.69 7 ALA B O 1
ATOM 5061 N N . ARG B 1 8 ? -14.289 28.031 34.375 1 73.62 8 ARG B N 1
ATOM 5062 C CA . ARG B 1 8 ? -13.25 29.047 34.219 1 73.62 8 ARG B CA 1
ATOM 5063 C C . ARG B 1 8 ? -11.867 28.469 34.5 1 73.62 8 ARG B C 1
ATOM 5065 O O . ARG B 1 8 ? -11.055 29.109 35.188 1 73.62 8 ARG B O 1
ATOM 5072 N N . GLN B 1 9 ? -11.688 27.219 34.031 1 84.81 9 GLN B N 1
ATOM 5073 C CA . GLN B 1 9 ? -10.414 26.547 34.25 1 84.81 9 GLN B CA 1
ATOM 5074 C C . GLN B 1 9 ? -9.555 26.562 33 1 84.81 9 GLN B C 1
ATOM 5076 O O . GLN B 1 9 ? -8.328 26.484 33.062 1 84.81 9 GLN B O 1
ATOM 5081 N N . LEU B 1 10 ? -10.164 26.75 31.859 1 92.56 10 LEU B N 1
ATOM 5082 C CA . LEU B 1 10 ? -9.5 26.531 30.594 1 92.56 10 LEU B CA 1
ATOM 5083 C C . LEU B 1 10 ? -8.281 27.438 30.438 1 92.56 10 LEU B C 1
ATOM 5085 O O . LEU B 1 10 ? -7.211 26.984 30.031 1 92.56 10 LEU B O 1
ATOM 5089 N N . TYR B 1 11 ? -8.406 28.703 30.922 1 94.69 11 TYR B N 1
ATOM 5090 C CA . TYR B 1 11 ? -7.355 29.688 30.672 1 94.69 11 TYR B CA 1
ATOM 5091 C C . TYR B 1 11 ? -6.656 30.062 31.984 1 94.69 11 TYR B C 1
ATOM 5093 O O . TYR B 1 11 ? -6.004 31.109 32.062 1 94.69 11 TYR B O 1
ATOM 5101 N N . LYS B 1 12 ? -6.715 29.266 33 1 93.06 12 LYS B N 1
ATOM 5102 C CA . LYS B 1 12 ? -6.262 29.641 34.344 1 93.06 12 LYS B CA 1
ATOM 5103 C C . LYS B 1 12 ? -4.746 29.781 34.375 1 93.06 12 LYS B C 1
ATOM 5105 O O . LYS B 1 12 ? -4.215 30.531 35.188 1 93.06 12 LYS B O 1
ATOM 5110 N N . TYR B 1 13 ? -4.055 29.109 33.5 1 94.44 13 TYR B N 1
ATOM 5111 C CA . TYR B 1 13 ? -2.6 29.141 33.562 1 94.44 13 TYR B CA 1
ATOM 5112 C C . TYR B 1 13 ? -2.027 30.156 32.594 1 94.44 13 TYR B C 1
ATOM 5114 O O . TYR B 1 13 ? -0.811 30.344 32.5 1 94.44 13 TYR B O 1
ATOM 5122 N N . GLN B 1 14 ? -2.807 30.906 31.812 1 94.88 14 GLN B N 1
ATOM 5123 C CA . GLN B 1 14 ? -2.338 31.75 30.719 1 94.88 14 GLN B CA 1
ATOM 5124 C C . GLN B 1 14 ? -1.444 32.875 31.234 1 94.88 14 GLN B C 1
ATOM 5126 O O . GLN B 1 14 ? -0.426 33.188 30.625 1 94.88 14 GLN B O 1
ATOM 5131 N N . GLU B 1 15 ? -1.818 33.406 32.344 1 94.19 15 GLU B N 1
ATOM 5132 C CA . GLU B 1 15 ? -1.064 34.531 32.906 1 94.19 15 GLU B CA 1
ATOM 5133 C C . GLU B 1 15 ? 0.304 34.094 33.406 1 94.19 15 GLU B C 1
ATOM 5135 O O . GLU B 1 15 ? 1.256 34.875 33.406 1 94.19 15 GLU B O 1
ATOM 5140 N N . LYS B 1 16 ? 0.374 32.906 33.75 1 93.94 16 LYS B N 1
ATOM 5141 C CA . LYS B 1 16 ? 1.604 32.375 34.312 1 93.94 16 LYS B CA 1
ATOM 5142 C C . LYS B 1 16 ? 2.555 31.891 33.25 1 93.94 16 LYS B C 1
ATOM 5144 O O . LYS B 1 16 ? 3.738 31.656 33.5 1 93.94 16 LYS B O 1
ATOM 5149 N N . LEU B 1 17 ? 2.137 31.75 32.062 1 96.94 17 LEU B N 1
ATOM 5150 C CA . LEU B 1 17 ? 2.994 31.281 30.969 1 96.94 17 LEU B CA 1
ATOM 5151 C C . LEU B 1 17 ? 4.094 32.281 30.672 1 96.94 17 LEU B C 1
ATOM 5153 O O . LEU B 1 17 ? 3.846 33.5 30.688 1 96.94 17 LEU B O 1
ATOM 5157 N N . PRO B 1 18 ? 5.281 31.781 30.469 1 96.56 18 PRO B N 1
ATOM 5158 C CA . PRO B 1 18 ? 6.352 32.719 30.109 1 96.56 18 PRO B CA 1
ATOM 5159 C C . PRO B 1 18 ? 6.164 33.312 28.719 1 96.56 18 PRO B C 1
ATOM 5161 O O . PRO B 1 18 ? 5.457 32.75 27.875 1 96.56 18 PRO B O 1
ATOM 5164 N N . SER B 1 19 ? 6.719 34.531 28.5 1 97.25 19 SER B N 1
ATOM 5165 C CA . SER B 1 19 ? 6.809 35.125 27.172 1 97.25 19 SER B CA 1
ATOM 5166 C C . SER B 1 19 ? 7.762 34.344 26.281 1 97.25 19 SER B C 1
ATOM 5168 O O . SER B 1 19 ? 8.656 33.656 26.781 1 97.25 19 SER B O 1
ATOM 5170 N N . LEU B 1 20 ? 7.535 34.406 24.984 1 97.81 20 LEU B N 1
ATOM 5171 C CA . LEU B 1 20 ? 8.492 33.812 24.062 1 97.81 20 LEU B CA 1
ATOM 5172 C C . LEU B 1 20 ? 9.82 34.562 24.094 1 97.81 20 LEU B C 1
ATOM 5174 O O . LEU B 1 20 ? 9.867 35.75 23.875 1 97.81 20 LEU B O 1
ATOM 5178 N N . PRO B 1 21 ? 10.883 33.906 24.375 1 96.81 21 PRO B N 1
ATOM 5179 C CA . PRO B 1 21 ? 12.172 34.594 24.5 1 96.81 21 PRO B CA 1
ATOM 5180 C C . PRO B 1 21 ? 12.766 35 23.156 1 96.81 21 PRO B C 1
ATOM 5182 O O . PRO B 1 21 ? 12.445 34.406 22.125 1 96.81 21 PRO B O 1
ATOM 5185 N N . VAL B 1 22 ? 13.492 36.094 23.203 1 98.31 22 VAL B N 1
ATOM 5186 C CA . VAL B 1 22 ? 14.438 36.344 22.125 1 98.31 22 VAL B CA 1
ATOM 5187 C C . VAL B 1 22 ? 15.773 35.688 22.438 1 98.31 22 VAL B C 1
ATOM 5189 O O . VAL B 1 22 ? 16.484 36.094 23.375 1 98.31 22 VAL B O 1
ATOM 5192 N N . PRO B 1 23 ? 16.141 34.688 21.688 1 98.12 23 PRO B N 1
ATOM 5193 C CA . PRO B 1 23 ? 17.391 34 22 1 98.12 23 PRO B CA 1
ATOM 5194 C C . PRO B 1 23 ? 18.609 34.906 21.875 1 98.12 23 PRO B C 1
ATOM 5196 O O . PRO B 1 23 ? 18.562 35.906 21.141 1 98.12 23 PRO B O 1
ATOM 5199 N N . PRO B 1 24 ? 19.688 34.5 22.625 1 98.19 24 PRO B N 1
ATOM 5200 C CA . PRO B 1 24 ? 20.938 35.25 22.375 1 98.19 24 PRO B CA 1
ATOM 5201 C C . PRO B 1 24 ? 21.422 35.094 20.938 1 98.19 24 PRO B C 1
ATOM 5203 O O . PRO B 1 24 ? 21.391 34 20.375 1 98.19 24 PRO B O 1
ATOM 5206 N N . LEU B 1 25 ? 21.859 36.219 20.438 1 98.56 25 LEU B N 1
ATOM 5207 C CA . LEU B 1 25 ? 22.297 36.25 19.047 1 98.56 25 LEU B CA 1
ATOM 5208 C C . LEU B 1 25 ? 23.391 35.219 18.812 1 98.56 25 LEU B C 1
ATOM 5210 O O . LEU B 1 25 ? 23.344 34.469 17.828 1 98.56 25 LEU B O 1
ATOM 5214 N N . GLN B 1 26 ? 24.328 35.125 19.719 1 98.12 26 GLN B N 1
ATOM 5215 C CA . GLN B 1 26 ? 25.469 34.219 19.562 1 98.12 26 GLN B CA 1
ATOM 5216 C C . GLN B 1 26 ? 25.016 32.75 19.531 1 98.12 26 GLN B C 1
ATOM 5218 O O . GLN B 1 26 ? 25.531 31.953 18.766 1 98.12 26 GLN B O 1
ATOM 5223 N N . HIS B 1 27 ? 24.109 32.469 20.359 1 98.25 27 HIS B N 1
ATOM 5224 C CA . HIS B 1 27 ? 23.562 31.109 20.406 1 98.25 27 HIS B CA 1
ATOM 5225 C C . HIS B 1 27 ? 22.984 30.703 19.047 1 98.25 27 HIS B C 1
ATOM 5227 O O . HIS B 1 27 ? 23.328 29.641 18.516 1 98.25 27 HIS B O 1
ATOM 5233 N N . THR B 1 28 ? 22.125 31.531 18.484 1 98.69 28 THR B N 1
ATOM 5234 C CA . THR B 1 28 ? 21.438 31.234 17.219 1 98.69 28 THR B CA 1
ATOM 5235 C C . THR B 1 28 ? 22.453 31.109 16.078 1 98.69 28 THR B C 1
ATOM 5237 O O . THR B 1 28 ? 22.359 30.188 15.258 1 98.69 28 THR B O 1
ATOM 5240 N N . LEU B 1 29 ? 23.391 32 16.062 1 98.75 29 LEU B N 1
ATOM 5241 C CA . LEU B 1 29 ? 24.344 32.031 14.961 1 98.75 29 LEU B CA 1
ATOM 5242 C C . LEU B 1 29 ? 25.266 30.812 15.016 1 98.75 29 LEU B C 1
ATOM 5244 O O . LEU B 1 29 ? 25.625 30.266 13.977 1 98.75 29 LEU B O 1
ATOM 5248 N N . GLU B 1 30 ? 25.656 30.422 16.219 1 98.31 30 GLU B N 1
ATOM 5249 C CA . GLU B 1 30 ? 26.469 29.219 16.359 1 98.31 30 GLU B CA 1
ATOM 5250 C C . GLU B 1 30 ? 25.688 27.969 15.953 1 98.31 30 GLU B C 1
ATOM 5252 O O . GLU B 1 30 ? 26.219 27.094 15.266 1 98.31 30 GLU B O 1
ATOM 5257 N N . LEU B 1 31 ? 24.469 27.906 16.453 1 98.44 31 LEU B N 1
ATOM 5258 C CA . LEU B 1 31 ? 23.625 26.766 16.078 1 98.44 31 LEU B CA 1
ATOM 5259 C C . LEU B 1 31 ? 23.359 26.75 14.578 1 98.44 31 LEU B C 1
ATOM 5261 O O . LEU B 1 31 ? 23.312 25.672 13.969 1 98.44 31 LEU B O 1
ATOM 5265 N N . TYR B 1 32 ? 23.188 27.922 13.984 1 98.56 32 TYR B N 1
ATOM 5266 C CA . TYR B 1 32 ? 22.969 28.031 12.547 1 98.56 32 TYR B CA 1
ATOM 5267 C C . TYR B 1 32 ? 24.172 27.516 11.773 1 98.56 32 TYR B C 1
ATOM 5269 O O . TYR B 1 32 ? 24.016 26.734 10.828 1 98.56 32 TYR B O 1
ATOM 5277 N N . LYS B 1 33 ? 25.297 27.953 12.203 1 98.5 33 LYS B N 1
ATOM 5278 C CA . LYS B 1 33 ? 26.516 27.469 11.562 1 98.5 33 LYS B CA 1
ATOM 5279 C C . LYS B 1 33 ? 26.609 25.938 11.609 1 98.5 33 LYS B C 1
ATOM 5281 O O . LYS B 1 33 ? 26.922 25.312 10.602 1 98.5 33 LYS B O 1
ATOM 5286 N N . GLU B 1 34 ? 26.281 25.375 12.742 1 98.06 34 GLU B N 1
ATOM 5287 C CA . GLU B 1 34 ? 26.312 23.922 12.891 1 98.06 34 GLU B CA 1
ATOM 5288 C C . GLU B 1 34 ? 25.281 23.266 11.992 1 98.06 34 GLU B C 1
ATOM 5290 O O . GLU B 1 34 ? 25.547 22.219 11.383 1 98.06 34 GLU B O 1
ATOM 5295 N N . SER B 1 35 ? 24.125 23.812 11.875 1 98.19 35 SER B N 1
ATOM 5296 C CA . SER B 1 35 ? 22.969 23.219 11.195 1 98.19 35 SER B CA 1
ATOM 5297 C C . SER B 1 35 ? 23.172 23.203 9.688 1 98.19 35 SER B C 1
ATOM 5299 O O . SER B 1 35 ? 22.516 22.438 8.977 1 98.19 35 SER B O 1
ATOM 5301 N N . ILE B 1 36 ? 24.094 24.016 9.141 1 98.5 36 ILE B N 1
ATOM 5302 C CA . ILE B 1 36 ? 24.203 24.094 7.691 1 98.5 36 ILE B CA 1
ATOM 5303 C C . ILE B 1 36 ? 25.391 23.266 7.223 1 98.5 36 ILE B C 1
ATOM 5305 O O . ILE B 1 36 ?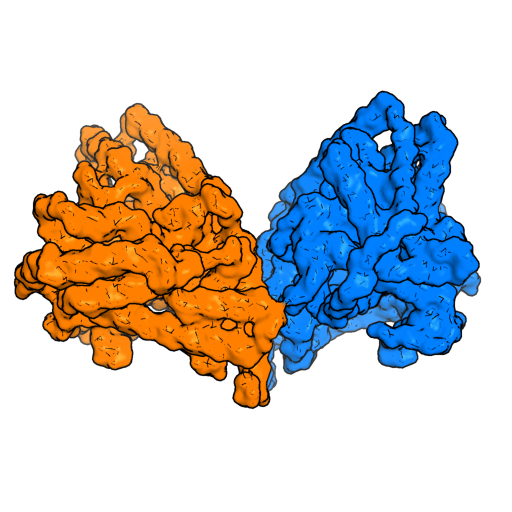 25.547 23.016 6.023 1 98.5 36 ILE B O 1
ATOM 5309 N N . LYS B 1 37 ? 26.172 22.766 8.141 1 98.25 37 LYS B N 1
ATOM 5310 C CA . LYS B 1 37 ? 27.375 22.016 7.809 1 98.25 37 LYS B CA 1
ATOM 5311 C C . LYS B 1 37 ? 27.031 20.781 6.961 1 98.25 37 LYS B C 1
ATOM 5313 O O . LYS B 1 37 ? 27.734 20.484 5.992 1 98.25 37 LYS B O 1
ATOM 5318 N N . PRO B 1 38 ? 25.953 20.031 7.246 1 98.06 38 PRO B N 1
ATOM 5319 C CA . PRO B 1 38 ? 25.688 18.797 6.504 1 98.06 38 PRO B CA 1
ATOM 5320 C C . PRO B 1 38 ? 25.391 19.062 5.027 1 98.06 38 PRO B C 1
ATOM 5322 O O . PRO B 1 38 ? 25.422 18.125 4.219 1 98.06 38 PRO B O 1
ATOM 5325 N N . PHE B 1 39 ? 25.094 20.281 4.633 1 98 39 PHE B N 1
ATOM 5326 C CA . PHE B 1 39 ? 24.656 20.578 3.271 1 98 39 PHE B CA 1
ATOM 5327 C C . PHE B 1 39 ? 25.844 20.938 2.383 1 98 39 PHE B C 1
ATOM 5329 O O . PHE B 1 39 ? 25.688 21.141 1.18 1 98 39 PHE B O 1
ATOM 5336 N N . TYR B 1 40 ? 27.031 21.016 3.029 1 97.38 40 TYR B N 1
ATOM 5337 C CA . TYR B 1 40 ? 28.266 21.234 2.275 1 97.38 40 TYR B CA 1
ATOM 5338 C C . TYR B 1 40 ? 29 19.922 2.055 1 97.38 40 TYR B C 1
ATOM 5340 O O . TYR B 1 40 ? 29.094 19.094 2.963 1 97.38 40 TYR B O 1
ATOM 5348 N N . LYS B 1 41 ? 29.469 19.703 0.871 1 92.81 41 LYS B N 1
ATOM 5349 C CA . LYS B 1 41 ? 30.125 18.453 0.495 1 92.81 41 LYS B CA 1
ATOM 5350 C C . LYS B 1 41 ? 31.25 18.125 1.472 1 92.81 41 LYS B C 1
ATOM 5352 O O . LYS B 1 41 ? 31.375 16.969 1.915 1 92.81 41 LYS B O 1
ATOM 5357 N N . ASP B 1 42 ? 32 19.172 1.833 1 94.62 42 ASP B N 1
ATOM 5358 C CA . ASP B 1 42 ? 33.156 18.938 2.699 1 94.62 42 ASP B CA 1
ATOM 5359 C C . ASP B 1 42 ? 32.906 19.453 4.113 1 94.62 42 ASP B C 1
ATOM 5361 O O . ASP B 1 42 ? 33.844 19.75 4.855 1 94.62 42 ASP B O 1
ATOM 5365 N N . GLY B 1 43 ? 31.641 19.609 4.445 1 94.19 43 GLY B N 1
ATOM 5366 C CA . GLY B 1 43 ? 31.266 20.047 5.781 1 94.19 43 GLY B CA 1
ATOM 5367 C C . GLY B 1 43 ? 31.891 21.391 6.16 1 94.19 43 GLY B C 1
ATOM 5368 O O . GLY B 1 43 ? 31.797 22.359 5.406 1 94.19 43 GLY B O 1
ATOM 5369 N N . GLU B 1 44 ? 32.594 21.359 7.273 1 94.31 44 GLU B N 1
ATOM 5370 C CA . GLU B 1 44 ? 33.156 22.594 7.805 1 94.31 44 GLU B CA 1
ATOM 5371 C C . GLU B 1 44 ? 34.406 22.984 7.051 1 94.31 44 GLU B C 1
ATOM 5373 O O . GLU B 1 44 ? 34.906 24.109 7.164 1 94.31 44 GLU B O 1
ATOM 5378 N N . ARG B 1 45 ? 34.969 22.109 6.184 1 93.88 45 ARG B N 1
ATOM 5379 C CA . ARG B 1 45 ? 36.188 22.375 5.41 1 93.88 45 ARG B CA 1
ATOM 5380 C C . ARG B 1 45 ? 35.844 22.922 4.035 1 93.88 45 ARG B C 1
ATOM 5382 O O . ARG B 1 45 ? 36.75 23.328 3.281 1 93.88 45 ARG B O 1
ATOM 5389 N N . ASP B 1 46 ? 34.562 22.953 3.775 1 97.31 46 ASP B N 1
ATOM 5390 C CA . ASP B 1 46 ? 34.125 23.484 2.488 1 97.31 46 ASP B CA 1
ATOM 5391 C C . ASP B 1 46 ? 34.438 24.969 2.365 1 97.31 46 ASP B C 1
ATOM 5393 O O . ASP B 1 46 ? 34.219 25.75 3.293 1 97.31 46 ASP B O 1
ATOM 5397 N N . THR B 1 47 ? 34.938 25.375 1.215 1 97.62 47 THR B N 1
ATOM 5398 C CA . THR B 1 47 ? 35.344 26.75 1 1 97.62 47 THR B CA 1
ATOM 5399 C C . THR B 1 47 ? 34.156 27.703 1.105 1 97.62 47 THR B C 1
ATOM 5401 O O . THR B 1 47 ? 34.281 28.797 1.661 1 97.62 47 THR B O 1
ATOM 5404 N N . GLU B 1 48 ? 33.125 27.281 0.526 1 97.31 48 GLU B N 1
ATOM 5405 C CA . GLU B 1 48 ? 31.922 28.109 0.581 1 97.31 48 GLU B CA 1
ATOM 5406 C C . GLU B 1 48 ? 31.391 28.234 2.01 1 97.31 48 GLU B C 1
ATOM 5408 O O . GLU B 1 48 ? 30.875 29.281 2.398 1 97.31 48 GLU B O 1
ATOM 5413 N N . TYR B 1 49 ? 31.531 27.172 2.775 1 98.12 49 TYR B N 1
ATOM 5414 C CA . TYR B 1 49 ? 31.156 27.234 4.184 1 98.12 49 TYR B CA 1
ATOM 5415 C C . TYR B 1 49 ? 32.031 28.219 4.938 1 98.12 49 TYR B C 1
ATOM 5417 O O . TYR B 1 49 ? 31.531 29.047 5.707 1 98.12 49 TYR B O 1
ATOM 5425 N N . ILE B 1 50 ? 33.344 28.094 4.758 1 98.31 50 ILE B N 1
ATOM 5426 C CA . ILE B 1 50 ? 34.312 28.953 5.445 1 98.31 50 ILE B CA 1
ATOM 5427 C C . ILE B 1 50 ? 34 30.422 5.129 1 98.31 50 ILE B C 1
ATOM 5429 O O . ILE B 1 50 ? 34 31.266 6.027 1 98.31 50 ILE B O 1
ATOM 5433 N N . ASN B 1 51 ? 33.719 30.688 3.889 1 98.06 51 ASN B N 1
ATOM 5434 C CA . ASN B 1 51 ? 33.406 32.031 3.463 1 98.06 51 ASN B CA 1
ATOM 5435 C C . ASN B 1 51 ? 32.156 32.562 4.133 1 98.06 51 ASN B C 1
ATOM 5437 O O . ASN B 1 51 ? 32.094 33.688 4.602 1 98.06 51 ASN B O 1
ATOM 5441 N N . TYR B 1 52 ? 31.094 31.75 4.094 1 98.25 52 TYR B N 1
ATOM 5442 C CA . TYR B 1 52 ? 29.828 32.188 4.68 1 98.25 52 TYR B CA 1
ATOM 5443 C C . TYR B 1 52 ? 29.953 32.312 6.195 1 98.25 52 TYR B C 1
ATOM 5445 O O . TYR B 1 52 ? 29.359 33.188 6.805 1 98.25 52 TYR B O 1
ATOM 5453 N N . ALA B 1 53 ? 30.719 31.375 6.84 1 98.31 53 ALA B N 1
ATOM 5454 C CA . ALA B 1 53 ? 30.953 31.469 8.281 1 98.31 53 ALA B CA 1
ATOM 5455 C C . ALA B 1 53 ? 31.594 32.781 8.656 1 98.31 53 ALA B C 1
ATOM 5457 O O . ALA B 1 53 ? 31.297 33.375 9.703 1 98.31 53 ALA B O 1
ATOM 5458 N N . ALA B 1 54 ? 32.438 33.25 7.805 1 98.06 54 ALA B N 1
ATOM 5459 C CA . ALA B 1 54 ? 33.094 34.531 8.031 1 98.06 54 ALA B CA 1
ATOM 5460 C C . ALA B 1 54 ? 32.062 35.656 7.961 1 98.06 54 ALA B C 1
ATOM 5462 O O . ALA B 1 54 ? 32.156 36.625 8.711 1 98.06 54 ALA B O 1
ATOM 5463 N N . ILE B 1 55 ? 31.219 35.562 7.023 1 98.25 55 ILE B N 1
ATOM 5464 C CA . ILE B 1 55 ? 30.156 36.531 6.891 1 98.25 55 ILE B CA 1
ATOM 5465 C C . ILE B 1 55 ? 29.281 36.531 8.141 1 98.25 55 ILE B C 1
ATOM 5467 O O . ILE B 1 55 ? 28.891 37.562 8.656 1 98.25 55 ILE B O 1
ATOM 5471 N N . ILE B 1 56 ? 28.938 35.344 8.672 1 98.62 56 ILE B N 1
ATOM 5472 C CA . ILE B 1 56 ? 28.125 35.188 9.875 1 98.62 56 ILE B CA 1
ATOM 5473 C C . ILE B 1 56 ? 28.844 35.812 11.062 1 98.62 56 ILE B C 1
ATOM 5475 O O . ILE B 1 56 ? 28.219 36.469 11.891 1 98.62 56 ILE B O 1
ATOM 5479 N N . ASP B 1 57 ? 30.172 35.625 11.148 1 98.12 57 ASP B N 1
ATOM 5480 C CA . ASP B 1 57 ? 30.969 36.188 12.242 1 98.12 57 ASP B CA 1
ATOM 5481 C C . ASP B 1 57 ? 30.969 37.719 12.18 1 98.12 57 ASP B C 1
ATOM 5483 O O . ASP B 1 57 ? 30.891 38.375 13.211 1 98.12 57 ASP B O 1
ATOM 5487 N N . LYS B 1 58 ? 31.094 38.219 10.984 1 97.62 58 LYS B N 1
ATOM 5488 C CA . LYS B 1 58 ? 31.047 39.656 10.812 1 97.62 58 LYS B CA 1
ATOM 5489 C C . LYS B 1 58 ? 29.672 40.219 11.188 1 97.62 58 LYS B C 1
ATOM 5491 O O . LYS B 1 58 ? 29.562 41.281 11.797 1 97.62 58 LYS B O 1
ATOM 5496 N N . PHE B 1 59 ? 28.688 39.531 10.734 1 98.12 59 PHE B N 1
ATOM 5497 C CA . PHE B 1 59 ? 27.312 39.906 11.086 1 98.12 59 PHE B CA 1
ATOM 5498 C C . PHE B 1 59 ? 27.125 39.906 12.594 1 98.12 59 PHE B C 1
ATOM 5500 O O . PHE B 1 59 ? 26.469 40.812 13.133 1 98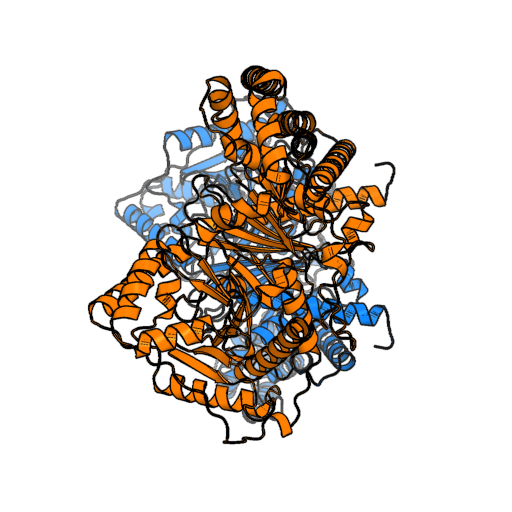.12 59 PHE B O 1
ATOM 5507 N N . ALA B 1 60 ? 27.766 39 13.344 1 97.62 60 ALA B N 1
ATOM 5508 C CA . ALA B 1 60 ? 27.609 38.781 14.781 1 97.62 60 ALA B CA 1
ATOM 5509 C C . ALA B 1 60 ? 28.203 39.938 15.57 1 97.62 60 ALA B C 1
ATOM 5511 O O . ALA B 1 60 ? 27.781 40.219 16.688 1 97.62 60 ALA B O 1
ATOM 5512 N N . ILE B 1 61 ? 29.141 40.656 15.07 1 95.31 61 ILE B N 1
ATOM 5513 C CA . ILE B 1 61 ? 29.875 41.625 15.875 1 95.31 61 ILE B CA 1
ATOM 5514 C C . ILE B 1 61 ? 29.391 43.031 15.547 1 95.31 61 ILE B C 1
ATOM 5516 O O . ILE B 1 61 ? 29.75 44 16.219 1 95.31 61 ILE B O 1
ATOM 5520 N N . ASP B 1 62 ? 28.531 43.156 14.492 1 92.75 62 ASP B N 1
ATOM 5521 C CA . ASP B 1 62 ? 28.094 44.531 14.148 1 92.75 62 ASP B CA 1
ATOM 5522 C C . ASP B 1 62 ? 26.594 44.531 13.836 1 92.75 62 ASP B C 1
ATOM 5524 O O . ASP B 1 62 ? 25.766 44.656 14.742 1 92.75 62 ASP B O 1
ATOM 5528 N N . GLU B 1 63 ? 26.25 44.281 12.531 1 95.06 63 GLU B N 1
ATOM 5529 C CA . GLU B 1 63 ? 24.875 44.438 12.086 1 95.06 63 GLU B CA 1
ATOM 5530 C C . GLU B 1 63 ? 23.938 43.5 12.852 1 95.06 63 GLU B C 1
ATOM 5532 O O . GLU B 1 63 ? 22.781 43.844 13.109 1 95.06 63 GLU B O 1
ATOM 5537 N N . GLY B 1 64 ? 24.438 42.344 13.188 1 97.44 64 GLY B N 1
ATOM 5538 C CA . GLY B 1 64 ? 23.641 41.406 13.945 1 97.44 64 GLY B CA 1
ATOM 5539 C C . GLY B 1 64 ? 23.25 41.906 15.32 1 97.44 64 GLY B C 1
ATOM 5540 O O . GLY B 1 64 ? 22.141 41.688 15.781 1 97.44 64 GLY B O 1
ATOM 5541 N N . ILE B 1 65 ? 24.188 42.594 15.945 1 97.75 65 ILE B N 1
ATOM 5542 C CA . ILE B 1 65 ? 23.953 43.125 17.281 1 97.75 65 ILE B CA 1
ATOM 5543 C C . ILE B 1 65 ? 22.875 44.219 17.203 1 97.75 65 ILE B C 1
ATOM 5545 O O . ILE B 1 65 ? 22.016 44.312 18.062 1 97.75 65 ILE B O 1
ATOM 5549 N N . LYS B 1 66 ? 22.969 45.031 16.172 1 97.5 66 LYS B N 1
ATOM 5550 C CA . LYS B 1 66 ? 22 46.125 15.992 1 97.5 66 LYS B CA 1
ATOM 5551 C C . LYS B 1 66 ? 20.594 45.562 15.789 1 97.5 66 LYS B C 1
ATOM 5553 O O . LYS B 1 66 ? 19.641 46.031 16.391 1 97.5 66 LYS B O 1
ATOM 5558 N N . LEU B 1 67 ? 20.484 44.594 14.914 1 98.38 67 LEU B N 1
ATOM 5559 C CA . LEU B 1 67 ? 19.188 43.969 14.648 1 98.38 67 LEU B CA 1
ATOM 5560 C C . LEU B 1 67 ? 18.672 43.281 15.898 1 98.38 67 LEU B C 1
ATOM 5562 O O . LEU B 1 67 ? 17.469 43.281 16.172 1 98.38 67 LEU B O 1
ATOM 5566 N N . GLN B 1 68 ? 19.594 42.625 16.641 1 98.44 68 GLN B N 1
ATOM 5567 C CA . GLN B 1 68 ? 19.25 41.969 17.906 1 98.44 68 GLN B CA 1
ATOM 5568 C C . GLN B 1 68 ? 18.672 42.969 18.906 1 98.44 68 GLN B C 1
ATOM 5570 O O . GLN B 1 68 ? 17.641 42.688 19.531 1 98.44 68 GLN B O 1
ATOM 5575 N N . GLU B 1 69 ? 19.281 44.031 19.062 1 98.12 69 GLU B N 1
ATOM 5576 C CA . GLU B 1 69 ? 18.797 45.062 19.984 1 98.12 69 GLU B CA 1
ATOM 5577 C C . GLU B 1 69 ? 17.422 45.594 19.562 1 98.12 69 GLU B C 1
ATOM 5579 O O . GLU B 1 69 ? 16.562 45.812 20.422 1 98.12 69 GLU B O 1
ATOM 5584 N N . LYS B 1 70 ? 17.281 45.781 18.312 1 98.12 70 LYS B N 1
ATOM 5585 C CA . LYS B 1 70 ? 15.992 46.219 17.797 1 98.12 70 LYS B CA 1
ATOM 5586 C C . LYS B 1 70 ? 14.906 45.188 18.109 1 98.12 70 LYS B C 1
ATOM 5588 O O . LYS B 1 70 ? 13.789 45.531 18.484 1 98.12 70 LYS B O 1
ATOM 5593 N N . LEU B 1 71 ? 15.203 43.938 17.938 1 98.56 71 LEU B N 1
ATOM 5594 C CA . LEU B 1 71 ? 14.234 42.875 18.188 1 98.56 71 LEU B CA 1
ATOM 5595 C C . LEU B 1 71 ? 13.898 42.75 19.672 1 98.56 71 LEU B C 1
ATOM 5597 O O . LEU B 1 71 ? 12.75 42.531 20.031 1 98.56 71 LEU B O 1
ATOM 5601 N N . ILE B 1 72 ? 14.969 42.844 20.5 1 98.5 72 ILE B N 1
ATOM 5602 C CA . ILE B 1 72 ? 14.75 42.844 21.938 1 98.5 72 ILE B CA 1
ATOM 5603 C C . ILE B 1 72 ? 13.836 44 22.344 1 98.5 72 ILE B C 1
ATOM 5605 O O . ILE B 1 72 ? 12.922 43.812 23.141 1 98.5 72 ILE B O 1
ATOM 5609 N N . LYS B 1 73 ? 14.094 45.125 21.766 1 98.25 73 LYS B N 1
ATOM 5610 C CA . LYS B 1 73 ? 13.25 46.281 22.031 1 98.25 73 LYS B CA 1
ATOM 5611 C C . LYS B 1 73 ? 11.82 46.062 21.562 1 98.25 73 LYS B C 1
ATOM 5613 O O . LYS B 1 73 ? 10.859 46.375 22.266 1 98.25 73 LYS B O 1
ATOM 5618 N N . PHE B 1 74 ? 11.703 45.594 20.422 1 97.69 74 PHE B N 1
ATOM 5619 C CA . PHE B 1 74 ? 10.398 45.25 19.859 1 97.69 74 PHE B CA 1
ATOM 5620 C C . PHE B 1 74 ? 9.656 44.281 20.75 1 97.69 74 PHE B C 1
ATOM 5622 O O . PHE B 1 74 ? 8.445 44.406 20.969 1 97.69 74 PHE B O 1
ATOM 5629 N N . ALA B 1 75 ? 10.352 43.281 21.312 1 97.56 75 ALA B N 1
ATOM 5630 C CA . ALA B 1 75 ? 9.773 42.219 22.109 1 97.56 75 ALA B CA 1
ATOM 5631 C C . ALA B 1 75 ? 9.453 42.688 23.531 1 97.56 75 ALA B C 1
ATOM 5633 O O . ALA B 1 75 ? 8.672 42.031 24.234 1 97.56 75 ALA B O 1
ATOM 5634 N N . SER B 1 76 ? 10.023 43.719 23.984 1 96.44 76 SER B N 1
ATOM 5635 C CA . SER B 1 76 ? 10.031 44.125 25.375 1 96.44 76 SER B CA 1
ATOM 5636 C C . SER B 1 76 ? 8.617 44.344 25.906 1 96.44 76 SER B C 1
ATOM 5638 O O . SER B 1 76 ? 8.359 44.188 27.094 1 96.44 76 SER B O 1
ATOM 5640 N N . ASN B 1 77 ? 7.703 44.688 25.094 1 95.38 77 ASN B N 1
ATOM 5641 C CA . ASN B 1 77 ? 6.344 44.938 25.562 1 95.38 77 ASN B CA 1
ATOM 5642 C C . ASN B 1 77 ? 5.359 43.938 24.969 1 95.38 77 ASN B C 1
ATOM 5644 O O . ASN B 1 77 ? 4.168 44.219 24.859 1 95.38 77 ASN B O 1
ATOM 5648 N N . LYS B 1 78 ? 5.82 42.844 24.531 1 96.12 78 LYS B N 1
ATOM 5649 C CA . LYS B 1 78 ? 5.012 41.781 23.953 1 96.12 78 LYS B CA 1
ATOM 5650 C C . LYS B 1 78 ? 5.297 40.438 24.625 1 96.12 78 LYS B C 1
ATOM 5652 O O . LYS B 1 78 ? 6.457 40.062 24.797 1 96.12 78 LYS B O 1
ATOM 5657 N N . ARG B 1 79 ? 4.305 39.75 24.969 1 96.38 79 ARG B N 1
ATOM 5658 C CA . ARG B 1 79 ? 4.484 38.438 25.594 1 96.38 79 ARG B CA 1
ATOM 5659 C C . ARG B 1 79 ? 4.895 37.406 24.562 1 96.38 79 ARG B C 1
ATOM 5661 O O . ARG B 1 79 ? 5.477 36.375 24.906 1 96.38 79 ARG B O 1
ATOM 5668 N N . ASN B 1 80 ? 4.555 37.656 23.312 1 97.25 80 ASN B N 1
ATOM 5669 C CA . ASN B 1 80 ? 5.004 36.844 22.172 1 97.25 80 ASN B CA 1
ATOM 5670 C C . ASN B 1 80 ? 5.309 37.719 20.969 1 97.25 80 ASN B C 1
ATOM 5672 O O . ASN B 1 80 ? 4.418 38.031 20.172 1 97.25 80 ASN B O 1
ATOM 5676 N N . TRP B 1 81 ? 6.5 37.969 20.766 1 97.38 81 TRP B N 1
ATOM 5677 C CA . TRP B 1 81 ? 6.922 38.906 19.719 1 97.38 81 TRP B CA 1
ATOM 5678 C C . TRP B 1 81 ? 6.711 38.281 18.344 1 97.38 81 TRP B C 1
ATOM 5680 O O . TRP B 1 81 ? 6.406 39 17.375 1 97.38 81 TRP B O 1
ATOM 5690 N N . LEU B 1 82 ? 6.879 37.031 18.203 1 96.81 82 LEU B N 1
ATOM 5691 C CA . LEU B 1 82 ? 6.77 36.344 16.922 1 96.81 82 LEU B CA 1
ATOM 5692 C C . LEU B 1 82 ? 5.332 36.375 16.422 1 96.81 82 LEU B C 1
ATOM 5694 O O . LEU B 1 82 ? 5.098 36.469 15.211 1 96.81 82 LEU B O 1
ATOM 5698 N N . ALA B 1 83 ? 4.352 36.25 17.281 1 93.38 83 ALA B N 1
ATOM 5699 C CA . ALA B 1 83 ? 2.936 36.188 16.938 1 93.38 83 ALA B CA 1
ATOM 5700 C C . ALA B 1 83 ? 2.523 37.438 16.156 1 93.38 83 ALA B C 1
ATOM 5702 O O . ALA B 1 83 ? 1.549 37.438 15.406 1 93.38 83 ALA B O 1
ATOM 5703 N N . GLU B 1 84 ? 3.264 38.469 16.328 1 91.06 84 GLU B N 1
ATOM 5704 C CA . GLU B 1 84 ? 2.971 39.75 15.656 1 91.06 84 GLU B CA 1
ATOM 5705 C C . GLU B 1 84 ? 3.203 39.656 14.148 1 91.06 84 GLU B C 1
ATOM 5707 O O . GLU B 1 84 ? 2.623 40.406 13.375 1 91.06 84 GLU B O 1
ATOM 5712 N N . PHE B 1 85 ? 4.023 38.688 13.797 1 93.06 85 PHE B N 1
ATOM 5713 C CA . PHE B 1 85 ? 4.402 38.562 12.398 1 93.06 85 PHE B CA 1
ATOM 5714 C C . PHE B 1 85 ? 3.852 37.25 11.805 1 93.06 85 PHE B C 1
ATOM 5716 O O . PHE B 1 85 ? 3.463 37.219 10.633 1 93.06 85 PHE B O 1
ATOM 5723 N N . TRP B 1 86 ? 3.828 36.312 12.555 1 91.19 86 TRP B N 1
ATOM 5724 C CA . TRP B 1 86 ? 3.785 34.938 12.062 1 91.19 86 TRP B CA 1
ATOM 5725 C C . TRP B 1 86 ? 2.449 34.625 11.391 1 91.19 86 TRP B C 1
ATOM 5727 O O . TRP B 1 86 ? 2.408 34.062 10.305 1 91.19 86 TRP B O 1
ATOM 5737 N N . ASP B 1 87 ? 1.321 35 11.953 1 89.56 87 ASP B N 1
ATOM 5738 C CA . ASP B 1 87 ? 0.003 34.719 11.398 1 89.56 87 ASP B CA 1
ATOM 5739 C C . ASP B 1 87 ? -0.142 35.312 10 1 89.56 87 ASP B C 1
ATOM 5741 O O . ASP B 1 87 ? -0.726 34.688 9.109 1 89.56 87 ASP B O 1
ATOM 5745 N N . ASN B 1 88 ? 0.402 36.469 9.883 1 91.56 88 ASN B N 1
ATOM 5746 C CA . ASN B 1 88 ? 0.314 37.125 8.586 1 91.56 88 ASN B CA 1
ATOM 5747 C C . ASN B 1 88 ? 1.24 36.469 7.559 1 91.56 88 ASN B C 1
ATOM 5749 O O . ASN B 1 88 ? 0.792 36.031 6.496 1 91.56 88 ASN B O 1
ATOM 5753 N N . TYR B 1 89 ? 2.398 36.344 7.98 1 91.19 89 TYR B N 1
ATOM 5754 C CA . TYR B 1 89 ? 3.42 35.844 7.074 1 91.19 89 TYR B CA 1
ATOM 5755 C C . TYR B 1 89 ? 3.121 34.406 6.664 1 91.19 89 TYR B C 1
ATOM 5757 O O . TYR B 1 89 ? 3.123 34.062 5.477 1 91.19 89 TYR B O 1
ATOM 5765 N N . ALA B 1 90 ? 2.801 33.594 7.57 1 90.12 90 ALA B N 1
ATOM 5766 C CA . ALA B 1 90 ? 2.719 32.156 7.316 1 90.12 90 ALA B CA 1
ATOM 5767 C C . ALA B 1 90 ? 1.355 31.766 6.742 1 90.12 90 ALA B C 1
ATOM 5769 O O . ALA B 1 90 ? 1.233 30.781 6.016 1 90.12 90 ALA B O 1
ATOM 5770 N N . TYR B 1 91 ? 0.317 32.594 7.004 1 93 91 TYR B N 1
ATOM 5771 C CA . TYR B 1 91 ? -1.006 32.094 6.672 1 93 91 TYR B CA 1
ATOM 5772 C C . TYR B 1 91 ? -1.838 33.125 5.949 1 93 91 TYR B C 1
ATOM 5774 O O . TYR B 1 91 ? -2.277 32.938 4.816 1 93 91 TYR B O 1
ATOM 5782 N N . LEU B 1 92 ? -1.951 34.312 6.453 1 95.62 92 LEU B N 1
ATOM 5783 C CA . LEU B 1 92 ? -2.988 35.219 6 1 95.62 92 LEU B CA 1
ATOM 5784 C C . LEU B 1 92 ? -2.531 36 4.762 1 95.62 92 LEU B C 1
ATOM 5786 O O . LEU B 1 92 ? -3.359 36.5 4.008 1 95.62 92 LEU B O 1
ATOM 5790 N N . GLU B 1 93 ? -1.227 36.062 4.578 1 95.94 93 GLU B N 1
ATOM 5791 C CA . GLU B 1 93 ? -0.702 36.688 3.373 1 95.94 93 GLU B CA 1
ATOM 5792 C C . GLU B 1 93 ? -0.432 35.656 2.281 1 95.94 93 GLU B C 1
ATOM 5794 O O . GLU B 1 93 ? -0.118 36.031 1.145 1 95.94 93 GLU B O 1
ATOM 5799 N N . TYR B 1 94 ? -0.531 34.469 2.652 1 92.75 94 TYR B N 1
ATOM 5800 C CA . TYR B 1 94 ? -0.441 33.375 1.697 1 92.75 94 TYR B CA 1
ATOM 5801 C C . TYR B 1 94 ? -1.589 33.406 0.696 1 92.75 94 TYR B C 1
ATOM 5803 O O . TYR B 1 94 ? -2.746 33.594 1.08 1 92.75 94 TYR B O 1
ATOM 5811 N N . ARG B 1 95 ? -1.282 33.188 -0.625 1 96 95 ARG B N 1
ATOM 5812 C CA . ARG B 1 95 ? -2.336 33.5 -1.587 1 96 95 ARG B CA 1
ATOM 5813 C C . ARG B 1 95 ? -2.826 32.219 -2.283 1 96 95 ARG B C 1
ATOM 5815 O O . ARG B 1 95 ? -3.904 32.219 -2.883 1 96 95 ARG B O 1
ATOM 5822 N N . ASP B 1 96 ? -2.084 31.141 -2.318 1 95.5 96 ASP B N 1
ATOM 5823 C CA . ASP B 1 96 ? -2.602 29.875 -2.859 1 95.5 96 ASP B CA 1
ATOM 5824 C C . ASP B 1 96 ? -3.842 29.422 -2.096 1 95.5 96 ASP B C 1
ATOM 5826 O O . ASP B 1 96 ? -4.137 29.938 -1.014 1 95.5 96 ASP B O 1
ATOM 5830 N N . PRO B 1 97 ? -4.551 28.5 -2.678 1 96.69 97 PRO B N 1
ATOM 5831 C CA . PRO B 1 97 ? -5.781 28.062 -2.018 1 96.69 97 PRO B CA 1
ATOM 5832 C C . PRO B 1 97 ? -5.531 27.516 -0.614 1 96.69 97 PRO B C 1
ATOM 5834 O O . PRO B 1 97 ? -4.523 26.844 -0.381 1 96.69 97 PRO B O 1
ATOM 5837 N N . VAL B 1 98 ? -6.422 27.75 0.312 1 95.5 98 VAL B N 1
ATOM 5838 C CA . VAL B 1 98 ? -6.332 27.219 1.667 1 95.5 98 VAL B CA 1
ATOM 5839 C C . VAL B 1 98 ? -6.25 25.688 1.618 1 95.5 98 VAL B C 1
ATOM 5841 O O . VAL B 1 98 ? -5.348 25.094 2.207 1 95.5 98 VAL B O 1
ATOM 5844 N N . SER B 1 99 ? -7.152 25.109 0.961 1 93.5 99 SER B N 1
ATOM 5845 C CA . SER B 1 99 ? -7.086 23.688 0.654 1 93.5 99 SER B CA 1
ATOM 5846 C C . SER B 1 99 ? -6.793 23.453 -0.825 1 93.5 99 SER B C 1
ATOM 5848 O O . SER B 1 99 ? -7.434 24.047 -1.691 1 93.5 99 SER B O 1
ATOM 5850 N N . PRO B 1 100 ? -5.703 22.766 -1.032 1 94.25 100 PRO B N 1
ATOM 5851 C CA . PRO B 1 100 ? -5.09 21.766 -0.153 1 94.25 100 PRO B CA 1
ATOM 5852 C C . PRO B 1 100 ? -3.805 22.266 0.503 1 94.25 100 PRO B C 1
ATOM 5854 O O . PRO B 1 100 ? -3.08 21.484 1.121 1 94.25 100 PRO B O 1
ATOM 5857 N N . PHE B 1 101 ? -3.461 23.531 0.598 1 93.06 101 PHE B N 1
ATOM 5858 C CA . PHE B 1 101 ? -2.078 23.906 0.862 1 93.06 101 PHE B CA 1
ATOM 5859 C C . PHE B 1 101 ? -1.927 24.453 2.277 1 93.06 101 PHE B C 1
ATOM 5861 O O . PHE B 1 101 ? -0.843 24.391 2.859 1 93.06 101 PHE B O 1
ATOM 5868 N N . VAL B 1 102 ? -2.779 25.125 2.9 1 92.31 102 VAL B N 1
ATOM 5869 C CA . VAL B 1 102 ? -2.66 25.656 4.254 1 92.31 102 VAL B CA 1
ATOM 5870 C C . VAL B 1 102 ? -3.781 25.094 5.129 1 92.31 102 VAL B C 1
ATOM 5872 O O . VAL B 1 102 ? -4.465 25.844 5.828 1 92.31 102 VAL B O 1
ATOM 5875 N N . SER B 1 103 ? -4 23.859 4.863 1 95.88 103 SER B N 1
ATOM 5876 C CA . SER B 1 103 ? -4.941 23.062 5.641 1 95.88 103 SER B CA 1
ATOM 5877 C C . SER B 1 103 ? -4.324 21.719 6.039 1 95.88 103 SER B C 1
ATOM 5879 O O . SER B 1 103 ? -3.285 21.328 5.504 1 95.88 103 SER B O 1
ATOM 5881 N N . TYR B 1 104 ? -4.867 21.141 7.031 1 97.44 104 TYR B N 1
ATOM 5882 C CA . TYR B 1 104 ? -4.527 19.781 7.465 1 97.44 104 TYR B CA 1
ATOM 5883 C C . TYR B 1 104 ? -5.781 18.984 7.777 1 97.44 104 TYR B C 1
ATOM 5885 O O . TYR B 1 104 ? -6.832 19.547 8.078 1 97.44 104 TYR B O 1
ATOM 5893 N N . PHE B 1 105 ? -5.66 17.672 7.652 1 98.19 105 PHE B N 1
ATOM 5894 C CA . PHE B 1 105 ? -6.871 16.875 7.828 1 98.19 105 PHE B CA 1
ATOM 5895 C C . PHE B 1 105 ? -6.617 15.711 8.766 1 98.19 105 PHE B C 1
ATOM 5897 O O . PHE B 1 105 ? -5.469 15.328 9 1 98.19 105 PHE B O 1
ATOM 5904 N N . PHE B 1 106 ? -7.672 15.25 9.414 1 98.38 106 PHE B N 1
ATOM 5905 C CA . PHE B 1 106 ? -7.754 13.961 10.094 1 98.38 106 PHE B CA 1
ATOM 5906 C C . PHE B 1 106 ? -8.82 13.078 9.453 1 98.38 106 PHE B C 1
ATOM 5908 O O . PHE B 1 106 ? -9.852 13.578 9 1 98.38 106 PHE B O 1
ATOM 5915 N N . ASN B 1 107 ? -8.531 11.883 9.328 1 97.75 107 ASN B N 1
ATOM 5916 C CA . ASN B 1 107 ? -9.562 10.891 9.047 1 97.75 107 ASN B CA 1
ATOM 5917 C C . ASN B 1 107 ? -9.867 10.039 10.273 1 97.75 107 ASN B C 1
ATOM 5919 O O . ASN B 1 107 ? -8.945 9.523 10.914 1 97.75 107 ASN B O 1
ATOM 5923 N N . HIS B 1 108 ? -11.141 9.93 10.625 1 96.44 108 HIS B N 1
ATOM 5924 C CA . HIS B 1 108 ? -11.547 9.18 11.812 1 96.44 108 HIS B CA 1
ATOM 5925 C C . HIS B 1 108 ? -11.492 7.68 11.562 1 96.44 108 HIS B C 1
ATOM 5927 O O . HIS B 1 108 ? -11.953 7.199 10.523 1 96.44 108 HIS B O 1
ATOM 5933 N N . GLY B 1 109 ? -10.898 6.98 12.477 1 91.31 109 GLY B N 1
ATOM 5934 C CA . GLY B 1 109 ? -10.828 5.531 12.359 1 91.31 109 GLY B CA 1
ATOM 5935 C C . GLY B 1 109 ? -12.188 4.867 12.328 1 91.31 109 GLY B C 1
ATOM 5936 O O . GLY B 1 109 ? -13.164 5.422 12.836 1 91.31 109 GLY B O 1
ATOM 5937 N N . ASP B 1 110 ? -12.156 3.662 11.625 1 77.31 110 ASP B N 1
ATOM 5938 C CA . ASP B 1 110 ? -13.414 2.926 11.523 1 77.31 110 ASP B CA 1
ATOM 5939 C C . ASP B 1 110 ? -13.836 2.359 12.875 1 77.31 110 ASP B C 1
ATOM 5941 O O . ASP B 1 110 ? -13 1.901 13.648 1 77.31 110 ASP B O 1
ATOM 5945 N N . VAL B 1 111 ? -14.852 2.869 13.375 1 63.78 111 VAL B N 1
ATOM 5946 C CA . VAL B 1 111 ? -15.312 2.42 14.688 1 63.78 111 VAL B CA 1
ATOM 5947 C C . VAL B 1 111 ? -15.32 0.895 14.742 1 63.78 111 VAL B C 1
ATOM 5949 O O . VAL B 1 111 ? -15.883 0.239 13.859 1 63.78 111 VAL B O 1
ATOM 5952 N N . LYS B 1 112 ? -14.234 0.346 15.188 1 54.84 112 LYS B N 1
ATOM 5953 C CA . LYS B 1 112 ? -13.898 -1.071 15.289 1 54.84 112 LYS B CA 1
ATOM 5954 C C . LYS B 1 112 ? -15.156 -1.922 15.461 1 54.84 112 LYS B C 1
ATOM 5956 O O . LYS B 1 112 ? -15.242 -3.025 14.922 1 54.84 112 LYS B O 1
ATOM 5961 N N . TYR B 1 113 ? -16.031 -1.396 16.391 1 54.91 113 TYR B N 1
ATOM 5962 C CA . TYR B 1 113 ? -17.188 -2.238 16.688 1 54.91 113 TYR B CA 1
ATOM 5963 C C . TYR B 1 113 ? -18.453 -1.688 16.047 1 54.91 113 TYR B C 1
ATOM 5965 O O . TYR B 1 113 ? -18.734 -0.495 16.141 1 54.91 113 TYR B O 1
ATOM 5973 N N . LYS B 1 114 ? -18.641 -2.307 14.93 1 61.75 114 LYS B N 1
ATOM 5974 C CA . LYS B 1 114 ? -19.828 -1.97 14.148 1 61.75 114 LYS B CA 1
ATOM 5975 C C . LYS B 1 114 ? -20.984 -1.579 15.062 1 61.75 114 LYS B C 1
ATOM 5977 O O . LYS B 1 114 ? -21.406 -2.367 15.914 1 61.75 114 LYS B O 1
ATOM 5982 N N . ASN B 1 115 ? -21.062 -0.289 15.352 1 73.81 115 ASN B N 1
ATOM 5983 C CA . ASN B 1 115 ? -22.312 0.162 15.977 1 73.81 115 ASN B CA 1
ATOM 5984 C C . ASN B 1 115 ? -23.219 0.855 14.969 1 73.81 115 ASN B C 1
ATOM 5986 O O . ASN B 1 115 ? -22.953 0.855 13.773 1 73.81 115 ASN B O 1
ATOM 5990 N N . VAL B 1 116 ? -24.25 1.251 15.492 1 77.31 116 VAL B N 1
ATOM 5991 C CA . VAL B 1 116 ? -25.344 1.737 14.648 1 77.31 116 VAL B CA 1
ATOM 5992 C C . VAL B 1 116 ? -24.875 2.959 13.859 1 77.31 116 VAL B C 1
ATOM 5994 O O . VAL B 1 116 ? -25.453 3.289 12.82 1 77.31 116 VAL B O 1
ATOM 5997 N N . LEU B 1 117 ? -23.75 3.588 14.266 1 80.19 117 LEU B N 1
ATOM 5998 C CA . LEU B 1 117 ? -23.266 4.809 13.625 1 80.19 117 LEU B CA 1
ATOM 5999 C C . LEU B 1 117 ? -22.406 4.477 12.406 1 80.19 117 LEU B C 1
ATOM 6001 O O . LEU B 1 117 ? -22.234 5.312 11.516 1 80.19 117 LEU B O 1
ATOM 6005 N N . SER B 1 118 ? -21.891 3.314 12.336 1 79.25 118 SER B N 1
ATOM 6006 C CA . SER B 1 118 ? -20.781 3.002 11.438 1 79.25 118 SER B CA 1
ATOM 6007 C C . SER B 1 118 ? -21.219 3.098 9.977 1 79.25 118 SER B C 1
ATOM 6009 O O . SER B 1 118 ? -20.422 3.447 9.109 1 79.25 118 SER B O 1
ATOM 6011 N N . ASN B 1 119 ? -22.438 2.889 9.727 1 83.75 119 ASN B N 1
ATOM 6012 C CA . ASN B 1 119 ? -22.812 2.855 8.312 1 83.75 119 ASN B CA 1
ATOM 6013 C C . ASN B 1 119 ? -24 3.77 8.016 1 83.75 119 ASN B C 1
ATOM 6015 O O . ASN B 1 119 ? -24.625 3.65 6.969 1 83.75 119 ASN B O 1
ATOM 6019 N N . ASP B 1 120 ? -24.234 4.68 8.945 1 91.25 120 ASP B N 1
ATOM 6020 C CA . ASP B 1 120 ? -25.344 5.613 8.75 1 91.25 120 ASP B CA 1
ATOM 6021 C C . ASP B 1 120 ? -24.844 7.059 8.766 1 91.25 120 ASP B C 1
ATOM 6023 O O . ASP B 1 120 ? -24.484 7.586 9.82 1 91.25 120 ASP B O 1
ATOM 6027 N N . GLN B 1 121 ? -24.922 7.637 7.664 1 96.12 121 GLN B N 1
ATOM 6028 C CA . GLN B 1 121 ? -24.359 8.977 7.504 1 96.12 121 GLN B CA 1
ATOM 6029 C C . GLN B 1 121 ? -25.078 9.977 8.414 1 96.12 121 GLN B C 1
ATOM 6031 O O . GLN B 1 121 ? -24.422 10.797 9.07 1 96.12 121 GLN B O 1
ATOM 6036 N N . LEU B 1 122 ? -26.375 9.922 8.508 1 96.5 122 LEU B N 1
ATOM 6037 C CA . LEU B 1 122 ? -27.141 10.93 9.234 1 96.5 122 LEU B CA 1
ATOM 6038 C C . LEU B 1 122 ? -27.031 10.711 10.734 1 96.5 122 LEU B C 1
ATOM 6040 O O . LEU B 1 122 ? -26.906 11.664 11.5 1 96.5 122 LEU B O 1
ATOM 6044 N N . LEU B 1 123 ? -27.109 9.461 11.18 1 94.56 123 LEU B N 1
ATOM 6045 C CA . LEU B 1 123 ? -26.938 9.172 12.602 1 94.56 123 LEU B CA 1
ATOM 6046 C C . LEU B 1 123 ? -25.562 9.609 13.078 1 94.56 123 LEU B C 1
ATOM 6048 O O . LEU B 1 123 ? -25.422 10.219 14.141 1 94.56 123 LEU B O 1
ATOM 6052 N N . LYS B 1 124 ? -24.609 9.273 12.312 1 95.38 124 LYS B N 1
ATOM 6053 C CA . LYS B 1 124 ? -23.25 9.641 12.695 1 95.38 124 LYS B CA 1
ATOM 6054 C C . LYS B 1 124 ? -23.062 11.156 12.68 1 95.38 124 LYS B C 1
ATOM 6056 O O . LYS B 1 124 ? -22.406 11.719 13.555 1 95.38 124 LYS B O 1
ATOM 6061 N N . SER B 1 125 ? -23.609 11.781 11.664 1 97.81 125 SER B N 1
ATOM 6062 C CA . SER B 1 125 ? -23.531 13.234 11.602 1 97.81 125 SER B CA 1
ATOM 6063 C C . SER B 1 125 ? -24.188 13.867 12.828 1 97.81 125 SER B C 1
ATOM 6065 O O . SER B 1 125 ? -23.672 14.844 13.383 1 97.81 125 SER B O 1
ATOM 6067 N N . THR B 1 126 ? -25.328 13.352 13.188 1 97 126 THR B N 1
ATOM 6068 C CA . THR B 1 126 ? -26.031 13.852 14.375 1 97 126 THR B CA 1
ATOM 6069 C C . THR B 1 126 ? -25.156 13.711 15.609 1 97 126 THR B C 1
ATOM 6071 O O . THR B 1 126 ? -25.031 14.656 16.391 1 97 126 THR B O 1
ATOM 6074 N N . PHE B 1 127 ? -24.594 12.547 15.727 1 96.25 127 PHE B N 1
ATOM 6075 C CA . PHE B 1 127 ? -23.703 12.289 16.844 1 96.25 127 PHE B CA 1
ATOM 6076 C C . PHE B 1 127 ? -22.531 13.266 16.844 1 96.25 127 PHE B C 1
ATOM 6078 O O . PHE B 1 127 ? -22.203 13.844 17.891 1 96.25 127 PHE B O 1
ATOM 6085 N N . ILE B 1 128 ? -21.906 13.453 15.727 1 97.75 128 ILE B N 1
ATOM 6086 C CA . ILE B 1 128 ? -20.75 14.336 15.594 1 97.75 128 ILE B CA 1
ATOM 6087 C C . ILE B 1 128 ? -21.156 15.766 15.953 1 97.75 128 ILE B C 1
ATOM 6089 O O . ILE B 1 128 ? -20.453 16.438 16.703 1 97.75 128 ILE B O 1
ATOM 6093 N N . ILE B 1 129 ? -22.25 16.203 15.445 1 98.5 129 ILE B N 1
ATOM 6094 C CA . ILE B 1 129 ? -22.703 17.547 15.734 1 98.5 129 ILE B CA 1
ATOM 6095 C C . ILE B 1 129 ? -22.875 17.719 17.25 1 98.5 129 ILE B C 1
ATOM 6097 O O . ILE B 1 129 ? -22.359 18.672 17.828 1 98.5 129 ILE B O 1
ATOM 6101 N N . LEU B 1 130 ? -23.516 16.812 17.875 1 97.44 130 LEU B N 1
ATOM 6102 C CA . LEU B 1 130 ? -23.812 16.922 19.312 1 97.44 130 LEU B CA 1
ATOM 6103 C C . LEU B 1 130 ? -22.531 16.922 20.125 1 97.44 130 LEU B C 1
ATOM 6105 O O . LEU B 1 130 ? -22.391 17.688 21.078 1 97.44 130 LEU B O 1
ATOM 6109 N N . LYS B 1 131 ? -21.609 16.047 19.766 1 97.31 131 LYS B N 1
ATOM 6110 C CA . LYS B 1 131 ? -20.375 15.961 20.531 1 97.31 131 LYS B CA 1
ATOM 6111 C C . LYS B 1 131 ? -19.5 17.188 20.312 1 97.31 131 LYS B C 1
ATOM 6113 O O . LYS B 1 131 ? -18.844 17.672 21.234 1 97.31 131 LYS B O 1
ATOM 6118 N N . VAL B 1 132 ? -19.453 17.672 19.109 1 98.44 132 VAL B N 1
ATOM 6119 C CA . VAL B 1 132 ? -18.703 18.875 18.844 1 98.44 132 VAL B CA 1
ATOM 6120 C C . VAL B 1 132 ? -19.328 20.062 19.594 1 98.44 132 VAL B C 1
ATOM 6122 O O . VAL B 1 132 ? -18.609 20.922 20.094 1 98.44 132 VAL B O 1
ATOM 6125 N N . LEU B 1 133 ? -20.656 20.094 19.656 1 98.19 133 LEU B N 1
ATOM 6126 C CA . LEU B 1 133 ? -21.328 21.125 20.438 1 98.19 133 LEU B CA 1
ATOM 6127 C C . LEU B 1 133 ? -20.953 21.031 21.906 1 98.19 133 LEU B C 1
ATOM 6129 O O . LEU B 1 133 ? -20.75 22.047 22.562 1 98.19 133 LEU B O 1
ATOM 6133 N N . GLU B 1 134 ? -20.922 19.812 22.375 1 97.25 134 GLU B N 1
ATOM 6134 C CA . GLU B 1 134 ? -20.5 19.625 23.75 1 97.25 134 GLU B CA 1
ATOM 6135 C C . GLU B 1 134 ? -19.094 20.156 23.969 1 97.25 134 GLU B C 1
ATOM 6137 O O . GLU B 1 134 ? -18.812 20.797 24.984 1 97.25 134 GLU B O 1
ATOM 6142 N N . PHE B 1 135 ? -18.234 19.844 23.109 1 97.5 135 PHE B N 1
ATOM 6143 C CA . PHE B 1 135 ? -16.859 20.328 23.188 1 97.5 135 PHE B CA 1
ATOM 6144 C C . PHE B 1 135 ? -16.828 21.859 23.125 1 97.5 135 PHE B C 1
ATOM 6146 O O . PHE B 1 135 ? -16.125 22.5 23.906 1 97.5 135 PHE B O 1
ATOM 6153 N N . SER B 1 136 ? -17.547 22.453 22.188 1 97.31 136 SER B N 1
ATOM 6154 C CA . SER B 1 136 ? -17.625 23.891 22.047 1 97.31 136 SER B CA 1
ATOM 6155 C C . SER B 1 136 ? -18.156 24.547 23.328 1 97.31 136 SER B C 1
ATOM 6157 O O . SER B 1 136 ? -17.656 25.594 23.734 1 97.31 136 SER B O 1
ATOM 6159 N N . LYS B 1 137 ? -19.125 23.984 23.922 1 96.19 137 LYS B N 1
ATOM 6160 C CA . LYS B 1 137 ? -19.688 24.484 25.172 1 96.19 137 LYS B CA 1
ATOM 6161 C C . LYS B 1 137 ? -18.641 24.484 26.281 1 96.19 137 LYS B C 1
ATOM 6163 O O . LYS B 1 137 ? -18.562 25.422 27.062 1 96.19 137 LYS B O 1
ATOM 6168 N N . SER B 1 138 ? -17.844 23.438 26.266 1 96.12 138 SER B N 1
ATOM 6169 C CA . SER B 1 138 ? -16.812 23.328 27.297 1 96.12 138 SER B CA 1
ATOM 6170 C C . SER B 1 138 ? -15.758 24.422 27.125 1 96.12 138 SER B C 1
ATOM 6172 O O . SER B 1 138 ? -15.133 24.844 28.094 1 96.12 138 SER B O 1
ATOM 6174 N N . ILE B 1 139 ? -15.547 24.859 25.922 1 95.75 139 ILE B N 1
ATOM 6175 C CA . ILE B 1 139 ? -14.648 25.984 25.672 1 95.75 139 ILE B CA 1
ATOM 6176 C C . ILE B 1 139 ? -15.32 27.281 26.109 1 95.75 139 ILE B C 1
ATOM 6178 O O . ILE B 1 139 ? -14.711 28.109 26.781 1 95.75 139 ILE B O 1
ATOM 6182 N N . GLU B 1 140 ? -16.547 27.484 25.734 1 94.06 140 GLU B N 1
ATOM 6183 C CA . GLU B 1 140 ? -17.297 28.703 26.016 1 94.06 140 GLU B CA 1
ATOM 6184 C C . GLU B 1 140 ? -17.422 28.938 27.516 1 94.06 140 GLU B C 1
ATOM 6186 O O . GLU B 1 140 ? -17.234 30.062 27.984 1 94.06 140 GLU B O 1
ATOM 6191 N N . ASP B 1 141 ? -17.719 27.938 28.25 1 93.38 141 ASP B N 1
ATOM 6192 C CA . ASP B 1 141 ? -17.891 28.109 29.688 1 93.38 141 ASP B CA 1
ATOM 6193 C C . ASP B 1 141 ? -16.578 27.844 30.422 1 93.38 141 ASP B C 1
ATOM 6195 O O . ASP B 1 141 ? -16.547 27.828 31.656 1 93.38 141 ASP B O 1
ATOM 6199 N N . GLU B 1 142 ? -15.5 27.484 29.672 1 94.75 142 GLU B N 1
ATOM 6200 C CA . GLU B 1 142 ? -14.133 27.312 30.172 1 94.75 142 GLU B CA 1
ATOM 6201 C C . GLU B 1 142 ? -14.039 26.109 31.125 1 94.75 142 GLU B C 1
ATOM 6203 O O . GLU B 1 142 ? -13.281 26.141 32.094 1 94.75 142 GLU B O 1
ATOM 6208 N N . SER B 1 143 ? -14.875 25.156 30.859 1 94.75 143 SER B N 1
ATOM 6209 C CA . SER B 1 143 ? -14.828 23.953 31.672 1 94.75 143 SER B CA 1
ATOM 6210 C C . SER B 1 143 ? -13.844 22.938 31.094 1 94.75 143 SER B C 1
ATOM 6212 O O . SER B 1 143 ? -13.5 21.953 31.75 1 94.75 143 SER B O 1
ATOM 6214 N N . LEU B 1 144 ? -13.375 23.141 29.891 1 94.94 144 LEU B N 1
ATOM 6215 C CA . LEU B 1 144 ? -12.359 22.281 29.312 1 94.94 144 LEU B CA 1
ATOM 6216 C C . LEU B 1 144 ? -11.07 22.328 30.141 1 94.94 144 LEU B C 1
ATOM 6218 O O . LEU B 1 144 ? -10.562 23.406 30.438 1 94.94 144 LEU B O 1
ATOM 6222 N N . THR B 1 145 ? -10.57 21.156 30.469 1 93.81 145 THR B N 1
ATOM 6223 C CA . THR B 1 145 ? -9.383 21.062 31.312 1 93.81 145 THR B CA 1
ATOM 6224 C C . THR B 1 145 ? -8.156 21.609 30.578 1 93.81 145 THR B C 1
ATOM 6226 O O . THR B 1 145 ? -7.938 21.297 29.406 1 93.81 145 THR B O 1
ATOM 6229 N N . PRO B 1 146 ? -7.379 22.391 31.266 1 94.31 146 PRO B N 1
ATOM 6230 C CA . PRO B 1 146 ? -6.133 22.844 30.641 1 94.31 146 PRO B CA 1
ATOM 6231 C C . PRO B 1 146 ? -5.16 21.703 30.375 1 94.31 146 PRO B C 1
ATOM 6233 O O . PRO B 1 146 ? -5.184 20.688 31.078 1 94.31 146 PRO B O 1
ATOM 6236 N N . GLU B 1 147 ? -4.402 21.859 29.406 1 92.75 147 GLU B N 1
ATOM 6237 C CA . GLU B 1 147 ? -3.408 20.859 29.047 1 92.75 147 GLU B CA 1
ATOM 6238 C C . GLU B 1 147 ? -2.107 21.062 29.812 1 92.75 147 GLU B C 1
ATOM 6240 O O . GLU B 1 147 ? -1.592 22.188 29.875 1 92.75 147 GLU B O 1
ATOM 6245 N N . LEU B 1 148 ? -1.679 19.969 30.375 1 91.5 148 LEU B N 1
ATOM 6246 C CA . LEU B 1 148 ? -0.41 19.969 31.094 1 91.5 148 LEU B CA 1
ATOM 6247 C C . LEU B 1 148 ? 0.547 18.938 30.516 1 91.5 148 LEU B C 1
ATOM 6249 O O . LEU B 1 148 ? 0.129 17.844 30.141 1 91.5 148 LEU B O 1
ATOM 6253 N N . VAL B 1 149 ? 1.734 19.297 30.297 1 86.44 149 VAL B N 1
ATOM 6254 C CA . VAL B 1 149 ? 2.799 18.359 29.938 1 86.44 149 VAL B CA 1
ATOM 6255 C C . VAL B 1 149 ? 3.818 18.297 31.078 1 86.44 149 VAL B C 1
ATOM 6257 O O . VAL B 1 149 ? 4.52 19.266 31.359 1 86.44 149 VAL B O 1
ATOM 6260 N N . LYS B 1 150 ? 4.031 17.156 31.656 1 84.81 150 LYS B N 1
ATOM 6261 C CA . LYS B 1 150 ? 4.898 16.984 32.812 1 84.81 150 LYS B CA 1
ATOM 6262 C C . LYS B 1 150 ? 4.684 18.094 33.844 1 84.81 150 LYS B C 1
ATOM 6264 O O . LYS B 1 150 ? 5.645 18.75 34.25 1 84.81 150 LYS B O 1
ATOM 6269 N N . ASN B 1 151 ? 3.525 18.516 34.031 1 87.38 151 ASN B N 1
ATOM 6270 C CA . ASN B 1 151 ? 3.082 19.469 35.031 1 87.38 151 ASN B CA 1
ATOM 6271 C C . ASN B 1 151 ? 3.318 20.922 34.594 1 87.38 151 ASN B C 1
ATOM 6273 O O . ASN B 1 151 ? 3.139 21.844 35.375 1 87.38 151 ASN B O 1
ATOM 6277 N N . SER B 1 152 ? 3.748 21.031 33.438 1 91.75 152 SER B N 1
ATOM 6278 C CA . SER B 1 152 ? 3.875 22.375 32.875 1 91.75 152 SER B CA 1
ATOM 6279 C C . SER B 1 152 ? 2.707 22.703 31.938 1 91.75 152 SER B C 1
ATOM 6281 O O . SER B 1 152 ? 2.369 21.906 31.062 1 91.75 152 SER B O 1
ATOM 6283 N N . PRO B 1 153 ? 2.152 23.828 32.188 1 94 153 PRO B N 1
ATOM 6284 C CA . PRO B 1 153 ? 0.973 24.156 31.391 1 94 153 PRO B CA 1
ATOM 6285 C C . PRO B 1 153 ? 1.318 24.5 29.938 1 94 153 PRO B C 1
ATOM 6287 O O . PRO B 1 153 ? 2.389 25.047 29.672 1 94 153 PRO B O 1
ATOM 6290 N N . PHE B 1 154 ? 0.427 24.219 29.016 1 94.56 154 PHE B N 1
ATOM 6291 C CA . PHE B 1 154 ? 0.486 24.641 27.625 1 94.56 154 PHE B CA 1
ATOM 6292 C C . PHE B 1 154 ? -0.489 25.781 27.344 1 94.56 154 PHE B C 1
ATOM 6294 O O . PHE B 1 154 ? -1.522 25.891 28.016 1 94.56 154 PHE B O 1
ATOM 6301 N N . CYS B 1 155 ? -0.151 26.578 26.453 1 95.94 155 CYS B N 1
ATOM 6302 C CA . CYS B 1 155 ? -0.996 27.703 26.078 1 95.94 155 CYS B CA 1
ATOM 6303 C C . CYS B 1 155 ? -2.311 27.219 25.484 1 95.94 155 CYS B C 1
ATOM 6305 O O . CYS B 1 155 ? -2.316 26.359 24.609 1 95.94 155 CYS B O 1
ATOM 6307 N N . MET B 1 156 ? -3.381 27.766 25.938 1 95.94 156 MET B N 1
ATOM 6308 C CA . MET B 1 156 ? -4.711 27.359 25.484 1 95.94 156 MET B CA 1
ATOM 6309 C C . MET B 1 156 ? -5.352 28.453 24.625 1 95.94 156 MET B C 1
ATOM 6311 O O . MET B 1 156 ? -6.531 28.359 24.281 1 95.94 156 MET B O 1
ATOM 6315 N N . GLU B 1 157 ? -4.641 29.453 24.156 1 93.75 157 GLU B N 1
ATOM 6316 C CA . GLU B 1 157 ? -5.16 30.625 23.469 1 93.75 157 GLU B CA 1
ATOM 6317 C C . GLU B 1 157 ? -5.844 30.234 22.156 1 93.75 157 GLU B C 1
ATOM 6319 O O . GLU B 1 157 ? -6.836 30.859 21.766 1 93.75 157 GLU B O 1
ATOM 6324 N N . SER B 1 158 ? -5.34 29.234 21.547 1 93.69 158 SER B N 1
ATOM 6325 C CA . SER B 1 158 ? -5.855 28.844 20.234 1 93.69 158 SER B CA 1
ATOM 6326 C C . SER B 1 158 ? -7.309 28.406 20.328 1 93.69 158 SER B C 1
ATOM 6328 O O . SER B 1 158 ? -8.062 28.516 19.359 1 93.69 158 SER B O 1
ATOM 6330 N N . PHE B 1 159 ? -7.75 27.891 21.453 1 95.88 159 PHE B N 1
ATOM 6331 C CA . PHE B 1 159 ? -9.109 27.391 21.625 1 95.88 159 PHE B CA 1
ATOM 6332 C C . PHE B 1 159 ? -10.125 28.516 21.469 1 95.88 159 PHE B C 1
ATOM 6334 O O . PHE B 1 159 ? -11.289 28.266 21.141 1 95.88 159 PHE B O 1
ATOM 6341 N N . LYS B 1 160 ? -9.695 29.734 21.656 1 94.5 160 LYS B N 1
ATOM 6342 C CA . LYS B 1 160 ? -10.562 30.891 21.484 1 94.5 160 LYS B CA 1
ATOM 6343 C C . LYS B 1 160 ? -11.008 31.031 20.031 1 94.5 160 LYS B C 1
ATOM 6345 O O . LYS B 1 160 ? -12.039 31.641 19.75 1 94.5 160 LYS B O 1
ATOM 6350 N N . TRP B 1 161 ? -10.227 30.453 19.156 1 95.56 161 TRP B N 1
ATOM 6351 C CA . TRP B 1 161 ? -10.445 30.656 17.734 1 95.56 161 TRP B CA 1
ATOM 6352 C C . TRP B 1 161 ? -11.039 29.406 17.094 1 95.56 161 TRP B C 1
ATOM 6354 O O . TRP B 1 161 ? -11.109 29.312 15.859 1 95.56 161 TRP B O 1
ATOM 6364 N N . MET B 1 162 ? -11.461 28.453 17.828 1 97.38 162 MET B N 1
ATOM 6365 C CA . MET B 1 162 ? -11.867 27.172 17.25 1 97.38 162 MET B CA 1
ATOM 6366 C C . MET B 1 162 ? -13.25 27.266 16.625 1 97.38 162 MET B C 1
ATOM 6368 O O . MET B 1 162 ? -13.484 26.703 15.547 1 97.38 162 MET B O 1
ATOM 6372 N N . PHE B 1 163 ? -14.148 27.984 17.281 1 97.94 163 PHE B N 1
ATOM 6373 C CA . PHE B 1 163 ? -15.523 28.047 16.812 1 97.94 163 PHE B CA 1
ATOM 6374 C C . PHE B 1 163 ? -15.961 29.484 16.594 1 97.94 163 PHE B C 1
ATOM 6376 O O . PHE B 1 163 ? -15.281 30.422 17.031 1 97.94 163 PHE B O 1
ATOM 6383 N N . ASN B 1 164 ? -17.047 29.688 15.883 1 97.81 164 ASN B N 1
ATOM 6384 C CA . ASN B 1 164 ? -17.688 30.984 15.648 1 97.81 164 ASN B CA 1
ATOM 6385 C C . ASN B 1 164 ? -16.703 32 15.102 1 97.81 164 ASN B C 1
ATOM 6387 O O . ASN B 1 164 ? -16.625 33.125 15.617 1 97.81 164 ASN B O 1
ATOM 6391 N N . ASN B 1 165 ? -15.922 31.641 14.18 1 95.88 165 ASN B N 1
ATOM 6392 C CA . ASN B 1 165 ? -15.039 32.531 13.422 1 95.88 165 ASN B CA 1
ATOM 6393 C C . ASN B 1 165 ? -14.836 32 11.992 1 95.88 165 ASN B C 1
ATOM 6395 O O . ASN B 1 165 ? -15.312 30.922 11.641 1 95.88 165 ASN B O 1
ATOM 6399 N N . SER B 1 166 ? -14.266 32.812 11.164 1 97.25 166 SER B N 1
ATOM 6400 C CA . SER B 1 166 ? -14.008 32.438 9.781 1 97.25 166 SER B CA 1
ATOM 6401 C C . SER B 1 166 ? -12.844 33.25 9.211 1 97.25 166 SER B C 1
ATOM 6403 O O . SER B 1 166 ? -12.602 34.406 9.617 1 97.25 166 SER B O 1
ATOM 6405 N N . ARG B 1 167 ? -12.031 32.594 8.422 1 97.25 167 ARG B N 1
ATOM 6406 C CA . ARG B 1 167 ? -11.102 33.312 7.555 1 97.25 167 ARG B CA 1
ATOM 6407 C C . ARG B 1 167 ? -11.844 34 6.418 1 97.25 167 ARG B C 1
ATOM 6409 O O . ARG B 1 167 ? -12.594 33.375 5.676 1 97.25 167 ARG B O 1
ATOM 6416 N N . ILE B 1 168 ? -11.734 35.281 6.301 1 97.69 168 ILE B N 1
ATOM 6417 C CA . ILE B 1 168 ? -12.445 36.062 5.273 1 97.69 168 ILE B CA 1
ATOM 6418 C C . ILE B 1 168 ? -11.445 36.562 4.234 1 97.69 168 ILE B C 1
ATOM 6420 O O . ILE B 1 168 ? -10.406 37.125 4.586 1 97.69 168 ILE B O 1
ATOM 6424 N N . PRO B 1 169 ? -11.766 36.25 2.939 1 97.69 169 PRO B N 1
ATOM 6425 C CA . PRO B 1 169 ? -10.852 36.781 1.915 1 97.69 169 PRO B CA 1
ATOM 6426 C C . PRO B 1 169 ? -10.766 38.281 1.899 1 97.69 169 PRO B C 1
ATOM 6428 O O . PRO B 1 169 ? -11.773 38.969 2.102 1 97.69 169 PRO B O 1
ATOM 6431 N N . ASN B 1 170 ? -9.656 38.781 1.78 1 97.19 170 ASN B N 1
ATOM 6432 C CA . ASN B 1 170 ? -9.367 40.219 1.718 1 97.19 170 ASN B CA 1
ATOM 6433 C C . ASN B 1 170 ? -8.188 40.5 0.792 1 97.19 170 ASN B C 1
ATOM 6435 O O . ASN B 1 170 ? -7.469 39.594 0.389 1 97.19 170 ASN B O 1
ATOM 6439 N N . ALA B 1 171 ? -8.109 41.812 0.431 1 95.56 171 ALA B N 1
ATOM 6440 C CA . ALA B 1 171 ? -7.043 42.188 -0.49 1 95.56 171 ALA B CA 1
ATOM 6441 C C . ALA B 1 171 ? -5.668 42.031 0.159 1 95.56 171 ALA B C 1
ATOM 6443 O O . ALA B 1 171 ? -5.441 42.531 1.268 1 95.56 171 ALA B O 1
ATOM 6444 N N . LYS B 1 172 ? -4.77 41.312 -0.427 1 93.25 172 LYS B N 1
ATOM 6445 C CA . LYS B 1 172 ? -3.365 41.156 -0.06 1 93.25 172 LYS B CA 1
ATOM 6446 C C . LYS B 1 172 ? -3.229 40.25 1.161 1 93.25 172 LYS B C 1
ATOM 6448 O O . LYS B 1 172 ? -2.309 39.438 1.234 1 93.25 172 LYS B O 1
ATOM 6453 N N . ARG B 1 173 ? -4.176 40.406 2.125 1 96.44 173 ARG B N 1
ATOM 6454 C CA . ARG B 1 173 ? -4.121 39.656 3.375 1 96.44 173 ARG B CA 1
ATOM 6455 C C . ARG B 1 173 ? -5.523 39.312 3.877 1 96.44 173 ARG B C 1
ATOM 6457 O O . ARG B 1 173 ? -6.328 40.219 4.129 1 96.44 173 ARG B O 1
ATOM 6464 N N . ASP B 1 174 ? -5.816 38.031 4.043 1 97.44 174 ASP B N 1
ATOM 6465 C CA . ASP B 1 174 ? -7.098 37.656 4.613 1 97.44 174 ASP B CA 1
ATOM 6466 C C . ASP B 1 174 ? -7.219 38.094 6.062 1 97.44 174 ASP B C 1
ATOM 6468 O O . ASP B 1 174 ? -6.258 38.594 6.645 1 97.44 174 ASP B O 1
ATOM 6472 N N . ILE B 1 175 ? -8.375 38 6.621 1 96.5 175 ILE B N 1
ATOM 6473 C CA . ILE B 1 175 ? -8.602 38.406 8.008 1 96.5 175 ILE B CA 1
ATOM 6474 C C . ILE B 1 175 ? -9.422 37.344 8.719 1 96.5 175 ILE B C 1
ATOM 6476 O O . ILE B 1 175 ? -10.242 36.656 8.094 1 96.5 175 ILE B O 1
ATOM 6480 N N . ASN B 1 176 ? -9.133 37.188 9.977 1 95.62 176 ASN B N 1
ATOM 6481 C CA . ASN B 1 176 ? -9.984 36.344 10.812 1 95.62 176 ASN B CA 1
ATOM 6482 C C . ASN B 1 176 ? -10.961 37.156 11.641 1 95.62 176 ASN B C 1
ATOM 6484 O O . ASN B 1 176 ? -10.562 38.125 12.305 1 95.62 176 ASN B O 1
ATOM 6488 N N . VAL B 1 177 ? -12.156 36.812 11.57 1 96.5 177 VAL B N 1
ATOM 6489 C CA . VAL B 1 177 ? -13.18 37.531 12.328 1 96.5 177 VAL B CA 1
ATOM 6490 C C . VAL B 1 177 ? -13.859 36.562 13.305 1 96.5 177 VAL B C 1
ATOM 6492 O O . VAL B 1 177 ? -14.32 35.5 12.906 1 96.5 177 VAL B O 1
ATOM 6495 N N . LYS B 1 178 ? -13.867 36.969 14.484 1 96 178 LYS B N 1
ATOM 6496 C CA . LYS B 1 178 ? -14.547 36.219 15.531 1 96 178 LYS B CA 1
ATOM 6497 C C . LYS B 1 178 ? -15.922 36.812 15.828 1 96 178 LYS B C 1
ATOM 6499 O O . LYS B 1 178 ? -16.094 38.031 15.812 1 96 178 LYS B O 1
ATOM 6504 N N . TYR B 1 179 ? -16.859 35.969 16.172 1 97.12 179 TYR B N 1
ATOM 6505 C CA . TYR B 1 179 ? -18.219 36.375 16.438 1 97.12 179 TYR B CA 1
ATOM 6506 C C . TYR B 1 179 ? -18.688 35.906 17.812 1 97.12 179 TYR B C 1
ATOM 6508 O O . TYR B 1 179 ? -18.109 34.969 18.375 1 97.12 179 TYR B O 1
ATOM 6516 N N . ASP B 1 180 ? -19.688 36.531 18.297 1 95.38 180 ASP B N 1
ATOM 6517 C CA . ASP B 1 180 ? -20.297 36.125 19.547 1 95.38 180 ASP B CA 1
ATOM 6518 C C . ASP B 1 180 ? -21 34.75 19.406 1 95.38 180 ASP B C 1
ATOM 6520 O O . ASP B 1 180 ? -21.844 34.594 18.531 1 95.38 180 ASP B O 1
ATOM 6524 N N . PRO B 1 181 ? -20.594 33.875 20.281 1 94.81 181 PRO B N 1
ATOM 6525 C CA . PRO B 1 181 ? -21.219 32.531 20.188 1 94.81 181 PRO B CA 1
ATOM 6526 C C . PRO B 1 181 ? -22.734 32.594 20.266 1 94.81 181 PRO B C 1
ATOM 6528 O O . PRO B 1 181 ? -23.422 31.766 19.656 1 94.81 181 PRO B O 1
ATOM 6531 N N . LYS B 1 182 ? -23.266 33.531 20.906 1 92.88 182 LYS B N 1
ATOM 6532 C CA . LYS B 1 182 ? -24.703 33.656 21.078 1 92.88 182 LYS B CA 1
ATOM 6533 C C . LYS B 1 182 ? -25.391 33.969 19.75 1 92.88 182 LYS B C 1
ATOM 6535 O O . LYS B 1 182 ? -26.547 33.656 19.547 1 92.88 182 LYS B O 1
ATOM 6540 N N . GLU B 1 183 ? -24.641 34.562 18.906 1 93.56 183 GLU B N 1
ATOM 6541 C CA . GLU B 1 183 ? -25.188 34.938 17.594 1 93.56 183 GLU B CA 1
ATOM 6542 C C . GLU B 1 183 ? -25.016 33.812 16.578 1 93.56 183 GLU B C 1
ATOM 6544 O O . GLU B 1 183 ? -25.578 33.844 15.492 1 93.56 183 GLU B O 1
ATOM 6549 N N . GLY B 1 184 ? -24.219 32.875 16.953 1 96.25 184 GLY B N 1
ATOM 6550 C CA . GLY B 1 184 ? -23.891 31.812 16.016 1 96.25 184 GLY B CA 1
ATOM 6551 C C . GLY B 1 184 ? -24.25 30.422 16.531 1 96.25 184 GLY B C 1
ATOM 6552 O O . GLY B 1 184 ? -23.422 29.516 16.484 1 96.25 184 GLY B O 1
ATOM 6553 N N . ARG B 1 185 ? -25.438 30.281 17.125 1 97.25 185 ARG B N 1
ATOM 6554 C CA . ARG B 1 185 ? -25.922 29.016 17.672 1 97.25 185 ARG B CA 1
ATOM 6555 C C . ARG B 1 185 ? -26.484 28.125 16.578 1 97.25 185 ARG B C 1
ATOM 6557 O O . ARG B 1 185 ? -27.641 27.672 16.656 1 97.25 185 ARG B O 1
ATOM 6564 N N . PHE B 1 186 ? -25.734 27.875 15.539 1 98.19 186 PHE B N 1
ATOM 6565 C CA . PHE B 1 186 ? -26.109 27.016 14.422 1 98.19 186 PHE B CA 1
ATOM 6566 C C . PHE B 1 186 ? -24.875 26.484 13.711 1 98.19 186 PHE B C 1
ATOM 6568 O O . PHE B 1 186 ? -23.766 27 13.914 1 98.19 186 PHE B O 1
ATOM 6575 N N . VAL B 1 187 ? -25.031 25.406 13 1 98.62 187 VAL B N 1
ATOM 6576 C CA . VAL B 1 187 ? -24.031 24.781 12.156 1 98.62 187 VAL B CA 1
ATOM 6577 C C . VAL B 1 187 ? -24.438 24.906 10.688 1 98.62 187 VAL B C 1
ATOM 6579 O O . VAL B 1 187 ? -25.625 24.906 10.367 1 98.62 187 VAL B O 1
ATOM 6582 N N . ILE B 1 188 ? -23.453 25.109 9.859 1 98.88 188 ILE B N 1
ATOM 6583 C CA . ILE B 1 188 ? -23.719 25.078 8.422 1 98.88 188 ILE B CA 1
ATOM 6584 C C . ILE B 1 188 ? -23.578 23.656 7.895 1 98.88 188 ILE B C 1
ATOM 6586 O O . ILE B 1 188 ? -22.578 23 8.148 1 98.88 188 ILE B O 1
ATOM 6590 N N . ILE B 1 189 ? -24.609 23.219 7.211 1 98.88 189 ILE B N 1
ATOM 6591 C CA . ILE B 1 189 ? -24.578 21.906 6.578 1 98.88 189 ILE B CA 1
ATOM 6592 C C . ILE B 1 189 ? -24.453 22.062 5.062 1 98.88 189 ILE B C 1
ATOM 6594 O O . ILE B 1 189 ? -25.219 22.797 4.445 1 98.88 189 ILE B O 1
ATOM 6598 N N . LEU B 1 190 ? -23.484 21.469 4.457 1 98.81 190 LEU B N 1
ATOM 6599 C CA . LEU B 1 190 ? -23.375 21.375 3.006 1 98.81 190 LEU B CA 1
ATOM 6600 C C . LEU B 1 190 ? -23.75 19.984 2.521 1 98.81 190 LEU B C 1
ATOM 6602 O O . LEU B 1 190 ? -23.266 18.984 3.072 1 98.81 190 LEU B O 1
ATOM 6606 N N . SER B 1 191 ? -24.578 19.891 1.604 1 98.69 191 SER B N 1
ATOM 6607 C CA . SER B 1 191 ? -25 18.641 0.966 1 98.69 191 SER B CA 1
ATOM 6608 C C . SER B 1 191 ? -25.266 18.844 -0.522 1 98.69 191 SER B C 1
ATOM 6610 O O . SER B 1 191 ? -26.078 19.688 -0.904 1 98.69 191 SER B O 1
ATOM 6612 N N . LYS B 1 192 ? -24.547 18.156 -1.358 1 98.31 192 LYS B N 1
ATOM 6613 C CA . LYS B 1 192 ? -24.641 18.234 -2.812 1 98.31 192 LYS B CA 1
ATOM 6614 C C . LYS B 1 192 ? -24.469 19.672 -3.295 1 98.31 192 LYS B C 1
ATOM 6616 O O . LYS B 1 192 ? -25.094 20.078 -4.277 1 98.31 192 LYS B O 1
ATOM 6621 N N . GLY B 1 193 ? -23.719 20.422 -2.539 1 98.31 193 GLY B N 1
ATOM 6622 C CA . GLY B 1 193 ? -23.406 21.781 -2.92 1 98.31 193 GLY B CA 1
ATOM 6623 C C . GLY B 1 193 ? -24.406 22.797 -2.416 1 98.31 193 GLY B C 1
ATOM 6624 O O . GLY B 1 193 ? -24.25 24 -2.621 1 98.31 193 GLY B O 1
ATOM 6625 N N . TRP B 1 194 ? -25.438 22.344 -1.808 1 98.62 194 TRP B N 1
ATOM 6626 C CA . TRP B 1 194 ? -26.406 23.25 -1.207 1 98.62 194 TRP B CA 1
ATOM 6627 C C . TRP B 1 194 ? -26.016 23.594 0.224 1 98.62 194 TRP B C 1
ATOM 6629 O O . TRP B 1 194 ? -25.359 22.812 0.904 1 98.62 194 TRP B O 1
ATOM 6639 N N . VAL B 1 195 ? -26.453 24.812 0.694 1 98.81 195 VAL B N 1
ATOM 6640 C CA . VAL B 1 195 ? -26.031 25.328 1.995 1 98.81 195 VAL B CA 1
ATOM 6641 C C . VAL B 1 195 ? -27.25 25.5 2.9 1 98.81 195 VAL B C 1
ATOM 6643 O O . VAL B 1 195 ? -28.234 26.125 2.514 1 98.81 195 VAL B O 1
ATOM 6646 N N . PHE B 1 196 ? -27.172 24.906 4.074 1 98.88 196 PHE B N 1
ATOM 6647 C CA . PHE B 1 196 ? -28.281 24.984 5.023 1 98.88 196 PHE B CA 1
ATOM 6648 C C . PHE B 1 196 ? -27.781 25.438 6.387 1 98.88 196 PHE B C 1
ATOM 6650 O O . PHE B 1 196 ? -26.641 25.172 6.77 1 98.88 196 PHE B O 1
ATOM 6657 N N . LYS B 1 197 ? -28.594 26.156 7.031 1 98.38 197 LYS B N 1
ATOM 6658 C CA . LYS B 1 197 ? -28.438 26.5 8.438 1 98.38 197 LYS B CA 1
ATOM 6659 C C . LYS B 1 197 ? -29.188 25.516 9.336 1 98.38 197 LYS B C 1
ATOM 6661 O O . LYS B 1 197 ? -30.406 25.375 9.227 1 98.38 197 LYS B O 1
ATOM 6666 N N . LEU B 1 198 ? -28.469 24.797 10.133 1 98.56 198 LEU B N 1
ATOM 6667 C CA . LEU B 1 198 ? -29.047 23.859 11.109 1 98.56 198 LEU B CA 1
ATOM 6668 C C . LEU B 1 198 ? -28.969 24.438 12.516 1 98.56 198 LEU B C 1
ATOM 6670 O O . LEU B 1 198 ? -27.859 24.688 13.023 1 98.56 198 LEU B O 1
ATOM 6674 N N . PHE B 1 199 ? -30.047 24.609 13.156 1 97.5 199 PHE B N 1
ATOM 6675 C CA . PHE B 1 199 ? -30.109 25.188 14.492 1 97.5 199 PHE B CA 1
ATOM 6676 C C . PHE B 1 199 ? -29.656 24.172 15.539 1 97.5 199 PHE B C 1
ATOM 6678 O O . PHE B 1 199 ? -30 23 15.453 1 97.5 199 PHE B O 1
ATOM 6685 N N . THR B 1 200 ? -28.922 24.656 16.547 1 97.69 200 THR B N 1
ATOM 6686 C CA . THR B 1 200 ? -28.297 23.734 17.484 1 97.69 200 THR B CA 1
ATOM 6687 C C . THR B 1 200 ? -28.812 23.969 18.891 1 97.69 200 THR B C 1
ATOM 6689 O O . THR B 1 200 ? -28.656 23.109 19.766 1 97.69 200 THR B O 1
ATOM 6692 N N . HIS B 1 201 ? -29.391 25.125 19.125 1 96.5 201 HIS B N 1
ATOM 6693 C CA . HIS B 1 201 ? -29.828 25.5 20.469 1 96.5 201 HIS B CA 1
ATOM 6694 C C . HIS B 1 201 ? -31.281 25.906 20.469 1 96.5 201 HIS B C 1
ATOM 6696 O O . HIS B 1 201 ? -31.781 26.469 19.5 1 96.5 201 HIS B O 1
ATOM 6702 N N . ASP B 1 202 ? -31.875 25.609 21.578 1 92.62 202 ASP B N 1
ATOM 6703 C CA . ASP B 1 202 ? -33.219 26.109 21.812 1 92.62 202 ASP B CA 1
ATOM 6704 C C . ASP B 1 202 ? -33.219 27.625 22.031 1 92.62 202 ASP B C 1
ATOM 6706 O O . ASP B 1 202 ? -32.5 28.125 22.906 1 92.62 202 ASP B O 1
ATOM 6710 N N . SER B 1 203 ? -34 28.266 21.266 1 88.38 203 SER B N 1
ATOM 6711 C CA . SER B 1 203 ? -33.969 29.719 21.328 1 88.38 203 SER B CA 1
ATOM 6712 C C . SER B 1 203 ? -34.5 30.234 22.672 1 88.38 203 SER B C 1
ATOM 6714 O O . SER B 1 203 ? -34.188 31.359 23.062 1 88.38 203 SER B O 1
ATOM 6716 N N . ARG B 1 204 ? -35.312 29.344 23.453 1 88.69 204 ARG B N 1
ATOM 6717 C CA . ARG B 1 204 ? -35.938 29.766 24.688 1 88.69 204 ARG B CA 1
ATOM 6718 C C . ARG B 1 204 ? -34.969 29.688 25.859 1 88.69 204 ARG B C 1
ATOM 6720 O O . ARG B 1 204 ? -35 30.531 26.766 1 88.69 204 ARG B O 1
ATOM 6727 N N . ASN B 1 205 ? -33.969 28.797 25.844 1 91.62 205 ASN B N 1
ATOM 6728 C CA . ASN B 1 205 ? -33.156 28.578 27.047 1 91.62 205 ASN B CA 1
ATOM 6729 C C . ASN B 1 205 ? -31.672 28.359 26.688 1 91.62 205 ASN B C 1
ATOM 6731 O O . ASN B 1 205 ? -30.859 28.094 27.562 1 91.62 205 ASN B O 1
ATOM 6735 N N . ASP B 1 206 ? -31.297 28.406 25.438 1 93.69 206 ASP B N 1
ATOM 6736 C CA . ASP B 1 206 ? -29.938 28.344 24.938 1 93.69 206 ASP B CA 1
ATOM 6737 C C . ASP B 1 206 ? -29.312 26.969 25.188 1 93.69 206 ASP B C 1
ATOM 6739 O O . ASP B 1 206 ? -28.094 26.812 25.172 1 93.69 206 ASP B O 1
ATOM 6743 N N . GLU B 1 207 ? -30.172 26.016 25.438 1 94.81 207 GLU B N 1
ATOM 6744 C CA . GLU B 1 207 ? -29.688 24.641 25.625 1 94.81 207 GLU B CA 1
ATOM 6745 C C . GLU B 1 207 ? -29.5 23.938 24.281 1 94.81 207 GLU B C 1
ATOM 6747 O O . GLU B 1 207 ? -30.25 24.188 23.328 1 94.81 207 GLU B O 1
ATOM 6752 N N . ILE B 1 208 ? -28.578 23.078 24.25 1 96.56 208 ILE B N 1
ATOM 6753 C CA . ILE B 1 208 ? -28.328 22.297 23.047 1 96.56 208 ILE B CA 1
ATOM 6754 C C . ILE B 1 208 ? -29.531 21.422 22.75 1 96.56 208 ILE B C 1
ATOM 6756 O O . ILE B 1 208 ? -30.094 20.797 23.656 1 96.56 208 ILE B O 1
ATOM 6760 N N . LEU B 1 209 ? -29.938 21.422 21.531 1 95.56 209 LEU B N 1
ATOM 6761 C CA . LEU B 1 209 ? -31.078 20.609 21.094 1 95.56 209 LEU B CA 1
ATOM 6762 C C . LEU B 1 209 ? -30.797 19.125 21.297 1 95.56 209 LEU B C 1
ATOM 6764 O O . LEU B 1 209 ? -29.625 18.719 21.359 1 95.56 209 LEU B O 1
ATOM 6768 N N . SER B 1 210 ? -31.859 18.344 21.406 1 93.44 210 SER B N 1
ATOM 6769 C CA . SER B 1 210 ? -31.734 16.891 21.609 1 93.44 210 SER B CA 1
ATOM 6770 C C . SER B 1 210 ? -31.281 16.203 20.344 1 93.44 210 SER B C 1
ATOM 6772 O O . SER B 1 210 ? -31.266 16.797 19.266 1 93.44 210 SER B O 1
ATOM 6774 N N . PHE B 1 211 ? -30.938 14.922 20.484 1 94.5 211 PHE B N 1
ATOM 6775 C CA . PHE B 1 211 ? -30.484 14.102 19.359 1 94.5 211 PHE B CA 1
ATOM 6776 C C . PHE B 1 211 ? -31.516 14.078 18.25 1 94.5 211 PHE B C 1
ATOM 6778 O O . PHE B 1 211 ? -31.188 14.289 17.078 1 94.5 211 PHE B O 1
ATOM 6785 N N . ASN B 1 212 ? -32.781 13.867 18.578 1 93.38 212 ASN B N 1
ATOM 6786 C CA . ASN B 1 212 ? -33.844 13.742 17.594 1 93.38 212 ASN B CA 1
ATOM 6787 C C . ASN B 1 212 ? -34.094 15.055 16.859 1 93.38 212 ASN B C 1
ATOM 6789 O O . ASN B 1 212 ? -34.406 15.055 15.664 1 93.38 212 ASN B O 1
ATOM 6793 N N . GLU B 1 213 ? -33.969 16.172 17.562 1 94.94 213 GLU B N 1
ATOM 6794 C CA . GLU B 1 213 ? -34.188 17.469 16.953 1 94.94 213 GLU B CA 1
ATOM 6795 C C . GLU B 1 213 ? -33.125 17.766 15.906 1 94.94 213 GLU B C 1
ATOM 6797 O O . GLU B 1 213 ? -33.438 18.312 14.836 1 94.94 213 GLU B O 1
ATOM 6802 N N . ILE B 1 214 ? -31.875 17.406 16.25 1 96.75 214 ILE B N 1
ATOM 6803 C CA . ILE B 1 214 ? -30.781 17.594 15.297 1 96.75 214 ILE B CA 1
ATOM 6804 C C . ILE B 1 214 ? -30.953 16.625 14.125 1 96.75 214 ILE B C 1
ATOM 6806 O O . ILE B 1 214 ? -30.844 17.016 12.969 1 96.75 214 ILE B O 1
ATOM 6810 N N . TYR B 1 215 ? -31.266 15.367 14.406 1 95.69 215 TYR B N 1
ATOM 6811 C CA . TYR B 1 215 ? -31.422 14.305 13.43 1 95.69 215 TYR B CA 1
ATOM 6812 C C . TYR B 1 215 ? -32.5 14.641 12.406 1 95.69 215 TYR B C 1
ATOM 6814 O O . TYR B 1 215 ? -32.312 14.461 11.203 1 95.69 215 TYR B O 1
ATOM 6822 N N . ASN B 1 216 ? -33.562 15.156 12.867 1 95.19 216 ASN B N 1
ATOM 6823 C CA . ASN B 1 216 ? -34.719 15.461 11.992 1 95.19 216 ASN B CA 1
ATOM 6824 C C . ASN B 1 216 ? -34.375 16.594 11.023 1 95.19 216 ASN B C 1
ATOM 6826 O O . ASN B 1 216 ? -34.844 16.594 9.891 1 95.19 216 ASN B O 1
ATOM 6830 N N . GLN B 1 217 ? -33.656 17.594 11.516 1 96.94 217 GLN B N 1
ATOM 6831 C CA . GLN B 1 217 ? -33.219 18.641 10.609 1 96.94 217 GLN B CA 1
ATOM 6832 C C . GLN B 1 217 ? -32.344 18.078 9.484 1 96.94 217 GLN B C 1
ATOM 6834 O O . GLN B 1 217 ? -32.469 18.484 8.328 1 96.94 217 GLN B O 1
ATOM 6839 N N . LEU B 1 218 ? -31.5 17.109 9.82 1 97.56 218 LEU B N 1
ATOM 6840 C CA . LEU B 1 218 ? -30.625 16.5 8.828 1 97.56 218 LEU B CA 1
ATOM 6841 C C . LEU B 1 218 ? -31.422 15.68 7.828 1 97.56 218 LEU B C 1
ATOM 6843 O O . LEU B 1 218 ? -31.109 15.664 6.633 1 97.56 218 LEU B O 1
ATOM 6847 N N . ILE B 1 219 ? -32.406 14.945 8.289 1 95.88 219 ILE B N 1
ATOM 6848 C CA . ILE B 1 219 ? -33.25 14.172 7.414 1 95.88 219 ILE B CA 1
ATOM 6849 C C . ILE B 1 219 ? -33.906 15.094 6.391 1 95.88 219 ILE B C 1
ATOM 6851 O O . ILE B 1 219 ? -34 14.766 5.203 1 95.88 219 ILE B O 1
ATOM 6855 N N . GLN B 1 220 ? -34.406 16.188 6.93 1 96.31 220 GLN B N 1
ATOM 6856 C CA . GLN B 1 220 ? -35.031 17.156 6.051 1 96.31 220 GLN B CA 1
ATOM 6857 C C . GLN B 1 220 ? -34.094 17.641 4.973 1 96.31 220 GLN B C 1
ATOM 6859 O O . GLN B 1 220 ? -34.438 17.75 3.803 1 96.31 220 GLN B O 1
ATOM 6864 N N . ILE B 1 221 ? -32.906 17.969 5.352 1 98.25 221 ILE B N 1
ATOM 6865 C CA . ILE B 1 221 ? -31.875 18.438 4.422 1 98.25 221 ILE B CA 1
ATOM 6866 C C . ILE B 1 221 ? -31.594 17.359 3.381 1 98.25 221 ILE B C 1
ATOM 6868 O O . ILE B 1 221 ? -31.547 17.641 2.182 1 98.25 221 ILE B O 1
ATOM 6872 N N . GLU B 1 222 ? -31.344 16.141 3.816 1 97.06 222 GLU B N 1
ATOM 6873 C CA . GLU B 1 222 ? -31.047 15.031 2.912 1 97.06 222 GLU B CA 1
ATOM 6874 C C . GLU B 1 222 ? -32.156 14.844 1.883 1 97.06 222 GLU B C 1
ATOM 6876 O O . GLU B 1 222 ? -31.891 14.672 0.693 1 97.06 222 GLU B O 1
ATOM 6881 N N . LYS B 1 223 ? -33.406 14.891 2.354 1 96.38 223 LYS B N 1
ATOM 6882 C CA . LYS B 1 223 ? -34.562 14.727 1.469 1 96.38 223 LYS B CA 1
ATOM 6883 C C . LYS B 1 223 ? -34.594 15.82 0.412 1 96.38 223 LYS B C 1
ATOM 6885 O O . LYS B 1 223 ? -34.844 15.547 -0.769 1 96.38 223 LYS B O 1
ATOM 6890 N N . THR B 1 224 ? -34.406 16.984 0.877 1 97.56 224 THR B N 1
ATOM 6891 C CA . THR B 1 224 ? -34.438 18.141 -0.024 1 97.56 224 THR B CA 1
ATOM 6892 C C . THR B 1 224 ? -33.344 18.016 -1.085 1 97.56 224 THR B C 1
ATOM 6894 O O . THR B 1 224 ? -33.594 18.203 -2.273 1 97.56 224 THR B O 1
ATOM 6897 N N . CYS B 1 225 ? -32.156 17.703 -0.693 1 97.88 225 CYS B N 1
ATOM 6898 C CA . CYS B 1 225 ? -31.016 17.641 -1.603 1 97.88 225 CYS B CA 1
ATOM 6899 C C . CYS B 1 225 ? -31.141 16.453 -2.553 1 97.88 225 CYS B C 1
ATOM 6901 O O . CYS B 1 225 ? -30.734 16.531 -3.709 1 97.88 225 CYS B O 1
ATOM 6903 N N . ASN B 1 226 ? -31.672 15.352 -2.045 1 96.69 226 ASN B N 1
ATOM 6904 C CA . ASN B 1 226 ? -31.859 14.188 -2.902 1 96.69 226 ASN B CA 1
ATOM 6905 C C . ASN B 1 226 ? -32.875 14.477 -4.004 1 96.69 226 ASN B C 1
ATOM 6907 O O . ASN B 1 226 ? -32.719 14.008 -5.133 1 96.69 226 ASN B O 1
ATOM 6911 N N . LEU B 1 227 ? -33.844 15.188 -3.701 1 96.94 227 LEU B N 1
ATOM 6912 C CA . LEU B 1 227 ? -34.875 15.547 -4.672 1 96.94 227 LEU B CA 1
ATOM 6913 C C . LEU B 1 227 ? -34.312 16.5 -5.723 1 96.94 227 LEU B C 1
ATOM 6915 O O . LEU B 1 227 ? -34.656 16.375 -6.91 1 96.94 227 LEU B O 1
ATOM 6919 N N . ARG B 1 228 ? -33.5 17.391 -5.32 1 97.19 228 ARG B N 1
ATOM 6920 C CA . ARG B 1 228 ? -33.031 18.453 -6.199 1 97.19 228 ARG B CA 1
ATOM 6921 C C . ARG B 1 228 ? -31.812 18 -7 1 97.19 228 ARG B C 1
ATOM 6923 O O . ARG B 1 228 ? -31.562 18.516 -8.094 1 97.19 228 ARG B O 1
ATOM 6930 N N . GLY B 1 229 ? -31.016 17.094 -6.477 1 97.44 229 GLY B N 1
ATOM 6931 C CA . GLY B 1 229 ? -29.75 16.734 -7.086 1 97.44 229 GLY B CA 1
ATOM 6932 C C . GLY B 1 229 ? -28.641 17.703 -6.754 1 97.44 229 GLY B C 1
ATOM 6933 O O . GLY B 1 229 ? -28.75 18.5 -5.809 1 97.44 229 GLY B O 1
ATOM 6934 N N . GLU B 1 230 ? -27.609 17.656 -7.469 1 97.56 230 GLU B N 1
ATOM 6935 C CA . GLU B 1 230 ? -26.438 18.484 -7.219 1 97.56 230 GLU B CA 1
ATOM 6936 C C . GLU B 1 230 ? -26.703 19.938 -7.621 1 97.56 230 GLU B C 1
ATOM 6938 O O . GLU B 1 230 ? -27.328 20.203 -8.648 1 97.56 230 GLU B O 1
ATOM 6943 N N . ASN B 1 231 ? -26.25 20.859 -6.805 1 98.12 231 ASN B N 1
ATOM 6944 C CA . ASN B 1 231 ? -26.359 22.281 -7.121 1 98.12 231 ASN B CA 1
ATOM 6945 C C . ASN B 1 231 ? -25.547 22.625 -8.367 1 98.12 231 ASN B C 1
ATOM 6947 O O . ASN B 1 231 ? -24.344 22.406 -8.414 1 98.12 231 ASN B O 1
ATOM 6951 N N . PRO B 1 232 ? -26.141 23.156 -9.367 1 96.94 232 PRO B N 1
ATOM 6952 C CA . PRO B 1 232 ? -25.406 23.516 -10.586 1 96.94 232 PRO B CA 1
ATOM 6953 C C . PRO B 1 232 ? -24.422 24.656 -10.367 1 96.94 232 PRO B C 1
ATOM 6955 O O . PRO B 1 232 ? -23.5 24.844 -11.164 1 96.94 232 PRO B O 1
ATOM 6958 N N . ASN B 1 233 ? -24.703 25.469 -9.32 1 97.88 233 ASN B N 1
ATOM 6959 C CA . ASN B 1 233 ? -23.812 26.578 -8.984 1 97.88 233 ASN B CA 1
ATOM 6960 C C . ASN B 1 233 ? -23.406 26.531 -7.512 1 97.88 233 ASN B C 1
ATOM 6962 O O . ASN B 1 233 ? -23.734 27.453 -6.746 1 97.88 233 ASN B O 1
ATOM 6966 N N . PRO B 1 234 ? -22.672 25.547 -7.176 1 98.38 234 PRO B N 1
ATOM 6967 C CA . PRO B 1 234 ? -22.281 25.438 -5.77 1 98.38 234 PRO B CA 1
ATOM 6968 C C . PRO B 1 234 ? -21.25 26.484 -5.363 1 98.38 234 PRO B C 1
ATOM 6970 O O . PRO B 1 234 ? -20.125 26.484 -5.883 1 98.38 234 PRO B O 1
ATOM 6973 N N . ILE B 1 235 ? -21.562 27.328 -4.484 1 98 235 ILE B N 1
ATOM 6974 C CA . ILE B 1 235 ? -20.719 28.469 -4.16 1 98 235 ILE B CA 1
ATOM 6975 C C . ILE B 1 235 ? -19.531 28.016 -3.32 1 98 235 ILE B C 1
ATOM 6977 O O . ILE B 1 235 ? -18.516 28.734 -3.23 1 98 235 ILE B O 1
ATOM 6981 N N . GLY B 1 236 ? -19.594 26.766 -2.664 1 98.19 236 GLY B N 1
ATOM 6982 C CA . GLY B 1 236 ? -18.5 26.266 -1.86 1 98.19 236 GLY B CA 1
ATOM 6983 C C . GLY B 1 236 ? -17.188 26.203 -2.625 1 98.19 236 GLY B C 1
ATOM 6984 O O . GLY B 1 236 ? -16.109 26.391 -2.049 1 98.19 236 GLY B O 1
ATOM 6985 N N . ILE B 1 237 ? -17.234 25.984 -3.969 1 98.56 237 ILE B N 1
ATOM 6986 C CA . ILE B 1 237 ? -16.062 25.781 -4.809 1 98.56 237 ILE B CA 1
ATOM 6987 C C . ILE B 1 237 ? -15.219 27.047 -4.848 1 98.56 237 ILE B C 1
ATOM 6989 O O . ILE B 1 237 ? -14.008 27 -5.062 1 98.56 237 ILE B O 1
ATOM 6993 N N . LEU B 1 238 ? -15.875 28.188 -4.574 1 98.5 238 LEU B N 1
ATOM 6994 C CA . LEU B 1 238 ? -15.18 29.469 -4.645 1 98.5 238 LEU B CA 1
ATOM 6995 C C . LEU B 1 238 ? -14.141 29.594 -3.535 1 98.5 238 LEU B C 1
ATOM 6997 O O . LEU B 1 238 ? -13.148 30.297 -3.686 1 98.5 238 LEU B O 1
ATOM 7001 N N . THR B 1 239 ? -14.32 28.891 -2.43 1 98.12 239 THR B N 1
ATOM 7002 C CA . THR B 1 239 ? -13.383 28.953 -1.31 1 98.12 239 THR B CA 1
ATOM 7003 C C . THR B 1 239 ? -12.125 28.141 -1.616 1 98.12 239 THR B C 1
ATOM 7005 O O . THR B 1 239 ? -11.141 28.219 -0.876 1 98.12 239 THR B O 1
ATOM 7008 N N . SER B 1 240 ? -12.102 27.359 -2.652 1 97 240 SER B N 1
ATOM 7009 C CA . SER B 1 240 ? -10.938 26.562 -3.041 1 97 240 SER B CA 1
ATOM 7010 C C . SER B 1 240 ? -10.039 27.344 -4 1 97 240 SER B C 1
ATOM 7012 O O . SER B 1 240 ? -9.055 26.797 -4.504 1 97 240 SER B O 1
ATOM 7014 N N . SER B 1 241 ? -10.258 28.578 -4.195 1 96.56 241 SER B N 1
ATOM 7015 C CA . SER B 1 241 ? -9.555 29.406 -5.18 1 96.56 241 SER B CA 1
ATOM 7016 C C . SER B 1 241 ? -8.312 30.047 -4.57 1 96.56 241 SER B C 1
ATOM 7018 O O . SER B 1 241 ? -8.156 30.078 -3.348 1 96.56 241 SER B O 1
ATOM 7020 N N . ASN B 1 242 ? -7.484 30.469 -5.555 1 97.56 242 ASN B N 1
ATOM 7021 C CA . ASN B 1 242 ? -6.516 31.484 -5.121 1 97.56 242 ASN B CA 1
ATOM 7022 C C . ASN B 1 242 ? -7.18 32.594 -4.305 1 97.56 242 ASN B C 1
ATOM 7024 O O . ASN B 1 242 ? -8.281 33.031 -4.637 1 97.56 242 ASN B O 1
ATOM 7028 N N . ARG B 1 243 ? -6.5 33.031 -3.293 1 97.81 243 ARG B N 1
ATOM 7029 C CA . ARG B 1 243 ? -7.145 33.906 -2.318 1 97.81 243 ARG B CA 1
ATOM 7030 C C . ARG B 1 243 ? -7.523 35.219 -2.949 1 97.81 243 ARG B C 1
ATOM 7032 O O . ARG B 1 243 ? -8.523 35.844 -2.566 1 97.81 243 ARG B O 1
ATOM 7039 N N . ASP B 1 244 ? -6.715 35.719 -3.959 1 98.12 244 ASP B N 1
ATOM 7040 C CA . ASP B 1 244 ? -7.066 36.938 -4.652 1 98.12 244 ASP B CA 1
ATOM 7041 C C . ASP B 1 244 ? -8.312 36.75 -5.516 1 98.12 244 ASP B C 1
ATOM 7043 O O . ASP B 1 244 ? -9.18 37.625 -5.566 1 98.12 244 ASP B O 1
ATOM 7047 N N . GLU B 1 245 ? -8.359 35.625 -6.172 1 98 245 GLU B N 1
ATOM 7048 C CA . GLU B 1 245 ? -9.547 35.312 -6.961 1 98 245 GLU B CA 1
ATOM 7049 C C . GLU B 1 245 ? -10.781 35.188 -6.07 1 98 245 GLU B C 1
ATOM 7051 O O . GLU B 1 245 ? -11.867 35.656 -6.426 1 98 245 GLU B O 1
ATOM 7056 N N . TRP B 1 246 ? -10.609 34.531 -4.98 1 98.19 246 TRP B N 1
ATOM 7057 C CA . TRP B 1 246 ? -11.711 34.375 -4.035 1 98.19 246 TRP B CA 1
ATOM 7058 C C . TRP B 1 246 ? -12.164 35.75 -3.498 1 98.19 246 TRP B C 1
ATOM 7060 O O . TRP B 1 246 ? -13.367 35.969 -3.328 1 98.19 246 TRP B O 1
ATOM 7070 N N . PHE B 1 247 ? -11.219 36.625 -3.227 1 98.31 247 PHE B N 1
ATOM 7071 C CA . PHE B 1 247 ? -11.57 37.969 -2.766 1 98.31 247 PHE B CA 1
ATOM 7072 C C . PHE B 1 247 ? -12.438 38.688 -3.795 1 98.31 247 PHE B C 1
ATOM 7074 O O . PHE B 1 247 ? -13.461 39.281 -3.447 1 98.31 247 PHE B O 1
ATOM 7081 N N . GLU B 1 248 ? -12.055 38.625 -5.004 1 98.19 248 GLU B N 1
ATOM 7082 C CA . GLU B 1 248 ? -12.828 39.25 -6.074 1 98.19 248 GLU B CA 1
ATOM 7083 C C . GLU B 1 248 ? -14.227 38.656 -6.168 1 98.19 248 GLU B C 1
ATOM 7085 O O . GLU B 1 248 ? -15.219 39.375 -6.238 1 98.19 248 GLU B O 1
ATOM 7090 N N . ASN B 1 249 ? -14.297 37.344 -6.211 1 98.38 249 ASN B N 1
ATOM 7091 C CA . ASN B 1 249 ? -15.586 36.656 -6.332 1 98.38 249 ASN B CA 1
ATOM 7092 C C . ASN B 1 249 ? -16.438 36.875 -5.09 1 98.38 249 ASN B C 1
ATOM 7094 O O . ASN B 1 249 ? -17.672 36.906 -5.18 1 98.38 249 ASN B O 1
ATOM 7098 N N . TYR B 1 250 ? -15.781 36.969 -3.918 1 98.25 250 TYR B N 1
ATOM 7099 C CA . TYR B 1 250 ? -16.484 37.281 -2.68 1 98.25 250 TYR B CA 1
ATOM 7100 C C . TYR B 1 250 ? -17.172 38.625 -2.777 1 98.25 250 TYR B C 1
ATOM 7102 O O . TYR B 1 250 ? -18.312 38.781 -2.357 1 98.25 250 TYR B O 1
ATOM 7110 N N . GLN B 1 251 ? -16.5 39.625 -3.369 1 97.81 251 GLN B N 1
ATOM 7111 C CA . GLN B 1 251 ? -17.062 40.938 -3.578 1 97.81 251 GLN B CA 1
ATOM 7112 C C . GLN B 1 251 ? -18.25 40.906 -4.551 1 97.81 251 GLN B C 1
ATOM 7114 O O . GLN B 1 251 ? -19.281 41.5 -4.316 1 97.81 251 GLN B O 1
ATOM 7119 N N . ILE B 1 252 ? -18.031 40.156 -5.562 1 98 252 ILE B N 1
ATOM 7120 C CA . ILE B 1 252 ? -19.094 40.031 -6.547 1 98 252 ILE B CA 1
ATOM 7121 C C . ILE B 1 252 ? -20.312 39.406 -5.898 1 98 252 ILE B C 1
ATOM 7123 O O . ILE B 1 252 ? -21.438 39.906 -6.012 1 98 252 ILE B O 1
ATOM 7127 N N . LEU B 1 253 ? -20.109 38.281 -5.234 1 98.25 253 LEU B N 1
ATOM 7128 C CA . LEU B 1 253 ? -21.188 37.562 -4.57 1 98.25 253 LEU B CA 1
ATOM 7129 C C . LEU B 1 253 ? -21.938 38.469 -3.598 1 98.25 253 LEU B C 1
ATOM 7131 O O . LEU B 1 253 ? -23.156 38.469 -3.543 1 98.25 253 LEU B O 1
ATOM 7135 N N . SER B 1 254 ? -21.219 39.312 -2.855 1 97.88 254 SER B N 1
ATOM 7136 C CA . SER B 1 254 ? -21.781 40.219 -1.854 1 97.88 254 SER B CA 1
ATOM 7137 C C . SER B 1 254 ? -22.562 41.344 -2.508 1 97.88 254 SER B C 1
ATOM 7139 O O . SER B 1 254 ? -23.516 41.875 -1.928 1 97.88 254 SER B O 1
ATOM 7141 N N . SER B 1 255 ? -22.203 41.719 -3.674 1 97.81 255 SER B N 1
ATOM 7142 C CA . SER B 1 255 ? -22.797 42.906 -4.316 1 97.81 255 SER B CA 1
ATOM 7143 C C . SER B 1 255 ? -24.094 42.531 -5.02 1 97.81 255 SER B C 1
ATOM 7145 O O . SER B 1 255 ? -24.891 43.438 -5.336 1 97.81 255 SER B O 1
ATOM 7147 N N . ILE B 1 256 ? -24.328 41.312 -5.238 1 97.94 256 ILE B N 1
ATOM 7148 C CA . ILE B 1 256 ? -25.469 40.875 -6.027 1 97.94 256 ILE B CA 1
ATOM 7149 C C . ILE B 1 256 ? -26.766 41.156 -5.258 1 97.94 256 ILE B C 1
ATOM 7151 O O . ILE B 1 256 ? -27.75 41.625 -5.832 1 97.94 256 ILE B O 1
ATOM 7155 N N . SER B 1 257 ? -26.812 40.875 -3.893 1 98.06 257 SER B N 1
ATOM 7156 C CA . SER B 1 257 ? -28.031 41.094 -3.111 1 98.06 257 SER B CA 1
ATOM 7157 C C . SER B 1 257 ? -27.719 41.156 -1.621 1 98.06 257 SER B C 1
ATOM 7159 O O . SER B 1 257 ? -26.703 40.625 -1.159 1 98.06 257 SER B O 1
ATOM 7161 N N . SER B 1 258 ? -28.562 41.781 -0.905 1 97.94 258 SER B N 1
ATOM 7162 C CA . SER B 1 258 ? -28.453 41.844 0.548 1 97.94 258 SER B CA 1
ATOM 7163 C C . SER B 1 258 ? -28.609 40.469 1.172 1 97.94 258 SER B C 1
ATOM 7165 O O . SER B 1 258 ? -28.047 40.188 2.23 1 97.94 258 SER B O 1
ATOM 7167 N N . GLN B 1 259 ? -29.297 39.656 0.479 1 97.94 259 GLN B N 1
ATOM 7168 C CA . GLN B 1 259 ? -29.469 38.281 0.955 1 97.94 259 GLN B CA 1
ATOM 7169 C C . GLN B 1 259 ? -28.141 37.531 0.948 1 97.94 259 GLN B C 1
ATOM 7171 O O . GLN B 1 259 ? -27.844 36.781 1.875 1 97.94 259 GLN B O 1
ATOM 7176 N N . ASN B 1 260 ? -27.406 37.75 -0.112 1 98.62 260 ASN B N 1
ATOM 7177 C CA . ASN B 1 260 ? -26.094 37.094 -0.189 1 98.62 260 ASN B CA 1
ATOM 7178 C C . ASN B 1 260 ? -25.188 37.531 0.962 1 98.62 260 ASN B C 1
ATOM 7180 O O . ASN B 1 260 ? -24.469 36.719 1.53 1 98.62 260 ASN B O 1
ATOM 7184 N N . VAL B 1 261 ? -25.281 38.812 1.323 1 98.44 261 VAL B N 1
ATOM 7185 C CA . VAL B 1 261 ? -24.484 39.344 2.418 1 98.44 261 VAL B CA 1
ATOM 7186 C C . VAL B 1 261 ? -24.891 38.688 3.732 1 98.44 261 VAL B C 1
ATOM 7188 O O . VAL B 1 261 ? -24.031 38.281 4.527 1 98.44 261 VAL B O 1
ATOM 7191 N N . SER B 1 262 ? -26.141 38.625 3.91 1 98.31 262 SER B N 1
ATOM 7192 C CA . SER B 1 262 ? -26.672 38 5.125 1 98.31 262 SER B CA 1
ATOM 7193 C C . SER B 1 262 ? -26.281 36.531 5.215 1 98.31 262 SER B C 1
ATOM 7195 O O . SER B 1 262 ? -25.922 36.031 6.289 1 98.31 262 SER B O 1
ATOM 7197 N N . ASN B 1 263 ? -26.391 35.844 4.082 1 98.56 263 ASN B N 1
ATOM 7198 C CA . ASN B 1 263 ? -26.031 34.438 4.035 1 98.56 263 ASN B CA 1
ATOM 7199 C C . ASN B 1 263 ? -24.547 34.25 4.348 1 98.56 263 ASN B C 1
ATOM 7201 O O . ASN B 1 263 ? -24.188 33.344 5.102 1 98.56 263 ASN B O 1
ATOM 7205 N N . LEU B 1 264 ? -23.703 35.031 3.787 1 98.56 264 LEU B N 1
ATOM 7206 C CA . LEU B 1 264 ? -22.266 34.938 4.043 1 98.56 264 LEU B CA 1
ATOM 7207 C C . LEU B 1 264 ? -21.969 35.219 5.512 1 98.56 264 LEU B C 1
ATOM 7209 O O . LEU B 1 264 ? -21.125 34.531 6.109 1 98.56 264 LEU B O 1
ATOM 7213 N N . LEU B 1 265 ? -22.625 36.156 6.055 1 98.31 265 LEU B N 1
ATOM 7214 C CA . LEU B 1 265 ? -22.453 36.469 7.469 1 98.31 265 LEU B CA 1
ATOM 7215 C C . LEU B 1 265 ? -22.844 35.281 8.336 1 98.31 265 LEU B C 1
ATOM 7217 O O . LEU B 1 265 ? -22.172 34.969 9.328 1 98.31 265 LEU B O 1
ATOM 7221 N N . ASP B 1 266 ? -23.891 34.625 7.977 1 98.38 266 ASP B N 1
ATOM 7222 C CA . ASP B 1 266 ? -24.312 33.469 8.727 1 98.38 266 ASP B CA 1
ATOM 7223 C C . ASP B 1 266 ? -23.266 32.344 8.656 1 98.38 266 ASP B C 1
ATOM 7225 O O . ASP B 1 266 ? -22.984 31.703 9.664 1 98.38 266 ASP B O 1
ATOM 7229 N N . ILE B 1 267 ? -22.75 32.125 7.492 1 98.69 267 ILE B N 1
ATOM 7230 C CA . ILE B 1 267 ? -21.703 31.094 7.367 1 98.69 267 ILE B CA 1
ATOM 7231 C C . ILE B 1 267 ? -20.516 31.469 8.25 1 98.69 267 ILE B C 1
ATOM 7233 O O . ILE B 1 267 ? -20 30.641 8.992 1 98.69 267 ILE B O 1
ATOM 7237 N N . ASN B 1 268 ? -20.125 32.719 8.234 1 98.12 268 ASN B N 1
ATOM 7238 C CA . ASN B 1 268 ? -18.969 33.188 9 1 98.12 268 ASN B CA 1
ATOM 7239 C C . ASN B 1 268 ? -19.203 33.062 10.5 1 98.12 268 ASN B C 1
ATOM 7241 O O . ASN B 1 268 ? -18.281 32.719 11.242 1 98.12 268 ASN B O 1
ATOM 7245 N N . LYS B 1 269 ? -20.453 33.25 10.938 1 97.25 269 LYS B N 1
ATOM 7246 C CA . LYS B 1 269 ? -20.812 33.25 12.352 1 97.25 269 LYS B CA 1
ATOM 7247 C C . LYS B 1 269 ? -21 31.812 12.875 1 97.25 269 LYS B C 1
ATOM 7249 O O . LYS B 1 269 ? -20.969 31.578 14.086 1 97.25 269 LYS B O 1
ATOM 7254 N N . SER B 1 270 ? -21.203 30.953 12 1 98.38 270 SER B N 1
ATOM 7255 C CA . SER B 1 270 ? -21.594 29.609 12.398 1 98.38 270 SER B CA 1
ATOM 7256 C C . SER B 1 270 ? -20.547 28.969 13.297 1 98.38 270 SER B C 1
ATOM 7258 O O . SER B 1 270 ? -19.375 29.359 13.273 1 98.38 270 SER B O 1
ATOM 7260 N N . LEU B 1 271 ? -20.969 28.031 14.133 1 98.25 271 LEU B N 1
ATOM 7261 C CA . LEU B 1 271 ? -20.062 27.297 15 1 98.25 271 LEU B CA 1
ATOM 7262 C C . LEU B 1 271 ? -19.016 26.547 14.18 1 98.25 271 LEU B C 1
ATOM 7264 O O . LEU B 1 271 ? -17.812 26.703 14.414 1 98.25 271 LEU B O 1
ATOM 7268 N N . PHE B 1 272 ? -19.453 25.719 13.32 1 98.5 272 PHE B N 1
ATOM 7269 C CA . PHE B 1 272 ? -18.625 24.969 12.398 1 98.5 272 PHE B CA 1
ATOM 7270 C C . PHE B 1 272 ? -19.422 24.5 11.188 1 98.5 272 PHE B C 1
ATOM 7272 O O . PHE B 1 272 ? -20.594 24.859 11.039 1 98.5 272 PHE B O 1
ATOM 7279 N N . VAL B 1 273 ? -18.766 23.828 10.234 1 98.75 273 VAL B N 1
ATOM 7280 C CA . VAL B 1 273 ? -19.391 23.312 9.031 1 98.75 273 VAL B CA 1
ATOM 7281 C C . VAL B 1 273 ? -19.359 21.781 9.047 1 98.75 273 VAL B C 1
ATOM 7283 O O . VAL B 1 273 ? -18.375 21.172 9.477 1 98.75 273 VAL B O 1
ATOM 7286 N N . LEU B 1 274 ? -20.438 21.172 8.711 1 98.88 274 LEU B N 1
ATOM 7287 C CA . LEU B 1 274 ? -20.484 19.734 8.477 1 98.88 274 LEU B CA 1
ATOM 7288 C C . LEU B 1 274 ? -20.953 19.422 7.062 1 98.88 274 LEU B C 1
ATOM 7290 O O . LEU B 1 274 ? -21.969 19.938 6.617 1 98.88 274 LEU B O 1
ATOM 7294 N N . CYS B 1 275 ? -20.219 18.625 6.348 1 98.81 275 CYS B N 1
ATOM 7295 C CA . CYS B 1 275 ? -20.516 18.281 4.961 1 98.81 275 CYS B CA 1
ATOM 7296 C C . CYS B 1 275 ? -21.031 16.859 4.852 1 98.81 275 CYS B C 1
ATOM 7298 O O . CYS B 1 275 ? -20.375 15.914 5.305 1 98.81 275 CYS B O 1
ATOM 7300 N N . LEU B 1 276 ? -22.172 16.688 4.285 1 98.69 276 LEU B N 1
ATOM 7301 C CA . LEU B 1 276 ? -22.688 15.367 3.924 1 98.69 276 LEU B CA 1
ATOM 7302 C C . LEU B 1 276 ? -22.234 14.969 2.527 1 98.69 276 LEU B C 1
ATOM 7304 O O . LEU B 1 276 ? -22.797 15.43 1.529 1 98.69 276 LEU B O 1
ATOM 7308 N N . ASP B 1 277 ? -21.297 14.078 2.48 1 97.88 277 ASP B N 1
ATOM 7309 C CA . ASP B 1 277 ? -20.688 13.719 1.2 1 97.88 277 ASP B CA 1
ATOM 7310 C C . ASP B 1 277 ? -21.453 12.578 0.53 1 97.88 277 ASP B C 1
ATOM 7312 O O . ASP B 1 277 ? -22.016 11.711 1.21 1 97.88 277 ASP B O 1
ATOM 7316 N N . ASP B 1 278 ? -21.375 12.531 -0.801 1 96.12 278 ASP B N 1
ATOM 7317 C CA . ASP B 1 278 ? -22.125 11.531 -1.562 1 96.12 278 ASP B CA 1
ATOM 7318 C C . ASP B 1 278 ? -21.234 10.344 -1.913 1 96.12 278 ASP B C 1
ATOM 7320 O O . ASP B 1 278 ? -21.734 9.297 -2.342 1 96.12 278 ASP B O 1
ATOM 7324 N N . ASN B 1 279 ? -20.047 10.422 -1.7 1 96.38 279 ASN B N 1
ATOM 7325 C CA . ASN B 1 279 ? -19.125 9.344 -2.057 1 96.38 279 ASN B CA 1
ATOM 7326 C C . ASN B 1 279 ? -19.016 8.312 -0.941 1 96.38 279 ASN B C 1
ATOM 7328 O O . ASN B 1 279 ? -19.641 8.453 0.109 1 96.38 279 ASN B O 1
ATOM 7332 N N . SER B 1 280 ? -18.344 7.195 -1.205 1 95.25 280 SER B N 1
ATOM 7333 C CA . SER B 1 280 ? -18.141 6.094 -0.269 1 95.25 280 SER B CA 1
ATOM 7334 C C . SER B 1 280 ? -16.688 5.609 -0.296 1 95.25 280 SER B C 1
ATOM 7336 O O . SER B 1 280 ? -16.422 4.488 -0.726 1 95.25 280 SER B O 1
ATOM 7338 N N . PRO B 1 281 ? -15.766 6.414 0.238 1 95.88 281 PRO B N 1
ATOM 7339 C CA . PRO B 1 281 ? -14.367 5.965 0.236 1 95.88 281 PRO B CA 1
ATOM 7340 C C . PRO B 1 281 ? -14.156 4.699 1.065 1 95.88 281 PRO B C 1
ATOM 7342 O O . PRO B 1 281 ? -14.727 4.566 2.15 1 95.88 281 PRO B O 1
ATOM 7345 N N . THR B 1 282 ? -13.273 3.795 0.553 1 94.81 282 THR B N 1
ATOM 7346 C CA . THR B 1 282 ? -13.07 2.508 1.206 1 94.81 282 THR B CA 1
ATOM 7347 C C . THR B 1 282 ? -11.656 2.412 1.778 1 94.81 282 THR B C 1
ATOM 7349 O O . THR B 1 282 ? -11.484 2.285 2.992 1 94.81 282 THR B O 1
ATOM 7352 N N . THR B 1 283 ? -10.641 2.578 0.981 1 96.56 283 THR B N 1
ATOM 7353 C CA . THR B 1 283 ? -9.258 2.393 1.401 1 96.56 283 THR B CA 1
ATOM 7354 C C . THR B 1 283 ? -8.789 3.572 2.25 1 96.56 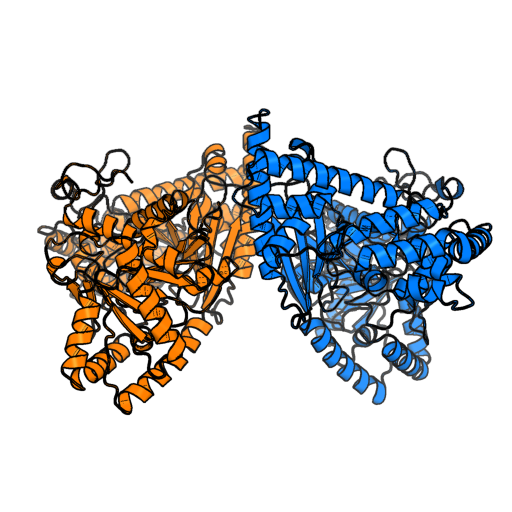283 THR B C 1
ATOM 7356 O O . THR B 1 283 ? -9.406 4.641 2.232 1 96.56 283 THR B O 1
ATOM 7359 N N . ILE B 1 284 ? -7.738 3.418 2.982 1 96.56 284 ILE B N 1
ATOM 7360 C CA . ILE B 1 284 ? -7.168 4.465 3.824 1 96.56 284 ILE B CA 1
ATOM 7361 C C . ILE B 1 284 ? -6.758 5.656 2.959 1 96.56 284 ILE B C 1
ATOM 7363 O O . ILE B 1 284 ? -6.914 6.809 3.363 1 96.56 284 ILE B O 1
ATOM 7367 N N . GLU B 1 285 ? -6.254 5.406 1.765 1 96.62 285 GLU B N 1
ATOM 7368 C CA . GLU B 1 285 ? -5.844 6.465 0.85 1 96.62 285 GLU B CA 1
ATOM 7369 C C . GLU B 1 285 ? -7.047 7.254 0.34 1 96.62 285 GLU B C 1
ATOM 7371 O O . GLU B 1 285 ? -7 8.484 0.255 1 96.62 285 GLU B O 1
ATOM 7376 N N . GLU B 1 286 ? -8.094 6.52 -0.007 1 96.56 286 GLU B N 1
ATOM 7377 C CA . GLU B 1 286 ? -9.312 7.191 -0.441 1 96.56 286 GLU B CA 1
ATOM 7378 C C . GLU B 1 286 ? -9.883 8.07 0.67 1 96.56 286 GLU B C 1
ATOM 7380 O O . GLU B 1 286 ? -10.32 9.195 0.419 1 96.56 286 GLU B O 1
ATOM 7385 N N . LYS B 1 287 ? -9.906 7.543 1.827 1 97.19 287 LYS B N 1
ATOM 7386 C CA . LYS B 1 287 ? -10.398 8.266 2.992 1 97.19 287 LYS B CA 1
ATOM 7387 C C . LYS B 1 287 ? -9.555 9.508 3.266 1 97.19 287 LYS B C 1
ATOM 7389 O O . LYS B 1 287 ? -10.094 10.586 3.545 1 97.19 287 LYS B O 1
ATOM 7394 N N . SER B 1 288 ? -8.266 9.359 3.18 1 97.25 288 SER B N 1
ATOM 7395 C CA . SER B 1 288 ? -7.355 10.484 3.377 1 97.25 288 SER B CA 1
ATOM 7396 C C . SER B 1 288 ? -7.562 11.562 2.312 1 97.25 288 SER B C 1
ATOM 7398 O O . SER B 1 288 ? -7.602 12.75 2.625 1 97.25 288 SER B O 1
ATOM 7400 N N . ARG B 1 289 ? -7.695 11.109 1.144 1 95.88 289 ARG B N 1
ATOM 7401 C CA . ARG B 1 289 ? -7.898 12.055 0.053 1 95.88 289 ARG B CA 1
ATOM 7402 C C . ARG B 1 289 ? -9.203 12.82 0.228 1 95.88 289 ARG B C 1
ATOM 7404 O O . ARG B 1 289 ? -9.266 14.023 -0.03 1 95.88 289 ARG B O 1
ATOM 7411 N N . ASN B 1 290 ? -10.219 12.109 0.606 1 96.62 290 ASN B N 1
ATOM 7412 C CA . ASN B 1 290 ? -11.508 12.758 0.828 1 96.62 290 ASN B CA 1
ATOM 7413 C C . ASN B 1 290 ? -11.43 13.789 1.953 1 96.62 290 ASN B C 1
ATOM 7415 O O . ASN B 1 290 ? -12.047 14.852 1.869 1 96.62 290 ASN B O 1
ATOM 7419 N N . SER B 1 291 ? -10.695 13.445 2.953 1 97.12 291 SER B N 1
ATOM 7420 C CA . SER B 1 291 ? -10.547 14.344 4.086 1 97.12 291 SER B CA 1
ATOM 7421 C C . SER B 1 291 ? -9.68 15.547 3.725 1 97.12 291 SER B C 1
ATOM 7423 O O . SER B 1 291 ? -9.844 16.625 4.297 1 97.12 291 SER B O 1
ATOM 7425 N N . TRP B 1 292 ? -8.844 15.352 2.775 1 96.31 292 TRP B N 1
ATOM 7426 C CA . TRP B 1 292 ? -7.859 16.344 2.363 1 96.31 292 TRP B CA 1
ATOM 7427 C C . TRP B 1 292 ? -8.523 17.484 1.605 1 96.31 292 TRP B C 1
ATOM 7429 O O . TRP B 1 292 ? -8.258 18.672 1.877 1 96.31 292 TRP B O 1
ATOM 7439 N N . HIS B 1 293 ? -9.43 17.094 0.669 1 95.69 293 HIS B N 1
ATOM 7440 C CA . HIS B 1 293 ? -9.992 18.188 -0.134 1 95.69 293 HIS B CA 1
ATOM 7441 C C . HIS B 1 293 ? -11.406 17.844 -0.593 1 95.69 293 HIS B C 1
ATOM 7443 O O . HIS B 1 293 ? -12.148 18.734 -1.023 1 95.69 293 HIS B O 1
ATOM 7449 N N . GLY B 1 294 ? -11.797 16.562 -0.505 1 95.62 294 GLY B N 1
ATOM 7450 C CA . GLY B 1 294 ? -13.109 16.203 -1.029 1 95.62 294 GLY B CA 1
ATOM 7451 C C . GLY B 1 294 ? -13.305 16.625 -2.475 1 95.62 294 GLY B C 1
ATOM 7452 O O . GLY B 1 294 ? -12.375 16.531 -3.283 1 95.62 294 GLY B O 1
ATOM 7453 N N . ASN B 1 295 ? -14.555 16.984 -2.836 1 96.5 295 ASN B N 1
ATOM 7454 C CA . ASN B 1 295 ? -14.844 17.344 -4.219 1 96.5 295 ASN B CA 1
ATOM 7455 C C . ASN B 1 295 ? -14.797 18.859 -4.422 1 96.5 295 ASN B C 1
ATOM 7457 O O . ASN B 1 295 ? -15.188 19.359 -5.477 1 96.5 295 ASN B O 1
ATOM 7461 N N . GLY B 1 296 ? -14.445 19.547 -3.385 1 97 296 GLY B N 1
ATOM 7462 C CA . GLY B 1 296 ? -14.227 20.984 -3.492 1 97 296 GLY B CA 1
ATOM 7463 C C . GLY B 1 296 ? -15.484 21.797 -3.273 1 97 296 GLY B C 1
ATOM 7464 O O . GLY B 1 296 ? -15.484 22.75 -2.49 1 97 296 GLY B O 1
ATOM 7465 N N . PHE B 1 297 ? -16.578 21.391 -3.902 1 97.44 297 PHE B N 1
ATOM 7466 C CA . PHE B 1 297 ? -17.75 22.25 -3.885 1 97.44 297 PHE B CA 1
ATOM 7467 C C . PHE B 1 297 ? -18.609 21.953 -2.666 1 97.44 297 PHE B C 1
ATOM 7469 O O . PHE B 1 297 ? -19.406 22.797 -2.246 1 97.44 297 PHE B O 1
ATOM 7476 N N . ASN B 1 298 ? -18.547 20.734 -2.115 1 98.19 298 ASN B N 1
ATOM 7477 C CA . ASN B 1 298 ? -19.25 20.406 -0.884 1 98.19 298 ASN B CA 1
ATOM 7478 C C . ASN B 1 298 ? -18.391 20.672 0.349 1 98.19 298 ASN B C 1
ATOM 7480 O O . ASN B 1 298 ? -18.281 19.812 1.23 1 98.19 298 ASN B O 1
ATOM 7484 N N . ARG B 1 299 ? -17.734 21.828 0.351 1 98.12 299 ARG B N 1
ATOM 7485 C CA . ARG B 1 299 ? -16.828 22.297 1.396 1 98.12 299 ARG B CA 1
ATOM 7486 C C . ARG B 1 299 ? -16.969 23.797 1.604 1 98.12 299 ARG B C 1
ATOM 7488 O O . ARG B 1 299 ? -17.5 24.5 0.744 1 98.12 299 ARG B O 1
ATOM 7495 N N . TRP B 1 300 ? -16.547 24.234 2.721 1 98.44 300 TRP B N 1
ATOM 7496 C CA . TRP B 1 300 ? -16.266 25.641 3.002 1 98.44 300 TRP B CA 1
ATOM 7497 C C . TRP B 1 300 ? -14.898 25.812 3.672 1 98.44 300 TRP B C 1
ATOM 7499 O O . TRP B 1 300 ? -14.812 25.922 4.895 1 98.44 300 TRP B O 1
ATOM 7509 N N . PHE B 1 301 ? -13.891 25.984 2.936 1 97.88 301 PHE B N 1
ATOM 7510 C CA . PHE B 1 301 ? -12.508 25.828 3.365 1 97.88 301 PHE B CA 1
ATOM 7511 C C . PHE B 1 301 ? -12.094 26.953 4.285 1 97.88 301 PHE B C 1
ATOM 7513 O O . PHE B 1 301 ? -11.078 26.859 4.98 1 97.88 301 PHE B O 1
ATOM 7520 N N . ASP B 1 302 ? -12.891 28.016 4.359 1 97.62 302 ASP B N 1
ATOM 7521 C CA . ASP B 1 302 ? -12.547 29.188 5.16 1 97.62 302 ASP B CA 1
ATOM 7522 C C . ASP B 1 302 ? -12.883 28.953 6.633 1 97.62 302 ASP B C 1
ATOM 7524 O O . ASP B 1 302 ? -12.469 29.734 7.492 1 97.62 302 ASP B O 1
ATOM 7528 N N . LYS B 1 303 ? -13.625 27.953 6.941 1 97.81 303 LYS B N 1
ATOM 7529 C CA . LYS B 1 303 ? -14.016 27.672 8.32 1 97.81 303 LYS B CA 1
ATOM 7530 C C . LYS B 1 303 ? -12.93 26.891 9.055 1 97.81 303 LYS B C 1
ATOM 7532 O O . LYS B 1 303 ? -12.391 25.922 8.516 1 97.81 303 LYS B O 1
ATOM 7537 N N . PRO B 1 304 ? -12.602 27.25 10.273 1 97.12 304 PRO B N 1
ATOM 7538 C CA . PRO B 1 304 ? -11.539 26.562 11 1 97.12 304 PRO B CA 1
ATOM 7539 C C . PRO B 1 304 ? -11.852 25.094 11.273 1 97.12 304 PRO B C 1
ATOM 7541 O O . PRO B 1 304 ? -10.945 24.25 11.289 1 97.12 304 PRO B O 1
ATOM 7544 N N . VAL B 1 305 ? -13.125 24.828 11.531 1 98.31 305 VAL B N 1
ATOM 7545 C CA . VAL B 1 305 ? -13.547 23.469 11.828 1 98.31 305 VAL B CA 1
ATOM 7546 C C . VAL B 1 305 ? -14.57 23 10.781 1 98.31 305 VAL B C 1
ATOM 7548 O O . VAL B 1 305 ? -15.656 23.578 10.672 1 98.31 305 VAL B O 1
ATOM 7551 N N . GLN B 1 306 ? -14.18 22.094 10.062 1 97.94 306 GLN B N 1
ATOM 7552 C CA . GLN B 1 306 ? -15.062 21.453 9.102 1 97.94 306 GLN B CA 1
ATOM 7553 C C . GLN B 1 306 ? -15.039 19.938 9.266 1 97.94 306 GLN B C 1
ATOM 7555 O O . GLN B 1 306 ? -13.977 19.312 9.234 1 97.94 306 GLN B O 1
ATOM 7560 N N . MET B 1 307 ? -16.203 19.391 9.484 1 98.44 307 MET B N 1
ATOM 7561 C CA . MET B 1 307 ? -16.375 17.953 9.586 1 98.44 307 MET B CA 1
ATOM 7562 C C . MET B 1 307 ? -17.031 17.391 8.32 1 98.44 307 MET B C 1
ATOM 7564 O O . MET B 1 307 ? -17.734 18.125 7.605 1 98.44 307 MET B O 1
ATOM 7568 N N . PHE B 1 308 ? -16.828 16.141 8.039 1 97.19 308 PHE B N 1
ATOM 7569 C CA . PHE B 1 308 ? -17.547 15.531 6.922 1 97.19 308 PHE B CA 1
ATOM 7570 C C . PHE B 1 308 ? -17.875 14.078 7.227 1 97.19 308 PHE B C 1
ATOM 7572 O O . PHE B 1 308 ? -17.156 13.414 7.973 1 97.19 308 PHE B O 1
ATOM 7579 N N . VAL B 1 309 ? -18.953 13.625 6.707 1 97.75 309 VAL B N 1
ATOM 7580 C CA . VAL B 1 309 ? -19.422 12.242 6.801 1 97.75 309 VAL B CA 1
ATOM 7581 C C . VAL B 1 309 ? -19.844 11.742 5.426 1 97.75 309 VAL B C 1
ATOM 7583 O O . VAL B 1 309 ? -20.75 12.312 4.809 1 97.75 309 VAL B O 1
ATOM 7586 N N . SER B 1 310 ? -19.203 10.703 4.957 1 96.94 310 SER B N 1
ATOM 7587 C CA . SER B 1 310 ? -19.516 10.102 3.67 1 96.94 310 SER B CA 1
ATOM 7588 C C . SER B 1 310 ? -20.734 9.188 3.77 1 96.94 310 SER B C 1
ATOM 7590 O O . SER B 1 310 ? -21.203 8.891 4.871 1 96.94 310 SER B O 1
ATOM 7592 N N . ARG B 1 311 ? -21.234 8.781 2.637 1 95.75 311 ARG B N 1
ATOM 7593 C CA . ARG B 1 311 ? -22.422 7.941 2.58 1 95.75 311 ARG B CA 1
ATOM 7594 C C . ARG B 1 311 ? -22.219 6.641 3.344 1 95.75 311 ARG B C 1
ATOM 7596 O O . ARG B 1 311 ? -23.156 6.102 3.936 1 95.75 311 ARG B O 1
ATOM 7603 N N . ASN B 1 312 ? -20.984 6.156 3.326 1 92.5 312 ASN B N 1
ATOM 7604 C CA . ASN B 1 312 ? -20.719 4.879 3.979 1 92.5 312 ASN B CA 1
ATOM 7605 C C . ASN B 1 312 ? -20.312 5.066 5.434 1 92.5 312 ASN B C 1
ATOM 7607 O O . ASN B 1 312 ? -19.75 4.156 6.051 1 92.5 312 ASN B O 1
ATOM 7611 N N . GLY B 1 313 ? -20.406 6.301 5.922 1 93.38 313 GLY B N 1
ATOM 7612 C CA . GLY B 1 313 ? -20.203 6.555 7.34 1 93.38 313 GLY B CA 1
ATOM 7613 C C . GLY B 1 313 ? -18.797 7.023 7.66 1 93.38 313 GLY B C 1
ATOM 7614 O O . GLY B 1 313 ? -18.531 7.48 8.773 1 93.38 313 GLY B O 1
ATOM 7615 N N . ASN B 1 314 ? -17.875 6.91 6.734 1 95.12 314 ASN B N 1
ATOM 7616 C CA . ASN B 1 314 ? -16.547 7.457 6.996 1 95.12 314 ASN B CA 1
ATOM 7617 C C . ASN B 1 314 ? -16.609 8.945 7.312 1 95.12 314 ASN B C 1
ATOM 7619 O O . ASN B 1 314 ? -17.359 9.695 6.68 1 95.12 314 ASN B O 1
ATOM 7623 N N . SER B 1 315 ? -15.898 9.336 8.328 1 96.75 315 SER B N 1
ATOM 7624 C CA . SER B 1 315 ? -15.922 10.742 8.727 1 96.75 315 SER B CA 1
ATOM 7625 C C . SER B 1 315 ? -14.508 11.289 8.906 1 96.75 315 SER B C 1
ATOM 7627 O O . SER B 1 315 ? -13.547 10.516 8.977 1 96.75 315 SER B O 1
ATOM 7629 N N . GLY B 1 316 ? -14.43 12.562 8.922 1 97.5 316 GLY B N 1
ATOM 7630 C CA . GLY B 1 316 ? -13.141 13.219 9.086 1 97.5 316 GLY B CA 1
ATOM 7631 C C . GLY B 1 316 ? -13.266 14.695 9.438 1 97.5 316 GLY B C 1
ATOM 7632 O O . GLY B 1 316 ? -14.344 15.156 9.812 1 97.5 316 GLY B O 1
ATOM 7633 N N . PHE B 1 317 ? -12.109 15.305 9.43 1 98.25 317 PHE B N 1
ATOM 7634 C CA . PHE B 1 317 ? -11.945 16.688 9.852 1 98.25 317 PHE B CA 1
ATOM 7635 C C . PHE B 1 317 ? -10.969 17.422 8.945 1 98.25 317 PHE B C 1
ATOM 7637 O O . PHE B 1 317 ? -9.992 16.828 8.469 1 98.25 317 PHE B O 1
ATOM 7644 N N . LEU B 1 318 ? -11.273 18.641 8.648 1 98.06 318 LEU B N 1
ATOM 7645 C CA . LEU B 1 318 ? -10.359 19.547 7.953 1 98.06 318 LEU B CA 1
ATOM 7646 C C . LEU B 1 318 ? -10.219 20.859 8.719 1 98.06 318 LEU B C 1
ATOM 7648 O O . LEU B 1 318 ? -11.219 21.5 9.055 1 98.06 318 LEU B O 1
ATOM 7652 N N . GLY B 1 319 ? -8.992 21.234 8.922 1 97.44 319 GLY B N 1
ATOM 7653 C CA . GLY B 1 319 ? -8.719 22.453 9.664 1 97.44 319 GLY B CA 1
ATOM 7654 C C . GLY B 1 319 ? -8.102 23.547 8.805 1 97.44 319 GLY B C 1
ATOM 7655 O O . GLY B 1 319 ? -7.215 23.281 7.992 1 97.44 319 GLY B O 1
ATOM 7656 N N . GLU B 1 320 ? -8.672 24.75 8.953 1 96.12 320 GLU B N 1
ATOM 7657 C CA . GLU B 1 320 ? -7.992 25.953 8.477 1 96.12 320 GLU B CA 1
ATOM 7658 C C . GLU B 1 320 ? -6.871 26.359 9.43 1 96.12 320 GLU B C 1
ATOM 7660 O O . GLU B 1 320 ? -7.082 26.453 10.641 1 96.12 320 GLU B O 1
ATOM 7665 N N . HIS B 1 321 ? -5.734 26.609 9 1 94.88 321 HIS B N 1
ATOM 7666 C CA . HIS B 1 321 ? -4.516 26.484 9.789 1 94.88 321 HIS B CA 1
ATOM 7667 C C . HIS B 1 321 ? -4.102 27.828 10.383 1 94.88 321 HIS B C 1
ATOM 7669 O O . HIS B 1 321 ? -3.17 27.891 11.188 1 94.88 321 HIS B O 1
ATOM 7675 N N . SER B 1 322 ? -4.688 28.922 10.102 1 93.94 322 SER B N 1
ATOM 7676 C CA . SER B 1 322 ? -4.141 30.25 10.391 1 93.94 322 SER B CA 1
ATOM 7677 C C . SER B 1 322 ? -4.09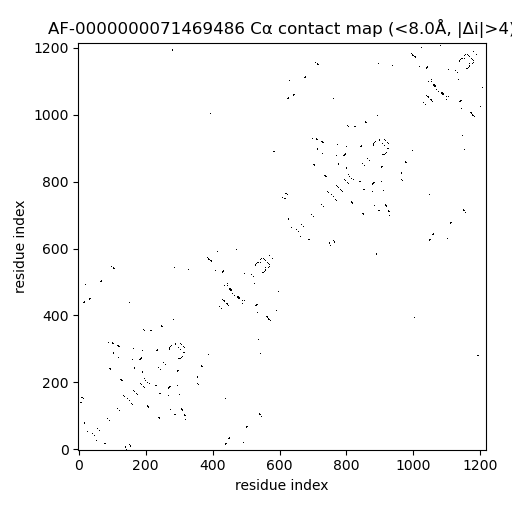8 30.516 11.891 1 93.94 322 SER B C 1
ATOM 7679 O O . SER B 1 322 ? -3.115 31.062 12.398 1 93.94 322 SER B O 1
ATOM 7681 N N . LYS B 1 323 ? -5.172 30.078 12.594 1 93.25 323 LYS B N 1
ATOM 7682 C CA . LYS B 1 323 ? -5.23 30.453 14 1 93.25 323 LYS B CA 1
ATOM 7683 C C . LYS B 1 323 ? -5.199 29.219 14.898 1 93.25 323 LYS B C 1
ATOM 7685 O O . LYS B 1 323 ? -5.133 29.344 16.125 1 93.25 323 LYS B O 1
ATOM 7690 N N . MET B 1 324 ? -5.215 28.125 14.289 1 90.81 324 MET B N 1
ATOM 7691 C CA . MET B 1 324 ? -5.277 26.906 15.086 1 90.81 324 MET B CA 1
ATOM 7692 C C . MET B 1 324 ? -4.379 25.828 14.492 1 90.81 324 MET B C 1
ATOM 7694 O O . MET B 1 324 ? -4.539 25.453 13.328 1 90.81 324 MET B O 1
ATOM 7698 N N . ASP B 1 325 ? -3.531 25.297 15.391 1 90.94 325 ASP B N 1
ATOM 7699 C CA . ASP B 1 325 ? -2.674 24.203 14.969 1 90.94 325 ASP B CA 1
ATOM 7700 C C . ASP B 1 325 ? -3.359 22.859 15.203 1 90.94 325 ASP B C 1
ATOM 7702 O O . ASP B 1 325 ? -4.484 22.797 15.703 1 90.94 325 ASP B O 1
ATOM 7706 N N . GLY B 1 326 ? -2.652 21.797 14.914 1 93.69 326 GLY B N 1
ATOM 7707 C CA . GLY B 1 326 ? -3.236 20.469 14.898 1 93.69 326 GLY B CA 1
ATOM 7708 C C . GLY B 1 326 ? -3.469 19.891 16.281 1 93.69 326 GLY B C 1
ATOM 7709 O O . GLY B 1 326 ? -4.328 19.031 16.469 1 93.69 326 GLY B O 1
ATOM 7710 N N . THR B 1 327 ? -2.834 20.391 17.281 1 93.38 327 THR B N 1
ATOM 7711 C CA . THR B 1 327 ? -2.893 19.766 18.609 1 93.38 327 THR B CA 1
ATOM 7712 C C . THR B 1 327 ? -4.258 19.984 19.25 1 93.38 327 THR B C 1
ATOM 7714 O O . THR B 1 327 ? -4.855 19.047 19.781 1 93.38 327 THR B O 1
ATOM 7717 N N . PRO B 1 328 ? -4.812 21.219 19.234 1 94.38 328 PRO B N 1
ATOM 7718 C CA . PRO B 1 328 ? -6.148 21.406 19.812 1 94.38 328 PRO B CA 1
ATOM 7719 C C . PRO B 1 328 ? -7.219 20.594 19.078 1 94.38 328 PRO B C 1
ATOM 7721 O O . PRO B 1 328 ? -8.094 20 19.719 1 94.38 328 PRO B O 1
ATOM 7724 N N . THR B 1 329 ? -7.137 20.594 17.797 1 96.94 329 THR B N 1
ATOM 7725 C CA . THR B 1 329 ? -8.148 19.875 17.031 1 96.94 329 THR B CA 1
ATOM 7726 C C . THR B 1 329 ? -7.965 18.359 17.172 1 96.94 329 THR B C 1
ATOM 7728 O O . THR B 1 329 ? -8.93 17.609 17.094 1 96.94 329 THR B O 1
ATOM 7731 N N . LEU B 1 330 ? -6.719 17.953 17.344 1 97.25 330 LEU B N 1
ATOM 7732 C CA . LEU B 1 330 ? -6.461 16.562 17.656 1 97.25 330 LEU B CA 1
ATOM 7733 C C . LEU B 1 330 ? -7.195 16.141 18.922 1 97.25 330 LEU B C 1
ATOM 7735 O O . LEU B 1 330 ? -7.828 15.086 18.969 1 97.25 330 LEU B O 1
ATOM 7739 N N . ARG B 1 331 ? -7.078 16.953 19.953 1 96.44 331 ARG B N 1
ATOM 7740 C CA . ARG B 1 331 ? -7.746 16.672 21.219 1 96.44 331 ARG B CA 1
ATOM 7741 C C . ARG B 1 331 ? -9.242 16.469 21.016 1 96.44 331 ARG B C 1
ATOM 7743 O O . ARG B 1 331 ? -9.82 15.508 21.531 1 96.44 331 ARG B O 1
ATOM 7750 N N . MET B 1 332 ? -9.859 17.328 20.25 1 97.75 332 MET B N 1
ATOM 7751 C CA . MET B 1 332 ? -11.297 17.25 20 1 97.75 332 MET B CA 1
ATOM 7752 C C . MET B 1 332 ? -11.648 15.992 19.219 1 97.75 332 MET B C 1
ATOM 7754 O O . MET B 1 332 ? -12.539 15.234 19.609 1 97.75 332 MET B O 1
ATOM 7758 N N . ASN B 1 333 ? -10.977 15.789 18.141 1 98.06 333 ASN B N 1
ATOM 7759 C CA . ASN B 1 333 ? -11.32 14.688 17.25 1 98.06 333 ASN B CA 1
ATOM 7760 C C . ASN B 1 333 ? -11.016 13.336 17.875 1 98.06 333 ASN B C 1
ATOM 7762 O O . ASN B 1 333 ? -11.742 12.367 17.656 1 98.06 333 ASN B O 1
ATOM 7766 N N . ASP B 1 334 ? -9.898 13.266 18.562 1 96.94 334 ASP B N 1
ATOM 7767 C CA . ASP B 1 334 ? -9.57 12.031 19.266 1 96.94 334 ASP B CA 1
ATOM 7768 C C . ASP B 1 334 ? -10.648 11.672 20.281 1 96.94 334 ASP B C 1
ATOM 7770 O O . ASP B 1 334 ? -11.102 10.523 20.328 1 96.94 334 ASP B O 1
ATOM 7774 N N . TRP B 1 335 ? -11.031 12.641 21.062 1 96.38 335 TRP B N 1
ATOM 7775 C CA . TRP B 1 335 ? -12.102 12.461 22.047 1 96.38 335 TRP B CA 1
ATOM 7776 C C . TRP B 1 335 ? -13.406 12.086 21.359 1 96.38 335 TRP B C 1
ATOM 7778 O O . TRP B 1 335 ? -14.133 11.203 21.812 1 96.38 335 TRP B O 1
ATOM 7788 N N . LEU B 1 336 ? -13.68 12.742 20.297 1 96.44 336 LEU B N 1
ATOM 7789 C CA . LEU B 1 336 ? -14.891 12.508 19.516 1 96.44 336 LEU B CA 1
ATOM 7790 C C . LEU B 1 336 ? -14.984 11.047 19.078 1 96.44 336 LEU B C 1
ATOM 7792 O O . LEU B 1 336 ? -16.016 10.406 19.25 1 96.44 336 LEU B O 1
ATOM 7796 N N . VAL B 1 337 ? -13.93 10.516 18.516 1 94.88 337 VAL B N 1
ATOM 7797 C CA . VAL B 1 337 ? -13.93 9.141 18.016 1 94.88 337 VAL B CA 1
ATOM 7798 C C . VAL B 1 337 ? -14.039 8.164 19.188 1 94.88 337 VAL B C 1
ATOM 7800 O O . VAL B 1 337 ? -14.711 7.133 19.078 1 94.88 337 VAL B O 1
ATOM 7803 N N . GLU B 1 338 ? -13.422 8.484 20.281 1 92.94 338 GLU B N 1
ATOM 7804 C CA . GLU B 1 338 ? -13.555 7.656 21.484 1 92.94 338 GLU B CA 1
ATOM 7805 C C . GLU B 1 338 ? -15.008 7.582 21.938 1 92.94 338 GLU B C 1
ATOM 7807 O O . GLU B 1 338 ? -15.484 6.516 22.328 1 92.94 338 GLU B O 1
ATOM 7812 N N . GLU B 1 339 ? -15.617 8.695 21.875 1 92.56 339 GLU B N 1
ATOM 7813 C CA . GLU B 1 339 ? -17.016 8.758 22.297 1 92.56 339 GLU B CA 1
ATOM 7814 C C . GLU B 1 339 ? -17.906 7.965 21.328 1 92.56 339 GLU B C 1
ATOM 7816 O O . GLU B 1 339 ? -18.922 7.395 21.75 1 92.56 339 GLU B O 1
ATOM 7821 N N . MET B 1 340 ? -17.594 7.965 20.109 1 90.88 340 MET B N 1
ATOM 7822 C CA . MET B 1 340 ? -18.359 7.223 19.109 1 90.88 340 MET B CA 1
ATOM 7823 C C . MET B 1 340 ? -18.391 5.734 19.453 1 90.88 340 MET B C 1
ATOM 7825 O O . MET B 1 340 ? -19.406 5.066 19.25 1 90.88 340 MET B O 1
ATOM 7829 N N . LYS B 1 341 ? -17.328 5.273 19.938 1 84.06 341 LYS B N 1
ATOM 7830 C CA . LYS B 1 341 ? -17.203 3.854 20.25 1 84.06 341 LYS B CA 1
ATOM 7831 C C . LYS B 1 341 ? -18.203 3.43 21.328 1 84.06 341 LYS B C 1
ATOM 7833 O O . LYS B 1 341 ? -18.656 2.285 21.344 1 84.06 341 LYS B O 1
ATOM 7838 N N . ASN B 1 342 ? -18.562 4.328 22.109 1 82.38 342 ASN B N 1
ATOM 7839 C CA . ASN B 1 342 ? -19.391 4.016 23.266 1 82.38 342 ASN B CA 1
ATOM 7840 C C . ASN B 1 342 ? -20.844 4.438 23.062 1 82.38 342 ASN B C 1
ATOM 7842 O O . ASN B 1 342 ? -21.656 4.32 23.969 1 82.38 342 ASN B O 1
ATOM 7846 N N . PHE B 1 343 ? -21.078 4.812 21.906 1 86.69 343 PHE B N 1
ATOM 7847 C CA . PHE B 1 343 ? -22.406 5.352 21.656 1 86.69 343 PHE B CA 1
ATOM 7848 C C . PHE B 1 343 ? -23.453 4.234 21.594 1 86.69 343 PHE B C 1
ATOM 7850 O O . PHE B 1 343 ? -23.203 3.189 20.984 1 86.69 343 PHE B O 1
ATOM 7857 N N . LYS B 1 344 ? -24.562 4.398 22.25 1 83.44 344 LYS B N 1
ATOM 7858 C CA . LYS B 1 344 ? -25.75 3.533 22.188 1 83.44 344 LYS B CA 1
ATOM 7859 C C . LYS B 1 344 ? -26.984 4.32 21.781 1 83.44 344 LYS B C 1
ATOM 7861 O O . LYS B 1 344 ? -27.344 5.312 22.438 1 83.44 344 LYS B O 1
ATOM 7866 N N . LEU B 1 345 ? -27.578 3.869 20.781 1 83.5 345 LEU B N 1
ATOM 7867 C CA . LEU B 1 345 ? -28.766 4.543 20.266 1 83.5 345 LEU B CA 1
ATOM 7868 C C . LEU B 1 345 ? -30 4.164 21.078 1 83.5 345 LEU B C 1
ATOM 7870 O O . LEU B 1 345 ? -30.234 2.984 21.344 1 83.5 345 LEU B O 1
ATOM 7874 N N . SER B 1 346 ? -30.719 5.105 21.5 1 82.88 346 SER B N 1
ATOM 7875 C CA . SER B 1 346 ? -32 4.871 22.172 1 82.88 346 SER B CA 1
ATOM 7876 C C . SER B 1 346 ? -33.156 5.117 21.234 1 82.88 346 SER B C 1
ATOM 7878 O O . SER B 1 346 ? -33.062 5.938 20.312 1 82.88 346 SER B O 1
ATOM 7880 N N . PRO B 1 347 ? -34.188 4.336 21.375 1 74.81 347 PRO B N 1
ATOM 7881 C CA . PRO B 1 347 ? -35.375 4.547 20.531 1 74.81 347 PRO B CA 1
ATOM 7882 C C . PRO B 1 347 ? -35.875 5.988 20.562 1 74.81 347 PRO B C 1
ATOM 7884 O O . PRO B 1 347 ? -36.375 6.496 19.562 1 74.81 347 PRO B O 1
ATOM 7887 N N . SER B 1 348 ? -35.781 6.574 21.641 1 74.31 348 SER B N 1
ATOM 7888 C CA . SER B 1 348 ? -36.219 7.953 21.781 1 74.31 348 SER B CA 1
ATOM 7889 C C . SER B 1 348 ? -35.406 8.906 20.906 1 74.31 348 SER B C 1
ATOM 7891 O O . SER B 1 348 ? -35.906 9.977 20.547 1 74.31 348 SER B O 1
ATOM 7893 N N . ASP B 1 349 ? -34.281 8.492 20.547 1 78.62 349 ASP B N 1
ATOM 7894 C CA . ASP B 1 349 ? -33.406 9.297 19.719 1 78.62 349 ASP B CA 1
ATOM 7895 C C . ASP B 1 349 ? -33.938 9.445 18.297 1 78.62 349 ASP B C 1
ATOM 7897 O O . ASP B 1 349 ? -33.531 10.352 17.562 1 78.62 349 ASP B O 1
ATOM 7901 N N . LEU B 1 350 ? -34.875 8.617 17.969 1 77.38 350 LEU B N 1
ATOM 7902 C CA . LEU B 1 350 ? -35.344 8.617 16.578 1 77.38 350 LEU B CA 1
ATOM 7903 C C . LEU B 1 350 ? -36.75 9.156 16.484 1 77.38 350 LEU B C 1
ATOM 7905 O O . LEU B 1 350 ? -37.344 9.172 15.398 1 77.38 350 LEU B O 1
ATOM 7909 N N . ASN B 1 351 ? -37.219 9.633 17.672 1 77.38 351 ASN B N 1
ATOM 7910 C CA . ASN B 1 351 ? -38.562 10.18 17.656 1 77.38 351 ASN B CA 1
ATOM 7911 C C . ASN B 1 351 ? -38.656 11.422 16.766 1 77.38 351 ASN B C 1
ATOM 7913 O O . ASN B 1 351 ? -37.781 12.273 16.812 1 77.38 351 ASN B O 1
ATOM 7917 N N . ARG B 1 352 ? -39.594 11.508 15.883 1 68.12 352 ARG B N 1
ATOM 7918 C CA . ARG B 1 352 ? -39.75 12.609 14.938 1 68.12 352 ARG B CA 1
ATOM 7919 C C . ARG B 1 352 ? -40.531 13.758 15.562 1 68.12 352 ARG B C 1
ATOM 7921 O O . ARG B 1 352 ? -41.688 13.594 15.938 1 68.12 352 ARG B O 1
ATOM 7928 N N . ASN B 1 353 ? -39.781 14.562 16.219 1 64.88 353 ASN B N 1
ATOM 7929 C CA . ASN B 1 353 ? -40.438 15.797 16.641 1 64.88 353 ASN B CA 1
ATOM 7930 C C . ASN B 1 353 ? -40.344 16.875 15.555 1 64.88 353 ASN B C 1
ATOM 7932 O O . ASN B 1 353 ? -39.281 17.172 15.055 1 64.88 353 ASN B O 1
ATOM 7936 N N . ASP B 1 354 ? -41.469 17.297 14.859 1 63.75 354 ASP B N 1
ATOM 7937 C CA . ASP B 1 354 ? -41.562 18.141 13.672 1 63.75 354 ASP B CA 1
ATOM 7938 C C . ASP B 1 354 ? -41.344 19.609 14.031 1 63.75 354 ASP B C 1
ATOM 7940 O O . ASP B 1 354 ? -41.656 20.5 13.234 1 63.75 354 ASP B O 1
ATOM 7944 N N . ASN B 1 355 ? -40.656 19.906 15.039 1 75.62 355 ASN B N 1
ATOM 7945 C CA . ASN B 1 355 ? -40.844 21.312 15.414 1 75.62 355 ASN B CA 1
ATOM 7946 C C . ASN B 1 355 ? -39.688 22.188 14.922 1 75.62 355 ASN B C 1
ATOM 7948 O O . ASN B 1 355 ? -39.906 23.328 14.531 1 75.62 355 ASN B O 1
ATOM 7952 N N . ILE B 1 356 ? -38.5 21.734 14.812 1 85.5 356 ILE B N 1
ATOM 7953 C CA . ILE B 1 356 ? -37.406 22.594 14.391 1 85.5 356 ILE B CA 1
ATOM 7954 C C . ILE B 1 356 ? -36.906 22.172 13.008 1 85.5 356 ILE B C 1
ATOM 7956 O O . ILE B 1 356 ? -36.625 20.984 12.781 1 85.5 356 ILE B O 1
ATOM 7960 N N . GLN B 1 357 ? -36.906 23.219 12.07 1 90.44 357 GLN B N 1
ATOM 7961 C CA . GLN B 1 357 ? -36.469 22.938 10.703 1 90.44 357 GLN B CA 1
ATOM 7962 C C . GLN B 1 357 ? -35.281 23.781 10.312 1 90.44 357 GLN B C 1
ATOM 7964 O O . GLN B 1 357 ? -35.188 24.938 10.695 1 90.44 357 GLN B O 1
ATOM 7969 N N . SER B 1 358 ? -34.406 23.141 9.594 1 96.25 358 SER B N 1
ATOM 7970 C CA . SER B 1 358 ? -33.281 23.844 9.031 1 96.25 358 SER B CA 1
ATOM 7971 C C . SER B 1 358 ? -33.719 24.859 7.984 1 96.25 358 SER B C 1
ATOM 7973 O O . SER B 1 358 ? -34.844 24.812 7.492 1 96.25 358 SER B O 1
ATOM 7975 N N . ILE B 1 359 ? -32.844 25.781 7.707 1 97.62 359 ILE B N 1
ATOM 7976 C CA . ILE B 1 359 ? -33.156 26.828 6.73 1 97.62 359 ILE B CA 1
ATOM 7977 C C . ILE B 1 359 ? -32.094 26.781 5.613 1 97.62 359 ILE B C 1
ATOM 7979 O O . ILE B 1 359 ? -30.891 26.781 5.883 1 97.62 359 ILE B O 1
ATOM 7983 N N . GLU B 1 360 ? -32.562 26.734 4.395 1 98.19 360 GLU B N 1
ATOM 7984 C CA . GLU B 1 360 ? -31.641 26.812 3.266 1 98.19 360 GLU B CA 1
ATOM 7985 C C . GLU B 1 360 ? -31.141 28.25 3.078 1 98.19 360 GLU B C 1
ATOM 7987 O O . GLU B 1 360 ? -31.906 29.203 3.139 1 98.19 360 GLU B O 1
ATOM 7992 N N . LEU B 1 361 ? -29.875 28.391 2.959 1 98.62 361 LEU B N 1
ATOM 7993 C CA . LEU B 1 361 ? -29.297 29.672 2.578 1 98.62 361 LEU B CA 1
ATOM 7994 C C . LEU B 1 361 ? -29.219 29.812 1.061 1 98.62 361 LEU B C 1
ATOM 7996 O O . LEU B 1 361 ? -28.281 29.344 0.433 1 98.62 361 LEU B O 1
ATOM 8000 N N . LYS B 1 362 ? -30.141 30.531 0.512 1 97.69 362 LYS B N 1
ATOM 8001 C CA . LYS B 1 362 ? -30.25 30.672 -0.938 1 97.69 362 LYS B CA 1
ATOM 8002 C C . LYS B 1 362 ? -29.391 31.828 -1.452 1 97.69 362 LYS B C 1
ATOM 8004 O O . LYS B 1 362 ? -29.531 32.969 -1.004 1 97.69 362 LYS B O 1
ATOM 8009 N N . PHE B 1 363 ? -28.594 31.516 -2.363 1 98.31 363 PHE B N 1
ATOM 8010 C CA . PHE B 1 363 ? -27.719 32.531 -2.924 1 98.31 363 PHE B CA 1
ATOM 8011 C C . PHE B 1 363 ? -28.188 32.938 -4.312 1 98.31 363 PHE B C 1
ATOM 8013 O O . PHE B 1 363 ? -28.562 32.094 -5.125 1 98.31 363 PHE B O 1
ATOM 8020 N N . ASP B 1 364 ? -28.188 34.219 -4.535 1 98.12 364 ASP B N 1
ATOM 8021 C CA . ASP B 1 364 ? -28.391 34.781 -5.871 1 98.12 364 ASP B CA 1
ATOM 8022 C C . ASP B 1 364 ? -27.094 34.75 -6.68 1 98.12 364 ASP B C 1
ATOM 8024 O O . ASP B 1 364 ? -26.078 35.281 -6.23 1 98.12 364 ASP B O 1
ATOM 8028 N N . ILE B 1 365 ? -27.188 34.156 -7.82 1 98 365 ILE B N 1
ATOM 8029 C CA . ILE B 1 365 ? -26 34 -8.664 1 98 365 ILE B CA 1
ATOM 8030 C C . ILE B 1 365 ? -26.266 34.625 -10.031 1 98 365 ILE B C 1
ATOM 8032 O O . ILE B 1 365 ? -27.25 34.312 -10.688 1 98 365 ILE B O 1
ATOM 8036 N N . ASN B 1 366 ? -25.453 35.562 -10.508 1 97.25 366 ASN B N 1
ATOM 8037 C CA . ASN B 1 366 ? -25.562 36.125 -11.859 1 97.25 366 ASN B CA 1
ATOM 8038 C C . ASN B 1 366 ? -24.688 35.344 -12.852 1 97.25 366 ASN B C 1
ATOM 8040 O O . ASN B 1 366 ? -24.031 34.375 -12.484 1 97.25 366 ASN B O 1
ATOM 8044 N N . GLY B 1 367 ? -24.734 35.75 -14.102 1 97.38 367 GLY B N 1
ATOM 8045 C CA . GLY B 1 367 ? -24.031 35.062 -15.156 1 97.38 367 GLY B CA 1
ATOM 8046 C C . GLY B 1 367 ? -22.531 35.031 -14.953 1 97.38 367 GLY B C 1
ATOM 8047 O O . GLY B 1 367 ? -21.875 34.031 -15.203 1 97.38 367 GLY B O 1
ATOM 8048 N N . LYS B 1 368 ? -22.062 36.125 -14.5 1 97.06 368 LYS B N 1
ATOM 8049 C CA . LYS B 1 368 ? -20.625 36.25 -14.289 1 97.06 368 LYS B CA 1
ATOM 8050 C C . LYS B 1 368 ? -20.156 35.281 -13.219 1 97.06 368 LYS B C 1
ATOM 8052 O O . LYS B 1 368 ? -19.156 34.562 -13.406 1 97.06 368 LYS B O 1
ATOM 8057 N N . LEU B 1 369 ? -20.828 35.25 -12.133 1 97.81 369 LEU B N 1
ATOM 8058 C CA . LEU B 1 369 ? -20.438 34.406 -11.031 1 97.81 369 LEU B CA 1
ATOM 8059 C C . LEU B 1 369 ? -20.625 32.938 -11.398 1 97.81 369 LEU B C 1
ATOM 8061 O O . LEU B 1 369 ? -19.844 32.062 -10.969 1 97.81 369 LEU B O 1
ATOM 8065 N N . SER B 1 370 ? -21.656 32.625 -12.125 1 98.25 370 SER B N 1
ATOM 8066 C CA . SER B 1 370 ? -21.875 31.266 -12.602 1 98.25 370 SER B CA 1
ATOM 8067 C C . SER B 1 370 ? -20.688 30.766 -13.414 1 98.25 370 SER B C 1
ATOM 8069 O O . SER B 1 370 ? -20.266 29.625 -13.25 1 98.25 370 SER B O 1
ATOM 8071 N N . LYS B 1 371 ? -20.203 31.578 -14.258 1 98.25 371 LYS B N 1
ATOM 8072 C CA . LYS B 1 371 ? -19.047 31.234 -15.062 1 98.25 371 LYS B CA 1
ATOM 8073 C C . LYS B 1 371 ? -17.812 31.031 -14.188 1 98.25 371 LYS B C 1
ATOM 8075 O O . LYS B 1 371 ? -17.016 30.109 -14.43 1 98.25 371 LYS B O 1
ATOM 8080 N N . GLU B 1 372 ? -17.656 31.906 -13.219 1 98 372 GLU B N 1
ATOM 8081 C CA . GLU B 1 372 ? -16.531 31.766 -12.297 1 98 372 GLU B CA 1
ATOM 8082 C C . GLU B 1 372 ? -16.609 30.469 -11.508 1 98 372 GLU B C 1
ATOM 8084 O O . GLU B 1 372 ? -15.586 29.828 -11.242 1 98 372 GLU B O 1
ATOM 8089 N N . ILE B 1 373 ? -17.766 30.109 -11.094 1 98.56 373 ILE B N 1
ATOM 8090 C CA . ILE B 1 373 ? -17.969 28.859 -10.375 1 98.56 373 ILE B CA 1
ATOM 8091 C C . ILE B 1 373 ? -17.516 27.688 -11.234 1 98.56 373 ILE B C 1
ATOM 8093 O O . ILE B 1 373 ? -16.781 26.828 -10.773 1 98.56 373 ILE B O 1
ATOM 8097 N N . GLN B 1 374 ? -17.875 27.688 -12.484 1 98.31 374 GLN B N 1
ATOM 8098 C CA . GLN B 1 374 ? -17.469 26.625 -13.398 1 98.31 374 GLN B CA 1
ATOM 8099 C C . GLN B 1 374 ? -15.953 26.625 -13.594 1 98.31 374 GLN B C 1
ATOM 8101 O O . GLN B 1 374 ? -15.328 25.562 -13.625 1 98.31 374 GLN B O 1
ATOM 8106 N N . ASN B 1 375 ? -15.445 27.766 -13.742 1 98.31 375 ASN B N 1
ATOM 8107 C CA . ASN B 1 375 ? -14 27.891 -13.891 1 98.31 375 ASN B CA 1
ATOM 8108 C C . ASN B 1 375 ? -13.258 27.328 -12.672 1 98.31 375 ASN B C 1
ATOM 8110 O O . ASN B 1 375 ? -12.234 26.672 -12.812 1 98.31 375 ASN B O 1
ATOM 8114 N N . GLN B 1 376 ? -13.758 27.672 -11.492 1 98.19 376 GLN B N 1
ATOM 8115 C CA . GLN B 1 376 ? -13.109 27.203 -10.258 1 98.19 376 GLN B CA 1
ATOM 8116 C C . GLN B 1 376 ? -13.258 25.703 -10.094 1 98.19 376 GLN B C 1
ATOM 8118 O O . GLN B 1 376 ? -12.367 25.047 -9.539 1 98.19 376 GLN B O 1
ATOM 8123 N N . MET B 1 377 ? -14.359 25.125 -10.617 1 98.19 377 MET B N 1
ATOM 8124 C CA . MET B 1 377 ? -14.5 23.672 -10.617 1 98.19 377 MET B CA 1
ATOM 8125 C C . MET B 1 377 ? -13.375 23.016 -11.398 1 98.19 377 MET B C 1
ATOM 8127 O O . MET B 1 377 ? -12.781 22.031 -10.945 1 98.19 377 MET B O 1
ATOM 8131 N N . VAL B 1 378 ? -13.078 23.562 -12.539 1 98.25 378 VAL B N 1
ATOM 8132 C CA . VAL B 1 378 ? -12.031 23.031 -13.406 1 98.25 378 VAL B CA 1
ATOM 8133 C C . VAL B 1 378 ? -10.672 23.203 -12.75 1 98.25 378 VAL B C 1
ATOM 8135 O O . VAL B 1 378 ? -9.867 22.281 -12.711 1 98.25 378 VAL B O 1
ATOM 8138 N N . LYS B 1 379 ? -10.43 24.406 -12.211 1 97.81 379 LYS B N 1
ATOM 8139 C CA . LYS B 1 379 ? -9.148 24.703 -11.57 1 97.81 379 LYS B CA 1
ATOM 8140 C C . LYS B 1 379 ? -8.914 23.797 -10.367 1 97.81 379 LYS B C 1
ATOM 8142 O O . LYS B 1 379 ? -7.789 23.359 -10.125 1 97.81 379 LYS B O 1
ATOM 8147 N N . PHE B 1 380 ? -9.953 23.594 -9.633 1 98.06 380 PHE B N 1
ATOM 8148 C CA . PHE B 1 380 ? -9.844 22.719 -8.461 1 98.06 380 PHE B CA 1
ATOM 8149 C C . PHE B 1 380 ? -9.438 21.312 -8.867 1 98.06 380 PHE B C 1
ATOM 8151 O O . PHE B 1 380 ? -8.539 20.719 -8.258 1 98.06 380 PHE B O 1
ATOM 8158 N N . LYS B 1 381 ? -10.109 20.828 -9.844 1 97.81 381 LYS B N 1
ATOM 8159 C CA . LYS B 1 381 ? -9.797 19.484 -10.328 1 97.81 381 LYS B CA 1
ATOM 8160 C C . LYS B 1 381 ? -8.344 19.391 -10.781 1 97.81 381 LYS B C 1
ATOM 8162 O O . LYS B 1 381 ? -7.668 18.391 -10.523 1 97.81 381 LYS B O 1
ATOM 8167 N N . GLU B 1 382 ? -7.883 20.359 -11.422 1 97.88 382 GLU B N 1
ATOM 8168 C CA . GLU B 1 382 ? -6.496 20.391 -11.867 1 97.88 382 GLU B CA 1
ATOM 8169 C C . GLU B 1 382 ? -5.535 20.422 -10.68 1 97.88 382 GLU B C 1
ATOM 8171 O O . GLU B 1 382 ? -4.527 19.719 -10.672 1 97.88 382 GLU B O 1
ATOM 8176 N N . THR B 1 383 ? -5.848 21.281 -9.703 1 97.44 383 THR B N 1
ATOM 8177 C CA . THR B 1 383 ? -4.992 21.438 -8.531 1 97.44 383 THR B CA 1
ATOM 8178 C C . THR B 1 383 ? -4.883 20.125 -7.766 1 97.44 383 THR B C 1
ATOM 8180 O O . THR B 1 383 ? -3.775 19.641 -7.508 1 97.44 383 THR B O 1
ATOM 8183 N N . VAL B 1 384 ? -5.98 19.578 -7.449 1 97.62 384 VAL B N 1
ATOM 8184 C CA . VAL B 1 384 ? -5.945 18.359 -6.637 1 97.62 384 VAL B CA 1
ATOM 8185 C C . VAL B 1 384 ? -5.453 17.188 -7.477 1 97.62 384 VAL B C 1
ATOM 8187 O O . VAL B 1 384 ? -4.805 16.266 -6.957 1 97.62 384 VAL B O 1
ATOM 8190 N N . GLY B 1 385 ? -5.758 17.234 -8.797 1 97.56 385 GLY B N 1
ATOM 8191 C CA . GLY B 1 385 ? -5.266 16.219 -9.711 1 97.56 385 GLY B CA 1
ATOM 8192 C C . GLY B 1 385 ? -3.752 16.219 -9.844 1 97.56 385 GLY B C 1
ATOM 8193 O O . GLY B 1 385 ? -3.16 15.211 -10.25 1 97.56 385 GLY B O 1
ATOM 8194 N N . SER B 1 386 ? -3.125 17.281 -9.492 1 97.81 386 SER B N 1
ATOM 8195 C CA . SER B 1 386 ? -1.674 17.391 -9.594 1 97.81 386 SER B CA 1
ATOM 8196 C C . SER B 1 386 ? -0.988 16.859 -8.336 1 97.81 386 SER B C 1
ATOM 8198 O O . SER B 1 386 ? 0.241 16.797 -8.273 1 97.81 386 SER B O 1
ATOM 8200 N N . LEU B 1 387 ? -1.707 16.469 -7.348 1 98.06 387 LEU B N 1
ATOM 8201 C CA . LEU B 1 387 ? -1.171 16 -6.07 1 98.06 387 LEU B CA 1
ATOM 8202 C C . LEU B 1 387 ? -1.319 14.5 -5.93 1 98.06 387 LEU B C 1
ATOM 8204 O O . LEU B 1 387 ? -2.303 13.914 -6.398 1 98.06 387 LEU B O 1
ATOM 8208 N N . SER B 1 388 ? -0.312 13.898 -5.355 1 97.88 388 SER B N 1
ATOM 8209 C CA . SER B 1 388 ? -0.34 12.469 -5.062 1 97.88 388 SER B CA 1
ATOM 8210 C C . SER B 1 388 ? -0.24 12.211 -3.562 1 97.88 388 SER B C 1
ATOM 8212 O O . SER B 1 388 ? 0.333 13.016 -2.826 1 97.88 388 SER B O 1
ATOM 8214 N N . ILE B 1 389 ? -0.843 11.133 -3.123 1 98.06 389 ILE B N 1
ATOM 8215 C CA . ILE B 1 389 ? -0.767 10.719 -1.728 1 98.06 389 ILE B CA 1
ATOM 8216 C C . ILE B 1 389 ? -0.574 9.203 -1.652 1 98.06 389 ILE B C 1
ATOM 8218 O O . ILE B 1 389 ? -1.148 8.461 -2.449 1 98.06 389 ILE B O 1
ATOM 8222 N N . LYS B 1 390 ? 0.359 8.727 -0.896 1 98.25 390 LYS B N 1
ATOM 8223 C CA . LYS B 1 390 ? 0.518 7.348 -0.452 1 98.25 390 LYS B CA 1
ATOM 8224 C C . LYS B 1 390 ? 0.537 7.258 1.071 1 98.25 390 LYS B C 1
ATOM 8226 O O . LYS B 1 390 ? 1.313 7.953 1.729 1 98.25 390 LYS B O 1
ATOM 8231 N N . THR B 1 391 ? -0.365 6.457 1.622 1 97.75 391 THR B N 1
ATOM 8232 C CA . THR B 1 391 ? -0.38 6.242 3.064 1 97.75 391 THR B CA 1
ATOM 8233 C C . THR B 1 391 ? 0.453 5.02 3.438 1 97.75 391 THR B C 1
ATOM 8235 O O . THR B 1 391 ? 0.209 3.92 2.938 1 97.75 391 THR B O 1
ATOM 8238 N N . TRP B 1 392 ? 1.454 5.184 4.25 1 98.25 392 TRP B N 1
ATOM 8239 C CA . TRP B 1 392 ? 2.318 4.117 4.734 1 98.25 392 TRP B CA 1
ATOM 8240 C C . TRP B 1 392 ? 1.949 3.721 6.16 1 98.25 392 TRP B C 1
ATOM 8242 O O . TRP B 1 392 ? 2.072 4.527 7.086 1 98.25 392 TRP B O 1
ATOM 8252 N N . GLN B 1 393 ? 1.376 2.572 6.371 1 97.75 393 GLN B N 1
ATOM 8253 C CA . GLN B 1 393 ? 1.127 1.983 7.684 1 97.75 393 GLN B CA 1
ATOM 8254 C C . GLN B 1 393 ? 2.025 0.773 7.922 1 97.75 393 GLN B C 1
ATOM 8256 O O . GLN B 1 393 ? 2.15 -0.095 7.055 1 97.75 393 GLN B O 1
ATOM 8261 N N . TYR B 1 394 ? 2.734 0.744 8.977 1 98.31 394 TYR B N 1
ATOM 8262 C CA . TYR B 1 394 ? 3.623 -0.354 9.344 1 98.31 394 TYR B CA 1
ATOM 8263 C C . TYR B 1 394 ? 3.23 -0.953 10.688 1 98.31 394 TYR B C 1
ATOM 8265 O O . TYR B 1 394 ? 3.314 -0.284 11.719 1 98.31 394 TYR B O 1
ATOM 8273 N N . PHE B 1 395 ? 2.838 -2.238 10.742 1 98.06 395 PHE B N 1
ATOM 8274 C CA . PHE B 1 395 ? 2.258 -2.863 11.93 1 98.06 395 PHE B CA 1
ATOM 8275 C C . PHE B 1 395 ? 3.285 -3.742 12.633 1 98.06 395 PHE B C 1
ATOM 8277 O O . PHE B 1 395 ? 2.955 -4.445 13.594 1 98.06 395 PHE B O 1
ATOM 8284 N N . GLY B 1 396 ? 4.555 -3.686 12.195 1 97.44 396 GLY B N 1
ATOM 8285 C CA . GLY B 1 396 ? 5.59 -4.547 12.742 1 97.44 396 GLY B CA 1
ATOM 8286 C C . GLY B 1 396 ? 6.258 -3.971 13.977 1 97.44 396 GLY B C 1
ATOM 8287 O O . GLY B 1 396 ? 6.977 -4.676 14.688 1 97.44 396 GLY B O 1
ATOM 8288 N N . LEU B 1 397 ? 6.055 -2.713 14.18 1 96.12 397 LEU B N 1
ATOM 8289 C CA . LEU B 1 397 ? 6.574 -2.078 15.383 1 96.12 397 LEU B CA 1
ATOM 8290 C C . LEU B 1 397 ? 5.863 -0.755 15.648 1 96.12 397 LEU B C 1
ATOM 8292 O O . LEU B 1 397 ? 5.285 -0.16 14.734 1 96.12 397 LEU B O 1
ATOM 8296 N N . GLY B 1 398 ? 5.863 -0.289 16.906 1 97.69 398 GLY B N 1
ATOM 8297 C CA . GLY B 1 398 ? 5.32 0.993 17.328 1 97.69 398 GLY B CA 1
ATOM 8298 C C . GLY B 1 398 ? 6.094 1.625 18.469 1 97.69 398 GLY B C 1
ATOM 8299 O O . GLY B 1 398 ? 7.281 1.353 18.656 1 97.69 398 GLY B O 1
ATOM 8300 N N . LYS B 1 399 ? 5.496 2.492 19.109 1 98.25 399 LYS B N 1
ATOM 8301 C CA . LYS B 1 399 ? 6.074 3.242 20.219 1 98.25 399 LYS B CA 1
ATOM 8302 C C . LYS B 1 399 ? 6.621 2.305 21.281 1 98.25 399 LYS B C 1
ATOM 8304 O O . LYS B 1 399 ? 7.699 2.545 21.844 1 98.25 399 LYS B O 1
ATOM 8309 N N . ASN B 1 400 ? 5.922 1.242 21.594 1 97.62 400 ASN B N 1
ATOM 8310 C CA . ASN B 1 400 ? 6.32 0.293 22.625 1 97.62 400 ASN B CA 1
ATOM 8311 C C . ASN B 1 400 ? 7.641 -0.391 22.281 1 97.62 400 ASN B C 1
ATOM 8313 O O . ASN B 1 400 ? 8.516 -0.526 23.141 1 97.62 400 ASN B O 1
ATOM 8317 N N . ASP B 1 401 ? 7.789 -0.816 21.094 1 97.19 401 ASP B N 1
ATOM 8318 C CA . ASP B 1 401 ? 9.031 -1.437 20.641 1 97.19 401 ASP B CA 1
ATOM 8319 C C . ASP B 1 401 ? 10.188 -0.441 20.688 1 97.19 401 ASP B C 1
ATOM 8321 O O . ASP B 1 401 ? 11.297 -0.785 21.109 1 97.19 401 ASP B O 1
ATOM 8325 N N . ILE B 1 402 ? 9.93 0.754 20.203 1 98 402 ILE B N 1
ATOM 8326 C CA . ILE B 1 402 ? 10.961 1.784 20.109 1 98 402 ILE B CA 1
ATOM 8327 C C . ILE B 1 402 ? 11.5 2.1 21.5 1 98 402 ILE B C 1
ATOM 8329 O O . ILE B 1 402 ? 12.711 2.262 21.688 1 98 402 ILE B O 1
ATOM 8333 N N . LYS B 1 403 ? 10.609 2.199 22.438 1 96.94 403 LYS B N 1
ATOM 8334 C CA . LYS B 1 403 ? 11.023 2.443 23.812 1 96.94 403 LYS B CA 1
ATOM 8335 C C . LYS B 1 403 ? 11.859 1.288 24.359 1 96.94 403 LYS B C 1
ATOM 8337 O O . LYS B 1 403 ? 12.812 1.505 25.109 1 96.94 403 LYS B O 1
ATOM 8342 N N . LEU B 1 404 ? 11.492 0.095 23.969 1 95.94 404 LEU B N 1
ATOM 8343 C CA . LEU B 1 404 ? 12.273 -1.071 24.359 1 95.94 404 LEU B CA 1
ATOM 8344 C C . LEU B 1 404 ? 13.68 -1.004 23.766 1 95.94 404 LEU B C 1
ATOM 8346 O O . LEU B 1 404 ? 14.633 -1.509 24.375 1 95.94 404 LEU B O 1
ATOM 8350 N N . PHE B 1 405 ? 13.797 -0.348 22.625 1 96.31 405 PHE B N 1
ATOM 8351 C CA . PHE B 1 405 ? 15.094 -0.151 22 1 96.31 405 PHE B CA 1
ATOM 8352 C C . PHE B 1 405 ? 15.859 0.982 22.672 1 96.31 405 PHE B C 1
ATOM 8354 O O . PHE B 1 405 ? 16.969 1.315 22.266 1 96.31 405 PHE B O 1
ATOM 8361 N N . LYS B 1 406 ? 15.18 1.683 23.609 1 95.38 406 LYS B N 1
ATOM 8362 C CA . LYS B 1 406 ? 15.75 2.809 24.344 1 95.38 406 LYS B CA 1
ATOM 8363 C C . LYS B 1 406 ? 15.969 4.008 23.422 1 95.38 406 LYS B C 1
ATOM 8365 O O . LYS B 1 406 ? 16.984 4.699 23.531 1 95.38 406 LYS B O 1
ATOM 8370 N N . CYS B 1 407 ? 15.078 4.18 22.531 1 96.69 407 CYS B N 1
ATOM 8371 C CA . CYS B 1 407 ? 15.062 5.324 21.641 1 96.69 407 CYS B CA 1
ATOM 8372 C C . CYS B 1 407 ? 13.867 6.223 21.906 1 96.69 407 CYS B C 1
ATOM 8374 O O . CYS B 1 407 ? 12.797 5.738 22.266 1 96.69 407 CYS B O 1
ATOM 8376 N N . SER B 1 408 ? 14.133 7.574 21.766 1 97.12 408 SER B N 1
ATOM 8377 C CA . SER B 1 408 ? 12.977 8.461 21.656 1 97.12 408 SER B CA 1
ATOM 8378 C C . SER B 1 408 ? 12.141 8.117 20.422 1 97.12 408 SER B C 1
ATOM 8380 O O . SER B 1 408 ? 12.664 8.031 19.312 1 97.12 408 SER B O 1
ATOM 8382 N N . PRO B 1 409 ? 10.852 7.883 20.609 1 98.19 409 PRO B N 1
ATOM 8383 C CA . PRO B 1 409 ? 10.023 7.512 19.453 1 98.19 409 PRO B CA 1
ATOM 8384 C C . PRO B 1 409 ? 10.102 8.531 18.328 1 98.19 409 PRO B C 1
ATOM 8386 O O . PRO B 1 409 ? 10.211 8.156 17.156 1 98.19 409 PRO B O 1
ATOM 8389 N N . ASP B 1 410 ? 10.016 9.789 18.672 1 98.25 410 ASP B N 1
ATOM 8390 C CA . ASP B 1 410 ? 10.062 10.852 17.672 1 98.25 410 ASP B CA 1
ATOM 8391 C C . ASP B 1 410 ? 11.406 10.844 16.938 1 98.25 410 ASP B C 1
ATOM 8393 O O . ASP B 1 410 ? 11.445 10.93 15.711 1 98.25 410 ASP B O 1
ATOM 8397 N N . SER B 1 411 ? 12.469 10.805 17.703 1 98.62 411 SER B N 1
ATOM 8398 C CA . SER B 1 411 ? 13.805 10.789 17.094 1 98.62 411 SER B CA 1
ATOM 8399 C C . SER B 1 411 ? 13.984 9.57 16.188 1 98.62 411 SER B C 1
ATOM 8401 O O . SER B 1 411 ? 14.609 9.672 15.133 1 98.62 411 SER B O 1
ATOM 8403 N N . PHE B 1 412 ? 13.484 8.445 16.672 1 98.75 412 PHE B N 1
ATOM 8404 C CA . PHE B 1 412 ? 13.57 7.219 15.883 1 98.75 412 PHE B CA 1
ATOM 8405 C C . PHE B 1 412 ? 12.922 7.398 14.516 1 98.75 412 PHE B C 1
ATOM 8407 O O . PHE B 1 412 ? 13.516 7.059 13.492 1 98.75 412 PHE B O 1
ATOM 8414 N N . VAL B 1 413 ? 11.703 7.922 14.461 1 98.88 413 VAL B N 1
ATOM 8415 C CA . VAL B 1 413 ? 10.969 8.047 13.203 1 98.88 413 VAL B CA 1
ATOM 8416 C C . VAL B 1 413 ? 11.648 9.086 12.312 1 98.88 413 VAL B C 1
ATOM 8418 O O . VAL B 1 413 ? 11.672 8.945 11.086 1 98.88 413 VAL B O 1
ATOM 8421 N N . GLN B 1 414 ? 12.164 10.148 12.883 1 98.88 414 GLN B N 1
ATOM 8422 C CA . GLN B 1 414 ? 12.883 11.141 12.094 1 98.88 414 GLN B CA 1
ATOM 8423 C C . GLN B 1 414 ? 14.117 10.531 11.43 1 98.88 414 GLN B C 1
ATOM 8425 O O . GLN B 1 414 ? 14.406 10.805 10.266 1 98.88 414 GLN B O 1
ATOM 8430 N N . MET B 1 415 ? 14.852 9.727 12.211 1 98.88 415 MET B N 1
ATOM 8431 C CA . MET B 1 415 ? 16 9.062 11.617 1 98.88 415 MET B CA 1
ATOM 8432 C C . MET B 1 415 ? 15.562 8.023 10.586 1 98.88 415 MET B C 1
ATOM 8434 O O . MET B 1 415 ? 16.25 7.809 9.586 1 98.88 415 MET B O 1
ATOM 8438 N N . LEU B 1 416 ? 14.445 7.355 10.859 1 98.88 416 LEU B N 1
ATOM 8439 C CA . LEU B 1 416 ? 13.859 6.449 9.875 1 98.88 416 LEU B CA 1
ATOM 8440 C C . LEU B 1 416 ? 13.578 7.172 8.562 1 98.88 416 LEU B C 1
ATOM 8442 O O . LEU B 1 416 ? 13.914 6.668 7.488 1 98.88 416 LEU B O 1
ATOM 8446 N N . ILE B 1 417 ? 12.969 8.352 8.648 1 98.94 417 ILE B N 1
ATOM 8447 C CA . ILE B 1 417 ? 12.648 9.164 7.484 1 98.94 417 ILE B CA 1
ATOM 8448 C C . ILE B 1 417 ? 13.93 9.547 6.75 1 98.94 417 ILE B C 1
ATOM 8450 O O . ILE B 1 417 ? 14.008 9.438 5.523 1 98.94 417 ILE B O 1
ATOM 8454 N N . GLN B 1 418 ? 14.938 9.969 7.492 1 98.88 418 GLN B N 1
ATOM 8455 C CA . GLN B 1 418 ? 16.203 10.375 6.879 1 98.88 418 GLN B CA 1
ATOM 8456 C C . GLN B 1 418 ? 16.859 9.195 6.168 1 98.88 418 GLN B C 1
ATOM 8458 O O . GLN B 1 418 ? 17.375 9.344 5.059 1 98.88 418 GLN B O 1
ATOM 8463 N N . LEU B 1 419 ? 16.828 8.07 6.82 1 98.81 419 LEU B N 1
ATOM 8464 C CA . LEU B 1 419 ? 17.438 6.883 6.223 1 98.81 419 LEU B CA 1
ATOM 8465 C C . LEU B 1 419 ? 16.703 6.477 4.953 1 98.81 419 LEU B C 1
ATOM 8467 O O . LEU B 1 419 ? 17.328 6.168 3.936 1 98.81 419 LEU B O 1
ATOM 8471 N N . ALA B 1 420 ? 15.414 6.43 5.027 1 98.75 420 ALA B N 1
ATOM 8472 C CA . ALA B 1 420 ? 14.609 6.07 3.863 1 98.75 420 ALA B CA 1
ATOM 8473 C C . ALA B 1 420 ? 14.852 7.031 2.705 1 98.75 420 ALA B C 1
ATOM 8475 O O . ALA B 1 420 ? 14.984 6.609 1.554 1 98.75 420 ALA B O 1
ATOM 8476 N N . TYR B 1 421 ? 14.859 8.352 3.021 1 98.81 421 TYR B N 1
ATOM 8477 C CA . TYR B 1 421 ? 15.086 9.352 1.983 1 98.81 421 TYR B CA 1
ATOM 8478 C C . TYR B 1 421 ? 16.469 9.188 1.365 1 98.81 421 TYR B C 1
ATOM 8480 O O . TYR B 1 421 ? 16.641 9.352 0.154 1 98.81 421 TYR B O 1
ATOM 8488 N N . TYR B 1 422 ? 17.453 8.914 2.18 1 98.44 422 TYR B N 1
ATOM 8489 C CA . TYR B 1 422 ? 18.812 8.703 1.684 1 98.44 422 TYR B CA 1
ATOM 8490 C C . TYR B 1 422 ? 18.875 7.465 0.792 1 98.44 422 TYR B C 1
ATOM 8492 O O . TYR B 1 422 ? 19.531 7.48 -0.252 1 98.44 422 TYR B O 1
ATOM 8500 N N . LYS B 1 423 ? 18.266 6.426 1.207 1 96.06 423 LYS B N 1
ATOM 8501 C CA . LYS B 1 423 ? 18.188 5.234 0.364 1 96.06 423 LYS B CA 1
ATOM 8502 C C . LYS B 1 423 ? 17.547 5.559 -0.983 1 96.06 423 LYS B C 1
ATOM 8504 O O . LYS B 1 423 ? 17.922 4.977 -2.006 1 96.06 423 LYS B O 1
ATOM 8509 N N . TYR B 1 424 ? 16.562 6.398 -0.993 1 97.12 424 TYR B N 1
ATOM 8510 C CA . TYR B 1 424 ? 15.766 6.746 -2.162 1 97.12 424 TYR B CA 1
ATOM 8511 C C . TYR B 1 424 ? 16.531 7.68 -3.09 1 97.12 424 TYR B C 1
ATOM 8513 O O . TYR B 1 424 ? 16.531 7.5 -4.309 1 97.12 424 TYR B O 1
ATOM 8521 N N . THR B 1 425 ? 17.312 8.641 -2.525 1 97.38 425 THR B N 1
ATOM 8522 C CA . THR B 1 425 ? 17.812 9.727 -3.352 1 97.38 425 THR B CA 1
ATOM 8523 C C . THR B 1 425 ? 19.328 9.789 -3.305 1 97.38 425 THR B C 1
ATOM 8525 O O . THR B 1 425 ? 19.969 10.43 -4.148 1 97.38 425 THR B O 1
ATOM 8528 N N . GLY B 1 426 ? 19.938 9.227 -2.232 1 96.12 426 GLY B N 1
ATOM 8529 C CA . GLY B 1 426 ? 21.391 9.258 -2.088 1 96.12 426 GLY B CA 1
ATOM 8530 C C . GLY B 1 426 ? 21.891 10.484 -1.355 1 96.12 426 GLY B C 1
ATOM 8531 O O . GLY B 1 426 ? 23.094 10.695 -1.236 1 96.12 426 GLY B O 1
ATOM 8532 N N . THR B 1 427 ? 20.906 11.328 -0.853 1 96.75 427 THR B N 1
ATOM 8533 C CA . THR B 1 427 ? 21.312 12.547 -0.161 1 96.75 427 THR B CA 1
ATOM 8534 C C . THR B 1 427 ? 20.328 12.891 0.952 1 96.75 427 THR B C 1
ATOM 8536 O O . THR B 1 427 ? 19.266 12.273 1.059 1 96.75 427 THR B O 1
ATOM 8539 N N . LEU B 1 428 ? 20.75 13.719 1.854 1 98 428 LEU B N 1
ATOM 8540 C CA . LEU B 1 428 ? 19.844 14.359 2.791 1 98 428 LEU B CA 1
ATOM 8541 C C . LEU B 1 428 ? 19.516 15.789 2.35 1 98 428 LEU B C 1
ATOM 8543 O O . LEU B 1 428 ? 20.375 16.469 1.772 1 98 428 LEU B O 1
ATOM 8547 N N . LYS B 1 429 ? 18.328 16.203 2.555 1 98.31 429 LYS B N 1
ATOM 8548 C CA . LYS B 1 429 ? 17.875 17.562 2.221 1 98.31 429 LYS B CA 1
ATOM 8549 C C . LYS B 1 429 ? 17.297 18.25 3.443 1 98.31 429 LYS B C 1
ATOM 8551 O O . LYS B 1 429 ? 16.938 17.609 4.426 1 98.31 429 LYS B O 1
ATOM 8556 N N . PRO B 1 430 ? 17.266 19.609 3.369 1 98.62 430 PRO B N 1
ATOM 8557 C CA . PRO B 1 430 ? 16.672 20.344 4.488 1 98.62 430 PRO B CA 1
ATOM 8558 C C . PRO B 1 430 ? 15.297 19.781 4.895 1 98.62 430 PRO B C 1
ATOM 8560 O O . PRO B 1 430 ? 14.43 19.594 4.039 1 98.62 430 PRO B O 1
ATOM 8563 N N . THR B 1 431 ? 15.172 19.484 6.168 1 98.75 431 THR B N 1
ATOM 8564 C CA . THR B 1 431 ? 13.977 18.859 6.715 1 98.75 431 THR B CA 1
ATOM 8565 C C . THR B 1 431 ? 13.406 19.688 7.859 1 98.75 431 THR B C 1
ATOM 8567 O O . THR B 1 431 ? 14.102 19.953 8.844 1 98.75 431 THR B O 1
ATOM 8570 N N . TYR B 1 432 ? 12.211 20.109 7.637 1 98.31 432 TYR B N 1
ATOM 8571 C CA . TYR B 1 432 ? 11.453 20.828 8.656 1 98.31 432 TYR B CA 1
ATOM 8572 C C . TYR B 1 432 ? 10.688 19.859 9.547 1 98.31 432 TYR B C 1
ATOM 8574 O O . TYR B 1 432 ? 9.945 19 9.062 1 98.31 432 TYR B O 1
ATOM 8582 N N . GLU B 1 433 ? 10.914 19.953 10.812 1 98.44 433 GLU B N 1
ATOM 8583 C CA . GLU B 1 433 ? 10.047 19.297 11.797 1 98.44 433 GLU B CA 1
ATOM 8584 C C . GLU B 1 433 ? 9.43 20.328 12.742 1 98.44 433 GLU B C 1
ATOM 8586 O O . GLU B 1 433 ? 10.133 21.141 13.336 1 98.44 433 GLU B O 1
ATOM 8591 N N . SER B 1 434 ? 8.141 20.234 12.852 1 96.81 434 SER B N 1
ATOM 8592 C CA . SER B 1 434 ? 7.441 21.172 13.727 1 96.81 434 SER B CA 1
ATOM 8593 C C . SER B 1 434 ? 7.715 20.875 15.195 1 96.81 434 SER B C 1
ATOM 8595 O O . SER B 1 434 ? 7.559 19.734 15.641 1 96.81 434 SER B O 1
ATOM 8597 N N . ALA B 1 435 ? 8.156 21.844 15.922 1 97.06 435 ALA B N 1
ATOM 8598 C CA . ALA B 1 435 ? 8.297 21.781 17.375 1 97.06 435 ALA B CA 1
ATOM 8599 C C . ALA B 1 435 ? 7.32 22.719 18.078 1 97.06 435 ALA B C 1
ATOM 8601 O O . ALA B 1 435 ? 7.246 23.906 17.75 1 97.06 435 ALA B O 1
ATOM 8602 N N . SER B 1 436 ? 6.621 22.234 18.969 1 95 436 SER B N 1
ATOM 8603 C CA . SER B 1 436 ? 5.633 23.047 19.672 1 95 436 SER B CA 1
ATOM 8604 C C . SER B 1 436 ? 6.305 24.031 20.609 1 95 436 SER B C 1
ATOM 8606 O O . SER B 1 436 ? 7.254 23.688 21.312 1 95 436 SER B O 1
ATOM 8608 N N . THR B 1 437 ? 5.828 25.266 20.641 1 96.06 437 THR B N 1
ATOM 8609 C CA . THR B 1 437 ? 6.258 26.266 21.594 1 96.06 437 THR B CA 1
ATOM 8610 C C . THR B 1 437 ? 5.09 26.703 22.484 1 96.06 437 THR B C 1
ATOM 8612 O O . THR B 1 437 ? 5.062 27.844 22.953 1 96.06 437 THR B O 1
ATOM 8615 N N . ARG B 1 438 ? 4.156 25.828 22.641 1 95.5 438 ARG B N 1
ATOM 8616 C CA . ARG B 1 438 ? 2.961 26.156 23.422 1 95.5 438 ARG B CA 1
ATOM 8617 C C . ARG B 1 438 ? 3.289 26.281 24.891 1 95.5 438 ARG B C 1
ATOM 8619 O O . ARG B 1 438 ? 2.436 26.672 25.703 1 95.5 438 ARG B O 1
ATOM 8626 N N . ARG B 1 439 ? 4.492 26.016 25.312 1 96.19 439 ARG B N 1
ATOM 8627 C CA . ARG B 1 439 ? 4.914 26.281 26.672 1 96.19 439 ARG B CA 1
ATOM 8628 C C . ARG B 1 439 ? 4.992 27.781 26.938 1 96.19 439 ARG B C 1
ATOM 8630 O O . ARG B 1 439 ? 5.039 28.219 28.094 1 96.19 439 ARG B O 1
ATOM 8637 N N . PHE B 1 440 ? 5.023 28.594 25.859 1 97.12 440 PHE B N 1
ATOM 8638 C CA . PHE B 1 440 ? 5.008 30.062 25.953 1 97.12 440 PHE B CA 1
ATOM 8639 C C . PHE B 1 440 ? 3.629 30.609 25.609 1 97.12 440 PHE B C 1
ATOM 8641 O O . PHE B 1 440 ? 2.848 29.953 24.906 1 97.12 440 PHE B O 1
ATOM 8648 N N . PHE B 1 441 ? 3.322 31.812 26.125 1 96.88 441 PHE B N 1
ATOM 8649 C CA . PHE B 1 441 ? 2.057 32.469 25.812 1 96.88 441 PHE B CA 1
ATOM 8650 C C . PHE B 1 441 ? 1.914 32.688 24.312 1 96.88 441 PHE B C 1
ATOM 8652 O O . PHE B 1 441 ? 2.814 33.219 23.656 1 96.88 441 PHE B O 1
ATOM 8659 N N . LYS B 1 442 ? 0.844 32.188 23.719 1 95.81 442 LYS B N 1
ATOM 8660 C CA . LYS B 1 442 ? 0.525 32.312 22.297 1 95.81 442 LYS B CA 1
ATOM 8661 C C . LYS B 1 442 ? 1.555 31.562 21.453 1 95.81 442 LYS B C 1
ATOM 8663 O O . LYS B 1 442 ? 1.784 31.922 20.297 1 95.81 442 LYS B O 1
ATOM 8668 N N . GLY B 1 443 ? 2.232 30.594 22.078 1 94.88 443 GLY B N 1
ATOM 8669 C CA . GLY B 1 443 ? 3.215 29.812 21.344 1 94.88 443 GLY B CA 1
ATOM 8670 C C . GLY B 1 443 ? 2.596 28.922 20.281 1 94.88 443 GLY B C 1
ATOM 8671 O O . GLY B 1 443 ? 1.558 28.297 20.516 1 94.88 443 GLY B O 1
ATOM 8672 N N . ARG B 1 444 ? 3.248 28.797 19.094 1 93.06 444 ARG B N 1
ATOM 8673 C CA . ARG B 1 444 ? 2.807 27.938 18 1 93.06 444 ARG B CA 1
ATOM 8674 C C . ARG B 1 444 ? 3.875 26.906 17.641 1 93.06 444 ARG B C 1
ATOM 8676 O O . ARG B 1 444 ? 4.004 25.891 18.312 1 93.06 444 ARG B O 1
ATOM 8683 N N . THR B 1 445 ? 4.809 27.344 16.703 1 92.25 445 THR B N 1
ATOM 8684 C CA . THR B 1 445 ? 5.805 26.359 16.312 1 92.25 445 THR B CA 1
ATOM 8685 C C . THR B 1 445 ? 7.188 27 16.188 1 92.25 445 THR B C 1
ATOM 8687 O O . THR B 1 445 ? 7.301 28.219 16.047 1 92.25 445 THR B O 1
ATOM 8690 N N . GLU B 1 446 ? 8.148 26.234 16.5 1 96.5 446 GLU B N 1
ATOM 8691 C CA . GLU B 1 446 ? 9.539 26.422 16.109 1 96.5 446 GLU B CA 1
ATOM 8692 C C . GLU B 1 446 ? 9.977 25.312 15.141 1 96.5 446 GLU B C 1
ATOM 8694 O O . GLU B 1 446 ? 9.281 24.312 14.969 1 96.5 446 GLU B O 1
ATOM 8699 N N . THR B 1 447 ? 11.039 25.578 14.406 1 97.75 447 THR B N 1
ATOM 8700 C CA . THR B 1 447 ? 11.562 24.594 13.461 1 97.75 447 THR B CA 1
ATOM 8701 C C . THR B 1 447 ? 12.648 23.734 14.109 1 97.75 447 THR B C 1
ATOM 8703 O O . THR B 1 447 ? 13.641 24.266 14.625 1 97.75 447 THR B O 1
ATOM 8706 N N . CYS B 1 448 ? 12.398 22.516 14.133 1 98.31 448 CYS B N 1
ATOM 8707 C CA . CYS B 1 448 ? 13.5 21.594 14.359 1 98.31 448 CYS B CA 1
ATOM 8708 C C . CYS B 1 448 ? 14.172 21.219 13.047 1 98.31 448 CYS B C 1
ATOM 8710 O O . CYS B 1 448 ? 13.523 20.672 12.148 1 98.31 448 CYS B O 1
ATOM 8712 N N . ARG B 1 449 ? 15.422 21.594 12.93 1 97.94 449 ARG B N 1
ATOM 8713 C CA . ARG B 1 449 ? 16.219 21.156 11.789 1 97.94 449 ARG B CA 1
ATOM 8714 C C . ARG B 1 449 ? 16.719 19.734 11.984 1 97.94 449 ARG B C 1
ATOM 8716 O O . ARG B 1 449 ? 17.828 19.531 12.508 1 97.94 449 ARG B O 1
ATOM 8723 N N . SER B 1 450 ? 16.094 18.797 11.367 1 97 450 SER B N 1
ATOM 8724 C CA . SER B 1 450 ? 16.266 17.391 11.695 1 97 450 SER B CA 1
ATOM 8725 C C . SER B 1 450 ? 17.531 16.828 11.078 1 97 450 SER B C 1
ATOM 8727 O O . SER B 1 450 ? 18.016 15.758 11.469 1 97 450 SER B O 1
ATOM 8729 N N . VAL B 1 451 ? 18.109 17.531 10.117 1 98.44 451 VAL B N 1
ATOM 8730 C CA . VAL B 1 451 ? 19.328 17.062 9.484 1 98.44 451 VAL B CA 1
ATOM 8731 C C . VAL B 1 451 ? 20.547 17.641 10.203 1 98.44 451 VAL B C 1
ATOM 8733 O O . VAL B 1 451 ? 20.672 18.859 10.336 1 98.44 451 VAL B O 1
ATOM 8736 N N . SER B 1 452 ? 21.359 16.844 10.742 1 98.19 452 SER B N 1
ATOM 8737 C CA . SER B 1 452 ? 22.594 17.188 11.414 1 98.19 452 SER B CA 1
ATOM 8738 C C . SER B 1 452 ? 23.781 16.422 10.836 1 98.19 452 SER B C 1
ATOM 8740 O O . SER B 1 452 ? 23.594 15.555 9.977 1 98.19 452 SER B O 1
ATOM 8742 N N . LEU B 1 453 ? 24.984 16.781 11.297 1 98.06 453 LEU B N 1
ATOM 8743 C CA . LEU B 1 453 ? 26.156 16.031 10.883 1 98.06 453 LEU B CA 1
ATOM 8744 C C . LEU B 1 453 ? 26.062 14.578 11.352 1 98.06 453 LEU B C 1
ATOM 8746 O O . LEU B 1 453 ? 26.516 13.664 10.648 1 98.06 453 LEU B O 1
ATOM 8750 N N . GLU B 1 454 ? 25.516 14.375 12.547 1 98.5 454 GLU B N 1
ATOM 8751 C CA . GLU B 1 454 ? 25.344 13.031 13.094 1 98.5 454 GLU B CA 1
ATOM 8752 C C . GLU B 1 454 ? 24.344 12.219 12.258 1 98.5 454 GLU B C 1
ATOM 8754 O O . GLU B 1 454 ? 24.578 11.031 11.992 1 98.5 454 GLU B O 1
ATOM 8759 N N . ALA B 1 455 ? 23.266 12.859 11.828 1 98.75 455 ALA B N 1
ATOM 8760 C CA . ALA B 1 455 ? 22.297 12.188 10.969 1 98.75 455 ALA B CA 1
ATOM 8761 C C . ALA B 1 455 ? 22.922 11.789 9.641 1 98.75 455 ALA B C 1
ATOM 8763 O O . ALA B 1 455 ? 22.672 10.688 9.133 1 98.75 455 ALA B O 1
ATOM 8764 N N . LEU B 1 456 ? 23.688 12.734 9.07 1 98.62 456 LEU B N 1
ATOM 8765 C CA . LEU B 1 456 ? 24.359 12.461 7.805 1 98.62 456 LEU B CA 1
ATOM 8766 C C . LEU B 1 456 ? 25.328 11.281 7.945 1 98.62 456 LEU B C 1
ATOM 8768 O O . LEU B 1 456 ? 25.359 10.398 7.078 1 98.62 456 LEU B O 1
ATOM 8772 N N . GLN B 1 457 ? 26.062 11.258 9.047 1 98.5 457 GLN B N 1
ATOM 8773 C CA . GLN B 1 457 ? 27 10.156 9.281 1 98.5 457 GLN B CA 1
ATOM 8774 C C . GLN B 1 457 ? 26.25 8.836 9.461 1 98.5 457 GLN B C 1
ATOM 8776 O O . GLN B 1 457 ? 26.703 7.797 8.969 1 98.5 457 GLN B O 1
ATOM 8781 N N . PHE B 1 458 ? 25.188 8.852 10.133 1 98.69 458 PHE B N 1
ATOM 8782 C CA . PHE B 1 458 ? 24.359 7.676 10.375 1 98.69 458 PHE B CA 1
ATOM 8783 C C . PHE B 1 458 ? 23.906 7.055 9.055 1 98.69 458 PHE B C 1
ATOM 8785 O O . PHE B 1 458 ? 24.125 5.863 8.82 1 98.69 458 PHE B O 1
ATOM 8792 N N . VAL B 1 459 ? 23.312 7.816 8.195 1 98.5 459 VAL B N 1
ATOM 8793 C CA . VAL B 1 459 ? 22.75 7.242 6.969 1 98.5 459 VAL B CA 1
ATOM 8794 C C . VAL B 1 459 ? 23.891 6.758 6.066 1 98.5 459 VAL B C 1
ATOM 8796 O O . VAL B 1 459 ? 23.75 5.746 5.375 1 98.5 459 VAL B O 1
ATOM 8799 N N . LYS B 1 460 ? 25.031 7.516 6.055 1 97.62 460 LYS B N 1
ATOM 8800 C CA . LYS B 1 460 ? 26.188 7.086 5.27 1 97.62 460 LYS B CA 1
ATOM 8801 C C . LYS B 1 460 ? 26.719 5.75 5.773 1 97.62 460 LYS B C 1
ATOM 8803 O O . LYS B 1 460 ? 27 4.852 4.98 1 97.62 460 LYS B O 1
ATOM 8808 N N . ASP B 1 461 ? 26.844 5.672 7.105 1 97.81 461 ASP B N 1
ATOM 8809 C CA . ASP B 1 461 ? 27.297 4.414 7.691 1 97.81 461 ASP B CA 1
ATOM 8810 C C . ASP B 1 461 ? 26.328 3.279 7.391 1 97.81 461 ASP B C 1
ATOM 8812 O O . ASP B 1 461 ? 26.75 2.17 7.051 1 97.81 461 ASP B O 1
ATOM 8816 N N . TRP B 1 462 ? 25.125 3.559 7.504 1 96.94 462 TRP B N 1
ATOM 8817 C CA . TRP B 1 462 ? 24.109 2.521 7.363 1 96.94 462 TRP B CA 1
ATOM 8818 C C . TRP B 1 462 ? 24.125 1.942 5.949 1 96.94 462 TRP B C 1
ATOM 8820 O O . TRP B 1 462 ? 23.891 0.746 5.762 1 96.94 462 TRP B O 1
ATOM 8830 N N . GLU B 1 463 ? 24.344 2.783 4.945 1 93.31 463 GLU B N 1
ATOM 8831 C CA . GLU B 1 463 ? 24.266 2.359 3.551 1 93.31 463 GLU B CA 1
ATOM 8832 C C . GLU B 1 463 ? 25.609 1.822 3.061 1 93.31 463 GLU B C 1
ATOM 8834 O O . GLU B 1 463 ? 25.703 1.308 1.944 1 93.31 463 GLU B O 1
ATOM 8839 N N . ASN B 1 464 ? 26.609 1.957 3.861 1 92 464 ASN B N 1
ATOM 8840 C CA . ASN B 1 464 ? 27.906 1.4 3.531 1 92 464 ASN B CA 1
ATOM 8841 C C . ASN B 1 464 ? 28.016 -0.064 3.945 1 92 464 ASN B C 1
ATOM 8843 O O . ASN B 1 464 ? 28.062 -0.374 5.137 1 92 464 ASN B O 1
ATOM 8847 N N . PRO B 1 465 ? 28.094 -0.962 3.051 1 84.5 465 PRO B N 1
ATOM 8848 C CA . PRO B 1 465 ? 28.078 -2.391 3.377 1 84.5 465 PRO B CA 1
ATOM 8849 C C . PRO B 1 465 ? 29.312 -2.834 4.164 1 84.5 465 PRO B C 1
ATOM 8851 O O . PRO B 1 465 ? 29.297 -3.898 4.789 1 84.5 465 PRO B O 1
ATOM 8854 N N . THR B 1 466 ? 30.359 -2.111 4.16 1 87.06 466 THR B N 1
ATOM 8855 C CA . THR B 1 466 ? 31.594 -2.49 4.836 1 87.06 466 THR B CA 1
ATOM 8856 C C . THR B 1 466 ? 31.562 -2.053 6.297 1 87.06 466 THR B C 1
ATOM 8858 O O . THR B 1 466 ? 32.375 -2.5 7.098 1 87.06 466 THR B O 1
ATOM 8861 N N . VAL B 1 467 ? 30.609 -1.211 6.656 1 93.88 467 VAL B N 1
ATOM 8862 C CA . VAL B 1 467 ? 30.5 -0.762 8.039 1 93.88 467 VAL B CA 1
ATOM 8863 C C . VAL B 1 467 ? 29.766 -1.818 8.867 1 93.88 467 VAL B C 1
ATOM 8865 O O . VAL B 1 467 ? 28.656 -2.225 8.523 1 93.88 467 VAL B O 1
ATOM 8868 N N . PRO B 1 468 ? 30.406 -2.318 9.922 1 93.06 468 PRO B N 1
ATOM 8869 C CA . PRO B 1 468 ? 29.75 -3.318 10.758 1 93.06 468 PRO B CA 1
ATOM 8870 C C . PRO B 1 468 ? 28.5 -2.779 11.453 1 93.06 468 PRO B C 1
ATOM 8872 O O . PRO B 1 468 ? 28.406 -1.577 11.711 1 93.06 468 PRO B O 1
ATOM 8875 N N . VAL B 1 469 ? 27.641 -3.646 11.844 1 93.88 469 VAL B N 1
ATOM 8876 C CA . VAL B 1 469 ? 26.344 -3.293 12.414 1 93.88 469 VAL B CA 1
ATOM 8877 C C . VAL B 1 469 ? 26.547 -2.531 13.719 1 93.88 469 VAL B C 1
ATOM 8879 O O . VAL B 1 469 ? 25.812 -1.594 14.016 1 93.88 469 VAL B O 1
ATOM 8882 N N . GLU B 1 470 ? 27.516 -2.904 14.477 1 95.19 470 GLU B N 1
ATOM 8883 C CA . GLU B 1 470 ? 27.781 -2.236 15.742 1 95.19 470 GLU B CA 1
ATOM 8884 C C . GLU B 1 470 ? 28.078 -0.754 15.539 1 95.19 470 GLU B C 1
ATOM 8886 O O . GLU B 1 470 ? 27.609 0.092 16.297 1 95.19 470 GLU B O 1
ATOM 8891 N N . ARG B 1 471 ? 28.844 -0.455 14.523 1 97 471 ARG B N 1
ATOM 8892 C CA . ARG B 1 471 ? 29.172 0.934 14.211 1 97 471 ARG B CA 1
ATOM 8893 C C . ARG B 1 471 ? 27.953 1.668 13.656 1 97 471 ARG B C 1
ATOM 8895 O O . ARG B 1 471 ? 27.766 2.855 13.93 1 97 471 ARG B O 1
ATOM 8902 N N . LYS B 1 472 ? 27.203 0.975 12.867 1 97.62 472 LYS B N 1
ATOM 8903 C CA . LYS B 1 472 ? 25.953 1.557 12.367 1 97.62 472 LYS B CA 1
ATOM 8904 C C . LYS B 1 472 ? 25.047 1.979 13.523 1 97.62 472 LYS B C 1
ATOM 8906 O O . LYS B 1 472 ? 24.484 3.078 13.508 1 97.62 472 LYS B O 1
ATOM 8911 N N . LEU B 1 473 ? 24.953 1.137 14.531 1 97.69 473 LEU B N 1
ATOM 8912 C CA . LEU B 1 473 ? 24.094 1.402 15.68 1 97.69 473 LEU B CA 1
ATOM 8913 C C . LEU B 1 473 ? 24.656 2.541 16.531 1 97.69 473 LEU B C 1
ATOM 8915 O O . LEU B 1 473 ? 23.891 3.322 17.109 1 97.69 473 LEU B O 1
ATOM 8919 N N . LYS B 1 474 ? 25.938 2.602 16.594 1 97.88 474 LYS B N 1
ATOM 8920 C CA . LYS B 1 474 ? 26.547 3.717 17.312 1 97.88 474 LYS B CA 1
ATOM 8921 C C . LYS B 1 474 ? 26.25 5.043 16.625 1 97.88 474 LYS B C 1
ATOM 8923 O O . LYS B 1 474 ? 25.938 6.035 17.281 1 97.88 474 LYS B O 1
ATOM 8928 N N . SER B 1 475 ? 26.406 5.07 15.32 1 98.62 475 SER B N 1
ATOM 8929 C CA . SER B 1 475 ? 26.078 6.27 14.555 1 98.62 475 SER B CA 1
ATOM 8930 C C . SER B 1 475 ? 24.609 6.645 14.727 1 98.62 475 SER B C 1
ATOM 8932 O O . SER B 1 475 ? 24.266 7.828 14.773 1 98.62 475 SER B O 1
ATOM 8934 N N . LEU B 1 476 ? 23.766 5.633 14.766 1 98.69 476 LEU B N 1
ATOM 8935 C CA . LEU B 1 476 ? 22.344 5.887 15.008 1 98.69 476 LEU B CA 1
ATOM 8936 C C . LEU B 1 476 ? 22.141 6.551 16.375 1 98.69 476 LEU B C 1
ATOM 8938 O O . LEU B 1 476 ? 21.391 7.531 16.484 1 98.69 476 LEU B O 1
ATOM 8942 N N . ASP B 1 477 ? 22.781 6.027 17.328 1 98.31 477 ASP B N 1
ATOM 8943 C CA . ASP B 1 477 ? 22.656 6.57 18.672 1 98.31 477 ASP B CA 1
ATOM 8944 C C . ASP B 1 477 ? 23.062 8.039 18.719 1 98.31 477 ASP B C 1
ATOM 8946 O O . ASP B 1 477 ? 22.391 8.859 19.359 1 98.31 477 ASP B O 1
ATOM 8950 N N . LEU B 1 478 ? 24.125 8.336 18.062 1 98.75 478 LEU B N 1
ATOM 8951 C CA . LEU B 1 478 ? 24.594 9.719 18.016 1 98.75 478 LEU B CA 1
ATOM 8952 C C . LEU B 1 478 ? 23.594 10.609 17.281 1 98.75 478 LEU B C 1
ATOM 8954 O O . LEU B 1 478 ? 23.375 11.75 17.688 1 98.75 478 LEU B O 1
ATOM 8958 N N . ALA B 1 479 ? 23.062 10.125 16.203 1 98.88 479 ALA B N 1
ATOM 8959 C CA . ALA B 1 479 ? 22.062 10.875 15.445 1 98.88 479 ALA B CA 1
ATOM 8960 C C . ALA B 1 479 ? 20.828 11.141 16.281 1 98.88 479 ALA B C 1
ATOM 8962 O O . ALA B 1 479 ? 20.25 12.227 16.234 1 98.88 479 ALA B O 1
ATOM 8963 N N . LEU B 1 480 ? 20.406 10.148 17.031 1 98.75 480 LEU B N 1
ATOM 8964 C CA . LEU B 1 480 ? 19.234 10.289 17.891 1 98.75 480 LEU B CA 1
ATOM 8965 C C . LEU B 1 480 ? 19.484 11.352 18.969 1 98.75 480 LEU B C 1
ATOM 8967 O O . LEU B 1 480 ? 18.609 12.18 19.234 1 98.75 480 LEU B O 1
ATOM 8971 N N . LYS B 1 481 ? 20.641 11.297 19.531 1 98.56 481 LYS B N 1
ATOM 8972 C CA . LYS B 1 481 ? 20.984 12.281 20.547 1 98.56 481 LYS B CA 1
ATOM 8973 C C . LYS B 1 481 ? 21 13.695 19.969 1 98.56 481 LYS B C 1
ATOM 8975 O O . LYS B 1 481 ? 20.531 14.641 20.609 1 98.56 481 LYS B O 1
ATOM 8980 N N . SER B 1 482 ? 21.562 13.781 18.828 1 98.69 482 SER B N 1
ATOM 8981 C CA . SER B 1 482 ? 21.594 15.078 18.156 1 98.69 482 SER B CA 1
ATOM 8982 C C . SER B 1 482 ? 20.172 15.594 17.906 1 98.69 482 SER B C 1
ATOM 8984 O O . SER B 1 482 ? 19.875 16.766 18.156 1 98.69 482 SER B O 1
ATOM 8986 N N . HIS B 1 483 ? 19.344 14.75 17.375 1 98.69 483 HIS B N 1
ATOM 8987 C CA . HIS B 1 483 ? 17.969 15.133 17.109 1 98.69 483 HIS B CA 1
ATOM 8988 C C . HIS B 1 483 ? 17.266 15.562 18.391 1 98.69 483 HIS B C 1
ATOM 8990 O O . HIS B 1 483 ? 16.531 16.562 18.406 1 98.69 483 HIS B O 1
ATOM 8996 N N . ASN B 1 484 ? 17.516 14.82 19.422 1 98.31 484 ASN B N 1
ATOM 8997 C CA . ASN B 1 484 ? 16.922 15.156 20.703 1 98.31 484 ASN B CA 1
ATOM 8998 C C . ASN B 1 484 ? 17.344 16.547 21.172 1 98.31 484 ASN B C 1
ATOM 9000 O O . ASN B 1 484 ? 16.547 17.281 21.766 1 98.31 484 ASN B O 1
ATOM 9004 N N . ASN B 1 485 ? 18.531 16.812 20.906 1 98.25 485 ASN B N 1
ATOM 9005 C CA . ASN B 1 485 ? 19.031 18.141 21.281 1 98.25 485 ASN B CA 1
ATOM 9006 C C . ASN B 1 485 ? 18.359 19.234 20.469 1 98.25 485 ASN B C 1
ATOM 9008 O O . ASN B 1 485 ? 17.953 20.266 21.016 1 98.25 485 ASN B O 1
ATOM 9012 N N . TYR B 1 486 ? 18.281 19.031 19.172 1 98.31 486 TYR B N 1
ATOM 9013 C CA . TYR B 1 486 ? 17.672 20.016 18.297 1 98.31 486 TYR B CA 1
ATOM 9014 C C . TYR B 1 486 ? 16.203 20.25 18.672 1 98.31 486 TYR B C 1
ATOM 9016 O O . TYR B 1 486 ? 15.734 21.391 18.688 1 98.31 486 TYR B O 1
ATOM 9024 N N . ILE B 1 487 ? 15.492 19.188 18.938 1 97.69 487 ILE B N 1
ATOM 9025 C CA . ILE B 1 487 ? 14.07 19.312 19.25 1 97.69 487 ILE B CA 1
ATOM 9026 C C . ILE B 1 487 ? 13.898 20.016 20.609 1 97.69 487 ILE B C 1
ATOM 9028 O O . ILE B 1 487 ? 12.945 20.766 20.812 1 97.69 487 ILE B O 1
ATOM 9032 N N . ARG B 1 488 ? 14.781 19.703 21.531 1 97.31 488 ARG B N 1
ATOM 9033 C CA . ARG B 1 488 ? 14.75 20.375 22.828 1 97.31 488 ARG B CA 1
ATOM 9034 C C . ARG B 1 488 ? 14.969 21.875 22.672 1 97.31 488 ARG B C 1
ATOM 9036 O O . ARG B 1 488 ? 14.227 22.672 23.25 1 97.31 488 ARG B O 1
ATOM 9043 N N . LEU B 1 489 ? 15.938 22.234 21.922 1 98.12 489 LEU B N 1
ATOM 9044 C CA . LEU B 1 489 ? 16.234 23.641 21.703 1 98.12 489 LEU B CA 1
ATOM 9045 C C . LEU B 1 489 ? 15.062 24.344 21.016 1 98.12 489 LEU B C 1
ATOM 9047 O O . LEU B 1 489 ? 14.68 25.438 21.406 1 98.12 489 LEU B O 1
ATOM 9051 N N . ALA B 1 490 ? 14.562 23.688 20.047 1 98.06 490 ALA B N 1
ATOM 9052 C CA . ALA B 1 490 ? 13.43 24.266 19.312 1 98.06 490 ALA B CA 1
ATOM 9053 C C . ALA B 1 490 ? 12.227 24.453 20.234 1 98.06 490 ALA B C 1
ATOM 9055 O O . ALA B 1 490 ? 11.594 25.516 20.219 1 98.06 490 ALA B O 1
ATOM 9056 N N . SER B 1 491 ? 11.945 23.484 21.031 1 96.38 491 SER B N 1
ATOM 9057 C CA . SER B 1 491 ? 10.805 23.547 21.938 1 96.38 491 SER B CA 1
ATOM 9058 C C . SER B 1 491 ? 11 24.625 23 1 96.38 491 SER B C 1
ATOM 9060 O O . SER B 1 491 ? 10.023 25.172 23.531 1 96.38 491 SER B O 1
ATOM 9062 N N . ASN B 1 492 ? 12.281 24.969 23.219 1 96.94 492 ASN B N 1
ATOM 9063 C CA . ASN B 1 492 ? 12.617 26.016 24.188 1 96.94 492 ASN B CA 1
ATOM 9064 C C . ASN B 1 492 ? 12.664 27.391 23.531 1 96.94 492 ASN B C 1
ATOM 9066 O O . ASN B 1 492 ? 13.094 28.359 24.156 1 96.94 492 ASN B O 1
ATOM 9070 N N . GLY B 1 493 ? 12.25 27.469 22.328 1 96.88 493 GLY B N 1
ATOM 9071 C CA . GLY B 1 493 ? 12.273 28.734 21.625 1 96.88 493 GLY B CA 1
ATOM 9072 C C . GLY B 1 493 ? 13.672 29.156 21.219 1 96.88 493 GLY B C 1
ATOM 9073 O O . GLY B 1 493 ? 13.914 30.328 20.938 1 96.88 493 GLY B O 1
ATOM 9074 N N . GLU B 1 494 ? 14.562 28.203 21.219 1 98 494 GLU B N 1
ATOM 9075 C CA . GLU B 1 494 ? 15.969 28.484 20.953 1 98 494 GLU B CA 1
ATOM 9076 C C . GLU B 1 494 ? 16.406 27.875 19.625 1 98 494 GLU B C 1
ATOM 9078 O O . GLU B 1 494 ? 17.562 27.531 19.438 1 98 494 GLU B O 1
ATOM 9083 N N . GLY B 1 495 ? 15.438 27.672 18.75 1 97.69 495 GLY B N 1
ATOM 9084 C CA . GLY B 1 495 ? 15.781 27.234 17.406 1 97.69 495 GLY B CA 1
ATOM 9085 C C . GLY B 1 495 ? 16.406 28.312 16.562 1 97.69 495 GLY B C 1
ATOM 9086 O O . GLY B 1 495 ? 16.641 29.422 17.031 1 97.69 495 GLY B O 1
ATOM 9087 N N . VAL B 1 496 ? 16.594 28.047 15.312 1 98.12 496 VAL B N 1
ATOM 9088 C CA . VAL B 1 496 ? 17.328 28.922 14.406 1 98.12 496 VAL B CA 1
ATOM 9089 C C . VAL B 1 496 ? 16.359 29.781 13.602 1 98.12 496 VAL B C 1
ATOM 9091 O O . VAL B 1 496 ? 16.5 31 13.539 1 98.12 496 VAL B O 1
ATOM 9094 N N . ASP B 1 497 ? 15.352 29.219 13.133 1 97.88 497 ASP B N 1
ATOM 9095 C CA . ASP B 1 497 ? 14.586 29.766 12.023 1 97.88 497 ASP B CA 1
ATOM 9096 C C . ASP B 1 497 ? 13.688 30.906 12.484 1 97.88 497 ASP B C 1
ATOM 9098 O O . ASP B 1 497 ? 13.609 31.953 11.828 1 97.88 497 ASP B O 1
ATOM 9102 N N . ARG B 1 498 ? 13.016 30.781 13.57 1 98.06 498 ARG B N 1
ATOM 9103 C CA . ARG B 1 498 ? 12.117 31.828 14.031 1 98.06 498 ARG B CA 1
ATOM 9104 C C . ARG B 1 498 ? 12.898 33.062 14.461 1 98.06 498 ARG B C 1
ATOM 9106 O O . ARG B 1 498 ? 12.445 34.188 14.273 1 98.06 498 ARG B O 1
ATOM 9113 N N . HIS B 1 499 ? 14.047 32.875 15.156 1 98.44 499 HIS B N 1
ATOM 9114 C CA . HIS B 1 499 ? 14.883 34 15.547 1 98.44 499 HIS B CA 1
ATOM 9115 C C . HIS B 1 499 ? 15.398 34.75 14.328 1 98.44 499 HIS B C 1
ATOM 9117 O O . HIS B 1 499 ? 15.297 35.969 14.266 1 98.44 499 HIS B O 1
ATOM 9123 N N . LEU B 1 500 ? 15.938 34 13.383 1 98.38 500 LEU B N 1
ATOM 9124 C CA . LEU B 1 500 ? 16.453 34.656 12.18 1 98.38 500 LEU B CA 1
ATOM 9125 C C . LEU B 1 500 ? 15.344 35.375 11.422 1 98.38 500 LEU B C 1
ATOM 9127 O O . LEU B 1 500 ? 15.578 36.406 10.82 1 98.38 500 LEU B O 1
ATOM 9131 N N . PHE B 1 501 ? 14.203 34.844 11.406 1 97.5 501 PHE B N 1
ATOM 9132 C CA . PHE B 1 501 ? 13.047 35.531 10.82 1 97.5 501 PHE B CA 1
ATOM 9133 C C . PHE B 1 501 ? 12.773 36.844 11.523 1 97.5 501 PHE B C 1
ATOM 9135 O O . PHE B 1 501 ? 12.539 37.875 10.875 1 97.5 501 PHE B O 1
ATOM 9142 N N . GLY B 1 502 ? 12.766 36.812 12.852 1 97.81 502 GLY B N 1
ATOM 9143 C CA . GLY B 1 502 ? 12.578 38.031 13.617 1 97.81 502 GLY B CA 1
ATOM 9144 C C . GLY B 1 502 ? 13.609 39.094 13.297 1 97.81 502 GLY B C 1
ATOM 9145 O O . GLY B 1 502 ? 13.258 40.25 13.117 1 97.81 502 GLY B O 1
ATOM 9146 N N . LEU B 1 503 ? 14.875 38.688 13.25 1 98.38 503 LEU B N 1
ATOM 9147 C CA . LEU B 1 503 ? 15.938 39.625 12.914 1 98.38 503 LEU B CA 1
ATOM 9148 C C . LEU B 1 503 ? 15.719 40.219 11.531 1 98.38 503 LEU B C 1
ATOM 9150 O O . LEU B 1 503 ? 15.93 41.406 11.328 1 98.38 503 LEU B O 1
ATOM 9154 N N . LYS B 1 504 ? 15.344 39.406 10.633 1 97.19 504 LYS B N 1
ATOM 9155 C CA . LYS B 1 504 ? 15.109 39.875 9.273 1 97.19 504 LYS B CA 1
ATOM 9156 C C . LYS B 1 504 ? 14.016 40.938 9.234 1 97.19 504 LYS B C 1
ATOM 9158 O O . LYS B 1 504 ? 14.078 41.875 8.438 1 97.19 504 LYS B O 1
ATOM 9163 N N . GLN B 1 505 ? 12.977 40.812 10.102 1 96.62 505 GLN B N 1
ATOM 9164 C CA . GLN B 1 505 ? 11.891 41.781 10.164 1 96.62 505 GLN B CA 1
ATOM 9165 C C . GLN B 1 505 ? 12.391 43.156 10.648 1 96.62 505 GLN B C 1
ATOM 9167 O O . GLN B 1 505 ? 11.734 44.156 10.438 1 96.62 505 GLN B O 1
ATOM 9172 N N . MET B 1 506 ? 13.547 43.188 11.305 1 97.31 506 MET B N 1
ATOM 9173 C CA . MET B 1 506 ? 14.086 44.406 11.891 1 97.31 506 MET B CA 1
ATOM 9174 C C . MET B 1 506 ? 14.953 45.156 10.891 1 97.31 506 MET B C 1
ATOM 9176 O O . MET B 1 506 ? 15.398 46.25 11.156 1 97.31 506 MET B O 1
ATOM 9180 N N . VAL B 1 507 ? 15.211 44.531 9.758 1 97.19 507 VAL B N 1
ATOM 9181 C CA . VAL B 1 507 ? 16.109 45.125 8.773 1 97.19 507 VAL B CA 1
ATOM 9182 C C . VAL B 1 507 ? 15.469 46.375 8.164 1 97.19 507 VAL B C 1
ATOM 9184 O O . VAL B 1 507 ? 14.383 46.281 7.574 1 97.19 507 VAL B O 1
ATOM 9187 N N . GLU B 1 508 ? 16.094 47.438 8.297 1 93.44 508 GLU B N 1
ATOM 9188 C CA . GLU B 1 508 ? 15.641 48.688 7.691 1 93.44 508 GLU B CA 1
ATOM 9189 C C . GLU B 1 508 ? 16.516 49.062 6.496 1 93.44 508 GLU B C 1
ATOM 9191 O O . GLU B 1 508 ? 16 49.562 5.48 1 93.44 508 GLU B O 1
ATOM 9196 N N . GLU B 1 509 ? 17.797 48.906 6.707 1 90.31 509 GLU B N 1
ATOM 9197 C CA . GLU B 1 509 ? 18.766 49.188 5.656 1 90.31 509 GLU B CA 1
ATOM 9198 C C . GLU B 1 509 ? 19.531 47.938 5.25 1 90.31 509 GLU B C 1
ATOM 9200 O O . GLU B 1 509 ? 20.031 47.219 6.105 1 90.31 509 GLU B O 1
ATOM 9205 N N . GLN B 1 510 ? 19.562 47.844 3.953 1 91.38 510 GLN B N 1
ATOM 9206 C CA . GLN B 1 510 ? 20.281 46.688 3.432 1 91.38 510 GLN B CA 1
ATOM 9207 C C . GLN B 1 510 ? 21.766 47 3.277 1 91.38 510 GLN B C 1
ATOM 9209 O O . GLN B 1 510 ? 22.266 47.156 2.158 1 91.38 510 GLN B O 1
ATOM 9214 N N . THR B 1 511 ? 22.453 46.875 4.395 1 94.88 511 THR B N 1
ATOM 9215 C CA . THR B 1 511 ? 23.906 47 4.301 1 94.88 511 THR B CA 1
ATOM 9216 C C . THR B 1 511 ? 24.516 45.812 3.586 1 94.88 511 THR B C 1
ATOM 9218 O O . THR B 1 511 ? 23.859 44.75 3.451 1 94.88 511 THR B O 1
ATOM 9221 N N . PRO B 1 512 ? 25.703 45.938 3.154 1 95.56 512 PRO B N 1
ATOM 9222 C CA . PRO B 1 512 ? 26.344 44.812 2.441 1 95.56 512 PRO B CA 1
ATOM 9223 C C . PRO B 1 512 ? 26.391 43.531 3.273 1 95.56 512 PRO B C 1
ATOM 9225 O O . PRO B 1 512 ? 26.141 42.469 2.752 1 95.56 512 PRO B O 1
ATOM 9228 N N . ILE B 1 513 ? 26.656 43.656 4.555 1 95.69 513 ILE B N 1
ATOM 9229 C CA . ILE B 1 513 ? 26.797 42.469 5.406 1 95.69 513 ILE B CA 1
ATOM 9230 C C . ILE B 1 513 ? 25.422 41.844 5.617 1 95.69 513 ILE B C 1
ATOM 9232 O O . ILE B 1 513 ? 25.297 40.625 5.664 1 95.69 513 ILE B O 1
ATOM 9236 N N . VAL B 1 514 ? 24.438 42.625 5.82 1 97.31 514 VAL B N 1
ATOM 9237 C CA . VAL B 1 514 ? 23.062 42.125 5.992 1 97.31 514 VAL B CA 1
ATOM 9238 C C . VAL B 1 514 ? 22.609 41.406 4.727 1 97.31 514 VAL B C 1
ATOM 9240 O O . VAL B 1 514 ? 22.031 40.344 4.797 1 97.31 514 VAL B O 1
ATOM 9243 N N . ASP B 1 515 ? 22.938 42 3.631 1 97.06 515 ASP B N 1
ATOM 9244 C CA . ASP B 1 515 ? 22.594 41.406 2.34 1 97.06 515 ASP B CA 1
ATOM 9245 C C . ASP B 1 515 ? 23.297 40.062 2.146 1 97.06 515 ASP B C 1
ATOM 9247 O O . ASP B 1 515 ? 22.656 39.094 1.778 1 97.06 515 ASP B O 1
ATOM 9251 N N . LYS B 1 516 ? 24.562 40 2.41 1 97.25 516 LYS B N 1
ATOM 9252 C CA . LYS B 1 516 ? 25.359 38.812 2.23 1 97.25 516 LYS B CA 1
ATOM 9253 C C . LYS B 1 516 ? 24.906 37.719 3.201 1 97.25 516 LYS B C 1
ATOM 9255 O O . LYS B 1 516 ? 24.984 36.531 2.885 1 97.25 516 LYS B O 1
ATOM 9260 N N . PHE B 1 517 ? 24.422 38.156 4.352 1 97.94 517 PHE B N 1
ATOM 9261 C CA . PHE B 1 517 ? 23.984 37.188 5.359 1 97.94 517 PHE B CA 1
ATOM 9262 C C . PHE B 1 517 ? 22.656 36.562 4.953 1 97.94 517 PHE B C 1
ATOM 9264 O O . PHE B 1 517 ? 22.547 35.344 4.801 1 97.94 517 PHE B O 1
ATOM 9271 N N . PHE B 1 518 ? 21.641 37.344 4.668 1 97.88 518 PHE B N 1
ATOM 9272 C CA . PHE B 1 518 ? 20.266 36.844 4.492 1 97.88 518 PHE B CA 1
ATOM 9273 C C . PHE B 1 518 ? 20.047 36.375 3.061 1 97.88 518 PHE B C 1
ATOM 9275 O O . PHE B 1 518 ? 19.094 35.656 2.785 1 97.88 518 PHE B O 1
ATOM 9282 N N . ASN B 1 519 ? 20.859 36.75 2.115 1 97 519 ASN B N 1
ATOM 9283 C CA . ASN B 1 519 ? 20.641 36.375 0.719 1 97 519 ASN B CA 1
ATOM 9284 C C . ASN B 1 519 ? 21.703 35.406 0.22 1 97 519 ASN B C 1
ATOM 9286 O O . ASN B 1 519 ? 21.828 35.188 -0.986 1 97 519 ASN B O 1
ATOM 9290 N N . ASN B 1 520 ? 22.469 34.906 1.224 1 97.56 520 ASN B N 1
ATOM 9291 C CA . ASN B 1 520 ? 23.375 33.844 0.844 1 97.56 520 ASN B CA 1
ATOM 9292 C C . ASN B 1 520 ? 22.609 32.625 0.299 1 97.56 520 ASN B C 1
ATOM 9294 O O . ASN B 1 520 ? 21.547 32.281 0.81 1 97.56 520 ASN B O 1
ATOM 9298 N N . PRO B 1 521 ? 23.109 31.953 -0.724 1 97.31 521 PRO B N 1
ATOM 9299 C CA . PRO B 1 521 ? 22.422 30.812 -1.303 1 97.31 521 PRO B CA 1
ATOM 9300 C C . PRO B 1 521 ? 22.109 29.719 -0.271 1 97.31 521 PRO B C 1
ATOM 9302 O O . PRO B 1 521 ? 21.031 29.125 -0.302 1 97.31 521 PRO B O 1
ATOM 9305 N N . ILE B 1 522 ? 22.969 29.5 0.65 1 98.19 522 ILE B N 1
ATOM 9306 C CA . ILE B 1 522 ? 22.766 28.438 1.636 1 98.19 522 ILE B CA 1
ATOM 9307 C C . ILE B 1 522 ? 21.688 28.844 2.629 1 98.19 522 ILE B C 1
ATOM 9309 O O . ILE B 1 522 ? 20.984 28 3.186 1 98.19 522 ILE B O 1
ATOM 9313 N N . PHE B 1 523 ? 21.578 30.172 2.93 1 98.06 523 PHE B N 1
ATOM 9314 C CA . PHE B 1 523 ? 20.531 30.656 3.816 1 98.06 523 PHE B CA 1
ATOM 9315 C C . PHE B 1 523 ? 19.156 30.266 3.281 1 98.06 523 PHE B C 1
ATOM 9317 O O . PHE B 1 523 ? 18.344 29.688 4.004 1 98.06 523 PHE B O 1
ATOM 9324 N N . ASN B 1 524 ? 18.969 30.469 1.997 1 97.12 524 ASN B N 1
ATOM 9325 C CA . ASN B 1 524 ? 17.719 30.125 1.35 1 97.12 524 ASN B CA 1
ATOM 9326 C C . ASN B 1 524 ? 17.547 28.609 1.235 1 97.12 524 ASN B C 1
ATOM 9328 O O . ASN B 1 524 ? 16.453 28.078 1.486 1 97.12 524 ASN B O 1
ATOM 9332 N N . TYR B 1 525 ? 18.594 27.953 0.883 1 98 525 TYR B N 1
ATOM 9333 C CA . TYR B 1 525 ? 18.547 26.5 0.691 1 98 525 TYR B CA 1
ATOM 9334 C C . TYR B 1 525 ? 18.219 25.781 1.998 1 98 525 TYR B C 1
ATOM 9336 O O . TYR B 1 525 ? 17.391 24.875 2.025 1 98 525 TYR B O 1
ATOM 9344 N N . SER B 1 526 ? 18.859 26.188 3.064 1 98.12 526 SER B N 1
ATOM 9345 C CA . SER B 1 526 ? 18.766 25.484 4.34 1 98.12 526 SER B CA 1
ATOM 9346 C C . SER B 1 526 ? 17.406 25.719 4.992 1 98.12 526 SER B C 1
ATOM 9348 O O . SER B 1 526 ? 17.062 25.047 5.969 1 98.12 526 SER B O 1
ATOM 9350 N N . SER B 1 527 ? 16.609 26.656 4.445 1 96.81 527 SER B N 1
ATOM 9351 C CA . SER B 1 527 ? 15.258 26.875 4.934 1 96.81 527 SER B CA 1
ATOM 9352 C C . SER B 1 527 ? 14.227 26.531 3.867 1 96.81 527 SER B C 1
ATOM 9354 O O . SER B 1 527 ? 13.078 26.969 3.941 1 96.81 527 SER B O 1
ATOM 9356 N N . TYR B 1 528 ? 14.656 25.891 2.752 1 97.69 528 TYR B N 1
ATOM 9357 C CA . TYR B 1 528 ? 13.789 25.312 1.729 1 97.69 528 TYR B CA 1
ATOM 9358 C C . TYR B 1 528 ? 13.43 23.875 2.08 1 97.69 528 TYR B C 1
ATOM 9360 O O . TYR B 1 528 ? 14.258 22.969 1.976 1 97.69 528 TYR B O 1
ATOM 9368 N N . TRP B 1 529 ? 12.25 23.656 2.496 1 97.94 529 TRP B N 1
ATOM 9369 C CA . TRP B 1 529 ? 11.906 22.422 3.207 1 97.94 529 TRP B CA 1
ATOM 9370 C C . TRP B 1 529 ? 11.492 21.328 2.232 1 97.94 529 TRP B C 1
ATOM 9372 O O . TRP B 1 529 ? 10.297 21.062 2.062 1 97.94 529 TRP B O 1
ATOM 9382 N N . TYR B 1 530 ? 12.484 20.625 1.745 1 98.56 530 TYR B N 1
ATOM 9383 C CA . TYR B 1 530 ? 12.273 19.484 0.864 1 98.56 530 TYR B CA 1
ATOM 9384 C C . TYR B 1 530 ? 11.445 18.422 1.554 1 98.56 530 TYR B C 1
ATOM 9386 O O . TYR B 1 530 ? 10.594 17.781 0.924 1 98.56 530 TYR B O 1
ATOM 9394 N N . LEU B 1 531 ? 11.734 18.25 2.801 1 98.81 531 LEU B N 1
ATOM 9395 C CA . LEU B 1 531 ? 10.898 17.406 3.639 1 98.81 531 LEU B CA 1
ATOM 9396 C C . LEU B 1 531 ? 10.203 18.219 4.723 1 98.81 531 LEU B C 1
ATOM 9398 O O . LEU B 1 531 ? 10.867 18.859 5.543 1 98.81 531 LEU B O 1
ATOM 9402 N N . SER B 1 532 ? 8.93 18.266 4.641 1 98.5 532 SER B N 1
ATOM 9403 C CA . SER B 1 532 ? 8.109 18.844 5.691 1 98.5 532 SER B CA 1
ATOM 9404 C C . SER B 1 532 ? 7.473 17.766 6.562 1 98.5 532 SER B C 1
ATOM 9406 O O . SER B 1 532 ? 6.652 16.984 6.082 1 98.5 532 SER B O 1
ATOM 9408 N N . THR B 1 533 ? 7.883 17.672 7.816 1 98.56 533 THR B N 1
ATOM 9409 C CA . THR B 1 533 ? 7.426 16.594 8.68 1 98.56 533 THR B CA 1
ATOM 9410 C C . THR B 1 533 ? 6.777 17.156 9.945 1 98.56 533 THR B C 1
ATOM 9412 O O . THR B 1 533 ? 7.137 18.25 10.406 1 98.56 533 THR B O 1
ATOM 9415 N N . SER B 1 534 ? 5.777 16.453 10.43 1 97.62 534 SER B N 1
ATOM 9416 C CA . SER B 1 534 ? 5.098 16.781 11.68 1 97.62 534 SER B CA 1
ATOM 9417 C C . SER B 1 534 ? 4.406 15.555 12.273 1 97.62 534 SER B C 1
ATOM 9419 O O . SER B 1 534 ? 3.971 14.672 11.539 1 97.62 534 SER B O 1
ATOM 9421 N N . GLN B 1 535 ? 4.375 15.547 13.594 1 96.38 535 GLN B N 1
ATOM 9422 C CA . GLN B 1 535 ? 3.828 14.383 14.289 1 96.38 535 GLN B CA 1
ATOM 9423 C C . GLN B 1 535 ? 2.574 14.75 15.07 1 96.38 535 GLN B C 1
ATOM 9425 O O . GLN B 1 535 ? 2.588 15.695 15.867 1 96.38 535 GLN B O 1
ATOM 9430 N N . LEU B 1 536 ? 1.51 14.062 14.914 1 96.62 536 LEU B N 1
ATOM 9431 C CA . LEU B 1 536 ? 0.319 13.977 15.75 1 96.62 536 LEU B CA 1
ATOM 9432 C C . LEU B 1 536 ? -0.182 12.539 15.844 1 96.62 536 LEU B C 1
ATOM 9434 O O . LEU B 1 536 ? -0.556 11.945 14.828 1 96.62 536 LEU B O 1
ATOM 9438 N N . SER B 1 537 ? -0.242 11.984 17.031 1 96.56 537 SER B N 1
ATOM 9439 C CA . SER B 1 537 ? -0.55 10.562 17.156 1 96.56 537 SER B CA 1
ATOM 9440 C C . SER B 1 537 ? -1.942 10.344 17.734 1 96.56 537 SER B C 1
ATOM 9442 O O . SER B 1 537 ? -2.367 11.078 18.625 1 96.56 537 SER B O 1
ATOM 9444 N N . SER B 1 538 ? -2.633 9.461 17.172 1 97.12 538 SER B N 1
ATOM 9445 C CA . SER B 1 538 ? -3.926 9.016 17.688 1 97.12 538 SER B CA 1
ATOM 9446 C C . SER B 1 538 ? -4.219 7.578 17.266 1 97.12 538 SER B C 1
ATOM 9448 O O . SER B 1 538 ? -4.145 7.242 16.078 1 97.12 538 SER B O 1
ATOM 9450 N N . GLU B 1 539 ? -4.582 6.734 18.25 1 95.5 539 GLU B N 1
ATOM 9451 C CA . GLU B 1 539 ? -5.012 5.371 17.953 1 95.5 539 GLU B CA 1
ATOM 9452 C C . GLU B 1 539 ? -6.359 5.355 17.234 1 95.5 539 GLU B C 1
ATOM 9454 O O . GLU B 1 539 ? -6.77 4.328 16.703 1 95.5 539 GLU B O 1
ATOM 9459 N N . ASN B 1 540 ? -6.953 6.566 17.156 1 94.88 540 ASN B N 1
ATOM 9460 C CA . ASN B 1 540 ? -8.328 6.648 16.672 1 94.88 540 ASN B CA 1
ATOM 9461 C C . ASN B 1 540 ? -8.383 7.184 15.242 1 94.88 540 ASN B C 1
ATOM 9463 O O . ASN B 1 540 ? -9.461 7.34 14.672 1 94.88 540 ASN B O 1
ATOM 9467 N N . PHE B 1 541 ? -7.273 7.461 14.648 1 96.5 541 PHE B N 1
ATOM 9468 C CA . PHE B 1 541 ? -7.258 8.039 13.305 1 96.5 541 PHE B CA 1
ATOM 9469 C C . PHE B 1 541 ? -6.773 7.02 12.281 1 96.5 541 PHE B C 1
ATOM 9471 O O . PHE B 1 541 ? -5.965 6.145 12.609 1 96.5 541 PHE B O 1
ATOM 9478 N N . ASN B 1 542 ? -7.297 7.152 11.062 1 92.19 542 ASN B N 1
ATOM 9479 C CA . ASN B 1 542 ? -6.836 6.406 9.898 1 92.19 542 ASN B CA 1
ATOM 9480 C C . ASN B 1 542 ? -6.039 7.293 8.938 1 92.19 542 ASN B C 1
ATOM 9482 O O . ASN B 1 542 ? -5.582 6.832 7.895 1 92.19 542 ASN B O 1
ATOM 9486 N N . GLY B 1 543 ? -5.938 8.578 9.32 1 94.88 543 GLY B N 1
ATOM 9487 C CA . GLY B 1 543 ? -5.234 9.492 8.438 1 94.88 543 GLY B CA 1
ATOM 9488 C C . GLY B 1 543 ? -4.957 10.844 9.078 1 94.88 543 GLY B C 1
ATOM 9489 O O . GLY B 1 543 ? -5.734 11.312 9.906 1 94.88 543 GLY B O 1
ATOM 9490 N N . TYR B 1 544 ? -3.906 11.422 8.719 1 97.31 544 TYR B N 1
ATOM 9491 C CA . TYR B 1 544 ? -3.424 12.75 9.086 1 97.31 544 TYR B CA 1
ATOM 9492 C C . TYR B 1 544 ? -2.459 13.281 8.039 1 97.31 544 TYR B C 1
ATOM 9494 O O . TYR B 1 544 ? -1.512 12.602 7.645 1 97.31 544 TYR B O 1
ATOM 9502 N N . GLY B 1 545 ? -2.82 14.492 7.539 1 97.56 545 GLY B N 1
ATOM 9503 C CA . GLY B 1 545 ? -1.847 14.922 6.547 1 97.56 545 GLY B CA 1
ATOM 9504 C C . GLY B 1 545 ? -2.125 16.312 5.996 1 97.56 545 GLY B C 1
ATOM 9505 O O . GLY B 1 545 ? -3.033 17 6.469 1 97.56 545 GLY B O 1
ATOM 9506 N N . TRP B 1 546 ? -1.254 16.703 5.059 1 97.69 546 TRP B N 1
ATOM 9507 C CA . TRP B 1 546 ? -1.288 17.953 4.316 1 97.69 546 TRP B CA 1
ATOM 9508 C C . TRP B 1 546 ? -0.489 17.844 3.023 1 97.69 546 TRP B C 1
ATOM 9510 O O . TRP B 1 546 ? 0.02 16.781 2.689 1 97.69 546 TRP B O 1
ATOM 9520 N N . SER B 1 547 ? -0.37 18.891 2.26 1 97.62 547 SER B N 1
ATOM 9521 C CA . SER B 1 547 ? 0.302 18.938 0.965 1 97.62 547 SER B CA 1
ATOM 9522 C C . SER B 1 547 ? 1.806 19.125 1.129 1 97.62 547 SER B C 1
ATOM 9524 O O . SER B 1 547 ? 2.27 19.562 2.186 1 97.62 547 SER B O 1
ATOM 9526 N N . PRO B 1 548 ? 2.602 18.797 0.054 1 97.69 548 PRO B N 1
ATOM 9527 C CA . PRO B 1 548 ? 3.996 19.234 0.066 1 97.69 548 PRO B CA 1
ATOM 9528 C C . PRO B 1 548 ? 4.129 20.766 0.122 1 97.69 548 PRO B C 1
ATOM 9530 O O . PRO B 1 548 ? 3.322 21.469 -0.479 1 97.69 548 PRO B O 1
ATOM 9533 N N . VAL B 1 549 ? 5.188 21.219 0.747 1 96.5 549 VAL B N 1
ATOM 9534 C CA . VAL B 1 549 ? 5.266 22.672 0.961 1 96.5 549 VAL B CA 1
ATOM 9535 C C . VAL B 1 549 ? 6.074 23.312 -0.163 1 96.5 549 VAL B C 1
ATOM 9537 O O . VAL B 1 549 ? 6.004 24.531 -0.365 1 96.5 549 VAL B O 1
ATOM 9540 N N . VAL B 1 550 ? 6.902 22.516 -0.886 1 97.56 550 VAL B N 1
ATOM 9541 C CA . VAL B 1 550 ? 7.613 22.969 -2.074 1 97.56 550 VAL B CA 1
ATOM 9542 C C . VAL B 1 550 ? 7.422 21.969 -3.213 1 97.56 550 VAL B C 1
ATOM 9544 O O . VAL B 1 550 ? 7.176 20.797 -2.977 1 97.56 550 VAL B O 1
ATOM 9547 N N . PRO B 1 551 ? 7.543 22.391 -4.461 1 97.62 551 PRO B N 1
ATOM 9548 C CA . PRO B 1 551 ? 7.277 21.516 -5.605 1 97.62 551 PRO B CA 1
ATOM 9549 C C . PRO B 1 551 ? 8.203 20.297 -5.645 1 97.62 551 PRO B C 1
ATOM 9551 O O . PRO B 1 551 ? 7.801 19.234 -6.113 1 97.62 551 PRO B O 1
ATOM 9554 N N . GLU B 1 552 ? 9.414 20.453 -5.078 1 98.19 552 GLU B N 1
ATOM 9555 C CA . GLU B 1 552 ? 10.422 19.406 -5.141 1 98.19 552 GLU B CA 1
ATOM 9556 C C . GLU B 1 552 ? 10.305 18.453 -3.953 1 98.19 552 GLU B C 1
ATOM 9558 O O . GLU B 1 552 ? 11.008 17.438 -3.889 1 98.19 552 GLU B O 1
ATOM 9563 N N . GLY B 1 553 ? 9.422 18.812 -3.055 1 98.25 553 GLY B N 1
ATOM 9564 C CA . GLY B 1 553 ? 9.516 18.172 -1.756 1 98.25 553 GLY B CA 1
ATOM 9565 C C . GLY B 1 553 ? 8.398 17.172 -1.504 1 98.25 553 GLY B C 1
ATOM 9566 O O . GLY B 1 553 ? 7.625 16.859 -2.408 1 98.25 553 GLY B O 1
ATOM 9567 N N . LEU B 1 554 ? 8.445 16.625 -0.237 1 98.75 554 LEU B N 1
ATOM 9568 C CA . LEU B 1 554 ? 7.457 15.695 0.294 1 98.75 554 LEU B CA 1
ATOM 9569 C C . LEU B 1 554 ? 6.82 16.234 1.566 1 98.75 554 LEU B C 1
ATOM 9571 O O . LEU B 1 554 ? 7.496 16.875 2.385 1 98.75 554 LEU B O 1
ATOM 9575 N N . GLY B 1 555 ? 5.5 16.109 1.673 1 98.69 555 GLY B N 1
ATOM 9576 C CA . GLY B 1 555 ? 4.844 16.219 2.965 1 98.69 555 GLY B CA 1
ATOM 9577 C C . GLY B 1 555 ? 4.734 14.898 3.701 1 98.69 555 GLY B C 1
ATOM 9578 O O . GLY B 1 555 ? 4.23 13.914 3.152 1 98.69 555 GLY B O 1
ATOM 9579 N N . LEU B 1 556 ? 5.266 14.852 4.906 1 98.81 556 LEU B N 1
ATOM 9580 C CA . LEU B 1 556 ? 5.258 13.625 5.695 1 98.81 556 LEU B CA 1
ATOM 9581 C C . LEU B 1 556 ? 4.602 13.852 7.051 1 98.81 556 LEU B C 1
ATOM 9583 O O . LEU B 1 556 ? 5.27 14.25 8.016 1 98.81 556 LEU B O 1
ATOM 9587 N N . ALA B 1 557 ? 3.332 13.594 7.152 1 98.62 557 ALA B N 1
ATOM 9588 C CA . ALA B 1 557 ? 2.598 13.617 8.414 1 98.62 557 ALA B CA 1
ATOM 9589 C C . ALA B 1 557 ? 2.598 12.242 9.078 1 98.62 557 ALA B C 1
ATOM 9591 O O . ALA B 1 557 ? 2.139 11.266 8.492 1 98.62 557 ALA B O 1
ATOM 9592 N N . TYR B 1 558 ? 3.135 12.156 10.258 1 98.38 558 TYR B N 1
ATOM 9593 C CA . TYR B 1 558 ? 3.301 10.805 10.773 1 98.38 558 TYR B CA 1
ATOM 9594 C C . TYR B 1 558 ? 2.688 10.672 12.164 1 98.38 558 TYR B C 1
ATOM 9596 O O . TYR B 1 558 ? 2.543 11.664 12.883 1 98.38 558 TYR B O 1
ATOM 9604 N N . MET B 1 559 ? 2.219 9.539 12.492 1 98.5 559 MET B N 1
ATOM 9605 C CA . MET B 1 559 ? 1.708 9.109 13.797 1 98.5 559 MET B CA 1
ATOM 9606 C C . MET B 1 559 ? 2.553 7.977 14.367 1 98.5 559 MET B C 1
ATOM 9608 O O . MET B 1 559 ? 2.975 7.082 13.633 1 98.5 559 MET B O 1
ATOM 9612 N N . ILE B 1 560 ? 2.869 8.07 15.578 1 98.5 560 ILE B N 1
ATOM 9613 C CA . ILE B 1 560 ? 3.559 7.02 16.312 1 98.5 560 ILE B CA 1
ATOM 9614 C C . ILE B 1 560 ? 2.604 6.391 17.328 1 98.5 560 ILE B C 1
ATOM 9616 O O . ILE B 1 560 ? 2.51 6.848 18.469 1 98.5 560 ILE B O 1
ATOM 9620 N N . ASN B 1 561 ? 1.967 5.344 16.953 1 97.75 561 ASN B N 1
ATOM 9621 C CA . ASN B 1 561 ? 1.004 4.668 17.828 1 97.75 561 ASN B CA 1
ATOM 9622 C C . ASN B 1 561 ? 1.669 3.58 18.656 1 97.75 561 ASN B C 1
ATOM 9624 O O . ASN B 1 561 ? 2.883 3.385 18.578 1 97.75 561 ASN B O 1
ATOM 9628 N N . SER B 1 562 ? 0.938 2.947 19.531 1 97.31 562 SER B N 1
ATOM 9629 C CA . SER B 1 562 ? 1.5 2.014 20.5 1 97.31 562 SER B CA 1
ATOM 9630 C C . SER B 1 562 ? 2.227 0.867 19.812 1 97.31 562 SER B C 1
ATOM 9632 O O . SER B 1 562 ? 3.367 0.55 20.156 1 97.31 562 SER B O 1
ATOM 9634 N N . ASP B 1 563 ? 1.556 0.303 18.688 1 96.38 563 ASP B N 1
ATOM 9635 C CA . ASP B 1 563 ? 2.117 -0.911 18.094 1 96.38 563 ASP B CA 1
ATOM 9636 C C . ASP B 1 563 ? 2.225 -0.79 16.578 1 96.38 563 ASP B C 1
ATOM 9638 O O . ASP B 1 563 ? 2.453 -1.784 15.883 1 96.38 563 ASP B O 1
ATOM 9642 N N . TRP B 1 564 ? 2.006 0.361 16.094 1 97.5 564 TRP B N 1
ATOM 9643 C CA . TRP B 1 564 ? 2.107 0.537 14.648 1 97.5 564 TRP B CA 1
ATOM 9644 C C . TRP B 1 564 ? 2.465 1.978 14.297 1 97.5 564 TRP B C 1
ATOM 9646 O O . TRP B 1 564 ? 2.268 2.887 15.109 1 97.5 564 TRP B O 1
ATOM 9656 N N . LEU B 1 565 ? 3.031 2.254 13.164 1 98.62 565 LEU B N 1
ATOM 9657 C CA . LEU B 1 565 ? 3.441 3.559 12.648 1 98.62 565 LEU B CA 1
ATOM 9658 C C . LEU B 1 565 ? 2.607 3.949 11.438 1 98.62 565 LEU B C 1
ATOM 9660 O O . LEU B 1 565 ? 2.094 3.084 10.727 1 98.62 565 LEU B O 1
ATOM 9664 N N . HIS B 1 566 ? 2.43 5.207 11.219 1 98.44 566 HIS B N 1
ATOM 9665 C CA . HIS B 1 566 ? 1.664 5.75 10.102 1 98.44 566 HIS B CA 1
ATOM 9666 C C . HIS B 1 566 ? 2.324 7.004 9.539 1 98.44 566 HIS B C 1
ATOM 9668 O O . HIS B 1 566 ? 2.738 7.887 10.297 1 98.44 566 HIS B O 1
ATOM 9674 N N . ILE B 1 567 ? 2.523 7.113 8.211 1 98.75 567 ILE B N 1
ATOM 9675 C CA . ILE B 1 567 ? 2.971 8.336 7.555 1 98.75 567 ILE B CA 1
ATOM 9676 C C . ILE B 1 567 ? 2.127 8.586 6.305 1 98.75 567 ILE B C 1
ATOM 9678 O O . ILE B 1 567 ? 2.041 7.73 5.426 1 98.75 567 ILE B O 1
ATOM 9682 N N . ASN B 1 568 ? 1.441 9.688 6.203 1 98.5 568 ASN B N 1
ATOM 9683 C CA . ASN B 1 568 ? 0.894 10.164 4.938 1 98.5 568 ASN B CA 1
ATOM 9684 C C . ASN B 1 568 ? 1.949 10.891 4.105 1 98.5 568 ASN B C 1
ATOM 9686 O O . ASN B 1 568 ? 2.457 11.938 4.512 1 98.5 568 ASN B O 1
ATOM 9690 N N . ILE B 1 569 ? 2.26 10.344 2.961 1 98.88 569 ILE B N 1
ATOM 9691 C CA . ILE B 1 569 ? 3.285 10.891 2.082 1 98.88 569 ILE B CA 1
ATOM 9692 C C . ILE B 1 569 ? 2.627 11.617 0.908 1 98.88 569 ILE B C 1
ATOM 9694 O O . ILE B 1 569 ? 1.888 11 0.132 1 98.88 569 ILE B O 1
ATOM 9698 N N . THR B 1 570 ? 2.861 12.883 0.724 1 98.69 570 THR B N 1
ATOM 9699 C CA . THR B 1 570 ? 2.295 13.648 -0.377 1 98.69 570 THR B CA 1
ATOM 9700 C C . THR B 1 570 ? 3.396 14.258 -1.239 1 98.69 570 THR B C 1
ATOM 9702 O O . THR B 1 570 ? 4.496 14.531 -0.75 1 98.69 570 THR B O 1
ATOM 9705 N N . ALA B 1 571 ? 3.16 14.398 -2.496 1 98.75 571 ALA B N 1
ATOM 9706 C CA . ALA B 1 571 ? 4.051 15.016 -3.473 1 98.75 571 ALA B CA 1
ATOM 9707 C C . ALA B 1 571 ? 3.271 15.531 -4.68 1 98.75 571 ALA B C 1
ATOM 9709 O O . ALA B 1 571 ? 2.141 15.102 -4.922 1 98.75 571 ALA B O 1
ATOM 9710 N N . PHE B 1 572 ? 3.811 16.484 -5.359 1 98.5 572 PHE B N 1
ATOM 9711 C CA . PHE B 1 572 ? 3.289 16.828 -6.68 1 98.5 572 PHE B CA 1
ATOM 9712 C C . PHE B 1 572 ? 3.602 15.727 -7.684 1 98.5 572 PHE B C 1
ATOM 9714 O O . PHE B 1 572 ? 4.684 15.133 -7.645 1 98.5 572 PHE B O 1
ATOM 9721 N N . LYS B 1 573 ? 2.654 15.422 -8.523 1 98 573 LYS B N 1
ATOM 9722 C CA . LYS B 1 573 ? 2.85 14.383 -9.531 1 98 573 LYS B CA 1
ATOM 9723 C C . LYS B 1 573 ? 4.008 14.727 -10.461 1 98 573 LYS B C 1
ATOM 9725 O O . LYS B 1 573 ? 4.789 13.859 -10.844 1 98 573 LYS B O 1
ATOM 9730 N N . GLU B 1 574 ? 4.059 15.961 -10.844 1 97.62 574 GLU B N 1
ATOM 9731 C CA . GLU B 1 574 ? 5.18 16.438 -11.648 1 97.62 574 GLU B CA 1
ATOM 9732 C C . GLU B 1 574 ? 6.297 16.984 -10.766 1 97.62 574 GLU B C 1
ATOM 9734 O O . GLU B 1 574 ? 6.762 18.109 -10.969 1 97.62 574 GLU B O 1
ATOM 9739 N N . ASN B 1 575 ? 6.688 16.266 -9.781 1 98.12 575 ASN B N 1
ATOM 9740 C CA . ASN B 1 575 ? 7.777 16.641 -8.883 1 98.12 575 ASN B CA 1
ATOM 9741 C C . ASN B 1 575 ? 9.086 16.844 -9.648 1 98.12 575 ASN B C 1
ATOM 9743 O O . ASN B 1 575 ? 9.562 15.93 -10.312 1 98.12 575 ASN B O 1
ATOM 9747 N N . PRO B 1 576 ? 9.727 17.984 -9.586 1 97.94 576 PRO B N 1
ATOM 9748 C CA . PRO B 1 576 ? 10.945 18.266 -10.352 1 97.94 576 PRO B CA 1
ATOM 9749 C C . PRO B 1 576 ? 12.086 17.312 -10.031 1 97.94 576 PRO B C 1
ATOM 9751 O O . PRO B 1 576 ? 13 17.141 -10.836 1 97.94 576 PRO B O 1
ATOM 9754 N N . MET B 1 577 ? 12.07 16.719 -8.891 1 97.56 577 MET B N 1
ATOM 9755 C CA . MET B 1 577 ? 13.102 15.758 -8.508 1 97.56 577 MET B CA 1
ATOM 9756 C C . MET B 1 577 ? 12.633 14.328 -8.781 1 97.56 577 MET B C 1
ATOM 9758 O O . MET B 1 577 ? 13.312 13.367 -8.398 1 97.56 577 MET B O 1
ATOM 9762 N N . ASN B 1 578 ? 11.469 14.172 -9.352 1 97.19 578 ASN B N 1
ATOM 9763 C CA . ASN B 1 578 ? 10.875 12.906 -9.758 1 97.19 578 ASN B CA 1
ATOM 9764 C C . ASN B 1 578 ? 10.609 12 -8.555 1 97.19 578 ASN B C 1
ATOM 9766 O O . ASN B 1 578 ? 10.805 10.789 -8.633 1 97.19 578 ASN B O 1
ATOM 9770 N N . LEU B 1 579 ? 10.312 12.609 -7.449 1 98.12 579 LEU B N 1
ATOM 9771 C CA . LEU B 1 579 ? 9.969 11.852 -6.254 1 98.12 579 LEU B CA 1
ATOM 9772 C C . LEU B 1 579 ? 8.523 11.367 -6.32 1 98.12 579 LEU B C 1
ATOM 9774 O O . LEU B 1 579 ? 7.633 12.102 -6.758 1 98.12 579 LEU B O 1
ATOM 9778 N N . LYS B 1 580 ? 8.328 10.164 -5.949 1 98.06 580 LYS B N 1
ATOM 9779 C CA . LYS B 1 580 ? 7 9.555 -5.891 1 98.06 580 LYS B CA 1
ATOM 9780 C C . LYS B 1 580 ? 6.703 9.023 -4.492 1 98.06 580 LYS B C 1
ATOM 9782 O O . LYS B 1 580 ? 7.543 8.367 -3.877 1 98.06 580 LYS B O 1
ATOM 9787 N N . PRO B 1 581 ? 5.52 9.32 -3.971 1 98.5 581 PRO B N 1
ATOM 9788 C CA . PRO B 1 581 ? 5.172 8.844 -2.633 1 98.5 581 PRO B CA 1
ATOM 9789 C C . PRO B 1 581 ? 5.293 7.328 -2.498 1 98.5 581 PRO B C 1
ATOM 9791 O O . PRO B 1 581 ? 5.684 6.828 -1.438 1 98.5 581 PRO B O 1
ATOM 9794 N N . GLU B 1 582 ? 5.012 6.543 -3.523 1 97.94 582 GLU B N 1
ATOM 9795 C CA . GLU B 1 582 ? 5.078 5.082 -3.484 1 97.94 582 GLU B CA 1
ATOM 9796 C C . GLU B 1 582 ? 6.504 4.602 -3.24 1 97.94 582 GLU B C 1
ATOM 9798 O O . GLU B 1 582 ? 6.719 3.629 -2.512 1 97.94 582 GLU B O 1
ATOM 9803 N N . GLU B 1 583 ? 7.438 5.195 -3.904 1 98.25 583 GLU B N 1
ATOM 9804 C CA . GLU B 1 583 ? 8.828 4.809 -3.725 1 98.25 583 GLU B CA 1
ATOM 9805 C C . GLU B 1 583 ? 9.336 5.176 -2.332 1 98.25 583 GLU B C 1
ATOM 9807 O O . GLU B 1 583 ? 10.086 4.418 -1.715 1 98.25 583 GLU B O 1
ATOM 9812 N N . MET B 1 584 ? 8.922 6.371 -1.852 1 98.81 584 MET B N 1
ATOM 9813 C CA . MET B 1 584 ? 9.273 6.734 -0.483 1 98.81 584 MET B CA 1
ATOM 9814 C C . MET B 1 584 ? 8.727 5.715 0.51 1 98.81 584 MET B C 1
ATOM 9816 O O . MET B 1 584 ? 9.414 5.332 1.459 1 98.81 584 MET B O 1
ATOM 9820 N N . ALA B 1 585 ? 7.465 5.336 0.298 1 98.69 585 ALA B N 1
ATOM 9821 C CA . ALA B 1 585 ? 6.848 4.328 1.155 1 98.69 585 ALA B CA 1
ATOM 9822 C C . ALA B 1 585 ? 7.645 3.023 1.128 1 98.69 585 ALA B C 1
ATOM 9824 O O . ALA B 1 585 ? 7.82 2.375 2.162 1 98.69 585 ALA B O 1
ATOM 9825 N N . TYR B 1 586 ? 8.109 2.635 -0.01 1 97.81 586 TYR B N 1
ATOM 9826 C CA . TYR B 1 586 ? 8.922 1.433 -0.161 1 97.81 586 TYR B CA 1
ATOM 9827 C C . TYR B 1 586 ? 10.188 1.522 0.678 1 97.81 586 TYR B C 1
ATOM 9829 O O . TYR B 1 586 ? 10.5 0.607 1.442 1 97.81 586 TYR B O 1
ATOM 9837 N N . TYR B 1 587 ? 10.883 2.59 0.556 1 98 587 TYR B N 1
ATOM 9838 C CA . TYR B 1 587 ? 12.156 2.736 1.256 1 98 587 TYR B CA 1
ATOM 9839 C C . TYR B 1 587 ? 11.938 2.881 2.758 1 98 587 TYR B C 1
ATOM 9841 O O . TYR B 1 587 ? 12.781 2.459 3.557 1 98 587 TYR B O 1
ATOM 9849 N N . LEU B 1 588 ? 10.797 3.447 3.164 1 98.75 588 LEU B N 1
ATOM 9850 C CA . LEU B 1 588 ? 10.461 3.455 4.586 1 98.75 588 LEU B CA 1
ATOM 9851 C C . LEU B 1 588 ? 10.359 2.033 5.125 1 98.75 588 LEU B C 1
ATOM 9853 O O . LEU B 1 588 ? 10.859 1.742 6.215 1 98.75 588 LEU B O 1
ATOM 9857 N N . THR B 1 589 ? 9.711 1.188 4.379 1 97.94 589 THR B N 1
ATOM 9858 C CA . THR B 1 589 ? 9.555 -0.198 4.805 1 97.94 589 THR B CA 1
ATOM 9859 C C . THR B 1 589 ? 10.906 -0.899 4.879 1 97.94 589 THR B C 1
ATOM 9861 O O . THR B 1 589 ? 11.18 -1.626 5.84 1 97.94 589 THR B O 1
ATOM 9864 N N . VAL B 1 590 ? 11.75 -0.698 3.854 1 95.94 590 VAL B N 1
ATOM 9865 C CA . VAL B 1 590 ? 13.086 -1.29 3.848 1 95.94 590 VAL B CA 1
ATOM 9866 C C . VAL B 1 590 ? 13.867 -0.812 5.066 1 95.94 590 VAL B C 1
ATOM 9868 O O . VAL B 1 590 ? 14.461 -1.62 5.789 1 95.94 590 VAL B O 1
ATOM 9871 N N . ALA B 1 591 ? 13.82 0.469 5.285 1 97.69 591 ALA B N 1
ATOM 9872 C CA . ALA B 1 591 ? 14.594 1.083 6.359 1 97.69 591 ALA B CA 1
ATOM 9873 C C . ALA B 1 591 ? 14.125 0.586 7.727 1 97.69 591 ALA B C 1
ATOM 9875 O O . ALA B 1 591 ? 14.945 0.241 8.578 1 97.69 591 ALA B O 1
ATOM 9876 N N . VAL B 1 592 ? 12.852 0.546 7.977 1 98.38 592 VAL B N 1
ATOM 9877 C CA . VAL B 1 592 ? 12.352 0.189 9.297 1 98.38 592 VAL B CA 1
ATOM 9878 C C . VAL B 1 592 ? 12.625 -1.286 9.578 1 98.38 592 VAL B C 1
ATOM 9880 O O . VAL B 1 592 ? 12.914 -1.665 10.719 1 98.38 592 VAL B O 1
ATOM 9883 N N . ASN B 1 593 ? 12.492 -2.137 8.594 1 96.25 593 ASN B N 1
ATOM 9884 C CA . ASN B 1 593 ? 12.82 -3.545 8.773 1 96.25 593 ASN B CA 1
ATOM 9885 C C . ASN B 1 593 ? 14.281 -3.729 9.18 1 96.25 593 ASN B C 1
ATOM 9887 O O . ASN B 1 593 ? 14.586 -4.527 10.062 1 96.25 593 ASN B O 1
ATOM 9891 N N . GLU B 1 594 ? 15.195 -3.021 8.523 1 95.12 594 GLU B N 1
ATOM 9892 C CA . GLU B 1 594 ? 16.625 -3.109 8.844 1 95.12 594 GLU B CA 1
ATOM 9893 C C . GLU B 1 594 ? 16.906 -2.609 10.258 1 95.12 594 GLU B C 1
ATOM 9895 O O . GLU B 1 594 ? 17.656 -3.23 11 1 95.12 594 GLU B O 1
ATOM 9900 N N . LEU B 1 595 ? 16.312 -1.474 10.562 1 97.56 595 LEU B N 1
ATOM 9901 C CA . LEU B 1 595 ? 16.516 -0.913 11.891 1 97.56 595 LEU B CA 1
ATOM 9902 C C . LEU B 1 595 ? 15.992 -1.864 12.969 1 97.56 595 LEU B C 1
ATOM 9904 O O . LEU B 1 595 ? 16.672 -2.098 13.969 1 97.56 595 LEU B O 1
ATOM 9908 N N . LYS B 1 596 ? 14.797 -2.363 12.758 1 96.62 596 LYS B N 1
ATOM 9909 C CA . LYS B 1 596 ? 14.195 -3.293 13.703 1 96.62 596 LYS B CA 1
ATOM 9910 C C . LYS B 1 596 ? 15.078 -4.523 13.906 1 96.62 596 LYS B C 1
ATOM 9912 O O . LYS B 1 596 ? 15.312 -4.953 15.031 1 96.62 596 LYS B O 1
ATOM 9917 N N . ASP B 1 597 ? 15.547 -5.102 12.828 1 93.75 597 ASP B N 1
ATOM 9918 C CA . ASP B 1 597 ? 16.391 -6.289 12.891 1 93.75 597 ASP B CA 1
ATOM 9919 C C . ASP B 1 597 ? 17.656 -6.016 13.688 1 93.75 597 ASP B C 1
ATOM 9921 O O . ASP B 1 597 ? 18.031 -6.805 14.562 1 93.75 597 ASP B O 1
ATOM 9925 N N . ALA B 1 598 ? 18.328 -4.922 13.375 1 95.25 598 ALA B N 1
ATOM 9926 C CA . ALA B 1 598 ? 19.594 -4.574 14.023 1 95.25 598 ALA B CA 1
ATOM 9927 C C . ALA B 1 598 ? 19.375 -4.285 15.508 1 95.25 598 ALA B C 1
ATOM 9929 O O . ALA B 1 598 ? 20.172 -4.727 16.344 1 95.25 598 ALA B O 1
ATOM 9930 N N . LEU B 1 599 ? 18.344 -3.578 15.82 1 96.69 599 LEU B N 1
ATOM 9931 C CA . LEU B 1 599 ? 18.094 -3.166 17.203 1 96.69 599 LEU B CA 1
ATOM 9932 C C . LEU B 1 599 ? 17.625 -4.344 18.047 1 96.69 599 LEU B C 1
ATOM 9934 O O . LEU B 1 599 ? 17.906 -4.41 19.234 1 96.69 599 LEU B O 1
ATOM 9938 N N . SER B 1 600 ? 16.859 -5.258 17.391 1 92.75 600 SER B N 1
ATOM 9939 C CA . SER B 1 600 ? 16.406 -6.449 18.109 1 92.75 600 SER B CA 1
ATOM 9940 C C . SER B 1 600 ? 17.562 -7.359 18.469 1 92.75 600 SER B C 1
ATOM 9942 O O . SER B 1 600 ? 17.578 -7.988 19.516 1 92.75 600 SER B O 1
ATOM 9944 N N . GLN B 1 601 ? 18.484 -7.477 17.625 1 86.81 601 GLN B N 1
ATOM 9945 C CA . GLN B 1 601 ? 19.672 -8.289 17.875 1 86.81 601 GLN B CA 1
ATOM 9946 C C . GLN B 1 601 ? 20.531 -7.676 19 1 86.81 601 GLN B C 1
ATOM 9948 O O . GLN B 1 601 ? 21.109 -8.398 19.812 1 86.81 601 GLN B O 1
ATOM 9953 N N . LYS B 1 602 ? 20.641 -6.43 19.031 1 81 602 LYS B N 1
ATOM 9954 C CA . LYS B 1 602 ? 21.359 -5.734 20.094 1 81 602 LYS B CA 1
ATOM 9955 C C . LYS B 1 602 ? 20.734 -5.992 21.469 1 81 602 LYS B C 1
ATOM 9957 O O . LYS B 1 602 ? 21.438 -6.184 22.453 1 81 602 LYS B O 1
ATOM 9962 N N . LYS B 1 603 ? 19.484 -6.004 21.562 1 74.56 603 LYS B N 1
ATOM 9963 C CA . LYS B 1 603 ? 18.75 -6.254 22.797 1 74.56 603 LYS B CA 1
ATOM 9964 C C . LYS B 1 603 ? 19.016 -7.664 23.312 1 74.56 603 LYS B C 1
ATOM 9966 O O . LYS B 1 603 ? 19.141 -7.875 24.531 1 74.56 603 LYS B O 1
ATOM 9971 N N . LEU B 1 604 ? 19.094 -8.508 22.406 1 67 604 LEU B N 1
ATOM 9972 C CA . LEU B 1 604 ? 19.344 -9.898 22.766 1 67 604 LEU B CA 1
ATOM 9973 C C . LEU B 1 604 ? 20.797 -10.117 23.141 1 67 604 LEU B C 1
ATOM 9975 O O . LEU B 1 604 ? 21.109 -10.945 24 1 67 604 LEU B O 1
ATOM 9979 N N . ASP B 1 605 ? 21.656 -9.328 22.438 1 65.69 605 ASP B N 1
ATOM 9980 C CA . ASP B 1 605 ? 23.094 -9.383 22.703 1 65.69 605 ASP B CA 1
ATOM 9981 C C . ASP B 1 605 ? 23.656 -7.984 22.969 1 65.69 605 ASP B C 1
ATOM 9983 O O . ASP B 1 605 ? 24.062 -7.285 22.047 1 65.69 605 ASP B O 1
ATOM 9987 N N . PRO B 1 606 ? 23.641 -7.664 24.266 1 60 606 PRO B N 1
ATOM 9988 C CA . PRO B 1 606 ? 24.062 -6.289 24.547 1 60 606 PRO B CA 1
ATOM 9989 C C . PRO B 1 606 ? 25.516 -6.016 24.141 1 60 606 PRO B C 1
ATOM 9991 O O . PRO B 1 606 ? 25.953 -4.867 24.172 1 60 606 PRO B O 1
ATOM 9994 N N . LYS B 1 607 ? 26.234 -7.191 23.703 1 60.22 607 LYS B N 1
ATOM 9995 C CA . LYS B 1 607 ? 27.609 -6.961 23.281 1 60.22 607 LYS B CA 1
ATOM 9996 C C . LYS B 1 607 ? 27.656 -6.352 21.875 1 60.22 607 LYS B C 1
ATOM 9998 O O . LYS B 1 607 ? 28.719 -5.938 21.406 1 60.22 607 LYS B O 1
ATOM 10003 N N . LEU B 1 608 ? 26.641 -6.203 21.375 1 51.06 608 LEU B N 1
ATOM 10004 C CA . LEU B 1 608 ? 26.531 -5.504 20.094 1 51.06 608 LEU B CA 1
ATOM 10005 C C . LEU B 1 608 ? 26.234 -4.023 20.312 1 51.06 608 LEU B C 1
ATOM 10007 O O . LEU B 1 608 ? 25.391 -3.668 21.141 1 51.06 608 LEU B O 1
#

InterPro domains:
  IPR000542 Acyltransferase ChoActase/COT/CPT [PS00440] (299-326)
  IPR000542 Acyltransferase ChoActase/COT/CPT [PTHR22589] (5-597)
  IPR023213 Chloramphenicol acetyltransferase-like domain superfamily [G3DSA:3.30.559.10] (17-577)
  IPR039551 Choline/Carnitine o-acyltransferase, domain 1 and 2 [PF00755] (20-577)
  IPR042231 Choline/Carnitine o-acyltransferase, domain 2 [G3DSA:3.30.559.70] (80-390)

Foldseek 3Di:
DDLAPDFPAAQVCQVVFAAQDQDDLVLQLVVVLQLLQQVAPNRCPHPLSVVLNVLSVVCNVPVVVVLSVLLCVQCVPPSYSLLVPCLFVPAFLAFAFLFQFQKKKFWFFQLPPPDPLRFAQLLVVLLLVVLVVVVLVSVVRVSDHFDDDVNFTFASVLNQQQFQWWFAQDPSGTDIDHDDLVVAQWEWEFELLFIWTQGQADPVPRDGDALQSRSQQVVVVVVVCVVVHHDLQRPQLLSRGGSNSSNVLLVVQVPPDVLSVVLVSNNRRHGYYEYEAADDDDDLQSSQLCRSCNLRRSDNSGRQWYKYAYNRNTIMIMGRNSRDHDPVVLVSSLVSLVVVNVDDDDPVSNDDDPPDYMGTSDGDDDPVSSVVSVVSSVVSCVVSVQKDKDKFKFQQFFPQLCVLLVADRVLVVLLLLQLLVCVLQVGGFFAWEWAWQSSGNSTGTFTQRLDGPLSSVLSVLVPDPVRDLVVSVVSSVVSRVVSVVSSVCGNSSNHNPSSVVSSVVSDDDDDVSNCCNCVPPSNVRNPPHQEYEYEDAHPGTSDMWHEDNDQQHWTWYKYGDHRMIMTMIMHGCVRVSNDDSVSSSVSSVVSVVVVSVSSVVCSVPVVD/DDLAPDFPAAQVCQVVFAAQDQDDLVLLLVVVLQLLQQVAPNRCPHPLSVVLNVLSVVCNVPVVVVLSVLLCVQCVPPSYSLLVPCLFVPAFLAFAFLFQFQKKKFWFFQLPDDDPLRFAQLLVVLLLVVLVVVVLVSVVRVSDHFDDDVNFTFASVLNQQQFQWWFAQDPSGTDIDHDDLLVAQWEWEFELLFIWTQGQADPVPRHGDALQSRSQQVVVVVVVCVVVHHDLQRCQLLSRGGSNSSNVLLVVQVPPDVLSVVLVSNNRRHGYYEYEAADDDDDLQSSQLCRSCNLRRSDNSGRQWYKYAYNRNTIMIMGRNSRDHDPVVLVSSLVSLVVVSVDDDDPVSNDNDPPDYMGTSDGDDDPVSSVVSVVSSVVSCVVSVQKDKDKFKFQQFFPQLCVLLVADRVLVVLLLLQLLVCVLQVGGFFAWEWAWQSSGNSTGTFTQRLDGPLSSVLSVLVPDPVRDLVVSVVSSVVSRVVSVVSSVCGNSSNHNPSSVVSSVVSDDDDDVSNCCNCVPPSNVRNPPHQEYEYEDAHPGTSDMWHEDNDQQHWTWYKYGDHRMIMTMIMHGCVRVSNDDSVSSSVSSVVSVVVVSVSSVVCSVPVVD

pLDDT: mean 94.87, std 7.8, range [44.59, 98.94]

Sequence (1216 aa):
MRLSKMARQLYKYQEKLPSLPVPPLQHTLELYKESIKPFYKDGERDTEYINYAAIIDKFAIDEGIKLQEKLIKFASNKRNWLAEFWDNYAYLEYRDPVSPFVSYFFNHGDVKYKNVLSNDQLLKSTFIILKVLEFSKSIEDESLTPELVKNSPFCMESFKWMFNNSRIPNAKRDINVKYDPKEGRFVIILSKGWVFKLFTHDSRNDEILSFNEIYNQLIQIEKTCNLRGENPNPIGILTSSNRDEWFENYQILSSISSQNVSNLLDINKSLFVLCLDDNSPTTIEEKSRNSWHGNGFNRWFDKPVQMFVSRNGNSGFLGEHSKMDGTPTLRMNDWLVEEMKNFKLSPSDLNRNDNIQSIELKFDINGKLSKEIQNQMVKFKETVGSLSIKTWQYFGLGKNDIKLFKCSPDSFVQMLIQLAYYKYTGTLKPTYESASTRRFFKGRTETCRSVSLEALQFVKDWENPTVPVERKLKSLDLALKSHNNYIRLASNGEGVDRHLFGLKQMVEEQTPIVDKFFNNPIFNYSSYWYLSTSQLSSENFNGYGWSPVVPEGLGLAYMINSDWLHINITAFKENPMNLKPEEMAYYLTVAVNELKDALSQKKLDPKLMRLSKMARQLYKYQEKLPSLPVPPLQHTLELYKESIKPFYKDGERDTEYINYAAIIDKFAIDEGIKLQEKLIKFASNKRNWLAEFWDNYAYLEYRDPVSPFVSYFFNHGDVKYKNVLSNDQLLKSTFIILKVLEFSKSIEDESLTPELVKNSPFCMESFKWMFNNSRIPNAKRDINVKYDPKEGRFVIILSKGWVFKLFTHDSRNDEILSFNEIYNQLIQIEKTCNLRGENPNPIGILTSSNRDEWFENYQILSSISSQNVSNLLDINKSLFVLCLDDNSPTTIEEKSRNSWHGNGFNRWFDKPVQMFVSRNGNSGFLGEHSKMDGTPTLRMNDWLVEEMKNFKLSPSDLNRNDNIQSIELKFDINGKLSKEIQNQMVKFKETVGSLSIKTWQYFGLGKNDIKLFKCSPDSFVQMLIQLAYYKYTGTLKPTYESASTRRFFKGRTETCRSVSLEALQFVKDWENPTVPVERKLKSLDLALKSHNNYIRLASNGEGVDRHLFGLKQMVEEQTPIVDKFFNNPIFNYSSYWYLSTSQLSSENFNGYGWSPVVPEGLGLAYMINSDWLHINITAFKENPMNLKPEEMAYYLTVAVNELKDALSQKKLDPKL

Solvent-accessible surface area (backbone atoms only — not comparable to full-atom values): 61676 Å² total; per-residue (Å²): 126,68,69,44,92,53,68,64,42,32,65,67,59,52,83,73,37,46,52,52,67,79,61,57,66,67,58,34,53,53,51,42,57,55,53,51,26,62,81,33,96,55,27,79,74,20,66,70,46,48,53,50,50,50,47,51,53,54,28,57,77,43,64,41,46,56,27,47,52,49,44,50,58,65,28,70,84,38,53,37,49,60,64,78,47,44,45,43,66,74,36,31,46,49,45,66,24,41,45,52,63,50,28,40,22,36,17,50,37,78,59,79,67,60,41,87,41,44,62,26,32,62,59,35,47,35,50,50,52,53,50,50,49,52,52,49,47,26,57,74,53,16,17,33,58,58,54,63,56,96,83,39,59,43,47,56,65,44,66,71,56,50,45,12,26,24,54,40,67,32,85,81,38,40,44,76,47,77,47,61,59,86,78,16,54,28,33,34,37,26,37,51,26,40,47,29,42,37,70,42,43,38,89,88,74,69,42,71,54,51,65,19,49,44,37,45,24,51,51,52,50,52,54,53,35,64,72,68,44,65,46,91,70,26,65,25,24,45,46,45,31,41,32,63,57,27,26,53,50,50,51,52,44,41,67,70,35,71,56,29,42,53,45,52,49,49,61,36,26,13,36,39,37,39,20,50,40,87,51,66,66,78,34,59,54,46,38,36,49,45,30,50,52,56,85,39,26,52,42,60,54,42,30,36,38,30,37,37,27,22,48,53,26,51,35,30,32,31,33,29,45,63,65,38,64,67,64,68,55,44,57,51,52,50,45,49,50,56,49,57,67,70,61,74,87,51,76,72,45,68,43,87,51,87,82,58,73,50,42,73,56,74,71,72,75,55,73,68,56,46,52,49,42,54,49,37,50,54,50,44,51,53,55,58,66,39,49,41,76,32,69,39,74,43,47,61,47,19,37,57,55,33,47,74,65,72,38,58,53,68,40,48,52,52,50,40,50,50,38,14,43,25,75,73,70,72,48,86,64,36,29,38,29,68,20,57,21,25,60,16,33,75,36,58,72,26,44,16,65,66,51,32,58,43,40,53,49,19,44,53,38,61,72,34,68,84,50,54,68,56,59,30,51,50,31,41,51,48,21,36,53,51,40,51,49,40,43,51,33,5,38,67,50,52,29,43,58,61,54,52,50,50,38,58,72,54,61,84,67,82,44,72,59,56,43,56,51,71,65,28,70,62,54,52,48,65,70,42,40,37,33,36,35,42,77,65,63,54,92,46,45,58,32,42,36,48,46,38,82,39,65,68,14,32,11,37,24,29,28,67,26,64,54,26,33,37,32,29,25,14,19,34,67,82,16,82,70,69,57,51,37,62,53,52,44,41,29,37,53,55,38,49,53,52,50,49,54,56,51,53,49,26,70,76,34,73,89,80,127,68,71,45,93,54,67,66,41,31,64,66,59,52,83,72,35,46,51,50,66,80,61,59,67,66,59,34,54,52,51,43,56,55,53,52,26,61,79,34,95,54,26,80,74,21,66,69,46,50,54,50,51,50,47,50,54,54,28,60,75,43,64,42,47,55,28,47,52,49,44,50,58,65,29,69,84,39,51,36,49,60,61,78,47,44,44,44,66,74,36,30,46,48,46,66,24,41,46,53,64,50,29,42,24,35,18,49,37,76,61,84,65,64,45,85,40,48,62,27,32,61,59,33,46,36,50,50,52,52,51,52,48,52,53,50,49,26,57,74,54,15,17,32,60,58,53,63,56,97,84,39,60,44,48,55,65,45,66,73,58,51,45,12,26,23,54,39,67,32,84,81,38,39,45,76,48,76,47,61,61,86,78,14,54,28,33,34,37,25,36,50,25,39,46,30,42,36,68,42,43,37,90,88,76,69,42,71,54,54,63,18,49,45,35,45,26,50,51,52,50,52,54,53,35,65,73,68,44,65,45,93,69,26,64,25,24,44,47,45,31,42,31,64,58,29,25,53,51,51,51,52,45,42,67,69,37,72,57,30,41,52,45,52,49,48,61,36,26,14,38,38,37,40,22,49,41,86,50,64,67,79,33,58,57,46,38,36,48,46,29,49,52,56,85,40,26,51,42,62,55,43,30,36,36,31,37,37,27,20,48,53,26,54,36,30,32,31,33,29,45,62,67,37,64,66,66,68,54,44,55,52,52,49,46,50,51,56,52,58,68,69,60,75,90,51,78,72,45,69,45,84,58,87,77,62,72,50,43,74,55,74,72,72,73,54,73,69,55,48,52,50,42,53,52,37,51,53,51,44,51,52,57,58,67,40,48,41,77,32,68,40,73,42,47,61,46,20,39,57,54,34,47,74,66,72,40,59,54,67,38,50,52,52,51,41,49,50,37,13,44,25,74,72,69,73,49,86,64,36,30,38,29,68,20,58,22,25,61,17,35,75,34,58,71,25,45,17,65,65,51,33,57,43,40,52,49,18,43,54,37,61,72,33,64,85,52,52,67,55,58,30,50,51,30,41,52,48,20,35,52,50,37,48,48,40,44,50,33,5,38,67,51,52,30,42,58,62,53,52,50,50,37,57,71,52,60,83,67,83,43,70,60,56,44,56,50,70,65,29,71,62,53,52,48,65,70,43,41,37,34,36,35,42,78,67,62,55,94,47,46,58,32,43,37,48,45,38,82,37,64,67,15,32,10,38,23,27,27,67,27,65,55,26,34,36,35,31,25,14,20,34,68,82,16,82,70,68,56,48,36,62,52,52,44,42,29,38,53,56,39,49,53,51,50,50,54,56,48,53,50,24,70,77,35,73,90,78

Organism: Pichia kudriavzevii (NCBI:txid4909)

Secondary structure (DSSP, 8-state):
--B-SSSS-TTTTGGGSPPPP---HHHHHHHHHHHHGGGSTTGGG-HHHHHHHHHHHHHHHTHHHHHHHHHHHHHTT-S-TTHHHHHIIIIIT--S-HHHHSEEEEEEPP-SS--TTTT-HHHHHHHHHHHHHHHHHHHHTT-BPPPEETTEE---GGGGGSSSEEEE--SSS-EEEE--GGG--EEEEEETTEEEEEE-B-TTT-PBPPHHHHHHHHHHHHHHHHHH-S-SS-GGGGGGS-HHHHHHHHHHHHHH-HHHHHHHHHHHHSS-EEEE------SHHHHHHHHHTTTSTT--TTSSEEEEE-TTS-EEEEEE-SS--HHHHHHHHHHHHHHHHT----GGGG----S---EE------HHHHHHHHHHHHHHHHHHHTEEEEEEEE-S--HHHHHHTT--HHHHHHHHHHHHHHHHHSS---EEEEEE-TTSTT--EEEEE---HHHHHHHHHHH-TTS-HHHHHHHHHHHHHHHHHHHHHHHTT--SHHHHHHHHHT--S--HHHHHHHT-HHHHHHTS-SEEEEE---TTEEEEE---SSTT-EEEEEEE-SS-EEEEEEEETT-TT---HHHHHHHHHHHHHHHHHHHHHHHH-TT-/--B-SSSS-TTTTGGGSPPPP---HHHHHHHHHHHHGGGSTTGGG-HHHHHHHHHHHHHHHTHHHHHHHHHHHHHTT-S-TTHHHHIIIIIIT--S-HHHHSEEEEEE---SS--TTTT-HHHHHHHHHHHHHHHHHHHHTT-BPPPEETTEE---GGGGGSSSEEEE--SSS-EEEE--GGG--EEEEEETTEEEEEE-B-TTT-PBPPHHHHHHHHHHHHHHHHHH-S-SS-GGGGGGS-HHHHHHHHHHHHHH-HHHHHHHHHHHHSS-EEEE------SHHHHHHHHHTTTSTT--TTSSEEEEE-TTS-EEEEEE-SS--HHHHHHHHHHHHHHHHT----GGGG--------EE------HHHHHHHHHHHHHHHHHHHTEEEEEEEE-S--HHHHHHTT--HHHHHHHHHHHHHHHHHSS---EEEEEE-TTSTT--EEEEE---HHHHHHHHHHH-TTS-HHHHHHHHHHHHHHHHHHHHHHHTT--SHHHHHHHHHT--S--HHHHHHHT-HHHHHHTS-SEEEEE---TTEEEEE---SSTT-EEEEEEE-SS-EEEEEEEETT-TT---HHHHHHHHHHHHHHHHHHHHHHHH-TT-

Radius of gyration: 34.4 Å; Cα contacts (8 Å, |Δi|>4): 2395; chains: 2; bounding box: 82×99×82 Å

Nearest PDB structures (foldseek):
  1ndf-assembly1_A  TM=9.259E-01  e=9.325E-49  Mus musculus
  2h3w-assembly2_B  TM=9.280E-01  e=3.361E-48  Mus musculus
  1s5o-assembly1_A  TM=9.272E-01  e=6.545E-48  Homo sapiens
  1t7q-assembly1_A  TM=9.291E-01  e=1.565E-47  Mus musculus
  1t7o-assembly1_A  TM=9.226E-01  e=5.640E-47  Mus musculus